Protein AF-0000000084877675 (afdb_homodimer)

pLDDT: mean 75.87, std 22.43, range [24.3, 98.5]

Solvent-accessible surface area (backbone atoms only — not comparable to full-atom values): 47763 Å² total; per-residue (Å²): 98,83,72,70,48,96,65,39,31,72,48,28,47,38,43,51,47,32,40,56,24,18,64,60,53,56,71,57,25,51,57,34,44,55,50,34,45,52,42,46,27,54,53,67,76,45,73,71,49,71,30,56,32,52,29,25,44,52,50,13,50,51,28,36,29,63,49,38,52,63,54,15,52,45,31,38,49,52,23,48,48,36,39,57,71,71,41,34,54,58,63,34,73,66,46,36,64,72,68,69,52,52,69,67,56,50,49,51,37,46,52,48,38,45,51,45,45,37,50,35,46,55,52,20,52,40,37,59,47,81,65,79,70,76,80,73,47,87,47,77,90,73,82,81,71,57,68,53,26,68,31,75,38,74,75,60,69,54,88,88,62,58,57,36,72,53,54,92,81,62,62,69,87,35,62,49,38,48,48,61,49,46,47,53,50,44,58,49,38,56,54,52,46,50,43,47,53,49,69,64,36,84,83,34,61,80,80,40,70,65,58,45,52,52,51,49,51,51,51,51,49,49,60,70,67,45,58,70,94,58,60,78,49,64,94,65,64,70,94,63,52,67,63,62,51,45,53,44,52,50,37,44,50,36,35,50,53,29,64,60,30,53,88,46,42,87,43,62,71,39,36,48,52,26,36,53,32,27,53,41,42,45,47,51,49,51,39,36,39,73,35,36,41,34,54,61,41,21,65,69,48,42,52,29,41,46,49,31,39,54,52,40,39,64,58,18,45,75,50,66,28,75,68,18,66,68,50,37,51,40,50,48,38,40,59,41,7,24,63,23,18,44,40,32,48,60,47,47,49,54,51,54,53,54,52,72,47,79,77,79,83,76,77,74,86,64,86,75,75,81,80,81,65,81,73,63,75,72,76,70,85,62,68,70,87,25,77,51,52,66,82,76,64,76,82,70,62,69,53,71,72,59,56,68,74,67,67,59,65,49,27,51,52,33,64,63,57,54,75,70,66,67,56,52,58,57,66,70,47,60,76,48,77,132,101,82,72,69,48,97,65,39,32,72,49,28,47,38,44,52,46,32,40,56,24,15,67,53,56,51,72,58,25,51,55,36,44,54,51,35,44,52,44,47,27,54,53,67,76,44,74,73,47,72,29,58,33,52,27,25,44,52,49,13,52,52,28,37,28,61,49,39,53,64,54,15,52,44,30,38,49,51,22,48,46,35,39,57,70,72,40,36,52,59,63,36,74,67,45,37,66,71,68,68,52,52,70,67,56,49,50,51,38,47,53,48,40,45,50,46,45,37,49,35,46,55,52,21,49,41,36,58,47,80,66,80,70,77,80,73,46,86,47,76,90,72,81,82,71,57,69,54,27,68,31,77,37,73,77,59,69,54,87,86,62,56,58,37,73,54,56,92,81,63,63,69,88,34,63,48,37,47,46,61,49,46,47,52,49,44,58,49,37,55,54,51,45,48,43,45,54,49,70,65,35,86,82,33,59,79,78,42,72,64,58,44,52,53,51,49,51,51,51,52,50,48,60,70,67,45,58,68,95,57,59,78,49,64,91,65,65,71,94,62,54,66,64,65,50,45,53,45,51,52,37,45,49,37,35,50,53,28,64,61,30,53,88,47,41,88,43,62,71,37,36,50,52,25,38,52,30,27,54,39,41,46,49,51,48,52,39,36,37,72,35,36,41,34,54,61,41,20,66,69,49,42,51,29,40,46,50,32,38,55,51,40,40,66,59,17,46,75,51,65,28,75,68,17,66,68,48,37,52,40,52,48,39,39,58,41,8,24,64,28,16,45,40,31,48,60,47,49,49,53,50,54,55,55,53,70,46,78,77,79,84,76,75,73,84,65,88,76,71,81,80,80,65,80,74,64,76,70,77,69,87,62,71,71,87,24,76,51,53,66,81,76,63,75,79,71,61,70,52,69,72,59,54,67,75,68,68,60,67,46,25,52,46,38,64,65,53,56,75,69,68,68,56,55,57,58,64,72,50,58,75,48,74,132

InterPro domains:
  IPR007219 Xylanolytic transcriptional activator, regulatory domain [PF04082] (6-223)
  IPR007219 Xylanolytic transcriptional activator, regulatory domain [SM00906] (72-150)
  IPR051615 Transcriptional Regulatory Elements [PTHR31313] (5-356)

Nearest PDB structures (foldseek):
  6x35-assembly1_B  TM=2.171E-01  e=5.496E+00  Sus scrofa
  6x35-assembly1_B  TM=2.172E-01  e=7.368E+00  Sus scrofa

Radius of gyration: 29.22 Å; Cα contacts (8 Å, |Δi|>4): 1181; chains: 2; bounding box: 69×84×70 Å

Organism: Fusarium pseudograminearum (strain CS3096) (NCBI:txid1028729)

Secondary structure (DSSP, 8-state):
--S--TT--HHHHHHHHHHHHTTS-HHHHHHHHHHHHHHHHHHTTSPP-HHHHHHHHHHHHHHHHTT-HHHHHHHHHHHHHHHHHHTTT--SHHHHHHHT--HHHHHHHHHHHHHHHHHHHHHHHHH-PPPS--PPPSS-S-----TTTS-EE-----TTS-S-SSPTTTS--EE--HHHHHHHHHHHHHHHHHHIIIII-TT-----HHHHHHHHHHHHHHHHHS-GGG---TTS--SS---HHHHHHHHHHHHHHHHHHGGGTTSHHHHHHHHHHHHHHHHHHHHHHHHT-STT--HHHHHHHHHHHHHHHHHHHHTTGGG-HHHHHHHHHHHHHTTT-TTHHHHHHHHHHHHHSPP----------------------PPPSSTTSS---TTT--HHHHHHH------TT--TTSGGGGS-HHHHHHTS--/--S--TT--HHHHHHHHHHHHTTS-HHHHHHHHHHHHHHHHHHTTSPP-HHHHHHHHHHHHHHHHTT-HHHHHHHHHHHHHHHHHHTTT--SHHHHHHHT--HHHHHHHHHHHHHHHHHHHHHHHHH-PPPS--PPPSS-S-----TTTS-EE-----TTS-S-SSPTTTSPPEE--HHHHHHHHHHHHHHHHHHIIIII-TT-----HHHHHHHHHHHHHHHHHS-GGG---TTS--SS---HHHHHHHHHHHHHHHHHHGGGTTSHHHHHHHHHHHHHHHHHHHHHHHHH-STT--HHHHHHHHHHHHHHHHHHHHTTGGG-HHHHHHHHHHHHHTTT-TTHHHHHHHHHHHHHSPP----------------------PPPSSTTSS---TTT--HHHHHHH------TT--TTSGGGGS-HHHHHHTS--

Sequence (868 aa):
MTTGGRYYSELLLLVLCAHASKYYDSSHAQLFFNRVRLLLGEEIQKPSSIPTIQALLQLSARELAQGAISQAWLYSGMAFRMSADLGLQHNGPDIADLKGLDPVDLEIRKRLFWSCYFWDKAISLYTGRLPAVTELPQSPIDFMDDSAESDTWSPYHEDTSPLTRLAPNQYPAMQSHAVSCFANSCRLSVIINDIIVQLYAKRSREMTETSLNDIKARLDSWRAESPSHLRYDPENLPTVCPPPHIISQNLLYFTTVILAHRPFWSAPAYYQVCISAALSMEKLLLLLESTFGFENITYLMGYCIYTGASAVLEDAKNNGGASHPTMQTFLRALNGGMARCPLLERSLHIIIKGLKRSPVYRAPAENCVSDNTTTTAAVNSYIPAFPYLEPVSPNDFDMDAYLHSMMNMDTMASLDCYPELQIDLDEMMRHAPPMTTGGRYYSELLLLVLCAHASKYYDSSHAQLFFNRVRLLLGEEIQKPSSIPTIQALLQLSARELAQGAISQAWLYSGMAFRMSADLGLQHNGPDIADLKGLDPVDLEIRKRLFWSCYFWDKAISLYTGRLPAVTELPQSPIDFMDDSAESDTWSPYHEDTSPLTRLAPNQYPAMQSHAVSCFANSCRLSVIINDIIVQLYAKRSREMTETSLNDIKARLDSWRAESPSHLRYDPENLPTVCPPPHIISQNLLYFTTVILAHRPFWSAPAYYQVCISAALSMEKLLLLLESTFGFENITYLMGYCIYTGASAVLEDAKNNGGASHPTMQTFLRALNGGMARCPLLERSLHIIIKGLKRSPVYRAPAENCVSDNTTTTAAVNSYIPAFPYLEPVSPNDFDMDAYLHSMMNMDTMASLDCYPELQIDLDEMMRHAPP

Structure (mmCIF, N/CA/C/O backbone):
data_AF-0000000084877675-model_v1
#
loop_
_entity.id
_entity.type
_entity.pdbx_description
1 polymer 'Transcription factor domain-containing protein'
#
loop_
_atom_site.group_PDB
_atom_site.id
_atom_site.type_symbol
_atom_site.label_atom_id
_atom_site.label_alt_id
_atom_site.label_comp_id
_atom_site.label_asym_id
_atom_site.label_entity_id
_atom_site.label_seq_id
_atom_site.pdbx_PDB_ins_code
_atom_site.Cartn_x
_atom_site.Cartn_y
_atom_site.Cartn_z
_atom_site.occupancy
_atom_site.B_iso_or_equiv
_atom_site.auth_seq_id
_atom_site.auth_comp_id
_atom_site.auth_asym_id
_atom_site.auth_atom_id
_atom_site.pdbx_PDB_model_num
ATOM 1 N N . MET A 1 1 ? 22.5 -18.875 8.359 1 32 1 MET A N 1
ATOM 2 C CA . MET A 1 1 ? 21.438 -18.281 9.148 1 32 1 MET A CA 1
ATOM 3 C C . MET A 1 1 ? 21.906 -18.016 10.578 1 32 1 MET A C 1
ATOM 5 O O . MET A 1 1 ? 21.328 -17.172 11.273 1 32 1 MET A O 1
ATOM 9 N N . THR A 1 2 ? 22.672 -18.969 10.938 1 34.47 2 THR A N 1
ATOM 10 C CA . THR A 1 2 ? 23.031 -18.891 12.352 1 34.47 2 THR A CA 1
ATOM 11 C C . THR A 1 2 ? 24.141 -17.859 12.578 1 34.47 2 THR A C 1
ATOM 13 O O . THR A 1 2 ? 24.562 -17.641 13.711 1 34.47 2 THR A O 1
ATOM 16 N N . THR A 1 3 ? 24.766 -17.625 11.43 1 34.69 3 THR A N 1
ATOM 17 C CA . THR A 1 3 ? 26.016 -17 11.844 1 34.69 3 THR A CA 1
ATOM 18 C C . THR A 1 3 ? 25.891 -15.477 11.859 1 34.69 3 THR A C 1
ATOM 20 O O . THR A 1 3 ? 26.891 -14.766 11.859 1 34.69 3 THR A O 1
ATOM 23 N N . GLY A 1 4 ? 24.969 -14.992 12.109 1 42 4 GLY A N 1
ATOM 24 C CA . GLY A 1 4 ? 24.938 -13.586 12.484 1 42 4 GLY A CA 1
ATOM 25 C C . GLY A 1 4 ? 25.25 -12.648 11.328 1 42 4 GLY A C 1
ATOM 26 O O . GLY A 1 4 ? 25.828 -11.578 11.531 1 42 4 GLY A O 1
ATOM 27 N N . GLY A 1 5 ? 25.234 -13.133 10.055 1 44.34 5 GLY A N 1
ATOM 28 C CA . GLY A 1 5 ? 25.562 -12.258 8.938 1 44.34 5 GLY A CA 1
ATOM 29 C C . GLY A 1 5 ? 24.578 -11.125 8.758 1 44.34 5 GLY A C 1
ATOM 30 O O . GLY A 1 5 ? 23.562 -11.055 9.461 1 44.34 5 GLY A O 1
ATOM 31 N N . ARG A 1 6 ? 24.984 -10.18 7.895 1 55.03 6 ARG A N 1
ATOM 32 C CA . ARG A 1 6 ? 24.281 -8.93 7.652 1 55.03 6 ARG A CA 1
ATOM 33 C C . ARG A 1 6 ? 22.828 -9.195 7.254 1 55.03 6 ARG A C 1
ATOM 35 O O . ARG A 1 6 ? 21.938 -8.391 7.555 1 55.03 6 ARG A O 1
ATOM 42 N N . TYR A 1 7 ? 22.641 -10.414 6.73 1 51.62 7 TYR A N 1
ATOM 43 C CA . TYR A 1 7 ? 21.297 -10.695 6.234 1 51.62 7 TYR A CA 1
ATOM 44 C C . TYR A 1 7 ? 20.656 -11.82 7.023 1 51.62 7 TYR A C 1
ATOM 46 O O . TYR A 1 7 ? 19.672 -12.414 6.57 1 51.62 7 TYR A O 1
ATOM 54 N N . TYR A 1 8 ? 21.297 -12.062 8.211 1 54.03 8 TYR A N 1
ATOM 55 C CA . TYR A 1 8 ? 20.734 -13.047 9.117 1 54.03 8 TYR A CA 1
ATOM 56 C C . TYR A 1 8 ? 19.688 -12.414 10.031 1 54.03 8 TYR A C 1
ATOM 58 O O . TYR A 1 8 ? 19.875 -11.289 10.5 1 54.03 8 TYR A O 1
ATOM 66 N N . SER A 1 9 ? 18.578 -13.062 10.062 1 67.75 9 SER A N 1
ATOM 67 C CA . SER A 1 9 ? 17.547 -12.703 11.023 1 67.75 9 SER A CA 1
ATOM 68 C C . SER A 1 9 ? 16.906 -13.945 11.641 1 67.75 9 SER A C 1
ATOM 70 O O . SER A 1 9 ? 16.578 -14.898 10.93 1 67.75 9 SER A O 1
ATOM 72 N N . GLU A 1 10 ? 17.016 -14.016 12.922 1 64.56 10 GLU A N 1
ATOM 73 C CA . GLU A 1 10 ? 16.344 -15.125 13.609 1 64.56 10 GLU A CA 1
ATOM 74 C C . GLU A 1 10 ? 14.922 -15.32 13.094 1 64.56 10 GLU A C 1
ATOM 76 O O . GLU A 1 10 ? 14.469 -16.453 12.938 1 64.56 10 GLU A O 1
ATOM 81 N N . LEU A 1 11 ? 14.352 -14.305 12.828 1 71 11 LEU A N 1
ATOM 82 C CA . LEU A 1 11 ? 13 -14.375 12.297 1 71 11 LEU A CA 1
ATOM 83 C C . LEU A 1 11 ? 12.977 -15.102 10.961 1 71 11 LEU A C 1
ATOM 85 O O . LEU A 1 11 ? 12.18 -16.016 10.758 1 71 11 LEU A O 1
ATOM 89 N N . LEU A 1 12 ? 13.859 -14.727 10.188 1 66.44 12 LEU A N 1
ATOM 90 C CA . LEU A 1 12 ? 13.898 -15.344 8.867 1 66.44 12 LEU A CA 1
ATOM 91 C C . LEU A 1 12 ? 14.18 -16.844 8.969 1 66.44 12 LEU A C 1
ATOM 93 O O . LEU A 1 12 ? 13.531 -17.641 8.305 1 66.44 12 LEU A O 1
ATOM 97 N N . LEU A 1 13 ? 15.094 -17.156 9.789 1 64.31 13 LEU A N 1
ATOM 98 C CA . LEU A 1 13 ? 15.43 -18.562 9.992 1 64.31 13 LEU A CA 1
ATOM 99 C C . LEU A 1 13 ? 14.219 -19.344 10.477 1 64.31 13 LEU A C 1
ATOM 101 O O . LEU A 1 13 ? 13.93 -20.422 9.961 1 64.31 13 LEU A O 1
ATOM 105 N N . LEU A 1 14 ? 13.555 -18.812 11.406 1 66.88 14 LEU A N 1
ATOM 106 C CA . LEU A 1 14 ? 12.406 -19.516 11.984 1 66.88 14 LEU A CA 1
ATOM 107 C C . LEU A 1 14 ? 11.273 -19.625 10.969 1 66.88 14 LEU A C 1
ATOM 109 O O . LEU A 1 14 ? 10.562 -20.641 10.945 1 66.88 14 LEU A O 1
ATOM 113 N N . VAL A 1 15 ? 11.172 -18.656 10.219 1 69.69 15 VAL A N 1
ATOM 114 C CA . VAL A 1 15 ? 10.141 -18.672 9.188 1 69.69 15 VAL A CA 1
ATOM 115 C C . VAL A 1 15 ? 10.469 -19.766 8.164 1 69.69 15 VAL A C 1
ATOM 117 O O . VAL A 1 15 ? 9.586 -20.516 7.754 1 69.69 15 VAL A O 1
ATOM 120 N N . LEU A 1 16 ? 11.703 -19.812 7.836 1 66.56 16 LEU A N 1
ATOM 121 C CA . LEU A 1 16 ? 12.125 -20.828 6.883 1 66.56 16 LEU A CA 1
ATOM 122 C C . LEU A 1 16 ? 11.938 -22.219 7.465 1 66.56 16 LEU A C 1
ATOM 124 O O . LEU A 1 16 ? 11.508 -23.141 6.766 1 66.56 16 LEU A O 1
ATOM 128 N N . CYS A 1 17 ? 12.297 -22.266 8.727 1 62.34 17 CYS A N 1
ATOM 129 C CA . CYS A 1 17 ? 12.117 -23.547 9.414 1 62.34 17 CYS A CA 1
ATOM 130 C C . CYS A 1 17 ? 10.633 -23.906 9.516 1 62.34 17 CYS A C 1
ATOM 132 O O . CYS A 1 17 ? 10.266 -25.062 9.352 1 62.34 17 CYS A O 1
ATOM 134 N N . ALA A 1 18 ? 9.844 -22.922 9.805 1 64.88 18 ALA A N 1
ATOM 135 C CA . ALA A 1 18 ? 8.406 -23.141 9.883 1 64.88 18 ALA A CA 1
ATOM 136 C C . ALA A 1 18 ? 7.836 -23.594 8.539 1 64.88 18 ALA A C 1
ATOM 138 O O . ALA A 1 18 ? 6.961 -24.453 8.492 1 64.88 18 ALA A O 1
ATOM 139 N N . HIS A 1 19 ? 8.406 -23.078 7.574 1 62.16 19 HIS A N 1
ATOM 140 C CA . HIS A 1 19 ? 7.996 -23.469 6.23 1 62.16 19 HIS A CA 1
ATOM 141 C C . HIS A 1 19 ? 8.398 -24.906 5.934 1 62.16 19 HIS A C 1
ATOM 143 O O . HIS A 1 19 ? 7.621 -25.656 5.344 1 62.16 19 HIS A O 1
ATOM 149 N N . ALA A 1 20 ? 9.625 -25.172 6.43 1 55.44 20 ALA A N 1
ATOM 150 C CA . ALA A 1 20 ? 10.164 -26.5 6.18 1 55.44 20 ALA A CA 1
ATOM 151 C C . ALA A 1 20 ? 9.445 -27.547 7.016 1 55.44 20 ALA A C 1
ATOM 153 O O . ALA A 1 20 ? 9.344 -28.719 6.617 1 55.44 20 ALA A O 1
ATOM 154 N N . SER A 1 21 ? 9 -27.094 8.25 1 53.56 21 SER A N 1
ATOM 155 C CA . SER A 1 21 ? 8.359 -28.031 9.18 1 53.56 21 SER A CA 1
ATOM 156 C C . SER A 1 21 ? 6.988 -28.453 8.672 1 53.56 21 SER A C 1
ATOM 158 O O . SER A 1 21 ? 6.438 -29.453 9.133 1 53.56 21 SER A O 1
ATOM 160 N N . LYS A 1 22 ? 6.441 -27.672 7.852 1 55.47 22 LYS A N 1
ATOM 161 C CA . LYS A 1 22 ? 5.156 -28.047 7.258 1 55.47 22 LYS A CA 1
ATOM 162 C C . LYS A 1 22 ? 5.215 -29.438 6.633 1 55.47 22 LYS A C 1
ATOM 164 O O . LYS A 1 22 ? 4.199 -30.125 6.562 1 55.47 22 LYS A O 1
ATOM 169 N N . TYR A 1 23 ? 6.477 -29.828 6.262 1 49.06 23 TYR A N 1
ATOM 170 C CA . TYR A 1 23 ? 6.684 -31.109 5.59 1 49.06 23 TYR A CA 1
ATOM 171 C C . TYR A 1 23 ? 6.938 -32.219 6.602 1 49.06 23 TYR A C 1
ATOM 173 O O . TYR A 1 23 ? 6.906 -33.406 6.254 1 49.06 23 TYR A O 1
ATOM 181 N N . TYR A 1 24 ? 7.129 -31.766 7.848 1 52.31 24 TYR A N 1
ATOM 182 C CA . TYR A 1 24 ? 7.43 -32.812 8.828 1 52.31 24 TYR A CA 1
ATOM 183 C C . TYR A 1 24 ? 6.277 -32.969 9.812 1 52.31 24 TYR A C 1
ATOM 185 O O . TYR A 1 24 ? 5.168 -33.344 9.414 1 52.31 24 TYR A O 1
ATOM 193 N N . ASP A 1 25 ? 6.512 -32.5 11.219 1 51.41 25 ASP A N 1
ATOM 194 C CA . ASP A 1 25 ? 5.574 -32.719 12.32 1 51.41 25 ASP A CA 1
ATOM 195 C C . ASP A 1 25 ? 4.863 -31.406 12.68 1 51.41 25 ASP A C 1
ATOM 197 O O . ASP A 1 25 ? 5.504 -30.375 12.867 1 51.41 25 ASP A O 1
ATOM 201 N N . SER A 1 26 ? 3.516 -31.438 12.492 1 56.84 26 SER A N 1
ATOM 202 C CA . SER A 1 26 ? 2.596 -30.328 12.75 1 56.84 26 SER A CA 1
ATOM 203 C C . SER A 1 26 ? 2.846 -29.719 14.117 1 56.84 26 SER A C 1
ATOM 205 O O . SER A 1 26 ? 2.707 -28.5 14.289 1 56.84 26 SER A O 1
ATOM 207 N N . SER A 1 27 ? 3.223 -30.531 15.031 1 57.62 27 SER A N 1
ATOM 208 C CA . SER A 1 27 ? 3.365 -30.031 16.391 1 57.62 27 SER A CA 1
ATOM 209 C C . SER A 1 27 ? 4.516 -29.031 16.484 1 57.62 27 SER A C 1
ATOM 211 O O . SER A 1 27 ? 4.395 -28 17.156 1 57.62 27 SER A O 1
ATOM 213 N N . HIS A 1 28 ? 5.562 -29.344 15.734 1 60.12 28 HIS A N 1
ATOM 214 C CA . HIS A 1 28 ? 6.715 -28.453 15.773 1 60.12 28 HIS A CA 1
ATOM 215 C C . HIS A 1 28 ? 6.457 -27.172 14.977 1 60.12 28 HIS A C 1
ATOM 217 O O . HIS A 1 28 ? 6.977 -26.109 15.32 1 60.12 28 HIS A O 1
ATOM 223 N N . ALA A 1 29 ? 5.543 -27.328 14.055 1 64.38 29 ALA A N 1
ATOM 224 C CA . ALA A 1 29 ? 5.242 -26.172 13.211 1 64.38 29 ALA A CA 1
ATOM 225 C C . ALA A 1 29 ? 4.547 -25.062 14.008 1 64.38 29 ALA A C 1
ATOM 227 O O . ALA A 1 29 ? 4.867 -23.891 13.859 1 64.38 29 ALA A O 1
ATOM 228 N N . GLN A 1 30 ? 3.76 -25.5 14.961 1 69.5 30 GLN A N 1
ATOM 229 C CA . GLN A 1 30 ? 3.012 -24.531 15.75 1 69.5 30 GLN A CA 1
ATOM 230 C C . GLN A 1 30 ? 3.926 -23.781 16.703 1 69.5 30 GLN A C 1
ATOM 232 O O . GLN A 1 30 ? 3.76 -22.578 16.922 1 69.5 30 GLN A O 1
ATOM 237 N N . LEU A 1 31 ? 4.844 -24.531 17.25 1 69.12 31 LEU A N 1
ATOM 238 C CA . LEU A 1 31 ? 5.785 -23.891 18.172 1 69.12 31 LEU A CA 1
ATOM 239 C C . LEU A 1 31 ? 6.645 -22.875 17.438 1 69.12 31 LEU A C 1
ATOM 241 O O . LEU A 1 31 ? 6.883 -21.781 17.953 1 69.12 31 LEU A O 1
ATOM 245 N N . PHE A 1 32 ? 7.02 -23.297 16.266 1 69.94 32 PHE A N 1
ATOM 246 C CA . PHE A 1 32 ? 7.836 -22.391 15.461 1 69.94 32 PHE A CA 1
ATOM 247 C C . PHE A 1 32 ? 7.043 -21.141 15.078 1 69.94 32 PHE A C 1
ATOM 249 O O . PHE A 1 32 ? 7.555 -20.031 15.164 1 69.94 32 PHE A O 1
ATOM 256 N N . PHE A 1 33 ? 5.805 -21.359 14.992 1 74.19 33 PHE A N 1
ATOM 257 C CA . PHE A 1 33 ? 5.008 -20.25 14.508 1 74.19 33 PHE A CA 1
ATOM 258 C C . PHE A 1 33 ? 4.715 -19.266 15.633 1 74.19 33 PHE A C 1
ATOM 260 O O . PHE A 1 33 ? 4.684 -18.047 15.406 1 74.19 33 PHE A O 1
ATOM 267 N N . ASN A 1 34 ? 4.582 -19.797 16.75 1 75.44 34 ASN A N 1
ATOM 268 C CA . ASN A 1 34 ? 4.398 -18.906 17.891 1 75.44 34 ASN A CA 1
ATOM 269 C C . ASN A 1 34 ? 5.633 -18.031 18.125 1 75.44 34 ASN A C 1
ATOM 271 O O . ASN A 1 34 ? 5.512 -16.844 18.422 1 75.44 34 ASN A O 1
ATOM 275 N N . ARG A 1 35 ? 6.68 -18.672 17.938 1 77.06 35 ARG A N 1
ATOM 276 C CA . ARG A 1 35 ? 7.918 -17.922 18.125 1 77.06 35 ARG A CA 1
ATOM 277 C C . ARG A 1 35 ? 8.102 -16.906 17 1 77.06 35 ARG A C 1
ATOM 279 O O . ARG A 1 35 ? 8.586 -15.789 17.234 1 77.06 35 ARG A O 1
ATOM 286 N N . VAL A 1 36 ? 7.746 -17.312 15.836 1 76.88 36 VAL A N 1
ATOM 287 C CA . VAL A 1 36 ? 7.836 -16.422 14.688 1 76.88 36 VAL A CA 1
ATOM 288 C C . VAL A 1 36 ? 6.969 -15.195 14.914 1 76.88 36 VAL A C 1
ATOM 290 O O . VAL A 1 36 ? 7.402 -14.062 14.664 1 76.88 36 VAL A O 1
ATOM 293 N N . ARG A 1 37 ? 5.855 -15.43 15.453 1 79.56 37 ARG A N 1
ATOM 294 C CA . ARG A 1 37 ? 4.93 -14.32 15.688 1 79.56 37 ARG A CA 1
ATOM 295 C C . ARG A 1 37 ? 5.492 -13.352 16.719 1 79.56 37 ARG A C 1
ATOM 297 O O . ARG A 1 37 ? 5.379 -12.133 16.562 1 79.56 37 ARG A O 1
ATOM 304 N N . LEU A 1 38 ? 6.078 -13.898 17.641 1 78.75 38 LEU A N 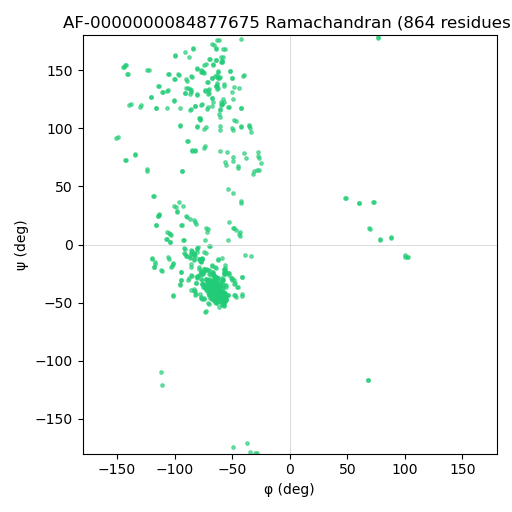1
ATOM 305 C CA . LEU A 1 38 ? 6.688 -13.062 18.672 1 78.75 38 LEU A CA 1
ATOM 306 C C . LEU A 1 38 ? 7.855 -12.266 18.109 1 78.75 38 LEU A C 1
ATOM 308 O O . LEU A 1 38 ? 7.949 -11.055 18.328 1 78.75 38 LEU A O 1
ATOM 312 N N . LEU A 1 39 ? 8.672 -12.93 17.375 1 79.81 39 LEU A N 1
ATOM 313 C CA . LEU A 1 39 ? 9.844 -12.266 16.812 1 79.81 39 LEU A CA 1
ATOM 314 C C . LEU A 1 39 ? 9.43 -11.203 15.805 1 79.81 39 LEU A C 1
ATOM 316 O O . LEU A 1 39 ? 10.07 -10.164 15.703 1 79.81 39 LEU A O 1
ATOM 320 N N . LEU A 1 40 ? 8.391 -11.508 15.125 1 83.62 40 LEU A N 1
ATOM 321 C CA . LEU A 1 40 ? 7.906 -10.523 14.164 1 83.62 40 LEU A CA 1
ATOM 322 C C . LEU A 1 40 ? 7.461 -9.25 14.875 1 83.62 40 LEU A C 1
ATOM 324 O O . LEU A 1 40 ? 7.73 -8.141 14.398 1 83.62 40 LEU A O 1
ATOM 328 N N . GLY A 1 41 ? 6.816 -9.398 15.992 1 84.06 41 GLY A N 1
ATOM 329 C CA . GLY A 1 41 ? 6.406 -8.25 16.781 1 84.06 41 GLY A CA 1
ATOM 330 C C . GLY A 1 41 ? 7.566 -7.355 17.188 1 84.06 41 GLY A C 1
ATOM 331 O O . GLY A 1 41 ? 7.426 -6.133 17.219 1 84.06 41 GLY A O 1
ATOM 332 N N . GLU A 1 42 ? 8.641 -7.973 17.328 1 81.88 42 GLU A N 1
ATOM 333 C CA . GLU A 1 42 ? 9.844 -7.219 17.703 1 81.88 42 GLU A CA 1
ATOM 334 C C . GLU A 1 42 ? 10.484 -6.578 16.469 1 81.88 42 GLU A C 1
ATOM 336 O O . GLU A 1 42 ? 10.914 -5.426 16.531 1 81.88 42 GLU A O 1
ATOM 341 N N . GLU A 1 43 ? 10.547 -7.328 15.43 1 82.81 43 GLU A N 1
ATOM 342 C CA . GLU A 1 43 ? 11.258 -6.891 14.227 1 82.81 43 GLU A CA 1
ATOM 343 C C . GLU A 1 43 ? 10.57 -5.684 13.594 1 82.81 43 GLU A C 1
ATOM 345 O O . GLU A 1 43 ? 11.234 -4.828 13 1 82.81 43 GLU A O 1
ATOM 350 N N . ILE A 1 44 ? 9.297 -5.582 13.75 1 85.38 44 ILE A N 1
ATOM 351 C CA . ILE A 1 44 ? 8.586 -4.504 13.07 1 85.38 44 ILE A CA 1
ATOM 352 C C . ILE A 1 44 ? 8.828 -3.186 13.805 1 85.38 44 ILE A C 1
ATOM 354 O O . ILE A 1 44 ? 8.5 -2.115 13.289 1 85.38 44 ILE A O 1
ATOM 358 N N . GLN A 1 45 ? 9.375 -3.309 15.008 1 84.25 45 GLN A N 1
ATOM 359 C CA . GLN A 1 45 ? 9.703 -2.113 15.766 1 84.25 45 GLN A CA 1
ATOM 360 C C . GLN A 1 45 ? 11.086 -1.584 15.391 1 84.25 45 GLN A C 1
ATOM 362 O O . GLN A 1 45 ? 11.492 -0.515 15.844 1 84.25 45 GLN A O 1
ATOM 367 N N . LYS A 1 46 ? 11.797 -2.34 14.594 1 82.56 46 LYS A N 1
ATOM 368 C CA . LYS A 1 46 ? 13.125 -1.957 14.133 1 82.56 46 LYS A CA 1
ATOM 369 C C . LYS A 1 46 ? 13.078 -1.369 12.727 1 82.56 46 LYS A C 1
ATOM 371 O O . LYS A 1 46 ? 12.062 -1.487 12.039 1 82.56 46 LYS A O 1
ATOM 376 N N . PRO A 1 47 ? 14.117 -0.706 12.383 1 82.88 47 PRO A N 1
ATOM 377 C CA . PRO A 1 47 ? 14.148 -0.185 11.016 1 82.88 47 PRO A CA 1
ATOM 378 C C . PRO A 1 47 ? 14.039 -1.286 9.961 1 82.88 47 PRO A C 1
ATOM 380 O O . PRO A 1 47 ? 14.367 -2.443 10.234 1 82.88 47 PRO A O 1
ATOM 383 N N . SER A 1 48 ? 13.625 -0.901 8.82 1 87.75 48 SER A N 1
ATOM 384 C CA . SER A 1 48 ? 13.461 -1.839 7.715 1 87.75 48 SER A CA 1
ATOM 385 C C . SER A 1 48 ? 14.773 -2.562 7.406 1 87.75 48 SER A C 1
ATOM 387 O O . SER A 1 48 ? 15.844 -1.96 7.457 1 87.75 48 SER A O 1
ATOM 389 N N . SER A 1 49 ? 14.68 -3.83 7.188 1 84.69 49 SER A N 1
ATOM 390 C CA . SER A 1 49 ? 15.859 -4.629 6.844 1 84.69 49 SER A CA 1
ATOM 391 C C . SER A 1 49 ? 15.523 -5.691 5.805 1 84.69 49 SER A C 1
ATOM 393 O O . SER A 1 49 ? 14.375 -6.137 5.715 1 84.69 49 SER A O 1
ATOM 395 N N . ILE A 1 50 ? 16.484 -6.086 5.078 1 83.38 50 ILE A N 1
ATOM 396 C CA . ILE A 1 50 ? 16.328 -7.035 3.984 1 83.38 50 ILE A CA 1
ATOM 397 C C . ILE A 1 50 ? 15.852 -8.383 4.535 1 83.38 50 ILE A C 1
ATOM 399 O O . ILE A 1 50 ? 14.875 -8.953 4.047 1 83.38 50 ILE A O 1
ATOM 403 N N . PRO A 1 51 ? 16.422 -8.914 5.641 1 81.12 51 PRO A N 1
ATOM 404 C CA . PRO A 1 51 ? 15.961 -10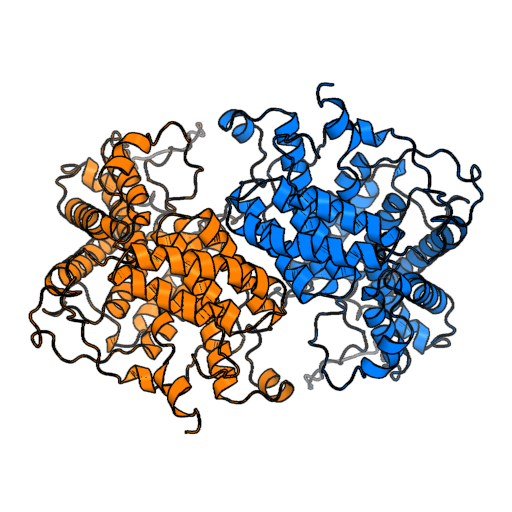.203 6.164 1 81.12 51 PRO A CA 1
ATOM 405 C C . PRO A 1 51 ? 14.516 -10.156 6.648 1 81.12 51 PRO A C 1
ATOM 407 O O . PRO A 1 51 ? 13.789 -11.148 6.512 1 81.12 51 PRO A O 1
ATOM 410 N N . THR A 1 52 ? 14.109 -9.023 7.191 1 86.44 52 THR A N 1
ATOM 411 C CA . THR A 1 52 ? 12.727 -8.914 7.652 1 86.44 52 THR A CA 1
ATOM 412 C C . THR A 1 52 ? 11.758 -8.938 6.473 1 86.44 52 THR A C 1
ATOM 414 O O . THR A 1 52 ? 10.703 -9.57 6.543 1 86.44 52 THR A O 1
ATOM 417 N N . ILE A 1 53 ? 12.125 -8.273 5.387 1 87.94 53 ILE A N 1
ATOM 418 C CA . ILE A 1 53 ? 11.297 -8.281 4.184 1 87.94 53 ILE A CA 1
ATOM 419 C C . ILE A 1 53 ? 11.156 -9.719 3.67 1 87.94 53 ILE A C 1
ATOM 421 O O . ILE A 1 53 ? 10.047 -10.164 3.355 1 87.94 53 ILE A O 1
ATOM 425 N N . GLN A 1 54 ? 12.25 -10.422 3.67 1 84 54 GLN A N 1
ATOM 426 C CA . GLN A 1 54 ? 12.234 -11.805 3.209 1 84 54 GLN A CA 1
ATOM 427 C C . GLN A 1 54 ? 11.352 -12.672 4.098 1 84 54 GLN A C 1
ATOM 429 O O . GLN A 1 54 ? 10.578 -13.492 3.6 1 84 54 GLN A O 1
ATOM 434 N N . ALA A 1 55 ? 11.516 -12.516 5.328 1 83.38 55 ALA A N 1
ATOM 435 C CA . ALA A 1 55 ? 10.703 -13.273 6.277 1 83.38 55 ALA A CA 1
ATOM 436 C C . ALA A 1 55 ? 9.219 -12.969 6.086 1 83.38 55 ALA A C 1
ATOM 438 O O . ALA A 1 55 ? 8.391 -13.883 6.09 1 83.38 55 ALA A O 1
ATOM 439 N N . LEU A 1 56 ? 8.906 -11.695 5.906 1 89.06 56 LEU A N 1
ATOM 440 C CA . LEU A 1 56 ? 7.52 -11.273 5.738 1 89.06 56 LEU A CA 1
ATOM 441 C C . LEU A 1 56 ? 6.926 -11.859 4.461 1 89.06 56 LEU A C 1
ATOM 443 O O . LEU A 1 56 ? 5.766 -12.281 4.453 1 89.06 56 LEU A O 1
ATOM 447 N N . LEU A 1 57 ? 7.672 -11.891 3.438 1 87.12 57 LEU A N 1
ATOM 448 C CA . LEU A 1 57 ? 7.199 -12.477 2.188 1 87.12 57 LEU A CA 1
ATOM 449 C C . LEU A 1 57 ? 6.895 -13.961 2.361 1 87.12 57 LEU A C 1
ATOM 451 O O . LEU A 1 57 ? 5.855 -14.445 1.904 1 87.12 57 LEU A O 1
ATOM 455 N N . GLN A 1 58 ? 7.793 -14.602 3.049 1 84.12 58 GLN A N 1
ATOM 456 C CA . GLN A 1 58 ? 7.59 -16.031 3.291 1 84.12 58 GLN A CA 1
ATOM 457 C C . GLN A 1 58 ? 6.375 -16.266 4.184 1 84.12 58 GLN A C 1
ATOM 459 O O . GLN A 1 58 ? 5.602 -17.188 3.951 1 84.12 58 GLN A O 1
ATOM 464 N N . LEU A 1 59 ? 6.23 -15.469 5.164 1 84.62 59 LEU A N 1
ATOM 465 C CA . LEU A 1 59 ? 5.082 -15.586 6.051 1 84.62 59 LEU A CA 1
ATOM 466 C C . LEU A 1 59 ? 3.783 -15.312 5.297 1 84.62 59 LEU A C 1
ATOM 468 O O . LEU A 1 59 ? 2.779 -15.992 5.516 1 84.62 59 LEU A O 1
ATOM 472 N N . SER A 1 60 ? 3.793 -14.312 4.461 1 89.75 60 SER A N 1
ATOM 473 C CA . SER A 1 60 ? 2.619 -13.992 3.654 1 89.75 60 SER A CA 1
ATOM 474 C C . SER A 1 60 ? 2.221 -15.172 2.768 1 89.75 60 SER A C 1
ATOM 476 O O . SER A 1 60 ? 1.042 -15.516 2.68 1 89.75 60 SER A O 1
ATOM 478 N N . ALA A 1 61 ? 3.189 -15.742 2.197 1 84.94 61 ALA A N 1
ATOM 479 C CA . ALA A 1 61 ? 2.932 -16.891 1.332 1 84.94 61 ALA A CA 1
ATOM 480 C C . ALA A 1 61 ? 2.332 -18.047 2.123 1 84.94 61 ALA A C 1
ATOM 482 O O . ALA A 1 61 ? 1.385 -18.703 1.669 1 84.94 61 ALA A O 1
ATOM 483 N N . ARG A 1 62 ? 2.898 -18.281 3.217 1 82 62 ARG A N 1
ATOM 484 C CA . ARG A 1 62 ? 2.398 -19.359 4.066 1 82 62 ARG A CA 1
ATOM 485 C C . ARG A 1 62 ? 0.952 -19.094 4.477 1 82 62 ARG A C 1
ATOM 487 O O . ARG A 1 62 ? 0.109 -20 4.387 1 82 62 ARG A O 1
ATOM 494 N N . GLU A 1 63 ? 0.696 -17.922 4.938 1 87.31 63 GLU A N 1
ATOM 495 C CA . GLU A 1 63 ? -0.657 -17.578 5.367 1 87.31 63 GLU A CA 1
ATOM 496 C C . GLU A 1 63 ? -1.643 -17.672 4.203 1 87.31 63 GLU A C 1
ATOM 498 O O . GLU A 1 63 ? -2.783 -18.094 4.383 1 87.31 63 GLU A O 1
ATOM 503 N N . LEU A 1 64 ? -1.21 -17.281 3.072 1 87.88 64 LEU A N 1
ATOM 504 C CA . LEU A 1 64 ? -2.07 -17.391 1.9 1 87.88 64 LEU A CA 1
ATOM 505 C C . LEU A 1 64 ? -2.426 -18.859 1.628 1 87.88 64 LEU A C 1
ATOM 507 O O . LEU A 1 64 ? -3.598 -19.188 1.427 1 87.88 64 LEU A O 1
ATOM 511 N N . ALA A 1 65 ? -1.407 -19.688 1.647 1 83.44 65 ALA A N 1
ATOM 512 C CA . ALA A 1 65 ? -1.62 -21.109 1.389 1 83.44 65 ALA A CA 1
ATOM 513 C C . ALA A 1 65 ? -2.598 -21.719 2.395 1 83.44 65 ALA A C 1
ATOM 515 O O . ALA A 1 65 ? -3.371 -22.609 2.057 1 83.44 65 ALA A O 1
ATOM 516 N N . GLN A 1 66 ? -2.561 -21.156 3.58 1 83.12 66 GLN A N 1
ATOM 517 C CA . GLN A 1 66 ? -3.402 -21.688 4.652 1 83.12 66 GLN A CA 1
ATOM 518 C C . GLN A 1 66 ? -4.805 -21.078 4.59 1 83.12 66 GLN A C 1
ATOM 520 O O . GLN A 1 66 ? -5.68 -21.469 5.367 1 83.12 66 GLN A O 1
ATOM 525 N N . GLY A 1 67 ? -4.988 -20.172 3.729 1 86.31 67 GLY A N 1
ATOM 526 C CA . GLY A 1 67 ? -6.297 -19.562 3.59 1 86.31 67 GLY A CA 1
ATOM 527 C C . GLY A 1 67 ? -6.5 -18.375 4.516 1 86.31 67 GLY A C 1
ATOM 528 O O . GLY A 1 67 ? -7.613 -17.859 4.645 1 86.31 67 GLY A O 1
ATOM 529 N N . ALA A 1 68 ? -5.461 -17.969 5.227 1 88.19 68 ALA A N 1
ATOM 530 C CA . ALA A 1 68 ? -5.52 -16.781 6.078 1 88.19 68 ALA A CA 1
ATOM 531 C C . ALA A 1 68 ? -5.238 -15.516 5.277 1 88.19 68 ALA A C 1
ATOM 533 O O . ALA A 1 68 ? -4.164 -14.922 5.395 1 88.19 68 ALA A O 1
ATOM 534 N N . ILE A 1 69 ? -6.219 -15.047 4.609 1 89.31 69 ILE A N 1
ATOM 535 C CA . ILE A 1 69 ? -6.066 -14.023 3.58 1 89.31 69 ILE A CA 1
ATOM 536 C C . ILE A 1 69 ? -5.711 -12.688 4.227 1 89.31 69 ILE A C 1
ATOM 538 O O . ILE A 1 69 ? -4.84 -11.969 3.738 1 89.31 69 ILE A O 1
ATOM 542 N N . SER A 1 70 ? -6.359 -12.352 5.344 1 89.75 70 SER A N 1
ATOM 543 C CA . SER A 1 70 ? -6.105 -11.07 6.004 1 89.75 70 SER A CA 1
ATOM 544 C C . SER A 1 70 ? -4.652 -10.961 6.453 1 89.75 70 SER A C 1
ATOM 546 O O . SER A 1 70 ? -4.012 -9.93 6.238 1 89.75 70 SER A O 1
ATOM 548 N N . GLN A 1 71 ? -4.203 -12.039 6.98 1 89.75 71 GLN A N 1
ATOM 549 C CA . GLN A 1 71 ? -2.82 -12.039 7.445 1 89.75 71 GLN A CA 1
ATOM 550 C C . GLN A 1 71 ? -1.843 -12 6.273 1 89.75 71 GLN A C 1
ATOM 552 O O . GLN A 1 71 ? -0.836 -11.289 6.32 1 89.75 71 GLN A O 1
ATOM 557 N N . ALA A 1 72 ? -2.162 -12.812 5.285 1 91.5 72 ALA A N 1
ATOM 558 C CA . ALA A 1 72 ? -1.323 -12.789 4.09 1 91.5 72 ALA A CA 1
ATOM 559 C C . ALA A 1 72 ? -1.252 -11.391 3.492 1 91.5 72 ALA A C 1
ATOM 561 O O . ALA A 1 72 ? -0.177 -10.93 3.107 1 91.5 72 ALA A O 1
ATOM 562 N N . TRP A 1 73 ? -2.375 -10.734 3.484 1 94.06 73 TRP A N 1
ATOM 563 C CA . TRP A 1 73 ? -2.502 -9.383 2.959 1 94.06 73 TRP A CA 1
ATOM 564 C C . TRP A 1 73 ? -1.667 -8.398 3.775 1 94.06 73 TRP A C 1
ATOM 566 O O . TRP A 1 73 ? -0.894 -7.617 3.217 1 94.06 73 TRP A O 1
ATOM 576 N N . LEU A 1 74 ? -1.767 -8.5 5.035 1 94.88 74 LEU A N 1
ATOM 577 C CA . LEU A 1 74 ? -1.069 -7.578 5.93 1 94.88 74 LEU A CA 1
ATOM 578 C C . LEU A 1 74 ? 0.44 -7.781 5.852 1 94.88 74 LEU A C 1
ATOM 580 O O . LEU A 1 74 ? 1.192 -6.816 5.684 1 94.88 74 LEU A O 1
ATOM 584 N N . TYR A 1 75 ? 0.895 -9.031 5.902 1 92.75 75 TYR A N 1
ATOM 585 C CA . TYR A 1 75 ? 2.322 -9.328 5.891 1 92.75 75 TYR A CA 1
ATOM 586 C C . TYR A 1 75 ? 2.959 -8.891 4.574 1 92.75 75 TYR A C 1
ATOM 588 O O . TYR A 1 75 ? 4.055 -8.328 4.566 1 92.75 75 TYR A O 1
ATOM 596 N N . SER A 1 76 ? 2.285 -9.172 3.527 1 95.62 76 SER A N 1
ATOM 597 C CA . SER A 1 76 ? 2.84 -8.742 2.246 1 95.62 76 SER A CA 1
ATOM 598 C C . SER A 1 76 ? 2.961 -7.219 2.18 1 95.62 76 SER A C 1
ATOM 600 O O . SER A 1 76 ? 3.98 -6.695 1.726 1 95.62 76 SER A O 1
ATOM 602 N N . GLY A 1 77 ? 1.945 -6.566 2.656 1 96 77 GLY A N 1
ATOM 603 C CA . GLY A 1 77 ? 1.989 -5.113 2.676 1 96 77 GLY A CA 1
ATOM 604 C C . GLY A 1 77 ? 3.158 -4.562 3.469 1 96 77 GLY A C 1
ATOM 605 O O . GLY A 1 77 ? 3.803 -3.598 3.047 1 96 77 GLY A O 1
ATOM 606 N N . MET A 1 78 ? 3.395 -5.125 4.625 1 95.19 78 MET A N 1
ATOM 607 C CA . MET A 1 78 ? 4.539 -4.715 5.434 1 95.19 78 MET A CA 1
ATOM 608 C C . MET A 1 78 ? 5.84 -4.879 4.656 1 95.19 78 MET A C 1
ATOM 610 O O . MET A 1 78 ? 6.699 -3.994 4.676 1 95.19 78 MET A O 1
ATOM 614 N N . ALA A 1 79 ? 5.926 -5.992 3.975 1 93.44 79 ALA A N 1
ATOM 615 C CA . ALA A 1 79 ? 7.121 -6.258 3.18 1 93.44 79 ALA A CA 1
ATOM 616 C C . ALA A 1 79 ? 7.305 -5.199 2.096 1 93.44 79 ALA A C 1
ATOM 618 O O . ALA A 1 79 ? 8.406 -4.672 1.915 1 93.44 79 ALA A O 1
ATOM 619 N N . PHE A 1 80 ? 6.254 -4.867 1.408 1 96.38 80 PHE A N 1
ATOM 620 C CA . PHE A 1 80 ? 6.316 -3.91 0.312 1 96.38 80 PHE A CA 1
ATOM 621 C C . PHE A 1 80 ? 6.707 -2.527 0.822 1 96.38 80 PHE A C 1
ATOM 623 O O . PHE A 1 80 ? 7.516 -1.837 0.199 1 96.38 80 PHE A O 1
ATOM 630 N N . ARG A 1 81 ? 6.148 -2.152 1.903 1 94.81 81 ARG A N 1
ATOM 631 C CA . ARG A 1 81 ? 6.422 -0.822 2.436 1 94.81 81 ARG A CA 1
ATOM 632 C C . ARG A 1 81 ? 7.84 -0.733 2.986 1 94.81 81 ARG A C 1
ATOM 634 O O . ARG A 1 81 ? 8.492 0.307 2.869 1 94.81 81 ARG A O 1
ATOM 641 N N . MET A 1 82 ? 8.305 -1.824 3.615 1 93.19 82 MET A N 1
ATOM 642 C CA . MET A 1 82 ? 9.695 -1.851 4.043 1 93.19 82 MET A CA 1
ATOM 643 C C . MET A 1 82 ? 10.633 -1.795 2.84 1 93.19 82 MET A C 1
ATOM 645 O O . MET A 1 82 ? 11.703 -1.178 2.906 1 93.19 82 MET A O 1
ATOM 649 N N . SER A 1 83 ? 10.219 -2.502 1.775 1 92.44 83 SER A N 1
ATOM 650 C CA . SER A 1 83 ? 10.992 -2.453 0.542 1 92.44 83 SER A CA 1
ATOM 651 C C . SER A 1 83 ? 11.102 -1.028 0.011 1 92.44 83 SER A C 1
ATOM 653 O O . SER A 1 83 ? 12.188 -0.585 -0.375 1 92.44 83 SER A O 1
ATOM 655 N N . ALA A 1 84 ? 10.016 -0.312 0.016 1 91.25 84 ALA A N 1
ATOM 656 C CA . ALA A 1 84 ? 10 1.082 -0.42 1 91.25 84 ALA A CA 1
ATOM 657 C C . ALA A 1 84 ? 10.852 1.953 0.497 1 91.25 84 ALA A C 1
ATOM 659 O O . ALA A 1 84 ? 11.562 2.848 0.031 1 91.25 84 ALA A O 1
ATOM 660 N N . ASP A 1 85 ? 10.758 1.678 1.732 1 89.56 85 ASP A N 1
ATOM 661 C CA . ASP A 1 85 ? 11.516 2.434 2.729 1 89.56 85 ASP A CA 1
ATOM 662 C C . ASP A 1 85 ? 13.016 2.289 2.504 1 89.56 85 ASP A C 1
ATOM 664 O O . ASP A 1 85 ? 13.773 3.252 2.668 1 89.56 85 ASP A O 1
ATOM 668 N N . LEU A 1 86 ? 13.422 1.099 2.068 1 86.44 86 LEU A N 1
ATOM 669 C CA . LEU A 1 86 ? 14.836 0.835 1.817 1 86.44 86 LEU A CA 1
ATOM 670 C C . LEU A 1 86 ? 15.242 1.344 0.44 1 86.44 86 LEU A C 1
ATOM 672 O O . LEU A 1 86 ? 16.438 1.361 0.11 1 86.44 86 LEU A O 1
ATOM 676 N N . GLY A 1 87 ? 14.242 1.731 -0.33 1 86.5 87 GLY A N 1
ATOM 677 C CA . GLY A 1 87 ? 14.531 2.25 -1.657 1 86.5 87 GLY A CA 1
ATOM 678 C C . GLY A 1 87 ? 14.969 1.175 -2.637 1 86.5 87 GLY A C 1
ATOM 679 O O . GLY A 1 87 ? 15.844 1.402 -3.469 1 86.5 87 GLY A O 1
ATOM 680 N N . LEU A 1 88 ? 14.375 -0.016 -2.518 1 87.06 88 LEU A N 1
ATOM 681 C CA . LEU A 1 88 ? 14.773 -1.118 -3.387 1 87.06 88 LEU A CA 1
ATOM 682 C C . LEU A 1 88 ? 14.375 -0.841 -4.832 1 87.06 88 LEU A C 1
ATOM 684 O O . LEU A 1 88 ? 14.93 -1.444 -5.758 1 87.06 88 LEU A O 1
ATOM 688 N N . GLN A 1 89 ? 13.492 0.051 -5.07 1 84.31 89 GLN A N 1
ATOM 689 C CA . GLN A 1 89 ? 13.039 0.386 -6.418 1 84.31 89 GLN A CA 1
ATOM 690 C C . GLN A 1 89 ? 14.094 1.204 -7.16 1 84.31 89 GLN A C 1
ATOM 692 O O . GLN A 1 89 ? 14.039 1.327 -8.383 1 84.31 89 GLN A O 1
ATOM 697 N N . HIS A 1 90 ? 14.969 1.824 -6.418 1 75.12 90 HIS A N 1
ATOM 698 C CA . HIS A 1 90 ? 16.016 2.635 -7.027 1 75.12 90 HIS A CA 1
ATOM 699 C C . HIS A 1 90 ? 17.297 1.825 -7.227 1 75.12 90 HIS A C 1
ATOM 701 O O . HIS A 1 90 ? 18.203 1.888 -6.402 1 75.12 90 HIS A O 1
ATOM 707 N N . ASN A 1 91 ? 17.344 0.867 -7.957 1 62.03 91 ASN A N 1
ATOM 708 C CA . ASN A 1 91 ? 18.516 0.007 -8.109 1 62.03 91 ASN A CA 1
ATOM 709 C C . ASN A 1 91 ? 19.328 0.38 -9.344 1 62.03 91 ASN A C 1
ATOM 711 O O . ASN A 1 91 ? 20.031 -0.459 -9.898 1 62.03 91 ASN A O 1
ATOM 715 N N . GLY A 1 92 ? 19.203 1.668 -9.648 1 59.69 92 GLY A N 1
ATOM 716 C CA . GLY A 1 92 ? 20.016 2.057 -10.781 1 59.69 92 GLY A CA 1
ATOM 717 C C . GLY A 1 92 ? 21.484 2.207 -10.438 1 59.69 92 GLY A C 1
ATOM 718 O O . GLY A 1 92 ? 21.859 2.213 -9.258 1 59.69 92 GLY A O 1
ATOM 719 N N . PRO A 1 93 ? 22.297 1.954 -11.32 1 58.09 93 PRO A N 1
ATOM 720 C CA . PRO A 1 93 ? 23.734 2.049 -11.109 1 58.09 93 PRO A CA 1
ATOM 721 C C . PRO A 1 93 ? 24.141 3.281 -10.305 1 58.09 93 PRO A C 1
ATOM 723 O O . PRO A 1 93 ? 25.109 3.236 -9.547 1 58.09 93 PRO A O 1
ATOM 726 N N . ASP A 1 94 ? 23.375 4.207 -10.43 1 57.41 94 ASP A N 1
ATOM 727 C CA . ASP A 1 94 ? 23.75 5.461 -9.773 1 57.41 94 ASP A CA 1
ATOM 728 C C . ASP A 1 94 ? 23.609 5.352 -8.258 1 57.41 94 ASP A C 1
ATOM 730 O O . ASP A 1 94 ? 24.453 5.871 -7.516 1 57.41 94 ASP A O 1
ATOM 734 N N . ILE A 1 95 ? 22.703 4.684 -7.863 1 55.91 95 ILE A N 1
ATOM 735 C CA . ILE A 1 95 ? 22.469 4.625 -6.426 1 55.91 95 ILE A CA 1
ATOM 736 C C . ILE A 1 95 ? 23.5 3.707 -5.77 1 55.91 95 ILE A C 1
ATOM 738 O O . ILE A 1 95 ? 23.906 3.934 -4.625 1 55.91 95 ILE A O 1
ATOM 742 N N . ALA A 1 96 ? 23.938 2.699 -6.551 1 56.09 96 ALA A N 1
ATOM 743 C CA . ALA A 1 96 ? 24.969 1.789 -6.051 1 56.09 96 ALA A CA 1
ATOM 744 C C . ALA A 1 96 ? 26.219 2.555 -5.629 1 56.09 96 ALA A C 1
ATOM 746 O O . ALA A 1 96 ? 26.812 2.254 -4.594 1 56.09 96 ALA A O 1
ATOM 747 N N . ASP A 1 97 ? 26.5 3.354 -6.426 1 55.47 97 ASP A N 1
ATOM 748 C CA . ASP A 1 97 ? 27.688 4.145 -6.148 1 55.47 97 ASP A CA 1
ATOM 749 C C . ASP A 1 97 ? 27.484 5.055 -4.941 1 55.47 97 ASP A C 1
ATOM 751 O O . ASP A 1 97 ? 28.391 5.242 -4.129 1 55.47 97 ASP A O 1
ATOM 755 N N . LEU A 1 98 ? 26.344 5.492 -4.898 1 52.84 98 LEU A N 1
ATOM 756 C CA . LEU A 1 98 ? 26.062 6.496 -3.879 1 52.84 98 LEU A CA 1
ATOM 757 C C . LEU A 1 98 ? 26.016 5.867 -2.49 1 52.84 98 LEU A C 1
ATOM 759 O O . LEU A 1 98 ? 26.5 6.465 -1.522 1 52.84 98 LEU A O 1
ATOM 763 N N . LYS A 1 99 ? 25.609 4.582 -2.506 1 60.56 99 LYS A N 1
ATOM 764 C CA . LYS A 1 99 ? 25.406 3.994 -1.184 1 60.56 99 LYS A CA 1
ATOM 765 C C . LYS A 1 99 ? 26.531 3.016 -0.845 1 60.56 99 LYS A C 1
ATOM 767 O O . LYS A 1 99 ? 26.531 2.406 0.227 1 60.56 99 LYS A O 1
ATOM 772 N N . GLY A 1 100 ? 27.547 2.961 -1.768 1 68 100 GLY A N 1
ATOM 773 C CA . GLY A 1 100 ? 28.641 2.049 -1.522 1 68 100 GLY A CA 1
ATOM 774 C C . GLY A 1 100 ? 28.219 0.598 -1.42 1 68 100 GLY A C 1
ATOM 775 O O . GLY A 1 100 ? 28.734 -0.156 -0.599 1 68 100 GLY A O 1
ATOM 776 N N . LEU A 1 101 ? 27.281 0.276 -2.186 1 72.19 101 LEU A N 1
ATOM 777 C CA . LEU A 1 101 ? 26.781 -1.09 -2.096 1 72.19 101 LEU A CA 1
ATOM 778 C C . LEU A 1 101 ? 27.594 -2.033 -2.965 1 72.19 101 LEU A C 1
ATOM 780 O O . LEU A 1 101 ? 28 -1.671 -4.074 1 72.19 101 LEU A O 1
ATOM 784 N N . ASP A 1 102 ? 27.984 -3.209 -2.365 1 74.44 102 ASP A N 1
ATOM 785 C CA . ASP A 1 102 ? 28.672 -4.242 -3.123 1 74.44 102 ASP A CA 1
ATOM 786 C C . ASP A 1 102 ? 27.75 -4.898 -4.145 1 74.44 102 ASP A C 1
ATOM 788 O O . ASP A 1 102 ? 26.531 -4.789 -4.039 1 74.44 102 ASP A O 1
ATOM 792 N N . PRO A 1 103 ? 28.297 -5.48 -5.078 1 74.38 103 PRO A N 1
ATOM 793 C CA . PRO A 1 103 ? 27.5 -6.09 -6.148 1 74.38 103 PRO A CA 1
ATOM 794 C C . PRO A 1 103 ? 26.531 -7.145 -5.629 1 74.38 103 PRO A C 1
ATOM 796 O O . PRO A 1 103 ? 25.422 -7.285 -6.164 1 74.38 103 PRO A O 1
ATOM 799 N N . VAL A 1 104 ? 26.969 -7.867 -4.691 1 75.56 104 VAL A N 1
ATOM 800 C CA . VAL A 1 104 ? 26.094 -8.891 -4.121 1 75.56 104 VAL A CA 1
ATOM 801 C C . VAL A 1 104 ? 24.891 -8.242 -3.455 1 75.56 104 VAL A C 1
ATOM 803 O O . VAL A 1 104 ? 23.766 -8.711 -3.607 1 75.56 104 VAL A O 1
ATOM 806 N N . ASP A 1 105 ? 25.156 -7.129 -2.801 1 75.75 105 ASP A N 1
ATOM 807 C CA . ASP A 1 105 ? 24.078 -6.395 -2.152 1 75.75 105 ASP A CA 1
ATOM 808 C C . ASP A 1 105 ? 23.094 -5.844 -3.182 1 75.75 105 ASP A C 1
ATOM 810 O O . ASP A 1 105 ? 21.891 -5.895 -2.973 1 75.75 105 ASP A O 1
ATOM 814 N N . LEU A 1 106 ? 23.641 -5.449 -4.184 1 78.56 106 LEU A N 1
ATOM 815 C CA . LEU A 1 106 ? 22.797 -4.891 -5.238 1 78.56 106 LEU A CA 1
ATOM 816 C C . LEU A 1 106 ? 21.938 -5.973 -5.871 1 78.56 106 LEU A C 1
ATOM 818 O O . LEU A 1 106 ? 20.75 -5.742 -6.168 1 78.56 106 LEU A O 1
ATOM 822 N N . GLU A 1 107 ? 22.516 -7.098 -6.004 1 81.44 107 GLU A N 1
ATOM 823 C CA . GLU A 1 107 ? 21.781 -8.219 -6.578 1 81.44 107 GLU A CA 1
ATOM 824 C C . GLU A 1 107 ? 20.641 -8.656 -5.664 1 81.44 107 GLU A C 1
ATOM 826 O O . GLU A 1 107 ? 19.516 -8.906 -6.129 1 81.44 107 GLU A O 1
ATOM 831 N N . ILE A 1 108 ? 20.906 -8.727 -4.438 1 80.62 108 ILE A N 1
ATOM 832 C CA . ILE A 1 108 ? 19.906 -9.117 -3.455 1 80.62 108 ILE A CA 1
ATOM 833 C C . ILE A 1 108 ? 18.75 -8.109 -3.455 1 80.62 108 ILE A C 1
ATOM 835 O O . ILE A 1 108 ? 17.578 -8.492 -3.428 1 80.62 108 ILE A O 1
ATOM 839 N N . ARG A 1 109 ? 19.141 -6.844 -3.508 1 84.69 109 ARG A N 1
ATOM 840 C CA . ARG A 1 109 ? 18.141 -5.781 -3.494 1 84.69 109 ARG A CA 1
ATOM 841 C C . ARG A 1 109 ? 17.25 -5.844 -4.738 1 84.69 109 ARG A C 1
ATOM 843 O O . ARG A 1 109 ? 16.031 -5.703 -4.645 1 84.69 109 ARG A O 1
ATOM 850 N N . LYS A 1 110 ? 17.891 -6.09 -5.801 1 85.94 110 LYS A N 1
ATOM 851 C CA . LYS A 1 110 ? 17.156 -6.184 -7.059 1 85.94 110 LYS A CA 1
ATOM 852 C C . LYS A 1 110 ? 16.203 -7.371 -7.055 1 85.94 110 LYS A C 1
ATOM 854 O O . LYS A 1 110 ? 15.023 -7.227 -7.387 1 85.94 110 LYS A O 1
ATOM 859 N N . ARG A 1 111 ? 16.672 -8.492 -6.672 1 86.06 111 ARG A N 1
ATOM 860 C CA . ARG A 1 111 ? 15.852 -9.703 -6.629 1 86.06 111 ARG A CA 1
ATOM 861 C C . ARG A 1 111 ? 14.711 -9.555 -5.629 1 86.06 111 ARG A C 1
ATOM 863 O O . ARG A 1 111 ? 13.594 -10.008 -5.887 1 86.06 111 ARG A O 1
ATOM 870 N N . LEU A 1 112 ? 15.078 -8.93 -4.59 1 87 112 LEU A N 1
ATOM 871 C CA . LEU A 1 112 ? 14.07 -8.766 -3.545 1 87 112 LEU A CA 1
ATOM 872 C C . LEU A 1 112 ? 12.961 -7.816 -4 1 87 112 LEU A C 1
ATOM 874 O O . LEU A 1 112 ? 11.789 -8.055 -3.721 1 87 112 LEU A O 1
ATOM 878 N N . PHE A 1 113 ? 13.328 -6.77 -4.68 1 92.25 113 PHE A N 1
ATOM 879 C CA . PHE A 1 113 ? 12.305 -5.883 -5.211 1 92.25 113 PHE A CA 1
ATOM 880 C C . PHE A 1 113 ? 11.352 -6.641 -6.129 1 92.25 113 PHE A C 1
ATOM 882 O O . PHE A 1 113 ? 10.133 -6.551 -5.98 1 92.25 113 PHE A O 1
ATOM 889 N N . TRP A 1 114 ? 11.898 -7.355 -6.969 1 90.94 114 TRP A N 1
ATOM 890 C CA . TRP A 1 114 ? 11.086 -8.047 -7.961 1 90.94 114 TRP A CA 1
ATOM 891 C C . TRP A 1 114 ? 10.266 -9.164 -7.312 1 90.94 114 TRP A C 1
ATOM 893 O O . TRP A 1 114 ? 9.164 -9.477 -7.766 1 90.94 114 TRP A O 1
ATOM 903 N N . SER A 1 115 ? 10.844 -9.773 -6.262 1 91.38 115 SER A N 1
ATOM 904 C CA . SER A 1 115 ? 10.055 -10.734 -5.496 1 91.38 115 SER A CA 1
ATOM 905 C C . SER A 1 115 ? 8.82 -10.07 -4.887 1 91.38 115 SER A C 1
ATOM 907 O O . SER A 1 115 ? 7.723 -10.633 -4.922 1 91.38 115 SER A O 1
ATOM 909 N N . CYS A 1 116 ? 9.023 -8.867 -4.406 1 93.12 116 CYS A N 1
ATOM 910 C CA . CYS A 1 116 ? 7.906 -8.094 -3.877 1 93.12 116 CYS A CA 1
ATOM 911 C C . CYS A 1 116 ? 6.91 -7.754 -4.98 1 93.12 116 CYS A C 1
ATOM 913 O O . CYS A 1 116 ? 5.703 -7.902 -4.801 1 93.12 116 CYS A O 1
ATOM 915 N N . TYR A 1 117 ? 7.445 -7.312 -6.09 1 94.69 117 TYR A N 1
ATOM 916 C CA . TYR A 1 117 ? 6.605 -6.918 -7.215 1 94.69 117 TYR A CA 1
ATOM 917 C C . TYR A 1 117 ? 5.75 -8.086 -7.695 1 94.69 117 TYR A C 1
ATOM 919 O O . TYR A 1 117 ? 4.539 -7.941 -7.883 1 94.69 117 TYR A O 1
ATOM 927 N N . PHE A 1 118 ? 6.344 -9.211 -7.793 1 94.56 118 PHE A N 1
ATOM 928 C CA . PHE A 1 118 ? 5.637 -10.391 -8.266 1 94.56 118 PHE A CA 1
ATOM 929 C C . PHE A 1 118 ? 4.598 -10.844 -7.25 1 94.56 118 PHE A C 1
ATOM 931 O O . PHE A 1 118 ? 3.449 -11.125 -7.605 1 94.56 118 PHE A O 1
ATOM 938 N N . TRP A 1 119 ? 5 -10.891 -6.008 1 94.75 119 TRP A N 1
ATOM 939 C CA . TRP A 1 119 ? 4.094 -11.367 -4.965 1 94.75 119 TRP A CA 1
ATOM 940 C C . TRP A 1 119 ? 2.889 -10.445 -4.828 1 94.75 119 TRP A C 1
ATOM 942 O O . TRP A 1 119 ? 1.779 -10.906 -4.543 1 94.75 119 TRP A O 1
ATOM 952 N N . ASP A 1 120 ? 3.146 -9.234 -4.996 1 96.31 120 ASP A N 1
ATOM 953 C CA . ASP A 1 120 ? 2.066 -8.258 -4.969 1 96.31 120 ASP A CA 1
ATOM 954 C C . ASP A 1 120 ? 0.993 -8.594 -6 1 96.31 120 ASP A C 1
ATOM 956 O O . ASP A 1 120 ? -0.202 -8.547 -5.699 1 96.31 120 ASP A O 1
ATOM 960 N N . LYS A 1 121 ? 1.373 -8.984 -7.137 1 95.44 121 LYS A N 1
ATOM 961 C CA . LYS A 1 121 ? 0.419 -9.344 -8.18 1 95.44 121 LYS A CA 1
ATOM 962 C C . LYS A 1 121 ? -0.286 -10.656 -7.859 1 95.44 121 LYS A C 1
ATOM 964 O O . LYS A 1 121 ? -1.495 -10.781 -8.062 1 95.44 121 LYS A O 1
ATOM 969 N N . ALA A 1 122 ? 0.502 -11.562 -7.32 1 93.62 122 ALA A N 1
ATOM 970 C CA . ALA A 1 122 ? -0.071 -12.859 -6.98 1 93.62 122 ALA A CA 1
ATOM 971 C C . ALA A 1 122 ? -1.185 -12.719 -5.945 1 93.62 122 ALA A C 1
ATOM 973 O O . ALA A 1 122 ? -2.26 -13.297 -6.098 1 93.62 122 ALA A O 1
ATOM 974 N N . ILE A 1 123 ? -0.946 -11.914 -4.961 1 93.69 123 ILE A N 1
ATOM 975 C CA . ILE A 1 123 ? -1.956 -11.75 -3.922 1 93.69 123 ILE A CA 1
ATOM 976 C C . ILE A 1 123 ? -3.15 -10.977 -4.48 1 93.69 123 ILE A C 1
ATOM 978 O O . ILE A 1 123 ? -4.297 -11.258 -4.121 1 93.69 123 ILE A O 1
ATOM 982 N N . SER A 1 124 ? -2.883 -10.031 -5.328 1 92.81 124 SER A N 1
ATOM 983 C CA . SER A 1 124 ? -3.961 -9.281 -5.965 1 92.81 124 SER A CA 1
ATOM 984 C C . SER A 1 124 ? -4.848 -10.188 -6.809 1 92.81 124 SER A C 1
ATOM 986 O O . SER A 1 124 ? -6.062 -9.992 -6.871 1 92.81 124 SER A O 1
ATOM 988 N N . LEU A 1 125 ? -4.277 -11.172 -7.398 1 93.19 125 LEU A N 1
ATOM 989 C CA . LEU A 1 125 ? -5.031 -12.109 -8.219 1 93.19 125 LEU A CA 1
ATOM 990 C C . LEU A 1 125 ? -6.031 -12.891 -7.371 1 93.19 125 LEU A C 1
ATOM 992 O O . LEU A 1 125 ? -7.129 -13.211 -7.832 1 93.19 125 LEU A O 1
ATOM 996 N N . TYR A 1 126 ? -5.699 -13.172 -6.133 1 92.31 126 TYR A N 1
ATOM 997 C CA . TYR A 1 126 ? -6.609 -13.898 -5.262 1 92.31 126 TYR A CA 1
ATOM 998 C C . TYR A 1 126 ? -7.645 -12.961 -4.645 1 92.31 126 TYR A C 1
ATOM 1000 O O . TYR A 1 126 ? -8.82 -13.32 -4.523 1 92.31 126 TYR A O 1
ATOM 1008 N N . THR A 1 127 ? -7.207 -11.805 -4.281 1 89.25 127 THR A N 1
ATOM 1009 C CA . THR A 1 127 ? -8.039 -10.961 -3.434 1 89.25 127 THR A CA 1
ATOM 1010 C C . THR A 1 127 ? -8.852 -9.984 -4.277 1 89.25 127 THR A C 1
ATOM 1012 O O . THR A 1 127 ? -9.859 -9.445 -3.812 1 89.25 127 THR A O 1
ATOM 1015 N N . GLY A 1 128 ? -8.367 -9.68 -5.504 1 87.38 128 GLY A N 1
ATOM 1016 C CA . GLY A 1 128 ? -9.023 -8.672 -6.332 1 87.38 128 GLY A CA 1
ATOM 1017 C C . GLY A 1 128 ? -8.688 -7.254 -5.918 1 87.38 128 GLY A C 1
ATOM 1018 O O . GLY A 1 128 ? -9.219 -6.297 -6.484 1 87.38 128 GLY A O 1
ATOM 1019 N N . ARG A 1 129 ? -7.812 -7.129 -4.945 1 86.38 129 ARG A N 1
ATOM 1020 C CA . ARG A 1 129 ? -7.367 -5.805 -4.523 1 86.38 129 ARG A CA 1
ATOM 1021 C C . ARG A 1 129 ? -6.293 -5.262 -5.457 1 86.38 129 ARG A C 1
ATOM 1023 O O . ARG A 1 129 ? -5.547 -6.031 -6.066 1 86.38 129 ARG A O 1
ATOM 1030 N N . LEU A 1 130 ? -6.242 -3.965 -5.547 1 87.56 130 LEU A N 1
ATOM 1031 C CA . LEU A 1 130 ? -5.266 -3.355 -6.441 1 87.56 130 LEU A CA 1
ATOM 1032 C C . LEU A 1 130 ? -3.848 -3.588 -5.938 1 87.56 130 LEU A C 1
ATOM 1034 O O . LEU A 1 130 ? -3.6 -3.553 -4.73 1 87.56 130 LEU A O 1
ATOM 1038 N N . PRO A 1 131 ? -2.961 -3.787 -6.891 1 92.25 131 PRO A N 1
ATOM 1039 C CA . PRO A 1 131 ? -1.561 -3.947 -6.488 1 92.25 131 PRO A CA 1
ATOM 1040 C C . PRO A 1 131 ? -0.997 -2.705 -5.805 1 92.25 131 PRO A C 1
ATOM 1042 O O . PRO A 1 131 ? -1.406 -1.585 -6.113 1 92.25 131 PRO A O 1
ATOM 1045 N N . ALA A 1 132 ? -0.088 -2.951 -4.914 1 92.12 132 ALA A N 1
ATOM 1046 C CA . ALA A 1 132 ? 0.5 -1.875 -4.117 1 92.12 132 ALA A CA 1
ATOM 1047 C C . ALA A 1 132 ? 1.811 -1.392 -4.734 1 92.12 132 ALA A C 1
ATOM 1049 O O . ALA A 1 132 ? 2.174 -0.222 -4.594 1 92.12 132 ALA A O 1
ATOM 1050 N N . VAL A 1 133 ? 2.588 -2.25 -5.336 1 92.25 133 VAL A N 1
ATOM 1051 C CA . VAL A 1 133 ? 3.887 -1.913 -5.91 1 92.25 133 VAL A CA 1
ATOM 1052 C C . VAL A 1 133 ? 3.732 -1.619 -7.402 1 92.25 133 VAL A C 1
ATOM 1054 O O . VAL A 1 133 ? 3.635 -2.541 -8.211 1 92.25 133 VAL A O 1
ATOM 1057 N N . THR A 1 134 ? 3.738 -0.373 -7.773 1 83.5 134 THR A N 1
ATOM 1058 C CA . THR A 1 134 ? 3.43 -0.025 -9.156 1 83.5 134 THR A CA 1
ATOM 1059 C C . THR A 1 134 ? 4.621 0.658 -9.82 1 83.5 134 THR A C 1
ATOM 1061 O O . THR A 1 134 ? 4.711 0.704 -11.047 1 83.5 134 THR A O 1
ATOM 1064 N N . GLU A 1 135 ? 5.508 1.155 -9.023 1 79.25 135 GLU A N 1
ATOM 1065 C CA . GLU A 1 135 ? 6.684 1.814 -9.586 1 79.25 135 GLU A CA 1
ATOM 1066 C C . GLU A 1 135 ? 7.734 0.796 -10.016 1 79.25 135 GLU A C 1
ATOM 1068 O O . GLU A 1 135 ? 8.07 -0.117 -9.258 1 79.25 135 GLU A O 1
ATOM 1073 N N . LEU A 1 136 ? 8.172 0.957 -11.273 1 83.75 136 LEU A N 1
ATOM 1074 C CA . LEU A 1 136 ? 9.188 0.05 -11.797 1 83.75 136 LEU A CA 1
ATOM 1075 C C . LEU A 1 136 ? 10.57 0.693 -11.734 1 83.75 136 LEU A C 1
ATOM 1077 O O . LEU A 1 136 ? 10.703 1.905 -11.922 1 83.75 136 LEU A O 1
ATOM 1081 N N . PRO A 1 137 ? 11.477 -0.201 -11.414 1 78.38 137 PRO A N 1
ATOM 1082 C CA . PRO A 1 137 ? 12.844 0.325 -11.477 1 78.38 137 PRO A CA 1
ATOM 1083 C C . PRO A 1 137 ? 13.273 0.676 -12.898 1 78.38 137 PRO A C 1
ATOM 1085 O O . PRO A 1 137 ? 12.727 0.144 -13.867 1 78.38 137 PRO A O 1
ATOM 1088 N N . GLN A 1 138 ? 14.211 1.587 -12.969 1 72.12 138 GLN A N 1
ATOM 1089 C CA . GLN A 1 138 ? 14.75 1.987 -14.258 1 72.12 138 GLN A CA 1
ATOM 1090 C C . GLN A 1 138 ? 15.727 0.947 -14.797 1 72.12 138 GLN A C 1
ATOM 1092 O O . GLN A 1 138 ? 15.977 0.879 -16 1 72.12 138 GLN A O 1
ATOM 1097 N N . SER A 1 139 ? 16.125 0.084 -13.961 1 72.5 139 SER A N 1
ATOM 1098 C CA . SER A 1 139 ? 17.125 -0.906 -14.367 1 72.5 139 SER A CA 1
ATOM 1099 C C . SER A 1 139 ? 16.469 -2.111 -15.031 1 72.5 139 SER A C 1
ATOM 1101 O O . SER A 1 139 ? 15.344 -2.488 -14.68 1 72.5 139 SER A O 1
ATOM 1103 N N . PRO A 1 140 ? 17.172 -2.631 -16 1 74.75 140 PRO A N 1
ATOM 1104 C CA . PRO A 1 140 ? 16.641 -3.838 -16.641 1 74.75 140 PRO A CA 1
ATOM 1105 C C . PRO A 1 140 ? 16.562 -5.027 -15.695 1 74.75 140 PRO A C 1
ATOM 1107 O O . PRO A 1 140 ? 17.234 -5.039 -14.656 1 74.75 140 PRO A O 1
ATOM 1110 N N . ILE A 1 141 ? 15.727 -5.918 -16.094 1 82.06 141 ILE A N 1
ATOM 1111 C CA . ILE A 1 141 ? 15.617 -7.156 -15.328 1 82.06 141 ILE A CA 1
ATOM 1112 C C . ILE A 1 141 ? 16.719 -8.125 -15.734 1 82.06 141 ILE A C 1
ATOM 1114 O O . ILE A 1 141 ? 16.516 -8.984 -16.594 1 82.06 141 ILE A O 1
ATOM 1118 N N . ASP A 1 142 ? 17.891 -7.895 -15.188 1 79.31 142 ASP A N 1
ATOM 1119 C CA . ASP A 1 142 ? 19.047 -8.742 -15.438 1 79.31 142 ASP A CA 1
ATOM 1120 C C . ASP A 1 142 ? 19.703 -9.172 -14.125 1 79.31 142 ASP A C 1
ATOM 1122 O O . ASP A 1 142 ? 20.125 -8.328 -13.336 1 79.31 142 ASP A O 1
ATOM 1126 N N . PHE A 1 143 ? 19.734 -10.508 -13.938 1 76.88 143 PHE A N 1
ATOM 1127 C CA . PHE A 1 143 ? 20.328 -11.023 -12.711 1 76.88 143 PHE A CA 1
ATOM 1128 C C . PHE A 1 143 ? 21.688 -11.656 -12.984 1 76.88 143 PHE A C 1
ATOM 1130 O O . PHE A 1 143 ? 21.875 -12.305 -14.023 1 76.88 143 PHE A O 1
ATOM 1137 N N . MET A 1 144 ? 22.656 -11.328 -12.211 1 68.38 144 MET A N 1
ATOM 1138 C CA . MET A 1 144 ? 24.031 -11.734 -12.453 1 68.38 144 MET A CA 1
ATOM 1139 C C . MET A 1 144 ? 24.297 -13.125 -11.891 1 68.38 144 MET A C 1
ATOM 1141 O O . MET A 1 144 ? 25.266 -13.789 -12.297 1 68.38 144 MET A O 1
ATOM 1145 N N . ASP A 1 145 ? 23.594 -13.539 -10.898 1 62.47 145 ASP A N 1
ATOM 1146 C CA . ASP A 1 145 ? 23.969 -14.805 -10.266 1 62.47 145 ASP A CA 1
ATOM 1147 C C . ASP A 1 145 ? 23.438 -15.992 -11.07 1 62.47 145 ASP A C 1
ATOM 1149 O O . ASP A 1 145 ? 22.234 -16.219 -11.125 1 62.47 145 ASP A O 1
ATOM 1153 N N . ASP A 1 146 ? 24.328 -16.594 -11.828 1 64.88 146 ASP A N 1
ATOM 1154 C CA . ASP A 1 146 ? 23.953 -17.688 -12.719 1 64.88 146 ASP A CA 1
ATOM 1155 C C . ASP A 1 146 ? 24.125 -19.047 -12.031 1 64.88 146 ASP A C 1
ATOM 1157 O O . ASP A 1 146 ? 24.016 -20.094 -12.664 1 64.88 146 ASP A O 1
ATOM 1161 N N . SER A 1 147 ? 24.5 -19.062 -10.719 1 62.19 147 SER A N 1
ATOM 1162 C CA . SER A 1 147 ? 24.766 -20.375 -10.125 1 62.19 147 SER A CA 1
ATOM 1163 C C . SER A 1 147 ? 23.516 -21.219 -10.07 1 62.19 147 SER A C 1
ATOM 1165 O O . SER A 1 147 ? 23.547 -22.406 -10.406 1 62.19 147 SER A O 1
ATOM 1167 N N . ALA A 1 148 ? 22.484 -20.625 -9.812 1 71.5 148 ALA A N 1
ATOM 1168 C CA . ALA A 1 148 ? 21.234 -21.375 -9.68 1 71.5 148 ALA A CA 1
ATOM 1169 C C . ALA A 1 148 ? 20.656 -21.734 -11.047 1 71.5 148 ALA A C 1
ATOM 1171 O O . ALA A 1 148 ? 19.844 -22.641 -11.172 1 71.5 148 ALA A O 1
ATOM 1172 N N . GLU A 1 149 ? 21.172 -21.141 -12.023 1 79 149 GLU A N 1
ATOM 1173 C CA . GLU A 1 149 ? 20.656 -21.359 -13.375 1 79 149 GLU A CA 1
ATOM 1174 C C . GLU A 1 149 ? 21.047 -22.75 -13.883 1 79 149 GLU A C 1
ATOM 1176 O O . GLU A 1 149 ? 20.203 -23.469 -14.43 1 79 149 GLU A O 1
ATOM 1181 N N . SER A 1 150 ? 22.188 -23.109 -13.539 1 81.12 150 SER A N 1
ATOM 1182 C CA . SER A 1 150 ? 22.703 -24.359 -14.109 1 81.12 150 SER A CA 1
ATOM 1183 C C . SER A 1 150 ? 22.672 -25.484 -13.094 1 81.12 150 SER A C 1
ATOM 1185 O O . SER A 1 150 ? 23.078 -26.609 -13.398 1 81.12 150 SER A O 1
ATOM 1187 N N . ASP A 1 151 ? 22.031 -25.266 -11.977 1 78.69 151 ASP A N 1
ATOM 1188 C CA . ASP A 1 151 ? 21.938 -26.312 -10.969 1 78.69 151 ASP A CA 1
ATOM 1189 C C . ASP A 1 151 ? 21 -27.438 -11.43 1 78.69 151 ASP A C 1
ATOM 1191 O O . ASP A 1 151 ? 19.984 -27.172 -12.07 1 78.69 151 ASP A O 1
ATOM 1195 N N . THR A 1 152 ? 21.484 -28.578 -11.102 1 82.44 152 THR A N 1
ATOM 1196 C CA . THR A 1 152 ? 20.609 -29.719 -11.367 1 82.44 152 THR A CA 1
ATOM 1197 C C . THR A 1 152 ? 19.422 -29.734 -10.414 1 82.44 152 THR A C 1
ATOM 1199 O O . THR A 1 152 ? 19.578 -29.484 -9.219 1 82.44 152 THR A O 1
ATOM 1202 N N . TRP A 1 153 ? 18.312 -29.938 -11.008 1 83.88 153 TRP A N 1
ATOM 1203 C CA . TRP A 1 153 ? 17.094 -30.016 -10.219 1 83.88 153 TRP A CA 1
ATOM 1204 C C . TRP A 1 153 ? 16.531 -31.438 -10.195 1 83.88 153 TRP A C 1
ATOM 1206 O O . TRP A 1 153 ? 16.516 -32.125 -11.219 1 83.88 153 TRP A O 1
ATOM 1216 N N . SER A 1 154 ? 16.219 -31.891 -8.977 1 78.81 154 SER A N 1
ATOM 1217 C CA . SER A 1 154 ? 15.523 -33.156 -8.781 1 78.81 154 SER A CA 1
ATOM 1218 C C . SER A 1 154 ? 14.492 -33.062 -7.66 1 78.81 154 SER A C 1
ATOM 1220 O O . SER A 1 154 ? 14.648 -32.25 -6.734 1 78.81 154 SER A O 1
ATOM 1222 N N . PRO A 1 155 ? 13.414 -33.812 -7.863 1 76.12 155 PRO A N 1
ATOM 1223 C CA . PRO A 1 155 ? 12.43 -33.812 -6.781 1 76.12 155 PRO A CA 1
ATOM 1224 C C . PRO A 1 155 ? 12.977 -34.344 -5.469 1 76.12 155 PRO A C 1
ATOM 1226 O O . PRO A 1 155 ? 13.859 -35.219 -5.48 1 76.12 155 PRO A O 1
ATOM 1229 N N . TYR A 1 156 ? 12.539 -33.75 -4.438 1 66.94 156 TYR A N 1
ATOM 1230 C CA . TYR A 1 156 ? 12.93 -34.25 -3.125 1 66.94 156 TYR A CA 1
ATOM 1231 C C . TYR A 1 156 ? 12.242 -35.562 -2.822 1 66.94 156 TYR A C 1
ATOM 1233 O O . TYR A 1 156 ? 11.023 -35.688 -3.004 1 66.94 156 TYR A O 1
ATOM 1241 N N . HIS A 1 157 ? 12.938 -36.656 -2.658 1 60.16 157 HIS A N 1
ATOM 1242 C CA . HIS A 1 157 ? 12.391 -38 -2.455 1 60.16 157 HIS A CA 1
ATOM 1243 C C . HIS A 1 157 ? 12.383 -38.375 -0.976 1 60.16 157 HIS A C 1
ATOM 1245 O O . HIS A 1 157 ? 11.891 -39.438 -0.604 1 60.16 157 HIS A O 1
ATOM 1251 N N . GLU A 1 158 ? 12.219 -37.469 -0.136 1 55.34 158 GLU A N 1
ATOM 1252 C CA . GLU A 1 158 ? 12.289 -38 1.227 1 55.34 158 GLU A CA 1
ATOM 1253 C C . GLU A 1 158 ? 11.039 -38.812 1.576 1 55.34 158 GLU A C 1
ATOM 1255 O O . GLU A 1 158 ? 10.008 -38.688 0.905 1 55.34 158 GLU A O 1
ATOM 1260 N N . ASP A 1 159 ? 11.164 -39.719 2.506 1 48.53 159 ASP A N 1
ATOM 1261 C CA . ASP A 1 159 ? 10.367 -40.844 2.924 1 48.53 159 ASP A CA 1
ATOM 1262 C C . ASP A 1 159 ? 8.891 -40.469 3.049 1 48.53 159 ASP A C 1
ATOM 1264 O O . ASP A 1 159 ? 8.008 -41.281 2.762 1 48.53 159 ASP A O 1
ATOM 1268 N N . THR A 1 160 ? 8.555 -39.438 3.604 1 49.38 160 THR A N 1
ATOM 1269 C CA . THR A 1 160 ? 7.188 -39.406 4.102 1 49.38 160 THR A CA 1
ATOM 1270 C C . THR A 1 160 ? 6.234 -38.906 3.027 1 49.38 160 THR A C 1
ATOM 1272 O O . THR A 1 160 ? 5.051 -39.25 3.023 1 49.38 160 THR A O 1
ATOM 1275 N N . SER A 1 161 ? 6.664 -38.062 2.145 1 53.56 161 SER A N 1
ATOM 1276 C CA . SER A 1 161 ? 5.695 -37.625 1.146 1 53.56 161 SER A CA 1
ATOM 1277 C C . SER A 1 161 ? 6.379 -37.312 -0.182 1 53.56 161 SER A C 1
ATOM 1279 O O . SER A 1 161 ? 7.07 -36.281 -0.309 1 53.56 161 SER A O 1
ATOM 1281 N N . PRO A 1 162 ? 6.387 -38.406 -1.028 1 56.22 162 PRO A N 1
ATOM 1282 C CA . PRO A 1 162 ? 7.113 -38.188 -2.283 1 56.22 162 PRO A CA 1
ATOM 1283 C C . PRO A 1 162 ? 6.543 -37.031 -3.104 1 56.22 162 PRO A C 1
ATOM 1285 O O . PRO A 1 162 ? 5.324 -36.906 -3.236 1 56.22 162 PRO A O 1
ATOM 1288 N N . LEU A 1 163 ? 7.352 -36 -3.4 1 63.97 163 LEU A N 1
ATOM 1289 C CA . LEU A 1 163 ? 7 -34.875 -4.238 1 63.97 163 LEU A CA 1
ATOM 1290 C C . LEU A 1 163 ? 6.848 -35.312 -5.695 1 63.97 163 LEU A C 1
ATOM 1292 O O . LEU A 1 163 ? 6.488 -34.5 -6.551 1 63.97 163 LEU A O 1
ATOM 1296 N N . THR A 1 164 ? 7.113 -36.719 -5.902 1 70.88 164 THR A N 1
ATOM 1297 C CA . THR A 1 164 ? 6.957 -37.188 -7.266 1 70.88 164 THR A CA 1
ATOM 1298 C C . THR A 1 164 ? 6.391 -38.625 -7.27 1 70.88 164 THR A C 1
ATOM 1300 O O . THR A 1 164 ? 6.523 -39.344 -6.285 1 70.88 164 THR A O 1
ATOM 1303 N N . ARG A 1 165 ? 5.727 -38.938 -8.289 1 71.94 165 ARG A N 1
ATOM 1304 C CA . ARG A 1 165 ? 5.191 -40.25 -8.5 1 71.94 165 ARG A CA 1
ATOM 1305 C C . ARG A 1 165 ? 6.25 -41.188 -9.086 1 71.94 165 ARG A C 1
ATOM 1307 O O . ARG A 1 165 ? 6.055 -42.406 -9.148 1 71.94 165 ARG A O 1
ATOM 1314 N N . LEU A 1 166 ? 7.34 -40.531 -9.391 1 73.38 166 LEU A N 1
ATOM 1315 C CA . LEU A 1 166 ? 8.414 -41.312 -10 1 73.38 166 LEU A CA 1
ATOM 1316 C C . LEU A 1 166 ? 9.352 -41.875 -8.938 1 73.38 166 LEU A C 1
ATOM 1318 O O . LEU A 1 166 ? 9.555 -41.25 -7.887 1 73.38 166 LEU A O 1
ATOM 1322 N N . ALA A 1 167 ? 9.75 -43.031 -9.211 1 72.88 167 ALA A N 1
ATOM 1323 C CA . ALA A 1 167 ? 10.75 -43.625 -8.328 1 72.88 167 ALA A CA 1
ATOM 1324 C C . ALA A 1 167 ? 12.016 -42.781 -8.281 1 72.88 167 ALA A C 1
ATOM 1326 O O . ALA A 1 167 ? 12.25 -41.969 -9.18 1 72.88 167 ALA A O 1
ATOM 1327 N N . PRO A 1 168 ? 12.688 -43.125 -7.195 1 68.62 168 PRO A N 1
ATOM 1328 C CA . PRO A 1 168 ? 13.953 -42.406 -7.105 1 68.62 168 PRO A CA 1
ATOM 1329 C C . PRO A 1 168 ? 14.852 -42.656 -8.312 1 68.62 168 PRO A C 1
ATOM 1331 O O . PRO A 1 168 ? 14.906 -43.75 -8.844 1 68.62 168 PRO A O 1
ATOM 1334 N N . ASN A 1 169 ? 15.305 -41.719 -9.117 1 72.19 169 ASN A N 1
ATOM 1335 C CA . ASN A 1 169 ? 16.25 -41.781 -10.219 1 72.19 169 ASN A CA 1
ATOM 1336 C C . ASN A 1 169 ? 15.547 -41.812 -11.57 1 72.19 169 ASN A C 1
ATOM 1338 O O . ASN A 1 169 ? 16.188 -41.938 -12.617 1 72.19 169 ASN A O 1
ATOM 1342 N N . GLN A 1 170 ? 14.266 -41.969 -11.398 1 81.5 170 GLN A N 1
ATOM 1343 C CA . GLN A 1 170 ? 13.523 -42 -12.656 1 81.5 170 GLN A CA 1
ATOM 1344 C C . GLN A 1 170 ? 13.344 -40.594 -13.242 1 81.5 170 GLN A C 1
ATOM 1346 O O . GLN A 1 170 ? 13.156 -40.469 -14.453 1 81.5 170 GLN A O 1
ATOM 1351 N N . TYR A 1 171 ? 13.406 -39.688 -12.406 1 86.44 171 TYR A N 1
ATOM 1352 C CA . TYR A 1 171 ? 13.305 -38.344 -12.922 1 86.44 171 TYR A CA 1
ATOM 1353 C C . TYR A 1 171 ? 14.609 -37.906 -13.586 1 86.44 171 TYR A C 1
ATOM 1355 O O . TYR A 1 171 ? 15.68 -37.969 -12.977 1 86.44 171 TYR A O 1
ATOM 1363 N N . PRO A 1 172 ? 14.539 -37.562 -14.836 1 86.81 172 PRO A N 1
ATOM 1364 C CA . PRO A 1 172 ? 15.766 -37.156 -15.539 1 86.81 172 PRO A CA 1
ATOM 1365 C C . PRO A 1 172 ? 16.406 -35.906 -14.938 1 86.81 172 PRO A C 1
ATOM 1367 O O . PRO A 1 172 ? 15.703 -35.062 -14.398 1 86.81 172 PRO A O 1
ATOM 1370 N N . ALA A 1 173 ? 17.734 -35.938 -14.961 1 84.44 173 ALA A N 1
ATOM 1371 C CA . ALA A 1 173 ? 18.453 -34.75 -14.5 1 84.44 173 ALA A CA 1
ATOM 1372 C C . ALA A 1 173 ? 18.109 -33.531 -15.344 1 84.44 173 ALA A C 1
ATOM 1374 O O . ALA A 1 173 ? 18.25 -33.531 -16.562 1 84.44 173 ALA A O 1
ATOM 1375 N N . MET A 1 174 ? 17.516 -32.594 -14.766 1 87.69 174 MET A N 1
ATOM 1376 C CA . MET A 1 174 ? 17.156 -31.344 -15.453 1 87.69 174 MET A CA 1
ATOM 1377 C C . MET A 1 174 ? 17.781 -30.141 -14.75 1 87.69 174 MET A C 1
ATOM 1379 O O . MET A 1 174 ? 18.047 -30.172 -13.547 1 87.69 174 MET A O 1
ATOM 1383 N N . GLN A 1 175 ? 18.031 -29.172 -15.555 1 88.69 175 GLN A N 1
ATOM 1384 C CA . GLN A 1 175 ? 18.531 -27.922 -14.969 1 88.69 175 GLN A CA 1
ATOM 1385 C C . GLN A 1 175 ? 17.406 -27.141 -14.328 1 88.69 175 GLN A C 1
ATOM 1387 O O . GLN A 1 175 ? 16.281 -27.125 -14.828 1 88.69 175 GLN A O 1
ATOM 1392 N N . SER A 1 176 ? 17.656 -26.438 -13.328 1 85.81 176 SER A N 1
ATOM 1393 C CA . SER A 1 176 ? 16.641 -25.688 -12.586 1 85.81 176 SER A CA 1
ATOM 1394 C C . SER A 1 176 ? 16.188 -24.453 -13.352 1 85.81 176 SER A C 1
ATOM 1396 O O . SER A 1 176 ? 15.008 -24.094 -13.305 1 85.81 176 SER A O 1
ATOM 1398 N N . HIS A 1 177 ? 17.094 -23.797 -14.062 1 89.88 177 HIS A N 1
ATOM 1399 C CA . HIS A 1 177 ? 16.812 -22.547 -14.773 1 89.88 177 HIS A CA 1
ATOM 1400 C C . HIS A 1 177 ? 16.094 -21.547 -13.875 1 89.88 177 HIS A C 1
ATOM 1402 O O . HIS A 1 177 ? 15.141 -20.891 -14.305 1 89.88 177 HIS A O 1
ATOM 1408 N N . ALA A 1 178 ? 16.531 -21.516 -12.633 1 84.94 178 ALA A N 1
ATOM 1409 C CA . ALA A 1 178 ? 15.812 -20.75 -11.617 1 84.94 178 ALA A CA 1
ATOM 1410 C C . ALA A 1 178 ? 15.914 -19.25 -11.906 1 84.94 178 ALA A C 1
ATOM 1412 O O . ALA A 1 178 ? 14.922 -18.531 -11.781 1 84.94 178 ALA A O 1
ATOM 1413 N N . VAL A 1 179 ? 17.031 -18.766 -12.344 1 84.56 179 VAL A N 1
ATOM 1414 C CA . VAL A 1 179 ? 17.266 -17.344 -12.516 1 84.56 179 VAL A CA 1
ATOM 1415 C C . VAL A 1 179 ? 16.516 -16.844 -13.758 1 84.56 179 VAL A C 1
ATOM 1417 O O . VAL A 1 179 ? 15.812 -15.836 -13.695 1 84.56 179 VAL A O 1
ATOM 1420 N N . SER A 1 180 ? 16.656 -17.578 -14.828 1 89.81 180 SER A N 1
ATOM 1421 C CA . SER A 1 180 ? 15.969 -17.172 -16.047 1 89.81 180 SER A CA 1
ATOM 1422 C C . SER A 1 180 ? 14.453 -17.266 -15.883 1 89.81 180 SER A C 1
ATOM 1424 O O . SER A 1 180 ? 13.719 -16.406 -16.375 1 89.81 180 SER A O 1
ATOM 1426 N N . CYS A 1 181 ? 14.023 -18.266 -15.156 1 91.38 181 CYS A N 1
ATOM 1427 C CA . CYS A 1 181 ? 12.602 -18.422 -14.906 1 91.38 181 CYS A CA 1
ATOM 1428 C C . CYS A 1 181 ? 12.07 -17.266 -14.062 1 91.38 181 CYS A C 1
ATOM 1430 O O . CYS A 1 181 ? 10.992 -16.734 -14.344 1 91.38 181 CYS A O 1
ATOM 1432 N N . PHE A 1 182 ? 12.859 -16.891 -13.094 1 89.88 182 PHE A N 1
ATOM 1433 C CA . PHE A 1 182 ? 12.461 -15.781 -12.234 1 89.88 182 PHE A CA 1
ATOM 1434 C C . PHE A 1 182 ? 12.406 -14.477 -13.016 1 89.88 182 PHE A C 1
ATOM 1436 O O . PHE A 1 182 ? 11.422 -13.734 -12.93 1 89.88 182 PHE A O 1
ATOM 1443 N N . ALA A 1 183 ? 13.398 -14.242 -13.766 1 90.25 183 ALA A N 1
ATOM 1444 C CA . ALA A 1 183 ? 13.438 -13.023 -14.578 1 90.25 183 ALA A CA 1
ATOM 1445 C C . ALA A 1 183 ? 12.25 -12.969 -15.539 1 90.25 183 ALA A C 1
ATOM 1447 O O . ALA A 1 183 ? 11.617 -11.922 -15.688 1 90.25 183 ALA A O 1
ATOM 1448 N N . ASN A 1 184 ? 12 -14.094 -16.125 1 94.38 184 ASN A N 1
ATOM 1449 C CA . ASN A 1 184 ? 10.898 -14.172 -17.078 1 94.38 184 ASN A CA 1
ATOM 1450 C C . ASN A 1 184 ? 9.555 -13.977 -16.391 1 94.38 184 ASN A C 1
ATOM 1452 O O . ASN A 1 184 ? 8.648 -13.352 -16.953 1 94.38 184 ASN A O 1
ATOM 1456 N N . SER A 1 185 ? 9.422 -14.484 -15.188 1 94.69 185 SER A N 1
ATOM 1457 C CA . SER A 1 185 ? 8.211 -14.289 -14.398 1 94.69 185 SER A CA 1
ATOM 1458 C C . SER A 1 185 ? 8.031 -12.828 -14 1 94.69 185 SER A C 1
ATOM 1460 O O . SER A 1 185 ? 6.906 -12.328 -13.945 1 94.69 185 SER A O 1
ATOM 1462 N N . CYS A 1 186 ? 9.125 -12.195 -13.719 1 93 186 CYS A N 1
ATOM 1463 C CA . CYS A 1 186 ? 9.062 -10.781 -13.375 1 93 186 CYS A CA 1
ATOM 1464 C C . CYS A 1 186 ? 8.531 -9.961 -14.547 1 93 186 CYS A C 1
ATOM 1466 O O . CYS A 1 186 ? 7.668 -9.094 -14.359 1 93 186 CYS A O 1
ATOM 1468 N N . ARG A 1 187 ? 8.984 -10.266 -15.695 1 95.81 187 ARG A N 1
ATOM 1469 C CA . ARG A 1 187 ? 8.508 -9.562 -16.875 1 95.81 187 ARG A CA 1
ATOM 1470 C C . ARG A 1 187 ? 7.02 -9.805 -17.094 1 95.81 187 ARG A C 1
ATOM 1472 O O . ARG A 1 187 ? 6.285 -8.891 -17.484 1 95.81 187 ARG A O 1
ATOM 1479 N N . LEU A 1 188 ? 6.613 -11 -16.844 1 97.38 188 LEU A N 1
ATOM 1480 C CA . LEU A 1 188 ? 5.199 -11.328 -16.984 1 97.38 188 LEU A CA 1
ATOM 1481 C C . LEU A 1 188 ? 4.363 -10.578 -15.961 1 97.38 188 LEU A C 1
ATOM 1483 O O . LEU A 1 188 ? 3.238 -10.164 -16.25 1 97.38 188 LEU A O 1
ATOM 1487 N N . SER A 1 189 ? 4.957 -10.414 -14.781 1 96.5 189 SER A N 1
ATOM 1488 C CA . SER A 1 189 ? 4.227 -9.75 -13.703 1 96.5 189 SER A CA 1
ATOM 1489 C C . SER A 1 189 ? 3.92 -8.305 -14.055 1 96.5 189 SER A C 1
ATOM 1491 O O . SER A 1 189 ? 2.922 -7.746 -13.594 1 96.5 189 SER A O 1
ATOM 1493 N N . VAL A 1 190 ? 4.723 -7.676 -14.859 1 96.12 190 VAL A N 1
ATOM 1494 C CA . VAL A 1 190 ? 4.465 -6.316 -15.32 1 96.12 190 VAL A CA 1
ATOM 1495 C C . VAL A 1 190 ? 3.199 -6.293 -16.172 1 96.12 190 VAL A C 1
ATOM 1497 O O . VAL A 1 190 ? 2.359 -5.402 -16.031 1 96.12 190 VAL A O 1
ATOM 1500 N N . ILE A 1 191 ? 3.051 -7.258 -17 1 97.12 191 ILE A N 1
ATOM 1501 C CA . ILE A 1 191 ? 1.871 -7.363 -17.844 1 97.12 191 ILE A CA 1
ATOM 1502 C C . ILE A 1 191 ? 0.641 -7.66 -17 1 97.12 191 ILE A C 1
ATOM 1504 O O . ILE A 1 191 ? -0.42 -7.062 -17.188 1 97.12 191 ILE A O 1
ATOM 1508 N N . ILE A 1 192 ? 0.818 -8.555 -16.062 1 96.88 192 ILE A N 1
ATOM 1509 C CA . ILE A 1 192 ? -0.278 -8.906 -15.164 1 96.88 192 ILE A CA 1
ATOM 1510 C C . ILE A 1 192 ? -0.73 -7.668 -14.391 1 96.88 192 ILE A C 1
ATOM 1512 O O . ILE A 1 192 ? -1.93 -7.441 -14.211 1 96.88 192 ILE A O 1
ATOM 1516 N N . ASN A 1 193 ? 0.232 -6.91 -13.969 1 94.94 193 ASN A N 1
ATOM 1517 C CA . ASN A 1 193 ? -0.093 -5.66 -13.297 1 94.94 193 ASN A CA 1
ATOM 1518 C C . ASN A 1 193 ? -1 -4.781 -14.156 1 94.94 193 ASN A C 1
ATOM 1520 O O . ASN A 1 193 ? -2.012 -4.27 -13.672 1 94.94 193 ASN A O 1
ATOM 1524 N N . ASP A 1 194 ? -0.686 -4.629 -15.352 1 92.75 194 ASP A N 1
ATOM 1525 C CA . ASP A 1 194 ? -1.443 -3.754 -16.234 1 92.75 194 ASP A CA 1
ATOM 1526 C C . ASP A 1 194 ? -2.832 -4.324 -16.516 1 92.75 194 ASP A C 1
ATOM 1528 O O . ASP A 1 194 ? -3.797 -3.574 -16.672 1 92.75 194 ASP A O 1
ATOM 1532 N N . ILE A 1 195 ? -2.93 -5.586 -16.578 1 93.88 195 ILE A N 1
ATOM 1533 C CA . ILE A 1 195 ? -4.23 -6.223 -16.75 1 93.88 195 ILE A CA 1
ATOM 1534 C C . ILE A 1 195 ? -5.125 -5.891 -15.562 1 93.88 195 ILE A C 1
ATOM 1536 O O . ILE A 1 195 ? -6.277 -5.484 -15.742 1 93.88 195 ILE A O 1
ATOM 1540 N N . ILE A 1 196 ? -4.594 -6.055 -14.359 1 91.56 196 ILE A N 1
ATOM 1541 C CA . ILE A 1 196 ? -5.371 -5.805 -13.148 1 91.56 196 ILE A CA 1
ATOM 1542 C C . ILE A 1 196 ? -5.801 -4.34 -13.102 1 91.56 196 ILE A C 1
ATOM 1544 O O . ILE A 1 196 ? -6.98 -4.039 -12.898 1 91.56 196 ILE A O 1
ATOM 1548 N N . VAL A 1 197 ? -4.875 -3.445 -13.398 1 86.88 197 VAL A N 1
ATOM 1549 C CA . VAL A 1 197 ? -5.109 -2.016 -13.219 1 86.88 197 VAL A CA 1
ATOM 1550 C C . VAL A 1 197 ? -5.996 -1.494 -14.344 1 86.88 197 VAL A C 1
ATOM 1552 O O . VAL A 1 197 ? -6.883 -0.669 -14.117 1 86.88 197 VAL A O 1
ATOM 1555 N N . GLN A 1 198 ? -5.891 -2.014 -15.531 1 86.5 198 GLN A N 1
ATOM 1556 C CA . GLN A 1 198 ? -6.586 -1.45 -16.688 1 86.5 198 GLN A CA 1
ATOM 1557 C C . GLN A 1 198 ? -7.922 -2.146 -16.922 1 86.5 198 GLN A C 1
ATOM 1559 O O . GLN A 1 198 ? -8.875 -1.528 -17.406 1 86.5 198 GLN A O 1
ATOM 1564 N N . LEU A 1 199 ? -8.016 -3.422 -16.578 1 88.12 199 LEU A N 1
ATOM 1565 C CA . LEU A 1 199 ? -9.195 -4.172 -17 1 88.12 199 LEU A CA 1
ATOM 1566 C C . LEU A 1 199 ? -10.078 -4.527 -15.812 1 88.12 199 LEU A C 1
ATOM 1568 O O . LEU A 1 199 ? -11.273 -4.773 -15.977 1 88.12 199 LEU A O 1
ATOM 1572 N N . TYR A 1 200 ? -9.5 -4.551 -14.648 1 85.81 200 TYR A N 1
ATOM 1573 C CA . TYR A 1 200 ? -10.289 -5.07 -13.539 1 85.81 200 TYR A CA 1
ATOM 1574 C C . TYR A 1 200 ? -10.469 -4.012 -12.461 1 85.81 200 TYR A C 1
ATOM 1576 O O . TYR A 1 200 ? -11.305 -4.168 -11.562 1 85.81 200 TYR A O 1
ATOM 1584 N N . ALA A 1 201 ? -9.727 -2.922 -12.547 1 76.62 201 ALA A N 1
ATOM 1585 C CA . ALA A 1 201 ? -9.891 -1.851 -11.57 1 76.62 201 ALA A CA 1
ATOM 1586 C C . ALA A 1 201 ? -11.18 -1.075 -11.82 1 76.62 201 ALA A C 1
ATOM 1588 O O . ALA A 1 201 ? -11.547 -0.828 -12.969 1 76.62 201 ALA A O 1
ATOM 1589 N N . LYS A 1 202 ? -12.008 -0.812 -10.852 1 64.75 202 LYS A N 1
ATOM 1590 C CA . LYS A 1 202 ? -13.297 -0.135 -10.938 1 64.75 202 LYS A CA 1
ATOM 1591 C C . LYS A 1 202 ? -13.164 1.216 -11.633 1 64.75 202 LYS A C 1
ATOM 1593 O O . LYS A 1 202 ? -14.039 1.61 -12.406 1 64.75 202 LYS A O 1
ATOM 1598 N N . ARG A 1 203 ? -12.109 1.991 -11.289 1 57.28 203 ARG A N 1
ATOM 1599 C CA . ARG A 1 203 ? -11.984 3.332 -11.844 1 57.28 203 ARG A CA 1
ATOM 1600 C C . ARG A 1 203 ? -11.414 3.279 -13.266 1 57.28 203 ARG A C 1
ATOM 1602 O O . ARG A 1 203 ? -11.219 4.32 -13.898 1 57.28 203 ARG A O 1
ATOM 1609 N N . SER A 1 204 ? -11.133 1.991 -13.617 1 54.5 204 SER A N 1
ATOM 1610 C CA . SER A 1 204 ? -10.508 1.93 -14.93 1 54.5 204 SER A CA 1
ATOM 1611 C C . SER A 1 204 ? -11.43 2.492 -16.016 1 54.5 204 SER A C 1
ATOM 1613 O O . SER A 1 204 ? -12.648 2.316 -15.945 1 54.5 204 SER A O 1
ATOM 1615 N N . ARG A 1 205 ? -11 3.576 -16.516 1 56.84 205 ARG A N 1
ATOM 1616 C CA . ARG A 1 205 ? -11.664 4.137 -17.688 1 56.84 205 ARG A CA 1
ATOM 1617 C C . ARG A 1 205 ? -12.266 3.039 -18.547 1 56.84 205 ARG A C 1
ATOM 1619 O O . ARG A 1 205 ? -12.008 1.854 -18.328 1 56.84 205 ARG A O 1
ATOM 1626 N N . GLU A 1 206 ? -12.852 3.398 -19.594 1 60.28 206 GLU A N 1
ATOM 1627 C CA . GLU A 1 206 ? -13.516 2.613 -20.625 1 60.28 206 GLU A CA 1
ATOM 1628 C C . GLU A 1 206 ? -12.617 1.475 -21.109 1 60.28 206 GLU A C 1
ATOM 1630 O O . GLU A 1 206 ? -11.477 1.705 -21.516 1 60.28 206 GLU A O 1
ATOM 1635 N N . MET A 1 207 ? -12.945 0.265 -20.531 1 67 207 MET A N 1
ATOM 1636 C CA . MET A 1 207 ? -12.344 -0.906 -21.156 1 67 207 MET A CA 1
ATOM 1637 C C . MET A 1 207 ? -12.406 -0.796 -22.688 1 67 207 MET A C 1
ATOM 1639 O O . MET A 1 207 ? -13.492 -0.791 -23.266 1 67 207 MET A O 1
ATOM 1643 N N . THR A 1 208 ? -11.234 -0.429 -23.188 1 78 208 THR A N 1
ATOM 1644 C CA . THR A 1 208 ? -11.234 -0.265 -24.641 1 78 208 THR A CA 1
ATOM 1645 C C . THR A 1 208 ? -10.508 -1.427 -25.312 1 78 208 THR A C 1
ATOM 1647 O O . THR A 1 208 ? -9.664 -2.076 -24.703 1 78 208 THR A O 1
ATOM 1650 N N . GLU A 1 209 ? -10.977 -1.715 -26.406 1 82.56 209 GLU A N 1
ATOM 1651 C CA . GLU A 1 209 ? -10.305 -2.721 -27.219 1 82.56 209 GLU A CA 1
ATOM 1652 C C . GLU A 1 209 ? -8.852 -2.338 -27.484 1 82.56 209 GLU A C 1
ATOM 1654 O O . GLU A 1 209 ? -7.996 -3.209 -27.672 1 82.56 209 GLU A O 1
ATOM 1659 N N . THR A 1 210 ? -8.609 -1.125 -27.359 1 86 210 THR A N 1
ATOM 1660 C CA . THR A 1 210 ? -7.238 -0.661 -27.531 1 86 210 THR A CA 1
ATOM 1661 C C . THR A 1 210 ? -6.344 -1.174 -26.406 1 86 210 THR A C 1
ATOM 1663 O O . THR A 1 210 ? -5.219 -1.613 -26.656 1 86 210 THR A O 1
ATOM 1666 N N . SER A 1 211 ? -6.871 -1.202 -25.234 1 87.69 211 SER A N 1
ATOM 1667 C CA . SER A 1 211 ? -6.113 -1.716 -24.094 1 87.69 211 SER A CA 1
ATOM 1668 C C . SER A 1 211 ? -5.852 -3.211 -24.234 1 87.69 211 SER A C 1
ATOM 1670 O O . SER A 1 211 ? -4.754 -3.686 -23.938 1 87.69 211 SER A O 1
ATOM 1672 N N . LEU A 1 212 ? -6.855 -3.904 -24.719 1 91.44 212 LEU A N 1
ATOM 1673 C CA . LEU A 1 212 ? -6.699 -5.34 -24.938 1 91.44 212 LEU A CA 1
ATOM 1674 C C . LEU A 1 212 ? -5.629 -5.617 -25.984 1 91.44 212 LEU A C 1
ATOM 1676 O O . LEU A 1 212 ? -4.785 -6.492 -25.797 1 91.44 212 LEU A O 1
ATOM 1680 N N . ASN A 1 213 ? -5.688 -4.84 -27.047 1 93.25 213 ASN A N 1
ATOM 1681 C CA . ASN A 1 213 ? -4.734 -5.055 -28.125 1 93.25 213 ASN A CA 1
ATOM 1682 C C . ASN A 1 213 ? -3.299 -4.809 -27.656 1 93.25 213 ASN A C 1
ATOM 1684 O O . ASN A 1 213 ? -2.387 -5.543 -28.047 1 93.25 213 ASN A O 1
ATOM 1688 N N . ASP A 1 214 ? -3.135 -3.838 -26.922 1 94.81 214 ASP A N 1
ATOM 1689 C CA . ASP A 1 214 ? -1.81 -3.555 -26.375 1 94.81 214 ASP A CA 1
ATOM 1690 C C . ASP A 1 214 ? -1.328 -4.695 -25.484 1 94.81 214 ASP A C 1
ATOM 1692 O O . ASP A 1 214 ? -0.19 -5.152 -25.609 1 94.81 214 ASP A O 1
ATOM 1696 N N . ILE A 1 215 ? -2.154 -5.184 -24.609 1 95.56 215 ILE A N 1
ATOM 1697 C CA . ILE A 1 215 ? -1.824 -6.266 -23.688 1 95.56 215 ILE A CA 1
ATOM 1698 C C . ILE A 1 215 ? -1.518 -7.539 -24.469 1 95.56 215 ILE A C 1
ATOM 1700 O O . ILE A 1 215 ? -0.547 -8.242 -24.172 1 95.56 215 ILE A O 1
ATOM 1704 N N . LYS A 1 216 ? -2.326 -7.75 -25.469 1 96.06 216 LYS A N 1
ATOM 1705 C CA . LYS A 1 216 ? -2.131 -8.922 -26.312 1 96.06 216 LYS A CA 1
ATOM 1706 C C . LYS A 1 216 ? -0.773 -8.883 -27 1 96.06 216 LYS A C 1
ATOM 1708 O O . LYS A 1 216 ? -0.057 -9.891 -27.047 1 96.06 216 LYS A O 1
ATOM 1713 N N . ALA A 1 217 ? -0.477 -7.742 -27.516 1 97.38 217 ALA A N 1
ATOM 1714 C CA . ALA A 1 217 ? 0.799 -7.59 -28.219 1 97.38 217 ALA A CA 1
ATOM 1715 C C . ALA A 1 217 ? 1.971 -7.836 -27.266 1 97.38 217 ALA A C 1
ATOM 1717 O O . ALA A 1 217 ? 2.938 -8.508 -27.625 1 97.38 217 ALA A O 1
ATOM 1718 N N . ARG A 1 218 ? 1.904 -7.344 -26.109 1 97.75 218 ARG A N 1
ATOM 1719 C CA . ARG A 1 218 ? 2.963 -7.508 -25.125 1 97.75 218 ARG A CA 1
ATOM 1720 C C . ARG A 1 218 ? 3.066 -8.961 -24.672 1 97.75 218 ARG A C 1
ATOM 1722 O O . ARG A 1 218 ? 4.168 -9.469 -24.453 1 97.75 218 ARG A O 1
ATOM 1729 N N . LEU A 1 219 ? 1.946 -9.617 -24.5 1 97.69 219 LEU A N 1
ATOM 1730 C CA . LEU A 1 219 ? 1.931 -11.023 -24.109 1 97.69 219 LEU A CA 1
ATOM 1731 C C . LEU A 1 219 ? 2.547 -11.898 -25.188 1 97.69 219 LEU A C 1
ATOM 1733 O O . LEU A 1 219 ? 3.332 -12.805 -24.891 1 97.69 219 LEU A O 1
ATOM 1737 N N . ASP A 1 220 ? 2.162 -11.555 -26.406 1 97.25 220 ASP A N 1
ATOM 1738 C CA . ASP A 1 220 ? 2.732 -12.289 -27.531 1 97.25 220 ASP A CA 1
ATOM 1739 C C . ASP A 1 220 ? 4.246 -12.094 -27.609 1 97.25 220 ASP A C 1
ATOM 1741 O O . ASP A 1 220 ? 4.992 -13.047 -27.828 1 97.25 220 ASP A O 1
ATOM 1745 N N . SER A 1 221 ? 4.633 -10.867 -27.422 1 97.69 221 SER A N 1
ATOM 1746 C CA . SER A 1 221 ? 6.062 -10.57 -27.422 1 97.69 221 SER A CA 1
ATOM 1747 C C . SER A 1 221 ? 6.773 -11.281 -26.281 1 97.69 221 SER A C 1
ATOM 1749 O O . SER A 1 221 ? 7.859 -11.836 -26.469 1 97.69 221 SER A O 1
ATOM 1751 N N . TRP A 1 222 ? 6.211 -11.234 -25.141 1 97.94 222 TRP A N 1
ATOM 1752 C CA . TRP A 1 222 ? 6.785 -11.914 -23.969 1 97.94 222 TRP A CA 1
ATOM 1753 C C . TRP A 1 222 ? 6.957 -13.398 -24.25 1 97.94 222 TRP A C 1
ATOM 1755 O O . TRP A 1 222 ? 8.008 -13.977 -23.953 1 97.94 222 TRP A O 1
ATOM 1765 N N . ARG A 1 223 ? 5.941 -14.055 -24.797 1 98 223 ARG A N 1
ATOM 1766 C CA . ARG A 1 223 ? 5.996 -15.477 -25.094 1 98 223 ARG A CA 1
ATOM 1767 C C . ARG A 1 223 ? 7.07 -15.789 -26.125 1 98 223 ARG A C 1
ATOM 1769 O O . ARG A 1 223 ? 7.84 -16.734 -25.969 1 98 223 ARG A O 1
ATOM 1776 N N . ALA A 1 224 ? 7.117 -14.922 -27.109 1 97.31 224 ALA A N 1
ATOM 1777 C CA . ALA A 1 224 ? 8.086 -15.117 -28.188 1 97.31 224 ALA A CA 1
ATOM 1778 C C . ALA A 1 224 ? 9.516 -14.922 -27.688 1 97.31 224 ALA A C 1
ATOM 1780 O O . ALA A 1 224 ? 10.43 -15.609 -28.141 1 97.31 224 ALA A O 1
ATOM 1781 N N . GLU A 1 225 ? 9.68 -14.039 -26.719 1 96.62 225 GLU A N 1
ATOM 1782 C CA . GLU A 1 225 ? 11.008 -13.688 -26.234 1 96.62 225 GLU A CA 1
ATOM 1783 C C . GLU A 1 225 ? 11.422 -14.578 -25.062 1 96.62 225 GLU A C 1
ATOM 1785 O O . GLU A 1 225 ? 12.57 -14.539 -24.625 1 96.62 225 GLU A O 1
ATOM 1790 N N . SER A 1 226 ? 10.461 -15.383 -24.578 1 97.25 226 SER A N 1
ATOM 1791 C CA . SER A 1 226 ? 10.797 -16.281 -23.484 1 97.25 226 SER A CA 1
ATOM 1792 C C . SER A 1 226 ? 11.844 -17.312 -23.922 1 97.25 226 SER A C 1
ATOM 1794 O O . SER A 1 226 ? 11.781 -17.844 -25.031 1 97.25 226 SER A O 1
ATOM 1796 N N . PRO A 1 227 ? 12.867 -17.547 -23.047 1 95.44 227 PRO A N 1
ATOM 1797 C CA . PRO A 1 227 ? 13.852 -18.562 -23.391 1 95.44 227 PRO A CA 1
ATOM 1798 C C . PRO A 1 227 ? 13.211 -19.906 -23.766 1 95.44 227 PRO A C 1
ATOM 1800 O O . PRO A 1 227 ? 12.211 -20.297 -23.156 1 95.44 227 PRO A O 1
ATOM 1803 N N . SER A 1 228 ? 13.844 -20.625 -24.625 1 95.75 228 SER A N 1
ATOM 1804 C CA . SER A 1 228 ? 13.273 -21.859 -25.188 1 95.75 228 SER A CA 1
ATOM 1805 C C . SER A 1 228 ? 13.109 -22.922 -24.125 1 95.75 228 SER A C 1
ATOM 1807 O O . SER A 1 228 ? 12.148 -23.688 -24.141 1 95.75 228 SER A O 1
ATOM 1809 N N . HIS A 1 229 ? 14.055 -22.938 -23.188 1 94.31 229 HIS A N 1
ATOM 1810 C CA . HIS A 1 229 ? 14.016 -23.984 -22.156 1 94.31 229 HIS A CA 1
ATOM 1811 C C . HIS A 1 229 ? 12.891 -23.734 -21.156 1 94.31 229 HIS A C 1
ATOM 1813 O O . HIS A 1 229 ? 12.57 -24.609 -20.359 1 94.31 229 HIS A O 1
ATOM 1819 N N . LEU A 1 230 ? 12.234 -22.562 -21.266 1 96.25 230 LEU A N 1
ATOM 1820 C CA . LEU A 1 230 ? 11.141 -22.234 -20.359 1 96.25 230 LEU A CA 1
ATOM 1821 C C . LEU A 1 230 ? 9.789 -22.359 -21.062 1 96.25 230 LEU A C 1
ATOM 1823 O O . LEU A 1 230 ? 8.742 -22.344 -20.422 1 96.25 230 LEU A O 1
ATOM 1827 N N . ARG A 1 231 ? 9.836 -22.5 -22.344 1 97.19 231 ARG A N 1
ATOM 1828 C CA . ARG A 1 231 ? 8.609 -22.5 -23.141 1 97.19 231 ARG A CA 1
ATOM 1829 C C . ARG A 1 231 ? 8.188 -23.922 -23.5 1 97.19 231 ARG A C 1
ATOM 1831 O O . ARG A 1 231 ? 8.945 -24.656 -24.141 1 97.19 231 ARG A O 1
ATOM 1838 N N . TYR A 1 232 ? 6.965 -24.281 -23.125 1 96.94 232 TYR A N 1
ATOM 1839 C CA . TYR A 1 232 ? 6.434 -25.594 -23.453 1 96.94 232 TYR A CA 1
ATOM 1840 C C . TYR A 1 232 ? 5.168 -25.484 -24.297 1 96.94 232 TYR A C 1
ATOM 1842 O O . TYR A 1 232 ? 4.219 -24.797 -23.906 1 96.94 232 TYR A O 1
ATOM 1850 N N . ASP A 1 233 ? 5.176 -26.156 -25.391 1 96.44 233 ASP A N 1
ATOM 1851 C CA . ASP A 1 233 ? 4.039 -26.203 -26.312 1 96.44 233 ASP A CA 1
ATOM 1852 C C . ASP A 1 233 ? 3.047 -27.281 -25.906 1 96.44 233 ASP A C 1
ATOM 1854 O O . ASP A 1 233 ? 3.369 -28.469 -25.953 1 96.44 233 ASP A O 1
ATOM 1858 N N . PRO A 1 234 ? 1.858 -26.922 -25.562 1 97.25 234 PRO A N 1
ATOM 1859 C CA . PRO A 1 234 ? 0.868 -27.906 -25.125 1 97.25 234 PRO A CA 1
ATOM 1860 C C . PRO A 1 234 ? 0.604 -28.984 -26.156 1 97.25 234 PRO A C 1
ATOM 1862 O O . PRO A 1 234 ? 0.157 -30.078 -25.812 1 97.25 234 PRO A O 1
ATOM 1865 N N . GLU A 1 235 ? 0.823 -28.703 -27.391 1 96.62 235 GLU A N 1
ATOM 1866 C CA . GLU A 1 235 ? 0.576 -29.688 -28.453 1 96.62 235 GLU A CA 1
ATOM 1867 C C . GLU A 1 235 ? 1.758 -30.641 -28.609 1 96.62 235 GLU A C 1
ATOM 1869 O O . GLU A 1 235 ? 1.649 -31.656 -29.297 1 96.62 235 GLU A O 1
ATOM 1874 N N . ASN A 1 236 ? 2.82 -30.312 -28.031 1 96.69 236 ASN A N 1
ATOM 1875 C CA . ASN A 1 236 ? 4.031 -31.125 -28.109 1 96.69 236 ASN A CA 1
ATOM 1876 C C . ASN A 1 236 ? 4.785 -31.141 -26.781 1 96.69 236 ASN A C 1
ATOM 1878 O O . ASN A 1 236 ? 5.906 -30.656 -26.688 1 96.69 236 ASN A O 1
ATOM 1882 N N . LEU A 1 237 ? 4.254 -31.844 -25.797 1 97.44 237 LEU A N 1
ATOM 1883 C CA . LEU A 1 237 ? 4.816 -31.875 -24.453 1 97.44 237 LEU A CA 1
ATOM 1884 C C . LEU A 1 237 ? 5.711 -33.094 -24.266 1 97.44 237 LEU A C 1
ATOM 1886 O O . LEU A 1 237 ? 5.48 -34.156 -24.891 1 97.44 237 LEU A O 1
ATOM 1890 N N . PRO A 1 238 ? 6.758 -32.969 -23.5 1 95.12 238 PRO A N 1
ATOM 1891 C CA . PRO A 1 238 ? 7.574 -34.125 -23.156 1 95.12 238 PRO A CA 1
ATOM 1892 C C . PRO A 1 238 ? 6.828 -35.156 -22.297 1 95.12 238 PRO A C 1
ATOM 1894 O O . PRO A 1 238 ? 5.727 -34.875 -21.828 1 95.12 238 PRO A O 1
ATOM 1897 N N . THR A 1 239 ? 7.445 -36.281 -22.109 1 92.56 239 THR A N 1
ATOM 1898 C CA . THR A 1 239 ? 6.824 -37.344 -21.328 1 92.56 239 THR A CA 1
ATOM 1899 C C . THR A 1 239 ? 6.957 -37.094 -19.828 1 92.56 239 THR A C 1
ATOM 1901 O O . THR A 1 239 ? 6.133 -37.531 -19.031 1 92.56 239 THR A O 1
ATOM 1904 N N . VAL A 1 240 ? 8.062 -36.344 -19.5 1 93.75 240 VAL A N 1
ATOM 1905 C CA . VAL A 1 240 ? 8.305 -36.031 -18.094 1 93.75 240 VAL A CA 1
ATOM 1906 C C . VAL A 1 240 ? 8.18 -34.531 -17.875 1 93.75 240 VAL A C 1
ATOM 1908 O O . VAL A 1 240 ? 8.68 -33.719 -18.672 1 93.75 240 VAL A O 1
ATOM 1911 N N . CYS A 1 241 ? 7.52 -34.188 -16.812 1 94.06 241 CYS A N 1
ATOM 1912 C CA . CYS A 1 241 ? 7.293 -32.781 -16.484 1 94.06 241 CYS A CA 1
ATOM 1913 C C . CYS A 1 241 ? 8.586 -32.094 -16.047 1 94.06 241 CYS A C 1
ATOM 1915 O O . CYS A 1 241 ? 9.336 -32.656 -15.25 1 94.06 241 CYS A O 1
ATOM 1917 N N . PRO A 1 242 ? 8.898 -30.953 -16.609 1 93.69 242 PRO A N 1
ATOM 1918 C CA . PRO A 1 242 ? 10.031 -30.203 -16.094 1 93.69 242 PRO A CA 1
ATOM 1919 C C . PRO A 1 242 ? 9.828 -29.75 -14.648 1 93.69 242 PRO A C 1
ATOM 1921 O O . PRO A 1 242 ? 8.766 -30 -14.062 1 93.69 242 PRO A O 1
ATOM 1924 N N . PRO A 1 243 ? 10.898 -29.125 -14.094 1 87.62 243 PRO A N 1
ATOM 1925 C CA . PRO A 1 243 ? 10.719 -28.641 -12.719 1 87.62 243 PRO A CA 1
ATOM 1926 C C . PRO A 1 243 ? 9.453 -27.812 -12.547 1 87.62 243 PRO A C 1
ATOM 1928 O O . PRO A 1 243 ? 9.086 -27.031 -13.438 1 87.62 243 PRO A O 1
ATOM 1931 N N . PRO A 1 244 ? 8.758 -27.891 -11.438 1 88.12 244 PRO A N 1
ATOM 1932 C CA . PRO A 1 244 ? 7.426 -27.312 -11.234 1 88.12 244 PRO A CA 1
ATOM 1933 C C . PRO A 1 244 ? 7.391 -25.797 -11.469 1 88.12 244 PRO A C 1
ATOM 1935 O O . PRO A 1 244 ? 6.391 -25.281 -11.961 1 88.12 244 PRO A O 1
ATOM 1938 N N . HIS A 1 245 ? 8.461 -25.094 -11.125 1 89.56 245 HIS A N 1
ATOM 1939 C CA . HIS A 1 245 ? 8.438 -23.641 -11.297 1 89.56 245 HIS A CA 1
ATOM 1940 C C . HIS A 1 245 ? 8.383 -23.266 -12.773 1 89.56 245 HIS A C 1
ATOM 1942 O O . HIS A 1 245 ? 7.848 -22.219 -13.133 1 89.56 245 HIS A O 1
ATOM 1948 N N . ILE A 1 246 ? 8.844 -24.109 -13.609 1 94 246 ILE A N 1
ATOM 1949 C CA . ILE A 1 246 ? 8.82 -23.859 -15.047 1 94 246 ILE A CA 1
ATOM 1950 C C . ILE A 1 246 ? 7.406 -24.078 -15.586 1 94 246 ILE A C 1
ATOM 1952 O O . ILE A 1 246 ? 6.879 -23.25 -16.328 1 94 246 ILE A O 1
ATOM 1956 N N . ILE A 1 247 ? 6.809 -25.203 -15.18 1 94.81 247 ILE A N 1
ATOM 1957 C CA . ILE A 1 247 ? 5.457 -25.5 -15.648 1 94.81 247 ILE A CA 1
ATOM 1958 C C . ILE A 1 247 ? 4.477 -24.484 -15.086 1 94.81 247 ILE A C 1
ATOM 1960 O O . ILE A 1 247 ? 3.523 -24.094 -15.758 1 94.81 247 ILE A O 1
ATOM 1964 N N . SER A 1 248 ? 4.711 -24.016 -13.883 1 95.25 248 SER A N 1
ATOM 1965 C CA . SER A 1 248 ? 3.871 -23 -13.266 1 95.25 248 SER A CA 1
ATOM 1966 C C . SER A 1 248 ? 3.873 -21.703 -14.078 1 95.25 248 SER A C 1
ATOM 1968 O O . SER A 1 248 ? 2.838 -21.047 -14.219 1 95.25 248 SER A O 1
ATOM 1970 N N . GLN A 1 249 ? 5.012 -21.328 -14.562 1 96.62 249 GLN A N 1
ATOM 1971 C CA . GLN A 1 249 ? 5.102 -20.125 -15.383 1 96.62 249 GLN A CA 1
ATOM 1972 C C . GLN A 1 249 ? 4.293 -20.266 -16.672 1 96.62 249 GLN A C 1
ATOM 1974 O O . GLN A 1 249 ? 3.672 -19.312 -17.125 1 96.62 249 GLN A O 1
ATOM 1979 N N . ASN A 1 250 ? 4.297 -21.484 -17.266 1 98.19 250 ASN A N 1
ATOM 1980 C CA . ASN A 1 250 ? 3.496 -21.734 -18.469 1 98.19 250 ASN A CA 1
ATOM 1981 C C . ASN A 1 250 ? 2.002 -21.672 -18.156 1 98.19 250 ASN A C 1
ATOM 1983 O O . ASN A 1 250 ? 1.226 -21.125 -18.938 1 98.19 250 ASN A O 1
ATOM 1987 N N . LEU A 1 251 ? 1.677 -22.25 -17 1 98.12 251 LEU A N 1
ATOM 1988 C CA . LEU A 1 251 ? 0.29 -22.141 -16.562 1 98.12 251 LEU A CA 1
ATOM 1989 C C . LEU A 1 251 ? -0.106 -20.672 -16.391 1 98.12 251 LEU A C 1
ATOM 1991 O O . LEU A 1 251 ? -1.193 -20.266 -16.797 1 98.12 251 LEU A O 1
ATOM 1995 N N . LEU A 1 252 ? 0.803 -19.922 -15.82 1 98.12 252 LEU A N 1
ATOM 1996 C CA . LEU A 1 252 ? 0.539 -18.516 -15.555 1 98.12 252 LEU A CA 1
ATOM 1997 C C . LEU A 1 252 ? 0.37 -17.734 -16.859 1 98.12 252 LEU A C 1
ATOM 1999 O O . LEU A 1 252 ? -0.433 -16.797 -16.922 1 98.12 252 LEU A O 1
ATOM 2003 N N . TYR A 1 253 ? 1.107 -18.109 -17.844 1 98.38 253 TYR A N 1
ATOM 2004 C CA . TYR A 1 253 ? 0.962 -17.484 -19.141 1 98.38 253 TYR A CA 1
ATOM 2005 C C . TYR A 1 253 ? -0.461 -17.641 -19.672 1 98.38 253 TYR 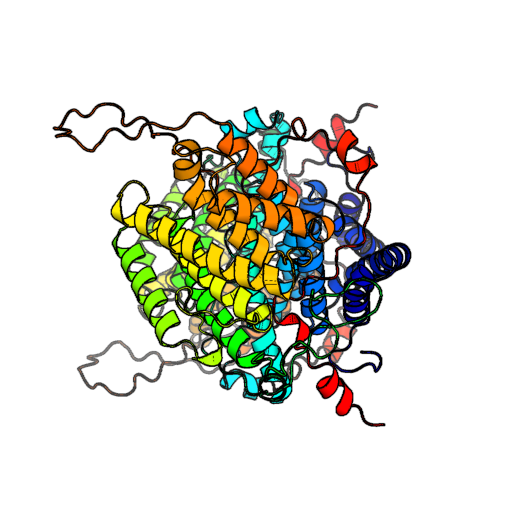A C 1
ATOM 2007 O O . TYR A 1 253 ? -1.104 -16.656 -20.031 1 98.38 253 TYR A O 1
ATOM 2015 N N . PHE A 1 254 ? -0.977 -18.812 -19.688 1 98.5 254 PHE A N 1
ATOM 2016 C CA . PHE A 1 254 ? -2.314 -19.047 -20.219 1 98.5 254 PHE A CA 1
ATOM 2017 C C . PHE A 1 254 ? -3.371 -18.406 -19.328 1 98.5 254 PHE A C 1
ATOM 2019 O O . PHE A 1 254 ? -4.406 -17.953 -19.812 1 98.5 254 PHE A O 1
ATOM 2026 N N . THR A 1 255 ? -3.066 -18.391 -18.047 1 98.25 255 THR A N 1
ATOM 2027 C CA . THR A 1 255 ? -3.939 -17.672 -17.125 1 98.25 255 THR A CA 1
ATOM 2028 C C . THR A 1 255 ? -4.016 -16.188 -17.484 1 98.25 255 THR A C 1
ATOM 2030 O O . THR A 1 255 ? -5.098 -15.602 -17.484 1 98.25 255 THR A O 1
ATOM 2033 N N . THR A 1 256 ? -2.871 -15.633 -17.812 1 98.19 256 THR A N 1
ATOM 2034 C CA . THR A 1 256 ? -2.803 -14.227 -18.188 1 98.19 256 THR A CA 1
ATOM 2035 C C . THR A 1 256 ? -3.576 -13.969 -19.469 1 98.19 256 THR A C 1
ATOM 2037 O O . THR A 1 256 ? -4.25 -12.945 -19.594 1 98.19 256 THR A O 1
ATOM 2040 N N . VAL A 1 257 ? -3.543 -14.898 -20.375 1 97.94 257 VAL A N 1
ATOM 2041 C CA . VAL A 1 257 ? -4.309 -14.812 -21.609 1 97.94 257 VAL A CA 1
ATOM 2042 C C . VAL A 1 257 ? -5.805 -14.766 -21.297 1 97.94 257 VAL A C 1
ATOM 2044 O O . VAL A 1 257 ? -6.535 -13.938 -21.844 1 97.94 257 VAL A O 1
ATOM 2047 N N . ILE A 1 258 ? -6.223 -15.578 -20.406 1 97.25 258 ILE A N 1
ATOM 2048 C CA . ILE A 1 258 ? -7.633 -15.641 -20.031 1 97.25 258 ILE A CA 1
ATOM 2049 C C . ILE A 1 258 ? -8.039 -14.336 -19.359 1 97.25 258 ILE A C 1
ATOM 2051 O O . ILE A 1 258 ? -9.07 -13.75 -19.703 1 97.25 258 ILE A O 1
ATOM 2055 N N . LEU A 1 259 ? -7.23 -13.883 -18.453 1 96 259 LEU A N 1
ATOM 2056 C CA . LEU A 1 259 ? -7.539 -12.664 -17.719 1 96 259 LEU A CA 1
ATOM 2057 C C . LEU A 1 259 ? -7.633 -11.469 -18.656 1 96 259 LEU A C 1
ATOM 2059 O O . LEU A 1 259 ? -8.453 -10.57 -18.438 1 96 259 LEU A O 1
ATOM 2063 N N . ALA A 1 260 ? -6.824 -11.438 -19.672 1 95.31 260 ALA A N 1
ATOM 2064 C CA . ALA A 1 260 ? -6.816 -10.328 -20.625 1 95.31 260 ALA A CA 1
ATOM 2065 C C . ALA A 1 260 ? -8.094 -10.32 -21.469 1 95.31 260 ALA A C 1
ATOM 2067 O O . ALA A 1 260 ? -8.609 -9.258 -21.812 1 95.31 260 ALA A O 1
ATOM 2068 N N . HIS A 1 261 ? -8.68 -11.453 -21.734 1 94.06 261 HIS A N 1
ATOM 2069 C CA . HIS A 1 261 ? -9.773 -11.555 -22.688 1 94.06 261 HIS A CA 1
ATOM 2070 C C . HIS A 1 261 ? -11.117 -11.672 -21.984 1 94.06 261 HIS A C 1
ATOM 2072 O O . HIS A 1 261 ? -12.164 -11.391 -22.578 1 94.06 261 HIS A O 1
ATOM 2078 N N . ARG A 1 262 ? -11.094 -12.039 -20.766 1 92 262 ARG A N 1
ATOM 2079 C CA . ARG A 1 262 ? -12.297 -12.367 -20.016 1 92 262 ARG A CA 1
ATOM 2080 C C . ARG A 1 262 ? -13.273 -11.188 -20 1 92 262 ARG A C 1
ATOM 2082 O O . ARG A 1 262 ? -14.477 -11.375 -20.203 1 92 262 ARG A O 1
ATOM 2089 N N . PRO A 1 263 ? -12.797 -9.984 -19.797 1 87.69 263 PRO A N 1
ATOM 2090 C CA . PRO A 1 263 ? -13.734 -8.867 -19.781 1 87.69 263 PRO A CA 1
ATOM 2091 C C . PRO A 1 263 ? -14.445 -8.688 -21.125 1 87.69 263 PRO A C 1
ATOM 2093 O O . PRO A 1 263 ? -15.469 -8 -21.203 1 87.69 263 PRO A O 1
ATOM 2096 N N . PHE A 1 264 ? -14.016 -9.312 -22.203 1 86.94 264 PHE A N 1
ATOM 2097 C CA . PHE A 1 264 ? -14.555 -9.125 -23.531 1 86.94 264 PHE A CA 1
ATOM 2098 C C . PHE A 1 264 ? -15.25 -10.391 -24.016 1 86.94 264 PHE A C 1
ATOM 2100 O O . PHE A 1 264 ? -15.406 -10.602 -25.234 1 86.94 264 PHE A O 1
ATOM 2107 N N . TRP A 1 265 ? -15.727 -11.211 -23.094 1 84.56 265 TRP A N 1
ATOM 2108 C CA . TRP A 1 265 ? -16.297 -12.531 -23.359 1 84.56 265 TRP A CA 1
ATOM 2109 C C . TRP A 1 265 ? -17.562 -12.422 -24.188 1 84.56 265 TRP A C 1
ATOM 2111 O O . TRP A 1 265 ? -18.031 -13.406 -24.766 1 84.56 265 TRP A O 1
ATOM 2121 N N . SER A 1 266 ? -18.156 -11.305 -24.188 1 82 266 SER A N 1
ATOM 2122 C CA . SER A 1 266 ? -19.375 -11.141 -24.953 1 82 266 SER A CA 1
ATOM 2123 C C . SER A 1 266 ? -19.125 -11.359 -26.453 1 82 266 SER A C 1
ATOM 2125 O O . SER A 1 266 ? -20.047 -11.75 -27.188 1 82 266 SER A O 1
ATOM 2127 N N . ALA A 1 267 ? -17.938 -11.07 -26.875 1 85.69 267 ALA A N 1
ATOM 2128 C CA . ALA A 1 267 ? -17.531 -11.414 -28.234 1 85.69 267 ALA A CA 1
ATOM 2129 C C . ALA A 1 267 ? -17.078 -12.875 -28.328 1 85.69 267 ALA A C 1
ATOM 2131 O O . ALA A 1 267 ? -16.109 -13.266 -27.656 1 85.69 267 ALA A O 1
ATOM 2132 N N . PRO A 1 268 ? -17.703 -13.688 -29.094 1 88.75 268 PRO A N 1
ATOM 2133 C CA . PRO A 1 268 ? -17.406 -15.117 -29.156 1 88.75 268 PRO A CA 1
ATOM 2134 C C . PRO A 1 268 ? -15.938 -15.398 -29.469 1 88.75 268 PRO A C 1
ATOM 2136 O O . PRO A 1 268 ? -15.375 -16.375 -28.984 1 88.75 268 PRO A O 1
ATOM 2139 N N . ALA A 1 269 ? -15.359 -14.578 -30.297 1 92.25 269 ALA A N 1
ATOM 2140 C CA . ALA A 1 269 ? -13.961 -14.781 -30.656 1 92.25 269 ALA A CA 1
ATOM 2141 C C . ALA A 1 269 ? -13.055 -14.734 -29.438 1 92.25 269 ALA A C 1
ATOM 2143 O O . ALA A 1 269 ? -12.125 -15.531 -29.297 1 92.25 269 ALA A O 1
ATOM 2144 N N . TYR A 1 270 ? -13.32 -13.859 -28.578 1 91.56 270 TYR A N 1
ATOM 2145 C CA . TYR A 1 270 ? -12.5 -13.719 -27.375 1 91.56 270 TYR A CA 1
ATOM 2146 C C . TYR A 1 270 ? -12.797 -14.836 -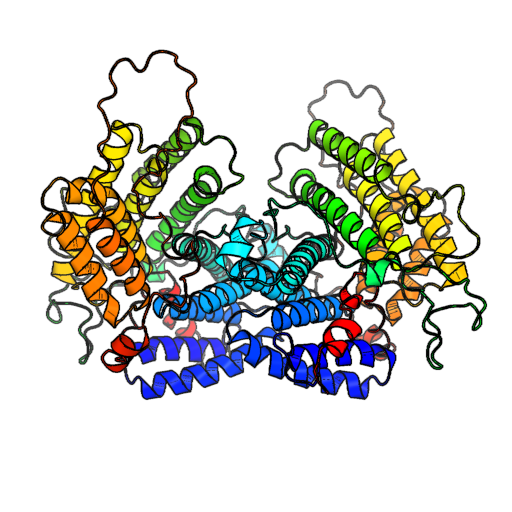26.391 1 91.56 270 TYR A C 1
ATOM 2148 O O . TYR A 1 270 ? -11.898 -15.297 -25.672 1 91.56 270 TYR A O 1
ATOM 2156 N N . TYR A 1 271 ? -14.031 -15.25 -26.359 1 92.06 271 TYR A N 1
ATOM 2157 C CA . TYR A 1 271 ? -14.375 -16.375 -25.5 1 92.06 271 TYR A CA 1
ATOM 2158 C C . TYR A 1 271 ? -13.648 -17.641 -25.953 1 92.06 271 TYR A C 1
ATOM 2160 O O . TYR A 1 271 ? -13.141 -18.406 -25.125 1 92.06 271 TYR A O 1
ATOM 2168 N N . GLN A 1 272 ? -13.578 -17.797 -27.219 1 94.75 272 GLN A N 1
ATOM 2169 C CA . GLN A 1 272 ? -12.906 -18.984 -27.75 1 94.75 272 GLN A CA 1
ATOM 2170 C C . GLN A 1 272 ? -11.422 -18.969 -27.391 1 94.75 272 GLN A C 1
ATOM 2172 O O . GLN A 1 272 ? -10.828 -20.031 -27.172 1 94.75 272 GLN A O 1
ATOM 2177 N N . VAL A 1 273 ? -10.828 -17.797 -27.375 1 96.31 273 VAL A N 1
ATOM 2178 C CA . VAL A 1 273 ? -9.43 -17.688 -26.969 1 96.31 273 VAL A CA 1
ATOM 2179 C C . VAL A 1 273 ? -9.273 -18.172 -25.531 1 96.31 273 VAL A C 1
ATOM 2181 O O . VAL A 1 273 ? -8.312 -18.875 -25.203 1 96.31 273 VAL A O 1
ATOM 2184 N N . CYS A 1 274 ? -10.203 -17.844 -24.672 1 95.94 274 CYS A N 1
ATOM 2185 C CA . CYS A 1 274 ? -10.164 -18.266 -23.281 1 95.94 274 CYS A CA 1
ATOM 2186 C C . CYS A 1 274 ? -10.328 -19.766 -23.156 1 95.94 274 CYS A C 1
ATOM 2188 O O . CYS A 1 274 ? -9.617 -20.422 -22.375 1 95.94 274 CYS A O 1
ATOM 2190 N N . ILE A 1 275 ? -11.211 -20.328 -23.938 1 95.38 275 ILE A N 1
ATOM 2191 C CA . ILE A 1 275 ? -11.422 -21.781 -23.922 1 95.38 275 ILE A CA 1
ATOM 2192 C C . ILE A 1 275 ? -10.156 -22.484 -24.375 1 95.38 275 ILE A C 1
ATOM 2194 O O . ILE A 1 275 ? -9.711 -23.453 -23.75 1 95.38 275 ILE A O 1
ATOM 2198 N N . SER A 1 276 ? -9.602 -22 -25.453 1 97.38 276 SER A N 1
ATOM 2199 C CA . SER A 1 276 ? -8.383 -22.609 -25.969 1 97.38 276 SER A CA 1
ATOM 2200 C C . SER A 1 276 ? -7.254 -22.547 -24.953 1 97.38 276 SER A C 1
ATOM 2202 O O . SER A 1 276 ? -6.508 -23.516 -24.797 1 97.38 276 SER A O 1
ATOM 2204 N N . ALA A 1 277 ? -7.137 -21.422 -24.266 1 98.06 277 ALA A N 1
ATOM 2205 C CA . ALA A 1 277 ? -6.129 -21.281 -23.219 1 98.06 277 ALA A CA 1
ATOM 2206 C C . ALA A 1 277 ? -6.363 -22.281 -22.078 1 98.06 277 ALA A C 1
ATOM 2208 O O . ALA A 1 277 ? -5.422 -22.891 -21.578 1 98.06 277 ALA A O 1
ATOM 2209 N N . ALA A 1 278 ? -7.586 -22.453 -21.703 1 97.62 278 ALA A N 1
ATOM 2210 C CA . ALA A 1 278 ? -7.934 -23.406 -20.641 1 97.62 278 ALA A CA 1
ATOM 2211 C C . ALA A 1 278 ? -7.586 -24.828 -21.047 1 97.62 278 ALA A C 1
ATOM 2213 O O . ALA A 1 278 ? -7.098 -25.609 -20.234 1 97.62 278 ALA A O 1
ATOM 2214 N N . LEU A 1 279 ? -7.852 -25.141 -22.281 1 97.81 279 LEU A N 1
ATOM 2215 C CA . LEU A 1 279 ? -7.523 -26.469 -22.781 1 97.81 279 LEU A CA 1
ATOM 2216 C C . LEU A 1 279 ? -6.012 -26.688 -22.766 1 97.81 279 LEU A C 1
ATOM 2218 O O . LEU A 1 279 ? -5.543 -27.781 -22.453 1 97.81 279 LEU A O 1
ATOM 2222 N N . SER A 1 280 ? -5.301 -25.672 -23.156 1 98.38 280 SER A N 1
ATOM 2223 C CA . SER A 1 280 ? -3.846 -25.75 -23.094 1 98.38 280 SER A CA 1
ATOM 2224 C C . SER A 1 280 ? -3.363 -25.969 -21.672 1 98.38 280 SER A C 1
ATOM 2226 O O . SER A 1 280 ? -2.447 -26.75 -21.422 1 98.38 280 SER A O 1
ATOM 2228 N N . MET A 1 281 ? -3.959 -25.297 -20.703 1 98.38 281 MET A N 1
ATOM 2229 C CA . MET A 1 281 ? -3.635 -25.469 -19.297 1 98.38 281 MET A CA 1
ATOM 2230 C C . MET A 1 281 ? -3.893 -26.891 -18.844 1 98.38 281 MET A C 1
ATOM 2232 O O . MET A 1 281 ? -3.109 -27.453 -18.078 1 98.38 281 MET A O 1
ATOM 2236 N N . GLU A 1 282 ? -4.984 -27.453 -19.312 1 98.19 282 GLU A N 1
ATOM 2237 C CA . GLU A 1 282 ? -5.312 -28.828 -18.938 1 98.19 282 GLU A CA 1
ATOM 2238 C C . GLU A 1 282 ? -4.199 -29.781 -19.359 1 98.19 282 GLU A C 1
ATOM 2240 O O . GLU A 1 282 ? -3.816 -30.656 -18.578 1 98.19 282 GLU A O 1
ATOM 2245 N N . LYS A 1 283 ? -3.727 -29.625 -20.562 1 98.44 283 LYS A N 1
ATOM 2246 C CA . LYS A 1 283 ? -2.654 -30.484 -21.047 1 98.44 283 LYS A CA 1
ATOM 2247 C C . LYS A 1 283 ? -1.421 -30.375 -20.156 1 98.44 283 LYS A C 1
ATOM 2249 O O . LYS A 1 283 ? -0.78 -31.391 -19.859 1 98.44 283 LYS A O 1
ATOM 2254 N N . LEU A 1 284 ? -1.089 -29.172 -19.75 1 98.25 284 LEU A N 1
ATOM 2255 C CA . LEU A 1 284 ? 0.042 -28.953 -18.859 1 98.25 284 LEU A CA 1
ATOM 2256 C C . LEU A 1 284 ? -0.206 -29.609 -17.5 1 98.25 284 LEU A C 1
ATOM 2258 O O . LEU A 1 284 ? 0.707 -30.188 -16.906 1 98.25 284 LEU A O 1
ATOM 2262 N N . LEU A 1 285 ? -1.393 -29.516 -17.016 1 97.81 285 LEU A N 1
ATOM 2263 C CA . LEU A 1 285 ? -1.748 -30.094 -15.727 1 97.81 285 LEU A CA 1
ATOM 2264 C C . LEU A 1 285 ? -1.683 -31.625 -15.781 1 97.81 285 LEU A C 1
ATOM 2266 O O . LEU A 1 285 ? -1.266 -32.25 -14.812 1 97.81 285 LEU A O 1
ATOM 2270 N N . LEU A 1 286 ? -2.143 -32.156 -16.891 1 97.44 286 LEU A N 1
ATOM 2271 C CA . LEU A 1 286 ? -2.055 -33.594 -17.047 1 97.44 286 LEU A CA 1
ATOM 2272 C C . LEU A 1 286 ? -0.601 -34.062 -17.031 1 97.44 286 LEU A C 1
ATOM 2274 O O . LEU A 1 286 ? -0.279 -35.094 -16.453 1 97.44 286 LEU A O 1
ATOM 2278 N N . LEU A 1 287 ? 0.261 -33.281 -17.703 1 97 287 LEU A N 1
ATOM 2279 C CA . LEU A 1 287 ? 1.69 -33.562 -17.625 1 97 287 LEU A CA 1
ATOM 2280 C C . LEU A 1 287 ? 2.189 -33.5 -16.188 1 97 287 LEU A C 1
ATOM 2282 O O . LEU A 1 287 ? 2.924 -34.375 -15.734 1 97 287 LEU A O 1
ATOM 2286 N N . LEU A 1 288 ? 1.801 -32.5 -15.453 1 95.44 288 LEU A N 1
ATOM 2287 C CA . LEU A 1 288 ? 2.172 -32.344 -14.055 1 95.44 288 LEU A CA 1
ATOM 2288 C C . LEU A 1 288 ? 1.692 -33.531 -13.227 1 95.44 288 LEU A C 1
ATOM 2290 O O . LEU A 1 288 ? 2.449 -34.094 -12.414 1 95.44 288 LEU A O 1
ATOM 2294 N N . GLU A 1 289 ? 0.478 -33.938 -13.43 1 94.44 289 GLU A N 1
ATOM 2295 C CA . GLU A 1 289 ? -0.125 -35.031 -12.688 1 94.44 289 GLU A CA 1
ATOM 2296 C C . GLU A 1 289 ? 0.629 -36.344 -12.93 1 94.44 289 GLU A C 1
ATOM 2298 O O . GLU A 1 289 ? 0.866 -37.094 -11.992 1 94.44 289 GLU A O 1
ATOM 2303 N N . SER A 1 290 ? 0.963 -36.562 -14.141 1 93.38 290 SER A N 1
ATOM 2304 C CA . SER A 1 290 ? 1.621 -37.812 -14.516 1 93.38 290 SER A CA 1
ATOM 2305 C C . SER A 1 290 ? 2.984 -37.938 -13.844 1 93.38 290 SER A C 1
ATOM 2307 O O . SER A 1 290 ? 3.439 -39.031 -13.555 1 93.38 290 SER A O 1
ATOM 2309 N N . THR A 1 291 ? 3.607 -36.781 -13.594 1 91.75 291 THR A N 1
ATOM 2310 C CA . THR A 1 291 ? 4.969 -36.812 -13.07 1 91.75 291 THR A CA 1
ATOM 2311 C C . THR A 1 291 ? 4.977 -36.562 -11.57 1 91.75 291 THR A C 1
ATOM 2313 O O . THR A 1 291 ? 5.664 -37.25 -10.812 1 91.75 291 THR A O 1
ATOM 2316 N N . PHE A 1 292 ? 4.223 -35.594 -11.109 1 88.56 292 PHE A N 1
ATOM 2317 C CA . PHE A 1 292 ? 4.344 -35.125 -9.727 1 88.56 292 PHE A CA 1
ATOM 2318 C C . PHE A 1 292 ? 3.047 -35.375 -8.961 1 88.56 292 PHE A C 1
ATOM 2320 O O . PHE A 1 292 ? 3.029 -35.344 -7.73 1 88.56 292 PHE A O 1
ATOM 2327 N N . GLY A 1 293 ? 1.984 -35.625 -9.633 1 90.06 293 GLY A N 1
ATOM 2328 C CA . GLY A 1 293 ? 0.688 -35.688 -8.977 1 90.06 293 GLY A CA 1
ATOM 2329 C C . GLY A 1 293 ? 0.133 -34.312 -8.641 1 90.06 293 GLY A C 1
ATOM 2330 O O . GLY A 1 293 ? 0.754 -33.281 -8.945 1 90.06 293 GLY A O 1
ATOM 2331 N N . PHE A 1 294 ? -1.058 -34.25 -8.086 1 91.75 294 PHE A N 1
ATOM 2332 C CA . PHE A 1 294 ? -1.722 -33 -7.773 1 91.75 294 PHE A CA 1
ATOM 2333 C C . PHE A 1 294 ? -1.638 -32.688 -6.281 1 91.75 294 PHE A C 1
ATOM 2335 O O . PHE A 1 294 ? -2.201 -31.703 -5.809 1 91.75 294 PHE A O 1
ATOM 2342 N N . GLU A 1 295 ? -0.887 -33.438 -5.57 1 83.94 295 GLU A N 1
ATOM 2343 C CA . GLU A 1 295 ? -0.834 -33.281 -4.117 1 83.94 295 GLU A CA 1
ATOM 2344 C C . GLU A 1 295 ? -0.078 -32.031 -3.713 1 83.94 295 GLU A C 1
ATOM 2346 O O . GLU A 1 295 ? -0.292 -31.484 -2.625 1 83.94 295 GLU A O 1
ATOM 2351 N N . ASN A 1 296 ? 0.757 -31.562 -4.676 1 81 296 ASN A N 1
ATOM 2352 C CA . ASN A 1 296 ? 1.603 -30.422 -4.32 1 81 296 ASN A CA 1
ATOM 2353 C C . ASN A 1 296 ? 1.308 -29.203 -5.199 1 81 296 ASN A C 1
ATOM 2355 O O . ASN A 1 296 ? 2.227 -28.5 -5.609 1 81 296 ASN A O 1
ATOM 2359 N N . ILE A 1 297 ? 0.054 -29.016 -5.414 1 87.81 297 ILE A N 1
ATOM 2360 C CA . ILE A 1 297 ? -0.366 -27.812 -6.129 1 87.81 297 ILE A CA 1
ATOM 2361 C C . ILE A 1 297 ? -0.092 -26.578 -5.273 1 87.81 297 ILE A C 1
ATOM 2363 O O . ILE A 1 297 ? -0.446 -26.547 -4.094 1 87.81 297 ILE A O 1
ATOM 2367 N N . THR A 1 298 ? 0.6 -25.672 -5.84 1 86.75 298 THR A N 1
ATOM 2368 C CA . THR A 1 298 ? 0.935 -24.438 -5.133 1 86.75 298 THR A CA 1
ATOM 2369 C C . THR A 1 298 ? -0.203 -23.438 -5.238 1 86.75 298 THR A C 1
ATOM 2371 O O . THR A 1 298 ? -1.156 -23.641 -5.992 1 86.75 298 THR A O 1
ATOM 2374 N N . TYR A 1 299 ? -0.128 -22.391 -4.473 1 89.25 299 TYR A N 1
ATOM 2375 C CA . TYR A 1 299 ? -1.146 -21.344 -4.5 1 89.25 299 TYR A CA 1
ATOM 2376 C C . TYR A 1 299 ? -1.212 -20.672 -5.871 1 89.25 299 TYR A C 1
ATOM 2378 O O . TYR A 1 299 ? -2.295 -20.328 -6.344 1 89.25 299 TYR A O 1
ATOM 2386 N N . LEU A 1 300 ? -0.066 -20.5 -6.473 1 91.81 300 LEU A N 1
ATOM 2387 C CA . LEU A 1 300 ? -0.072 -19.875 -7.793 1 91.81 300 LEU A CA 1
ATOM 2388 C C . LEU A 1 300 ? -0.753 -20.781 -8.812 1 91.81 300 LEU A C 1
ATOM 2390 O O . LEU A 1 300 ? -1.601 -20.328 -9.586 1 91.81 300 LEU A O 1
ATOM 2394 N N . MET A 1 301 ? -0.381 -22.078 -8.758 1 94.69 301 MET A N 1
ATOM 2395 C CA . MET A 1 301 ? -1.041 -23.031 -9.633 1 94.69 301 MET A CA 1
ATOM 2396 C C . MET A 1 301 ? -2.541 -23.078 -9.367 1 94.69 301 MET A C 1
ATOM 2398 O O . MET A 1 301 ? -3.342 -23.172 -10.297 1 94.69 301 MET A O 1
ATOM 2402 N N . GLY A 1 302 ? -2.791 -23.031 -8.062 1 94.94 302 GLY A N 1
ATOM 2403 C CA . GLY A 1 302 ? -4.195 -23.047 -7.68 1 94.94 302 GLY A CA 1
ATOM 2404 C C . GLY A 1 302 ? -4.996 -21.938 -8.336 1 94.94 302 GLY A C 1
ATOM 2405 O O . GLY A 1 302 ? -6.102 -22.172 -8.836 1 94.94 302 GLY A O 1
ATOM 2406 N N . TYR A 1 303 ? -4.477 -20.766 -8.367 1 95.69 303 TYR A N 1
ATOM 2407 C CA . TYR A 1 303 ? -5.176 -19.656 -9.016 1 95.69 303 TYR A CA 1
ATOM 2408 C C . TYR A 1 303 ? -5.312 -19.906 -10.516 1 95.69 303 TYR A C 1
ATOM 2410 O O . TYR A 1 303 ? -6.352 -19.594 -11.109 1 95.69 303 TYR A O 1
ATOM 2418 N N . CYS A 1 304 ? -4.254 -20.375 -11.094 1 97 304 CYS A N 1
ATOM 2419 C CA . CYS A 1 304 ? -4.305 -20.672 -12.523 1 97 304 CYS A CA 1
ATOM 2420 C C . CYS A 1 304 ? -5.406 -21.688 -12.828 1 97 304 CYS A C 1
ATOM 2422 O O . CYS A 1 304 ? -6.176 -21.5 -13.773 1 97 304 CYS A O 1
ATOM 2424 N N . ILE A 1 305 ? -5.473 -22.688 -12.023 1 97.44 305 ILE A N 1
ATOM 2425 C CA . ILE A 1 305 ? -6.461 -23.75 -12.211 1 97.44 305 ILE A CA 1
ATOM 2426 C C . ILE A 1 305 ? -7.867 -23.172 -12.039 1 97.44 305 ILE A C 1
ATOM 2428 O O . ILE A 1 305 ? -8.766 -23.469 -12.836 1 97.44 305 ILE A O 1
ATOM 2432 N N . TYR A 1 306 ? -8.07 -22.359 -11.062 1 96.19 306 TYR A N 1
ATOM 2433 C CA . TYR A 1 306 ? -9.344 -21.688 -10.852 1 96.19 306 TYR A CA 1
ATOM 2434 C C . TYR A 1 306 ? -9.75 -20.891 -12.086 1 96.19 306 TYR A C 1
ATOM 2436 O O . TYR A 1 306 ? -10.906 -20.953 -12.523 1 96.19 306 TYR A O 1
ATOM 2444 N N . THR A 1 307 ? -8.836 -20.125 -12.586 1 96.56 307 THR A N 1
ATOM 2445 C CA . THR A 1 307 ? -9.094 -19.297 -13.75 1 96.56 307 THR A CA 1
ATOM 2446 C C . THR A 1 307 ? -9.422 -20.141 -14.969 1 96.56 307 THR A C 1
ATOM 2448 O O . THR A 1 307 ? -10.344 -19.828 -15.727 1 96.56 307 THR A O 1
ATOM 2451 N N . GLY A 1 308 ? -8.688 -21.234 -15.18 1 97.19 308 GLY A N 1
ATOM 2452 C CA . GLY A 1 308 ? -9.008 -22.141 -16.266 1 97.19 308 GLY A CA 1
ATOM 2453 C C . GLY A 1 308 ? -10.391 -22.75 -16.141 1 97.19 308 GLY A C 1
ATOM 2454 O O . GLY A 1 308 ? -11.133 -22.812 -17.125 1 97.19 308 GLY A O 1
ATOM 2455 N N . ALA A 1 309 ? -10.672 -23.156 -14.961 1 95.5 309 ALA A N 1
ATOM 2456 C CA . ALA A 1 309 ? -11.992 -23.734 -14.703 1 95.5 309 ALA A CA 1
ATOM 2457 C C . ALA A 1 309 ? -13.094 -22.719 -14.977 1 95.5 309 ALA A C 1
ATOM 2459 O O . ALA A 1 309 ? -14.148 -23.062 -15.523 1 95.5 309 ALA A O 1
ATOM 2460 N N . SER A 1 310 ? -12.852 -21.516 -14.562 1 92.5 310 SER A N 1
ATOM 2461 C CA . SER A 1 310 ? -13.828 -20.453 -14.789 1 92.5 310 SER A CA 1
ATOM 2462 C C . SER A 1 310 ? -14.086 -20.25 -16.281 1 92.5 310 SER A C 1
ATOM 2464 O O . SER A 1 310 ? -15.211 -19.922 -16.672 1 92.5 310 SER A O 1
ATOM 2466 N N . ALA A 1 311 ? -13.117 -20.406 -17.094 1 93.75 311 ALA A N 1
ATOM 2467 C CA . ALA A 1 311 ? -13.227 -20.188 -18.531 1 93.75 311 ALA A CA 1
ATOM 2468 C C . ALA A 1 311 ? -14.07 -21.266 -19.203 1 93.75 311 ALA A C 1
ATOM 2470 O O . ALA A 1 311 ? -14.781 -21 -20.172 1 93.75 311 ALA A O 1
ATOM 2471 N N . VAL A 1 312 ? -14.094 -22.484 -18.688 1 93.81 312 VAL A N 1
ATOM 2472 C CA . VAL A 1 312 ? -14.781 -23.594 -19.359 1 93.81 312 VAL A CA 1
ATOM 2473 C C . VAL A 1 312 ? -16.109 -23.891 -18.641 1 93.81 312 VAL A C 1
ATOM 2475 O O . VAL A 1 312 ? -16.812 -24.828 -19.016 1 93.81 312 VAL A O 1
ATOM 2478 N N . LEU A 1 313 ? -16.406 -23.109 -17.625 1 91.5 313 LEU A N 1
ATOM 2479 C CA . LEU A 1 313 ? -17.547 -23.391 -16.766 1 91.5 313 LEU A CA 1
ATOM 2480 C C . LEU A 1 313 ? -18.844 -23.422 -17.578 1 91.5 313 LEU A C 1
ATOM 2482 O O . LEU A 1 313 ? -19.625 -24.375 -17.453 1 91.5 313 LEU A O 1
ATOM 2486 N N . GLU A 1 314 ? -19.062 -22.438 -18.391 1 87.12 314 GLU A N 1
ATOM 2487 C CA . GLU A 1 314 ? -20.297 -22.375 -19.172 1 87.12 314 GLU A CA 1
ATOM 2488 C C . GLU A 1 314 ? -20.375 -23.5 -20.172 1 87.12 314 GLU A C 1
ATOM 2490 O O . GLU A 1 314 ? -21.453 -24.078 -20.391 1 87.12 314 GLU A O 1
ATOM 2495 N N . ASP A 1 315 ? -19.281 -23.703 -20.781 1 87.44 315 ASP A N 1
ATOM 2496 C CA . ASP A 1 315 ? -19.219 -24.828 -21.703 1 87.44 315 ASP A CA 1
ATOM 2497 C C . ASP A 1 315 ? -19.516 -26.156 -21 1 87.44 315 ASP A C 1
ATOM 2499 O O . ASP A 1 315 ? -20.219 -27.016 -21.531 1 87.44 315 ASP A O 1
ATOM 2503 N N . ALA A 1 316 ? -19 -26.312 -19.828 1 90.19 316 ALA A N 1
ATOM 2504 C CA . ALA A 1 316 ? -19.203 -27.516 -19.031 1 90.19 316 ALA A CA 1
ATOM 2505 C C . ALA A 1 316 ? -20.672 -27.641 -18.609 1 90.19 316 ALA A C 1
ATOM 2507 O O . ALA A 1 316 ? -21.219 -28.75 -18.609 1 90.19 316 ALA A O 1
ATOM 2508 N N . LYS A 1 317 ? -21.25 -26.594 -18.297 1 86.94 317 LYS A N 1
ATOM 2509 C CA . LYS A 1 317 ? -22.656 -26.625 -17.906 1 86.94 317 LYS A CA 1
ATOM 2510 C C . LYS A 1 317 ? -23.531 -27.125 -19.047 1 86.94 317 LYS A C 1
ATOM 2512 O O . LYS A 1 317 ? -24.5 -27.859 -18.828 1 86.94 317 LYS A O 1
ATOM 2517 N N . ASN A 1 318 ? -23.219 -26.641 -20.203 1 85 318 ASN A N 1
ATOM 2518 C CA . ASN A 1 318 ? -24 -26.969 -21.391 1 85 318 ASN A CA 1
ATOM 2519 C C . ASN A 1 318 ? -23.672 -28.375 -21.906 1 85 318 ASN A C 1
ATOM 2521 O O . ASN A 1 318 ? -24.469 -28.969 -22.641 1 85 318 ASN A O 1
ATOM 2525 N N . ASN A 1 319 ? -22.5 -28.812 -21.609 1 83.19 319 ASN A N 1
ATOM 2526 C CA . ASN A 1 319 ? -22.031 -30.062 -22.188 1 83.19 319 ASN A CA 1
ATOM 2527 C C . ASN A 1 319 ? -21.609 -31.062 -21.109 1 83.19 319 ASN A C 1
ATOM 2529 O O . ASN A 1 319 ? -20.438 -31.438 -21.016 1 83.19 319 ASN A O 1
ATOM 2533 N N . GLY A 1 320 ? -22.531 -31.578 -20.219 1 75.75 320 GLY A N 1
ATOM 2534 C CA . GLY A 1 320 ? -22.203 -32.656 -19.312 1 75.75 320 GLY A CA 1
ATOM 2535 C C . GLY A 1 320 ? -21.891 -32.188 -17.906 1 75.75 320 GLY A C 1
ATOM 2536 O O . GLY A 1 320 ? -21.75 -33.031 -17 1 75.75 320 GLY A O 1
ATOM 2537 N N . GLY A 1 321 ? -21.734 -30.859 -17.688 1 71.94 321 GLY A N 1
ATOM 2538 C CA . GLY A 1 321 ? -21.547 -30.328 -16.344 1 71.94 321 GLY A CA 1
ATOM 2539 C C . GLY A 1 321 ? -20.219 -30.719 -15.734 1 71.94 321 GLY A C 1
ATOM 2540 O O . GLY A 1 321 ? -19.172 -30.5 -16.344 1 71.94 321 GLY A O 1
ATOM 2541 N N . ALA A 1 322 ? -20.297 -31.469 -14.672 1 74 322 ALA A N 1
ATOM 2542 C CA . ALA A 1 322 ? -19.109 -31.906 -13.945 1 74 322 ALA A CA 1
ATOM 2543 C C . ALA A 1 322 ? -18.391 -33.031 -14.672 1 74 322 ALA A C 1
ATOM 2545 O O . ALA A 1 322 ? -17.234 -33.344 -14.391 1 74 322 ALA A O 1
ATOM 2546 N N . SER A 1 323 ? -19 -33.594 -15.648 1 78.56 323 SER A N 1
ATOM 2547 C CA . SER A 1 323 ? -18.406 -34.719 -16.391 1 78.56 323 SER A CA 1
ATOM 2548 C C . SER A 1 323 ? -17.625 -34.219 -17.594 1 78.56 323 SER A C 1
ATOM 2550 O O . SER A 1 323 ? -16.953 -35 -18.266 1 78.56 323 SER A O 1
ATOM 2552 N N . HIS A 1 324 ? -17.719 -32.906 -17.719 1 88.25 324 HIS A N 1
ATOM 2553 C CA . HIS A 1 324 ? -16.859 -32.312 -18.734 1 88.25 324 HIS A CA 1
ATOM 2554 C C . HIS A 1 324 ? -15.398 -32.656 -18.484 1 88.25 324 HIS A C 1
ATOM 2556 O O . HIS A 1 324 ? -14.883 -32.406 -17.391 1 88.25 324 HIS A O 1
ATOM 2562 N N . PRO A 1 325 ? -14.703 -33.281 -19.438 1 91 325 PRO A N 1
ATOM 2563 C CA . PRO A 1 325 ? -13.367 -33.812 -19.172 1 91 325 PRO A CA 1
ATOM 2564 C C . PRO A 1 325 ? -12.406 -32.75 -18.641 1 91 325 PRO A C 1
ATOM 2566 O O . PRO A 1 325 ? -11.695 -32.969 -17.656 1 91 325 PRO A O 1
ATOM 2569 N N . THR A 1 326 ? -12.375 -31.625 -19.281 1 94.69 326 THR A N 1
ATOM 2570 C CA . THR A 1 326 ? -11.484 -30.547 -18.859 1 94.69 326 THR A CA 1
ATOM 2571 C C . THR A 1 326 ? -11.836 -30.062 -17.453 1 94.69 326 THR A C 1
ATOM 2573 O O . THR A 1 326 ? -10.945 -29.875 -16.625 1 94.69 326 THR A O 1
ATOM 2576 N N . MET A 1 327 ? -13.109 -29.891 -17.172 1 94.31 327 MET A N 1
ATOM 2577 C CA . MET A 1 327 ? -13.57 -29.484 -15.859 1 94.31 327 MET A CA 1
ATOM 2578 C C . MET A 1 327 ? -13.203 -30.516 -14.797 1 94.31 327 MET A C 1
ATOM 2580 O O . MET A 1 327 ? -12.781 -30.156 -13.695 1 94.31 327 MET A O 1
ATOM 2584 N N . GLN A 1 328 ? -13.25 -31.75 -15.164 1 94.31 328 GLN A N 1
ATOM 2585 C CA . GLN A 1 328 ? -12.898 -32.812 -14.242 1 94.31 328 GLN A CA 1
ATOM 2586 C C . GLN A 1 328 ? -11.43 -32.75 -13.844 1 94.31 328 GLN A C 1
ATOM 2588 O O . GLN A 1 328 ? -11.078 -32.938 -12.68 1 94.31 328 GLN A O 1
ATOM 2593 N N . THR A 1 329 ? -10.641 -32.5 -14.836 1 96.75 329 THR A N 1
ATOM 2594 C CA . THR A 1 329 ? -9.211 -32.344 -14.555 1 96.75 329 THR A CA 1
ATOM 2595 C C . THR A 1 329 ? -8.961 -31.203 -13.578 1 96.75 329 THR A C 1
ATOM 2597 O O . THR A 1 329 ? -8.211 -31.359 -12.617 1 96.75 329 THR A O 1
ATOM 2600 N N . PHE A 1 330 ? -9.586 -30.047 -13.836 1 96.94 330 PHE A N 1
ATOM 2601 C CA . PHE A 1 330 ? -9.406 -28.891 -12.977 1 96.94 330 PHE A CA 1
ATOM 2602 C C . PHE A 1 330 ? -9.906 -29.172 -11.57 1 96.94 330 PHE A C 1
ATOM 2604 O O . PHE A 1 330 ? -9.242 -28.844 -10.586 1 96.94 330 PHE A O 1
ATOM 2611 N N . LEU A 1 331 ? -11.047 -29.844 -11.43 1 94.94 331 LEU A N 1
ATOM 2612 C CA . LEU A 1 331 ? -11.609 -30.156 -10.125 1 94.94 331 LEU A CA 1
ATOM 2613 C C . LEU A 1 331 ? -10.719 -31.156 -9.383 1 94.94 331 LEU A C 1
ATOM 2615 O O . LEU A 1 331 ? -10.492 -31 -8.18 1 94.94 331 LEU A O 1
ATOM 2619 N N . ARG A 1 332 ? -10.188 -32.125 -10.078 1 95.31 332 ARG A N 1
ATOM 2620 C CA . ARG A 1 332 ? -9.281 -33.094 -9.477 1 95.31 332 ARG A CA 1
ATOM 2621 C C . ARG A 1 332 ? -8.008 -32.406 -8.977 1 95.31 332 ARG A C 1
ATOM 2623 O O . ARG A 1 332 ? -7.508 -32.75 -7.898 1 95.31 332 ARG A O 1
ATOM 2630 N N . ALA A 1 333 ? -7.531 -31.516 -9.758 1 96 333 ALA A N 1
ATOM 2631 C CA . ALA A 1 333 ? -6.312 -30.812 -9.391 1 96 333 ALA A CA 1
ATOM 2632 C C . ALA A 1 333 ? -6.52 -29.984 -8.125 1 96 333 ALA A C 1
ATOM 2634 O O . ALA A 1 333 ? -5.707 -30.047 -7.199 1 96 333 ALA A O 1
ATOM 2635 N N . LEU A 1 334 ? -7.621 -29.172 -8.062 1 94.62 334 LEU A N 1
ATOM 2636 C CA . LEU A 1 334 ? -7.91 -28.359 -6.887 1 94.62 334 LEU A CA 1
ATOM 2637 C C . LEU A 1 334 ? -8.156 -29.25 -5.664 1 94.62 334 LEU A C 1
ATOM 2639 O O . LEU A 1 334 ? -7.656 -28.953 -4.574 1 94.62 334 LEU A O 1
ATOM 2643 N N . ASN A 1 335 ? -8.852 -30.297 -5.91 1 92.62 335 ASN A N 1
ATOM 2644 C CA . ASN A 1 335 ? -9.141 -31.219 -4.82 1 92.62 335 ASN A CA 1
ATOM 2645 C C . ASN A 1 335 ? -7.883 -31.922 -4.312 1 92.62 335 ASN A C 1
ATOM 2647 O O . ASN A 1 335 ? -7.715 -32.094 -3.107 1 92.62 335 ASN A O 1
ATOM 2651 N N . GLY A 1 336 ? -7.074 -32.312 -5.227 1 90.56 336 GLY A N 1
ATOM 2652 C CA . GLY A 1 336 ? -5.836 -33 -4.863 1 90.56 336 GLY A CA 1
ATOM 2653 C C . GLY A 1 336 ? -4.895 -32.125 -4.062 1 90.56 336 GLY A C 1
ATOM 2654 O O . GLY A 1 336 ? -4.168 -32.594 -3.195 1 90.56 336 GLY A O 1
ATOM 2655 N N . GLY A 1 337 ? -4.871 -30.828 -4.348 1 89.38 337 GLY A N 1
ATOM 2656 C CA . GLY A 1 337 ? -3.953 -29.906 -3.701 1 89.38 337 GLY A CA 1
ATOM 2657 C C . GLY A 1 337 ? -4.488 -29.344 -2.398 1 89.38 337 GLY A C 1
ATOM 2658 O O . GLY A 1 337 ? -3.746 -28.75 -1.623 1 89.38 337 GLY A O 1
ATOM 2659 N N . MET A 1 338 ? -5.707 -29.516 -2.066 1 88.25 338 MET A N 1
ATOM 2660 C CA . MET A 1 338 ? -6.398 -28.859 -0.965 1 88.25 338 MET A CA 1
ATOM 2661 C C . MET A 1 338 ? -5.824 -29.281 0.379 1 88.25 338 MET A C 1
ATOM 2663 O O . MET A 1 338 ? -5.82 -28.516 1.336 1 88.25 338 MET A O 1
ATOM 2667 N N . ALA A 1 339 ? -5.336 -30.453 0.447 1 78.94 339 ALA A N 1
ATOM 2668 C CA . ALA A 1 339 ? -4.809 -30.953 1.714 1 78.94 339 ALA A CA 1
ATOM 2669 C C . ALA A 1 339 ? -3.6 -30.141 2.168 1 78.94 339 ALA A C 1
ATOM 2671 O O . ALA A 1 339 ? -3.463 -29.828 3.354 1 78.94 339 ALA A O 1
ATOM 2672 N N . ARG A 1 340 ? -2.814 -29.75 1.246 1 77.69 340 ARG A N 1
ATOM 2673 C CA . ARG A 1 340 ? -1.595 -29.016 1.572 1 77.69 340 ARG A CA 1
ATOM 2674 C C . ARG A 1 340 ? -1.771 -27.516 1.332 1 77.69 340 ARG A C 1
ATOM 2676 O O . ARG A 1 340 ? -0.998 -26.703 1.844 1 77.69 340 ARG A O 1
ATOM 2683 N N . CYS A 1 341 ? -2.719 -27.156 0.639 1 86.25 341 CYS A N 1
ATOM 2684 C CA . CYS A 1 341 ? -3.018 -25.766 0.333 1 86.25 341 CYS A CA 1
ATOM 2685 C C . CYS A 1 341 ? -4.5 -25.469 0.511 1 86.25 341 CYS A C 1
ATOM 2687 O O . CYS A 1 341 ? -5.234 -25.328 -0.47 1 86.25 341 CYS A O 1
ATOM 2689 N N . PRO A 1 342 ? -4.945 -25.297 1.746 1 87.5 342 PRO A N 1
ATOM 2690 C CA . PRO A 1 342 ? -6.359 -25.078 2.061 1 87.5 342 PRO A CA 1
ATOM 2691 C C . PRO A 1 342 ? -6.961 -23.891 1.329 1 87.5 342 PRO A C 1
ATOM 2693 O O . PRO A 1 342 ? -8.18 -23.812 1.166 1 87.5 342 PRO A O 1
ATOM 2696 N N . LEU A 1 343 ? -6.141 -23.031 0.915 1 89.44 343 LEU A N 1
ATOM 2697 C CA . LEU A 1 343 ? -6.566 -21.891 0.116 1 89.44 343 LEU A CA 1
ATOM 2698 C C . LEU A 1 343 ? -7.434 -22.328 -1.056 1 89.44 343 LEU A C 1
ATOM 2700 O O . LEU A 1 343 ? -8.352 -21.625 -1.462 1 89.44 343 LEU A O 1
ATOM 2704 N N . LEU A 1 344 ? -7.25 -23.531 -1.576 1 92.12 344 LEU A N 1
ATOM 2705 C CA . LEU A 1 344 ? -7.875 -24.031 -2.801 1 92.12 344 LEU A CA 1
ATOM 2706 C C . LEU A 1 344 ? -9.328 -24.422 -2.549 1 92.12 344 LEU A C 1
ATOM 2708 O O . LEU A 1 344 ? -10.102 -24.578 -3.494 1 92.12 344 LEU A O 1
ATOM 2712 N N . GLU A 1 345 ? -9.656 -24.547 -1.35 1 90.56 345 GLU A N 1
ATOM 2713 C CA . GLU A 1 345 ? -11.008 -24.984 -0.998 1 90.56 345 GLU A CA 1
ATOM 2714 C C . GLU A 1 345 ? -12.047 -23.969 -1.478 1 90.56 345 GLU A C 1
ATOM 2716 O O . GLU A 1 345 ? -13.078 -24.359 -2.041 1 90.56 345 GLU A O 1
ATOM 2721 N N . ARG A 1 346 ? -11.789 -22.766 -1.25 1 90.25 346 ARG A N 1
ATOM 2722 C CA . ARG A 1 346 ? -12.734 -21.734 -1.672 1 90.25 346 ARG A CA 1
ATOM 2723 C C . ARG A 1 346 ? -12.906 -21.734 -3.188 1 90.25 346 ARG A C 1
ATOM 2725 O O . ARG A 1 346 ? -14.023 -21.609 -3.691 1 90.25 346 ARG A O 1
ATOM 2732 N N . SER A 1 347 ? -11.844 -21.859 -3.861 1 91.19 347 SER A N 1
ATOM 2733 C CA . SER A 1 347 ? -11.898 -21.922 -5.32 1 91.19 347 SER A CA 1
ATOM 2734 C C . SER A 1 347 ? -12.758 -23.094 -5.789 1 91.19 347 SER A C 1
ATOM 2736 O O . SER A 1 347 ? -13.594 -22.922 -6.68 1 91.19 347 SER A O 1
ATOM 2738 N N . LEU A 1 348 ? -12.5 -24.188 -5.121 1 91.19 348 LEU A N 1
ATOM 2739 C CA . LEU A 1 348 ? -13.258 -25.391 -5.457 1 91.19 348 LEU A CA 1
ATOM 2740 C C . LEU A 1 348 ? -14.75 -25.172 -5.211 1 91.19 348 LEU A C 1
ATOM 2742 O O . LEU A 1 348 ? -15.578 -25.5 -6.059 1 91.19 348 LEU A O 1
ATOM 2746 N N . HIS A 1 349 ? -15.086 -24.547 -4.176 1 89.19 349 HIS A N 1
ATOM 2747 C CA . HIS A 1 349 ? -16.469 -24.281 -3.811 1 89.19 349 HIS A CA 1
ATOM 2748 C C . HIS A 1 349 ? -17.141 -23.359 -4.816 1 89.19 349 HIS A C 1
ATOM 2750 O O . HIS A 1 349 ? -18.297 -23.594 -5.215 1 89.19 349 HIS A O 1
ATOM 2756 N N . ILE A 1 350 ? -16.484 -22.359 -5.184 1 89.94 350 ILE A N 1
ATOM 2757 C CA . ILE A 1 350 ? -17.031 -21.375 -6.125 1 89.94 350 ILE A CA 1
ATOM 2758 C C . ILE A 1 350 ? -17.328 -22.062 -7.457 1 89.94 350 ILE A C 1
ATOM 2760 O O . ILE A 1 350 ? -18.391 -21.859 -8.039 1 89.94 350 ILE A O 1
ATOM 2764 N N . ILE A 1 351 ? -16.438 -22.906 -7.902 1 90.06 351 ILE A N 1
ATOM 2765 C CA . ILE A 1 351 ? -16.609 -23.578 -9.188 1 90.06 351 ILE A CA 1
ATOM 2766 C C . ILE A 1 351 ? -17.781 -24.562 -9.109 1 90.06 351 ILE A C 1
ATOM 2768 O O . ILE A 1 351 ? -18.609 -24.594 -10.016 1 90.06 351 ILE A O 1
ATOM 2772 N N . ILE A 1 352 ? -17.828 -25.281 -8.023 1 88.81 352 ILE A N 1
ATOM 2773 C CA . ILE A 1 352 ? -18.891 -26.281 -7.863 1 88.81 352 ILE A CA 1
ATOM 2774 C C . ILE A 1 352 ? -20.25 -25.578 -7.793 1 88.81 352 ILE A C 1
ATOM 2776 O O . ILE A 1 352 ? -21.219 -26.031 -8.414 1 88.81 352 ILE A O 1
ATOM 2780 N N . LYS A 1 353 ? -20.297 -24.484 -7.07 1 86.06 353 LYS A N 1
ATOM 2781 C CA . LYS A 1 353 ? -21.531 -23.703 -7.016 1 86.06 353 LYS A CA 1
ATOM 2782 C C . LYS A 1 353 ? -21.891 -23.156 -8.391 1 86.06 353 LYS A C 1
ATOM 2784 O O . LYS A 1 353 ? -23.078 -23.125 -8.758 1 86.06 353 LYS A O 1
ATOM 2789 N N . GLY A 1 354 ? -20.922 -22.75 -9.117 1 84.56 354 GLY A N 1
ATOM 2790 C CA . GLY A 1 354 ? -21.156 -22.266 -10.469 1 84.56 354 GLY A CA 1
ATOM 2791 C C . GLY A 1 354 ? -21.688 -23.344 -11.398 1 84.56 354 GLY A C 1
ATOM 2792 O O . GLY A 1 354 ? -22.531 -23.062 -12.258 1 84.56 354 GLY A O 1
ATOM 2793 N N . LEU A 1 355 ? -21.266 -24.547 -11.25 1 86.88 355 LEU A N 1
ATOM 2794 C CA . LEU A 1 355 ? -21.688 -25.656 -12.078 1 86.88 355 LEU A CA 1
ATOM 2795 C C . LEU A 1 355 ? -23.156 -26.016 -11.805 1 86.88 355 LEU A C 1
ATOM 2797 O O . LEU A 1 355 ? -23.859 -26.5 -12.695 1 86.88 355 LEU A O 1
ATOM 2801 N N . LYS A 1 356 ? -23.562 -25.672 -10.625 1 82.88 356 LYS A N 1
ATOM 2802 C CA . LYS A 1 356 ? -24.938 -26.031 -10.219 1 82.88 356 LYS A CA 1
ATOM 2803 C C . LYS A 1 356 ? -25.922 -24.969 -10.68 1 82.88 356 LYS A C 1
ATOM 2805 O O . LYS A 1 356 ? -27.125 -25.219 -10.742 1 82.88 356 LYS A O 1
ATOM 2810 N N . ARG A 1 357 ? -25.469 -23.828 -10.977 1 79.88 357 ARG A N 1
ATOM 2811 C CA . ARG A 1 357 ? -26.344 -22.766 -11.453 1 79.88 357 ARG A CA 1
ATOM 2812 C C . ARG A 1 357 ? -26.781 -23 -12.891 1 79.88 357 ARG A C 1
ATOM 2814 O O . ARG A 1 357 ? -26.047 -23.609 -13.672 1 79.88 357 ARG A O 1
ATOM 2821 N N . SER A 1 358 ? -28.078 -22.531 -13.242 1 71.81 358 SER A N 1
ATOM 2822 C CA . SER A 1 358 ? -28.625 -22.719 -14.578 1 71.81 358 SER A CA 1
ATOM 2823 C C . SER A 1 358 ? -27.797 -21.984 -15.625 1 71.81 358 SER A C 1
ATOM 2825 O O . SER A 1 358 ? -27.297 -20.875 -15.375 1 71.81 358 SER A O 1
ATOM 2827 N N . PRO A 1 359 ? -27.641 -22.734 -16.672 1 67.19 359 PRO A N 1
ATOM 2828 C CA . PRO A 1 359 ? -26.859 -22.094 -17.734 1 67.19 359 PRO A CA 1
ATOM 2829 C C . PRO A 1 359 ? -27.531 -20.828 -18.281 1 67.19 359 PRO A C 1
ATOM 2831 O O . PRO A 1 359 ? -28.75 -20.719 -18.266 1 67.19 359 PRO A O 1
ATOM 2834 N N . VAL A 1 360 ? -26.797 -19.719 -18.469 1 57.44 360 VAL A N 1
ATOM 2835 C CA . VAL A 1 360 ? -27.312 -18.5 -19.078 1 57.44 360 VAL A CA 1
ATOM 2836 C C . VAL A 1 360 ? -27.359 -18.672 -20.594 1 57.44 360 VAL A C 1
ATOM 2838 O O . VAL A 1 360 ? -26.391 -19.156 -21.203 1 57.44 360 VAL A O 1
ATOM 2841 N N . TYR A 1 361 ? -28.562 -18.797 -21.297 1 48.31 361 TYR A N 1
ATOM 2842 C CA . TYR A 1 361 ? -28.734 -18.828 -22.734 1 48.31 361 TYR A CA 1
ATOM 2843 C C . TYR A 1 361 ? -28.234 -17.547 -23.391 1 48.31 361 TYR A C 1
ATOM 2845 O O . TYR A 1 361 ? -28.672 -16.453 -23.031 1 48.31 361 TYR A O 1
ATOM 2853 N N . ARG A 1 362 ? -27.094 -17.516 -23.906 1 49.81 362 ARG A N 1
ATOM 2854 C CA . ARG A 1 362 ? -26.703 -16.391 -24.75 1 49.81 362 ARG A CA 1
ATOM 2855 C C . ARG A 1 362 ? -27.391 -16.438 -26.094 1 49.81 362 ARG A C 1
ATOM 2857 O O . ARG A 1 362 ? -27.234 -17.391 -26.859 1 49.81 362 ARG A O 1
ATOM 2864 N N . ALA A 1 363 ? -28.578 -15.617 -26.469 1 44.25 363 ALA A N 1
ATOM 2865 C CA . ALA A 1 363 ? -29.203 -15.523 -27.797 1 44.25 363 ALA A CA 1
ATOM 2866 C C . ALA A 1 363 ? -28.156 -15.242 -28.875 1 44.25 363 ALA A C 1
ATOM 2868 O O . ALA A 1 363 ? -27.203 -14.5 -28.641 1 44.25 363 ALA A O 1
ATOM 2869 N N . PRO A 1 364 ? -28.141 -15.977 -29.984 1 44.69 364 PRO A N 1
ATOM 2870 C CA . PRO A 1 364 ? -27.312 -15.609 -31.125 1 44.69 364 PRO A CA 1
ATOM 2871 C C . PRO A 1 364 ? -27.453 -14.133 -31.516 1 44.69 364 PRO A C 1
ATOM 2873 O O . PRO A 1 364 ? -28.484 -13.516 -31.234 1 44.69 364 PRO A O 1
ATOM 2876 N N . ALA A 1 365 ? -26.344 -13.5 -31.766 1 40.16 365 ALA A N 1
ATOM 2877 C CA . ALA A 1 365 ? -26.344 -12.125 -32.25 1 40.16 365 ALA A CA 1
ATOM 2878 C C . ALA A 1 365 ? -27.422 -11.914 -33.312 1 40.16 365 ALA A C 1
ATOM 2880 O O . ALA A 1 365 ? -27.188 -12.141 -34.5 1 40.16 365 ALA A O 1
ATOM 2881 N N . GLU A 1 366 ? -28.609 -12.391 -33.469 1 36 366 GLU A N 1
ATOM 2882 C CA . GLU A 1 366 ? -29.391 -11.734 -34.531 1 36 366 GLU A CA 1
ATOM 2883 C C . GLU A 1 366 ? -29.344 -10.219 -34.375 1 36 366 GLU A C 1
ATOM 2885 O O . GLU A 1 366 ? -28.938 -9.703 -33.344 1 36 366 GLU A O 1
ATOM 2890 N N . ASN A 1 367 ? -30.297 -9.422 -35.406 1 32.81 367 ASN A N 1
ATOM 2891 C CA . ASN A 1 367 ? -30.453 -8 -35.719 1 32.81 367 ASN A CA 1
ATOM 2892 C C . ASN A 1 367 ? -30.719 -7.191 -34.438 1 32.81 367 ASN A C 1
ATOM 2894 O O . ASN A 1 367 ? -31.859 -7.016 -34.031 1 32.81 367 ASN A O 1
ATOM 2898 N N . CYS A 1 368 ? -30.078 -7.297 -33.438 1 32.38 368 CYS A N 1
ATOM 2899 C CA . CYS A 1 368 ? -30.391 -6.305 -32.406 1 32.38 368 CYS A CA 1
ATOM 2900 C C . CYS A 1 368 ? -30.391 -4.898 -33 1 32.38 368 CYS A C 1
ATOM 2902 O O . CYS A 1 368 ? -29.344 -4.352 -33.312 1 32.38 368 CYS A O 1
ATOM 2904 N N . VAL A 1 369 ? -31.469 -4.492 -33.875 1 31.59 369 VAL A N 1
ATOM 2905 C CA . VAL A 1 369 ? -31.844 -3.088 -34 1 31.59 369 VAL A CA 1
ATOM 2906 C C . VAL A 1 369 ? -31.719 -2.385 -32.656 1 31.59 369 VAL A C 1
ATOM 2908 O O . VAL A 1 369 ? -31.703 -3.037 -31.609 1 31.59 369 VAL A O 1
ATOM 2911 N N . SER A 1 370 ? -32.312 -0.897 -32.562 1 30.7 370 SER A N 1
ATOM 2912 C CA . SER A 1 370 ? -32.281 0.411 -31.922 1 30.7 370 SER A CA 1
ATOM 2913 C C . SER A 1 370 ? -32.844 0.335 -30.5 1 30.7 370 SER A C 1
ATOM 2915 O O . SER A 1 370 ? -32.906 1.346 -29.797 1 30.7 370 SER A O 1
ATOM 2917 N N . ASP A 1 371 ? -33.875 -0.567 -30.172 1 31.08 371 ASP A N 1
ATOM 2918 C CA . ASP A 1 371 ? -34.656 0.025 -29.094 1 31.08 371 ASP A CA 1
ATOM 2919 C C . ASP A 1 371 ? -33.812 0.101 -27.797 1 31.08 371 ASP A C 1
ATOM 2921 O O . ASP A 1 371 ? -33.031 -0.807 -27.5 1 31.08 371 ASP A O 1
ATOM 2925 N N . ASN A 1 372 ? -33.531 1.367 -27.188 1 32.44 372 ASN A N 1
ATOM 2926 C CA . ASN A 1 372 ? -32.969 2.031 -26.016 1 32.44 372 ASN A CA 1
ATOM 2927 C C . ASN A 1 372 ? -33.219 1.226 -24.75 1 32.44 372 ASN A C 1
ATOM 2929 O O . ASN A 1 372 ? -33.188 1.774 -23.641 1 32.44 372 ASN A O 1
ATOM 2933 N N . THR A 1 373 ? -34.094 0.169 -24.891 1 30.61 373 THR A N 1
ATOM 2934 C CA . THR A 1 373 ? -34.531 -0.286 -23.578 1 30.61 373 THR A CA 1
ATOM 2935 C C . THR A 1 373 ? -33.312 -0.667 -22.703 1 30.61 373 THR A C 1
ATOM 2937 O O . THR A 1 373 ? -32.25 -0.985 -23.219 1 30.61 373 THR A O 1
ATOM 2940 N N . THR A 1 374 ? -33.656 -0.86 -21.344 1 32.72 374 THR A N 1
ATOM 2941 C CA . THR A 1 374 ? -32.938 -1.031 -20.094 1 32.72 374 THR A CA 1
ATOM 2942 C C . THR A 1 374 ? -31.953 -2.207 -20.188 1 32.72 374 THR A C 1
ATOM 2944 O O . THR A 1 374 ? -32.375 -3.354 -20.344 1 32.72 374 THR A O 1
ATOM 2947 N N . THR A 1 375 ? -30.953 -2.057 -20.969 1 32.62 375 THR A N 1
ATOM 2948 C CA . THR A 1 375 ? -29.844 -3.006 -20.953 1 32.62 375 THR A CA 1
ATOM 2949 C C . THR A 1 375 ? -29.656 -3.584 -19.562 1 32.62 375 THR A C 1
ATOM 2951 O O . THR A 1 375 ? -29.234 -2.877 -18.641 1 32.62 375 THR A O 1
ATOM 2954 N N . THR A 1 376 ? -30.688 -4.297 -19.109 1 32.97 376 THR A N 1
ATOM 2955 C CA . THR A 1 376 ? -30.406 -5.094 -17.922 1 32.97 376 THR A CA 1
ATOM 2956 C C . THR A 1 376 ? -28.969 -5.605 -17.938 1 32.97 376 THR A C 1
ATOM 2958 O O . THR A 1 376 ? -28.531 -6.191 -18.922 1 32.97 376 THR A O 1
ATOM 2961 N N . ALA A 1 377 ? -28.062 -5.027 -17.344 1 34.81 377 ALA A N 1
ATOM 2962 C CA . ALA A 1 377 ? -26.75 -5.629 -17.094 1 34.81 377 ALA A CA 1
ATOM 2963 C C . ALA A 1 377 ? -26.844 -7.152 -17.047 1 34.81 377 ALA A C 1
ATOM 2965 O O . ALA A 1 377 ? -27.484 -7.719 -16.156 1 34.81 377 ALA A O 1
ATOM 2966 N N . ALA A 1 378 ? -26.984 -7.754 -18.078 1 33.5 378 ALA A N 1
ATOM 2967 C CA . ALA A 1 378 ? -26.812 -9.203 -18.141 1 33.5 378 ALA A CA 1
ATOM 2968 C C . ALA A 1 378 ? -25.844 -9.688 -17.062 1 33.5 378 ALA A C 1
ATOM 2970 O O . ALA A 1 378 ? -24.688 -9.297 -17.047 1 33.5 378 ALA A O 1
ATOM 2971 N N . VAL A 1 379 ? -26.172 -9.867 -15.805 1 39.91 379 VAL A N 1
ATOM 2972 C CA . VAL A 1 379 ? -25.469 -10.531 -14.719 1 39.91 379 VAL A CA 1
ATOM 2973 C C . VAL A 1 379 ? -24.562 -11.633 -15.281 1 39.91 379 VAL A C 1
ATOM 2975 O O . VAL A 1 379 ? -25.062 -12.641 -15.789 1 39.91 379 VAL A O 1
ATOM 2978 N N . ASN A 1 380 ? -23.578 -11.391 -16.047 1 45.28 380 ASN A N 1
ATOM 2979 C CA . ASN A 1 380 ? -22.656 -12.375 -16.594 1 45.28 380 ASN A CA 1
ATOM 2980 C C . ASN A 1 380 ? -22.391 -13.508 -15.602 1 45.28 380 ASN A C 1
ATOM 2982 O O . ASN A 1 380 ? -22.141 -13.258 -14.422 1 45.28 380 ASN A O 1
ATOM 2986 N N . SER A 1 381 ? -23 -14.719 -15.734 1 54.22 381 SER A N 1
ATOM 2987 C CA . SER A 1 381 ? -22.984 -16.016 -15.078 1 54.22 381 SER A CA 1
ATOM 2988 C C . SER A 1 381 ? -21.562 -16.453 -14.742 1 54.22 381 SER A C 1
ATOM 2990 O O . SER A 1 381 ? -21.344 -17.547 -14.195 1 54.22 381 SER A O 1
ATOM 2992 N N . TYR A 1 382 ? -20.641 -15.539 -14.961 1 64.19 382 TYR A N 1
ATOM 2993 C CA . TYR A 1 382 ? -19.281 -16.016 -14.75 1 64.19 382 TYR A CA 1
ATOM 2994 C C . TYR A 1 382 ? -18.859 -15.828 -13.305 1 64.19 382 TYR A C 1
ATOM 2996 O O . TYR A 1 382 ? -19.281 -14.875 -12.641 1 64.19 382 TYR A O 1
ATOM 3004 N N . ILE A 1 383 ? -18.281 -16.906 -12.891 1 73 383 ILE A N 1
ATOM 3005 C CA . ILE A 1 383 ? -17.734 -16.797 -11.547 1 73 383 ILE A CA 1
ATOM 3006 C C . ILE A 1 383 ? -16.688 -15.68 -11.492 1 73 383 ILE A C 1
ATOM 3008 O O . ILE A 1 383 ? -16.141 -15.281 -12.523 1 73 383 ILE A O 1
ATOM 3012 N N . PRO A 1 384 ? -16.453 -15.156 -10.336 1 78.25 384 PRO A N 1
ATOM 3013 C CA . PRO A 1 384 ? -15.516 -14.031 -10.219 1 78.25 384 PRO A CA 1
ATOM 3014 C C . PRO A 1 384 ? -14.094 -14.398 -10.633 1 78.25 384 PRO A C 1
ATOM 3016 O O . PRO A 1 384 ? -13.664 -15.539 -10.445 1 78.25 384 PRO A O 1
ATOM 3019 N N . ALA A 1 385 ? -13.406 -13.477 -11.195 1 80.56 385 ALA A N 1
ATOM 3020 C CA . ALA A 1 385 ? -12 -13.672 -11.539 1 80.56 385 ALA A CA 1
ATOM 3021 C C . ALA A 1 385 ? -11.148 -13.836 -10.281 1 80.56 385 ALA A C 1
ATOM 3023 O O . ALA A 1 385 ? -10.086 -14.461 -10.32 1 80.56 385 ALA A O 1
ATOM 3024 N N . PHE A 1 386 ? -11.695 -13.211 -9.195 1 82 386 PHE A N 1
ATOM 3025 C CA . PHE A 1 386 ? -10.945 -13.211 -7.945 1 82 386 PHE A CA 1
ATOM 3026 C C . PHE A 1 386 ? -11.703 -13.977 -6.863 1 82 386 PHE A C 1
ATOM 3028 O O . PHE A 1 386 ? -12.734 -13.508 -6.379 1 82 386 PHE A O 1
ATOM 3035 N N . PRO A 1 387 ? -11.125 -15.016 -6.398 1 79.56 387 PRO A N 1
ATOM 3036 C CA . PRO A 1 387 ? -11.867 -15.883 -5.477 1 79.56 387 PRO A CA 1
ATOM 3037 C C . PRO A 1 387 ? -12.203 -15.18 -4.16 1 79.56 387 PRO A C 1
ATOM 3039 O O . PRO A 1 387 ? -13.195 -15.516 -3.518 1 79.56 387 PRO A O 1
ATOM 3042 N N . TYR A 1 388 ? -11.406 -14.242 -3.736 1 76.94 388 TYR A N 1
ATOM 3043 C CA . TYR A 1 388 ? -11.602 -13.641 -2.42 1 76.94 388 TYR A CA 1
ATOM 3044 C C . TYR A 1 388 ? -11.992 -12.172 -2.539 1 76.94 388 TYR A C 1
ATOM 3046 O O . TYR A 1 388 ? -11.703 -11.375 -1.646 1 76.94 388 TYR A O 1
ATOM 3054 N N . LEU A 1 389 ? -12.578 -11.789 -3.689 1 66.31 389 LEU A N 1
ATOM 3055 C CA . LEU A 1 389 ? -13.031 -10.422 -3.895 1 66.31 389 LEU A CA 1
ATOM 3056 C C . LEU A 1 389 ? -14.156 -10.07 -2.926 1 66.31 389 LEU A C 1
ATOM 3058 O O . LEU A 1 389 ? -14.18 -8.977 -2.361 1 66.31 389 LEU A O 1
ATOM 3062 N N . GLU A 1 390 ? -15.359 -11 -2.773 1 56.12 390 GLU A N 1
ATOM 3063 C CA . GLU A 1 390 ? -16.516 -10.719 -1.917 1 56.12 390 GLU A CA 1
ATOM 3064 C C . GLU A 1 390 ? -16.312 -11.297 -0.518 1 56.12 390 GLU A C 1
ATOM 3066 O O . GLU A 1 390 ? -15.688 -12.352 -0.358 1 56.12 390 GLU A O 1
ATOM 3071 N N . PRO A 1 391 ? -16.562 -10.414 0.588 1 48.47 391 PRO A N 1
ATOM 3072 C CA . PRO A 1 391 ? -16.469 -10.977 1.938 1 48.47 391 PRO A CA 1
ATOM 3073 C C . PRO A 1 391 ? -17.328 -12.227 2.119 1 48.47 391 PRO A C 1
ATOM 3075 O O . PRO A 1 391 ? -18.406 -12.328 1.533 1 48.47 391 PRO A O 1
ATOM 3078 N N . VAL A 1 392 ? -16.797 -13.312 2.395 1 43.12 392 VAL A N 1
ATOM 3079 C CA . VAL A 1 392 ? -17.547 -14.531 2.695 1 43.12 392 VAL A CA 1
ATOM 3080 C C . VAL A 1 392 ? -18.641 -14.234 3.713 1 43.12 392 VAL A C 1
ATOM 3082 O O . VAL A 1 392 ? -18.391 -13.578 4.73 1 43.12 392 VAL A O 1
ATOM 3085 N N . SER A 1 393 ? -19.938 -14.18 3.447 1 36.81 393 SER A N 1
ATOM 3086 C CA . SER A 1 393 ? -20.953 -14.258 4.488 1 36.81 393 SER A CA 1
ATOM 3087 C C . SER A 1 393 ? -20.609 -15.328 5.52 1 36.81 393 SER A C 1
ATOM 3089 O O . SER A 1 393 ? -20.266 -16.453 5.16 1 36.81 393 SER A O 1
ATOM 3091 N N . PRO A 1 394 ? -20.391 -14.977 6.805 1 33.38 394 PRO A N 1
ATOM 3092 C CA . PRO A 1 394 ? -20.188 -15.984 7.848 1 33.38 394 PRO A CA 1
ATOM 3093 C C . PRO A 1 394 ? -21.141 -17.172 7.715 1 33.38 394 PRO A C 1
ATOM 3095 O O . PRO A 1 394 ? -20.875 -18.25 8.25 1 33.38 394 PRO A O 1
ATOM 3098 N N . ASN A 1 395 ? -22.422 -16.953 7.426 1 33.12 395 ASN A N 1
ATOM 3099 C CA . ASN A 1 395 ? -23.438 -17.984 7.52 1 33.12 395 ASN A CA 1
ATOM 3100 C C . ASN A 1 395 ? -23.172 -19.109 6.523 1 33.12 395 ASN A C 1
ATOM 3102 O O . ASN A 1 395 ? -23.875 -20.141 6.535 1 33.12 395 ASN A O 1
ATOM 3106 N N . ASP A 1 396 ? -22.625 -18.828 5.535 1 33.41 396 ASP A N 1
ATOM 3107 C CA . ASP A 1 396 ? -22.719 -19.969 4.613 1 33.41 396 ASP A CA 1
ATOM 3108 C C . ASP A 1 396 ? -21.719 -21.062 4.98 1 33.41 396 ASP A C 1
ATOM 3110 O O . ASP A 1 396 ? -21.75 -22.141 4.402 1 33.41 396 ASP A O 1
ATOM 3114 N N . PHE A 1 397 ? -20.422 -20.734 5.34 1 30.5 397 PHE A N 1
ATOM 3115 C CA . PHE A 1 397 ? -19.594 -21.922 5.504 1 30.5 397 PHE A CA 1
ATOM 3116 C C . PHE A 1 397 ? -19.656 -22.438 6.941 1 30.5 397 PHE A C 1
ATOM 3118 O O . PHE A 1 397 ? -19.281 -21.719 7.875 1 30.5 397 PHE A O 1
ATOM 3125 N N . ASP A 1 398 ? -20.562 -23.25 7.184 1 27.31 398 ASP A N 1
ATOM 3126 C CA . ASP A 1 398 ? -20.453 -24.141 8.336 1 27.31 398 ASP A CA 1
ATOM 3127 C C . ASP A 1 398 ? -19.047 -24.75 8.43 1 27.31 398 ASP A C 1
ATOM 3129 O O . ASP A 1 398 ? -18.781 -25.797 7.832 1 27.31 398 ASP A O 1
ATOM 3133 N N . MET A 1 399 ? -18.125 -24.016 8.656 1 28.12 399 MET A N 1
ATOM 3134 C CA . MET A 1 399 ? -16.75 -24.5 8.867 1 28.12 399 MET A CA 1
ATOM 3135 C C . MET A 1 399 ? -16.703 -25.5 10.016 1 28.12 399 MET A C 1
ATOM 3137 O O . MET A 1 399 ? -15.648 -26.078 10.281 1 28.12 399 MET A O 1
ATOM 3141 N N . ASP A 1 400 ? -17.594 -25.516 10.984 1 28.66 400 ASP A N 1
ATOM 3142 C CA . ASP A 1 400 ? -17.438 -26.422 12.117 1 28.66 400 ASP A CA 1
ATOM 3143 C C . ASP A 1 400 ? -17.359 -27.875 11.641 1 28.66 400 ASP A C 1
ATOM 3145 O O . ASP A 1 400 ? -16.594 -28.672 12.195 1 28.66 400 ASP A O 1
ATOM 3149 N N . ALA A 1 401 ? -18.297 -28.312 10.805 1 28.5 401 ALA A N 1
ATOM 3150 C CA . ALA A 1 401 ? -18.297 -29.75 10.508 1 28.5 401 ALA A CA 1
ATOM 3151 C C . ALA A 1 401 ? -17.031 -30.156 9.75 1 28.5 401 ALA A C 1
ATOM 3153 O O . ALA A 1 401 ? -16.516 -31.25 9.953 1 28.5 401 ALA A O 1
ATOM 3154 N N . TYR A 1 402 ? -16.656 -29.297 8.758 1 24.95 402 TYR A N 1
ATOM 3155 C CA . TYR A 1 402 ? -15.57 -29.812 7.93 1 24.95 402 TYR A CA 1
ATOM 3156 C C . TYR A 1 402 ? -14.219 -29.609 8.602 1 24.95 402 TYR A C 1
ATOM 3158 O O . TYR A 1 402 ? -13.266 -30.328 8.336 1 24.95 402 TYR A O 1
ATOM 3166 N N . LEU A 1 403 ? -14.031 -28.641 9.453 1 28.72 403 LEU A N 1
ATOM 3167 C CA . LEU A 1 403 ? -12.758 -28.469 10.133 1 28.72 403 LEU A CA 1
ATOM 3168 C C . LEU A 1 403 ? -12.469 -29.656 11.055 1 28.72 403 LEU A C 1
ATOM 3170 O O . LEU A 1 403 ? -11.367 -29.781 11.602 1 28.72 403 LEU A O 1
ATOM 3174 N N . HIS A 1 404 ? -13.43 -30.359 11.641 1 27.33 404 HIS A N 1
ATOM 3175 C CA . HIS A 1 404 ? -13.117 -31.453 12.555 1 27.33 404 HIS A CA 1
ATOM 3176 C C . HIS A 1 404 ? -12.258 -32.5 11.875 1 27.33 404 HIS A C 1
ATOM 3178 O O . HIS A 1 404 ? -11.453 -33.188 12.531 1 27.33 404 HIS A O 1
ATOM 3184 N N . SER A 1 405 ? -12.703 -33.031 10.648 1 25.12 405 SER A N 1
ATOM 3185 C CA . SER A 1 405 ? -11.93 -34.188 10.219 1 25.12 405 SER A CA 1
ATOM 3186 C C . SER A 1 405 ? -10.539 -33.781 9.734 1 25.12 405 SER A C 1
ATOM 3188 O O . SER A 1 405 ? -9.562 -34.5 9.953 1 25.12 405 SER A O 1
ATOM 3190 N N . MET A 1 406 ? -10.414 -32.875 8.703 1 25.25 406 MET A N 1
ATOM 3191 C CA . MET A 1 406 ? -9.234 -32.812 7.848 1 25.25 406 MET A CA 1
ATOM 3192 C C . MET A 1 406 ? -8.18 -31.875 8.422 1 25.25 406 MET A C 1
ATOM 3194 O O . MET A 1 406 ? -7.316 -31.375 7.695 1 25.25 406 MET A O 1
ATOM 3198 N N . MET A 1 407 ? -8.047 -31.531 9.672 1 26.94 407 MET A N 1
ATOM 3199 C CA . MET A 1 407 ? -7.008 -30.797 10.391 1 26.94 407 MET A CA 1
ATOM 3200 C C . MET A 1 407 ? -5.625 -31.344 10.047 1 26.94 407 MET A C 1
ATOM 3202 O O . MET A 1 407 ? -4.688 -31.203 10.836 1 26.94 407 MET A O 1
ATOM 3206 N N . ASN A 1 408 ? -5.586 -32.156 8.969 1 24.67 408 ASN A N 1
ATOM 3207 C CA . ASN A 1 408 ? -4.199 -32.594 8.82 1 24.67 408 ASN A CA 1
ATOM 3208 C C . ASN A 1 408 ? -3.318 -31.453 8.273 1 24.67 408 ASN A C 1
ATOM 3210 O O . ASN A 1 408 ? -3.516 -31 7.148 1 24.67 408 ASN A O 1
ATOM 3214 N N . MET A 1 409 ? -2.803 -30.562 9.07 1 25.11 409 MET A N 1
ATOM 3215 C CA . MET A 1 409 ? -1.918 -29.406 8.977 1 25.11 409 MET A CA 1
ATOM 3216 C C . MET A 1 409 ? -0.685 -29.719 8.141 1 25.11 409 MET A C 1
ATOM 3218 O O . MET A 1 409 ? 0.264 -28.938 8.102 1 25.11 409 MET A O 1
ATOM 3222 N N . ASP A 1 410 ? -0.592 -30.859 7.371 1 25.11 410 ASP A N 1
ATOM 3223 C CA . ASP A 1 410 ? 0.639 -31.375 6.785 1 25.11 410 ASP A CA 1
ATOM 3224 C C . ASP A 1 410 ? 1.062 -30.547 5.57 1 25.11 410 ASP A C 1
ATOM 3226 O O . ASP A 1 410 ? 2.166 -30.734 5.047 1 25.11 410 ASP A O 1
ATOM 3230 N N . THR A 1 411 ? 0.276 -29.828 4.789 1 25.25 411 THR A N 1
ATOM 3231 C CA . THR A 1 411 ? 0.46 -29.578 3.361 1 25.25 411 THR A CA 1
ATOM 3232 C C . THR A 1 411 ? 1.21 -28.266 3.129 1 25.25 411 THR A C 1
ATOM 3234 O O . THR A 1 411 ? 1.254 -27.766 2.004 1 25.25 411 THR A O 1
ATOM 3237 N N . MET A 1 412 ? 1.907 -27.609 3.994 1 26.45 412 MET A N 1
ATOM 3238 C CA . MET A 1 412 ? 2.402 -26.266 3.715 1 26.45 412 MET A CA 1
ATOM 3239 C C . MET A 1 412 ? 3.672 -26.312 2.869 1 26.45 412 MET A C 1
ATOM 3241 O O . MET A 1 412 ? 4.266 -25.281 2.568 1 26.45 412 MET A O 1
ATOM 3245 N N . ALA A 1 413 ? 4.363 -27.438 2.512 1 26.89 413 ALA A N 1
ATOM 3246 C CA . ALA A 1 413 ? 5.652 -27.5 1.83 1 26.89 413 ALA A CA 1
ATOM 3247 C C . ALA A 1 413 ? 5.586 -26.828 0.462 1 26.89 413 ALA A C 1
ATOM 3249 O O . ALA A 1 413 ? 6.621 -26.531 -0.144 1 26.89 413 ALA A O 1
ATOM 3250 N N . SER A 1 414 ? 4.539 -26.859 -0.179 1 27.19 414 SER A N 1
ATOM 3251 C CA . SER A 1 414 ? 4.535 -26.688 -1.628 1 27.19 414 SER A CA 1
ATOM 3252 C C . SER A 1 414 ? 4.555 -25.203 -2.002 1 27.19 414 SER A C 1
ATOM 3254 O O . SER A 1 414 ? 3.777 -24.766 -2.848 1 27.19 414 SER A O 1
ATOM 3256 N N . LEU A 1 415 ? 5.012 -24.422 -1.044 1 30.05 415 LEU A N 1
ATOM 3257 C CA . LEU A 1 415 ? 5.055 -23.047 -1.523 1 30.05 415 LEU A CA 1
ATOM 3258 C C . LEU A 1 415 ? 6.16 -22.875 -2.559 1 30.05 415 LEU A C 1
ATOM 3260 O O . LEU A 1 415 ? 6.641 -21.75 -2.775 1 30.05 415 LEU A O 1
ATOM 3264 N N . ASP A 1 416 ? 6.746 -23.938 -3.111 1 32.28 416 ASP A N 1
ATOM 3265 C CA . ASP A 1 416 ? 7.887 -23.906 -4.023 1 32.28 416 ASP A CA 1
ATOM 3266 C C . ASP A 1 416 ? 7.594 -23.031 -5.242 1 32.28 416 ASP A C 1
ATOM 3268 O O . ASP A 1 416 ? 8.391 -22.984 -6.184 1 32.28 416 ASP A O 1
ATOM 3272 N N . CYS A 1 417 ? 6.535 -22.812 -5.414 1 30.94 417 CYS A N 1
ATOM 3273 C CA . CYS A 1 417 ? 6.43 -22.281 -6.77 1 30.94 417 CYS A CA 1
ATOM 3274 C C . CYS A 1 417 ? 7.18 -20.969 -6.898 1 30.94 417 CYS A C 1
ATOM 3276 O O . CYS A 1 417 ? 7.375 -20.469 -8.008 1 30.94 417 CYS A O 1
ATOM 3278 N N . TYR A 1 418 ? 7.145 -20.031 -6.043 1 32.16 418 TYR A N 1
ATOM 3279 C CA . TYR A 1 418 ? 7.754 -18.734 -6.34 1 32.16 418 TYR A CA 1
ATOM 3280 C C . TYR A 1 418 ? 9.203 -18.703 -5.879 1 32.16 418 TYR A C 1
ATOM 3282 O O . TYR A 1 418 ? 9.609 -19.469 -5.008 1 32.16 418 TYR A O 1
ATOM 3290 N N . PRO A 1 419 ? 10.078 -17.656 -6.352 1 31.31 419 PRO A N 1
ATOM 3291 C CA . PRO A 1 419 ? 11.516 -17.422 -6.188 1 31.31 419 PRO A CA 1
ATOM 3292 C C . PRO A 1 419 ? 11.945 -17.438 -4.723 1 31.31 419 PRO A C 1
ATOM 3294 O O . PRO A 1 419 ? 13.086 -17.062 -4.41 1 31.31 419 PRO A O 1
ATOM 3297 N N . GLU A 1 420 ? 11.18 -17.688 -3.869 1 32.62 420 GLU A N 1
ATOM 3298 C CA . GLU A 1 420 ? 11.789 -17.75 -2.545 1 32.62 420 GLU A CA 1
ATOM 3299 C C . GLU A 1 420 ? 12.891 -18.812 -2.5 1 32.62 420 GLU A C 1
ATOM 3301 O O . GLU A 1 420 ? 13.719 -18.812 -1.585 1 32.62 420 GLU A O 1
ATOM 3306 N N . LEU A 1 421 ? 12.703 -19.797 -3.318 1 32.78 421 LEU A N 1
ATOM 3307 C CA . LEU A 1 421 ? 13.719 -20.828 -3.117 1 32.78 421 LEU A CA 1
ATOM 3308 C C . LEU A 1 421 ? 15.102 -20.312 -3.51 1 32.78 421 LEU A C 1
ATOM 3310 O O . LEU A 1 421 ? 16.109 -21 -3.324 1 32.78 421 LEU A O 1
ATOM 3314 N N . GLN A 1 422 ? 15.078 -19.406 -4.375 1 30.33 422 GLN A N 1
ATOM 3315 C CA . GLN A 1 422 ? 16.453 -19.172 -4.816 1 30.33 422 GLN A CA 1
ATOM 3316 C C . GLN A 1 422 ? 17.25 -18.438 -3.746 1 30.33 422 GLN A C 1
ATOM 3318 O O . GLN A 1 422 ? 18.156 -17.672 -4.066 1 30.33 422 GLN A O 1
ATOM 3323 N N . ILE A 1 423 ? 16.688 -18.219 -2.68 1 32.16 423 ILE A N 1
ATOM 3324 C CA . ILE A 1 423 ? 17.734 -17.844 -1.735 1 32.16 423 ILE A CA 1
ATOM 3325 C C . ILE A 1 423 ? 18.734 -19 -1.596 1 32.16 423 ILE A C 1
ATOM 3327 O O . ILE A 1 423 ? 18.375 -20.094 -1.166 1 32.16 423 ILE A O 1
ATOM 3331 N N . ASP A 1 424 ? 19.562 -19.031 -2.531 1 29.56 424 ASP A N 1
ATOM 3332 C CA . ASP A 1 424 ? 20.672 -19.953 -2.344 1 29.56 424 ASP A CA 1
ATOM 3333 C C . ASP A 1 424 ? 21.172 -19.938 -0.897 1 29.56 424 ASP A C 1
ATOM 3335 O O . ASP A 1 424 ? 21.938 -19.047 -0.509 1 29.56 424 ASP A O 1
ATOM 3339 N N . LEU A 1 425 ? 20.484 -20.562 -0.204 1 31.58 425 LEU A N 1
ATOM 3340 C CA . LEU A 1 425 ? 20.891 -20.781 1.18 1 31.58 425 LEU A CA 1
ATOM 3341 C C . LEU A 1 425 ? 22.328 -21.281 1.248 1 31.58 425 LEU A C 1
ATOM 3343 O O . LEU A 1 425 ? 23.047 -20.969 2.199 1 31.58 425 LEU A O 1
ATOM 3347 N N . ASP A 1 426 ? 22.719 -22 0.232 1 30.69 426 ASP A N 1
ATOM 3348 C CA . ASP A 1 426 ? 24.062 -22.562 0.268 1 30.69 426 ASP A CA 1
ATOM 3349 C C . ASP A 1 426 ? 25.109 -21.469 0.108 1 30.69 426 ASP A C 1
ATOM 3351 O O . ASP A 1 426 ? 26.141 -21.484 0.776 1 30.69 426 ASP A O 1
ATOM 3355 N N . GLU A 1 427 ? 24.922 -20.703 -0.874 1 32.03 427 GLU A N 1
ATOM 3356 C CA . GLU A 1 427 ? 25.953 -19.688 -1.083 1 32.03 427 GLU A CA 1
ATOM 3357 C C . GLU A 1 427 ? 25.953 -18.672 0.056 1 32.03 427 GLU A C 1
ATOM 3359 O O . GLU A 1 427 ? 27.016 -18.188 0.455 1 32.03 427 GLU A O 1
ATOM 3364 N N . MET A 1 428 ? 24.859 -18.375 0.578 1 30.77 428 MET A N 1
ATOM 3365 C CA . MET A 1 428 ? 24.844 -17.547 1.782 1 30.77 428 MET A CA 1
ATOM 3366 C C . MET A 1 428 ? 25.453 -18.297 2.961 1 30.77 428 MET A C 1
ATOM 3368 O O . MET A 1 428 ? 26.047 -17.688 3.857 1 30.77 428 MET A O 1
ATOM 3372 N N . MET A 1 429 ? 25.422 -19.641 2.863 1 28.69 429 MET A N 1
ATOM 3373 C CA . MET A 1 429 ? 26 -20.5 3.889 1 28.69 429 MET A CA 1
ATOM 3374 C C . MET A 1 429 ? 27.484 -20.703 3.645 1 28.69 429 MET A C 1
ATOM 3376 O O . MET A 1 429 ? 28.203 -21.141 4.543 1 28.69 429 MET A O 1
ATOM 3380 N N . ARG A 1 430 ? 27.969 -20.859 2.465 1 32.44 430 ARG A N 1
ATOM 3381 C CA . ARG A 1 430 ? 29.375 -21.188 2.24 1 32.44 430 ARG A CA 1
ATOM 3382 C C . ARG A 1 430 ? 30.281 -20.047 2.719 1 32.44 430 ARG A C 1
ATOM 3384 O O . ARG A 1 430 ? 31.469 -20.266 2.979 1 32.44 430 ARG A O 1
ATOM 3391 N N . HIS A 1 431 ? 30.047 -18.906 2.465 1 29.23 431 HIS A N 1
ATOM 3392 C CA . HIS A 1 431 ? 31.062 -17.906 2.777 1 29.23 431 HIS A CA 1
ATOM 3393 C C . HIS A 1 431 ? 31.016 -17.516 4.246 1 29.23 431 HIS A C 1
ATOM 3395 O O . HIS A 1 431 ? 31.547 -16.469 4.629 1 29.23 431 HIS A O 1
ATOM 3401 N N . ALA A 1 432 ? 30.359 -18.406 4.961 1 27.5 432 ALA A N 1
ATOM 3402 C CA . ALA A 1 432 ? 30.578 -18.234 6.395 1 27.5 432 ALA A CA 1
ATOM 3403 C C . ALA A 1 432 ? 31.922 -18.797 6.816 1 27.5 432 ALA A C 1
ATOM 3405 O O . ALA A 1 432 ? 32.312 -19.891 6.379 1 27.5 432 ALA A O 1
ATOM 3406 N N . PRO A 1 433 ? 32.875 -17.938 7.145 1 25.84 433 PRO A N 1
ATOM 3407 C CA . PRO A 1 433 ? 34.094 -18.578 7.629 1 25.84 433 PRO A CA 1
ATOM 3408 C C . PRO A 1 433 ? 33.812 -19.781 8.539 1 25.84 433 PRO A C 1
ATOM 3410 O O . PRO A 1 433 ? 32.75 -19.859 9.156 1 25.84 433 PRO A O 1
ATOM 3413 N N . PRO A 1 434 ? 34.688 -20.875 8.492 1 24.56 434 PRO A N 1
ATOM 3414 C CA . PRO A 1 434 ? 34.688 -21.953 9.477 1 24.56 434 PRO A CA 1
ATOM 3415 C C . PRO A 1 434 ? 34.562 -21.453 10.914 1 24.56 434 PRO A C 1
ATOM 3417 O O . PRO A 1 434 ? 35 -20.344 11.219 1 24.56 434 PRO A O 1
ATOM 3420 N N . MET B 1 1 ? -13.047 2.957 26.844 1 33.19 1 MET B N 1
ATOM 3421 C CA . MET B 1 1 ? -11.844 2.209 26.5 1 33.19 1 MET B CA 1
ATOM 3422 C C . MET B 1 1 ? -11.688 0.977 27.375 1 33.19 1 MET B C 1
ATOM 3424 O O . MET B 1 1 ? -10.984 0.031 27.016 1 33.19 1 MET B O 1
ATOM 3428 N N . THR B 1 2 ? -12.094 1.264 28.562 1 34.44 2 THR B N 1
ATOM 3429 C CA . THR B 1 2 ? -11.836 0.191 29.516 1 34.44 2 THR B CA 1
ATOM 3430 C C . THR B 1 2 ? -12.875 -0.916 29.391 1 34.44 2 THR B C 1
ATOM 3432 O O . THR B 1 2 ? -12.797 -1.934 30.094 1 34.44 2 THR B O 1
ATOM 3435 N N . THR B 1 3 ? -13.977 -0.476 28.812 1 34.31 3 THR B N 1
ATOM 3436 C CA . THR B 1 3 ? -15.008 -1.446 29.156 1 34.31 3 THR B CA 1
ATOM 3437 C C . THR B 1 3 ? -15.172 -2.471 28.031 1 34.31 3 THR B C 1
ATOM 3439 O O . THR B 1 3 ? -16.203 -3.137 27.938 1 34.31 3 THR B O 1
ATOM 3442 N N . GLY B 1 4 ? -14.32 -2.832 27.453 1 41.66 4 GLY B N 1
ATOM 3443 C CA . GLY B 1 4 ? -14.391 -4.062 26.688 1 41.66 4 GLY B CA 1
ATOM 3444 C C . GLY B 1 4 ? -15.305 -3.959 25.469 1 41.66 4 GLY B C 1
ATOM 3445 O O . GLY B 1 4 ? -15.922 -4.945 25.078 1 41.66 4 GLY B O 1
ATOM 3446 N N . GLY B 1 5 ? -15.727 -2.73 25.062 1 44.03 5 GLY B N 1
ATOM 3447 C CA . GLY B 1 5 ? -16.625 -2.611 23.922 1 44.03 5 GLY B CA 1
ATOM 3448 C C . GLY B 1 5 ? -16.016 -3.084 22.625 1 44.03 5 GLY B C 1
ATOM 3449 O O . GLY B 1 5 ? -14.844 -3.447 22.578 1 44.03 5 GLY B O 1
ATOM 3450 N N . ARG B 1 6 ? -16.922 -3.215 21.594 1 54.84 6 ARG B N 1
ATOM 3451 C CA . ARG B 1 6 ? -16.594 -3.771 20.281 1 54.84 6 ARG B CA 1
ATOM 3452 C C . ARG B 1 6 ? -15.398 -3.053 19.672 1 54.84 6 ARG B C 1
ATOM 3454 O O . ARG B 1 6 ? -14.625 -3.658 18.922 1 54.84 6 ARG B O 1
ATOM 3461 N N . TYR B 1 7 ? -15.234 -1.805 20.156 1 51.75 7 TYR B N 1
ATOM 3462 C CA . TYR B 1 7 ? -14.172 -1.032 19.516 1 51.75 7 TYR B CA 1
ATOM 3463 C C . TYR B 1 7 ? -13.07 -0.704 20.516 1 51.75 7 TYR B C 1
ATOM 3465 O O . TYR B 1 7 ? -12.258 0.199 20.281 1 51.75 7 TYR B O 1
ATOM 3473 N N . TYR B 1 8 ? -13.141 -1.49 21.641 1 53.94 8 TYR B N 1
ATOM 3474 C CA . TYR B 1 8 ? -12.086 -1.357 22.641 1 53.94 8 TYR B CA 1
ATOM 3475 C C . TYR B 1 8 ? -10.898 -2.25 22.297 1 53.94 8 TYR B C 1
ATOM 3477 O O . TYR B 1 8 ? -11.07 -3.383 21.844 1 53.94 8 TYR B O 1
ATOM 3485 N N . SER B 1 9 ? -9.773 -1.638 22.359 1 67.56 9 SER B N 1
ATOM 3486 C CA . SER B 1 9 ? -8.523 -2.377 22.234 1 67.56 9 SER B CA 1
ATOM 3487 C C . SER B 1 9 ? -7.48 -1.858 23.219 1 67.56 9 SER B C 1
ATOM 3489 O O . SER B 1 9 ? -7.297 -0.647 23.359 1 67.56 9 SER B O 1
ATOM 3491 N N . GLU B 1 10 ? -7.051 -2.729 24.062 1 64.81 10 GLU B N 1
ATOM 3492 C CA . GLU B 1 10 ? -5.988 -2.342 24.984 1 64.81 10 GLU B CA 1
ATOM 3493 C C . GLU B 1 10 ? -4.875 -1.59 24.266 1 64.81 10 GLU B C 1
ATOM 3495 O O . GLU B 1 10 ? -4.328 -0.62 24.797 1 64.81 10 GLU B O 1
ATOM 3500 N N . LEU B 1 11 ? -4.645 -2.004 23.141 1 70.62 11 LEU B N 1
ATOM 3501 C CA . LEU B 1 11 ? -3.623 -1.331 22.344 1 70.62 11 LEU B CA 1
ATOM 3502 C C . LEU B 1 11 ? -4.012 0.118 22.078 1 70.62 11 LEU B C 1
ATOM 3504 O O . LEU B 1 11 ? -3.211 1.031 22.297 1 70.62 11 LEU B O 1
ATOM 3508 N N . LEU B 1 12 ? -5.195 0.251 21.719 1 66.31 12 LEU B N 1
ATOM 3509 C CA . LEU B 1 12 ? -5.648 1.603 21.406 1 66.31 12 LEU B CA 1
ATOM 3510 C C . LEU B 1 12 ? -5.586 2.496 22.641 1 66.31 12 LEU B C 1
ATOM 3512 O O . LEU B 1 12 ? -5.121 3.635 22.562 1 66.31 12 LEU B O 1
ATOM 3516 N N . LEU B 1 13 ? -6.031 1.972 23.703 1 64.25 13 LEU B N 1
ATOM 3517 C CA . LEU B 1 13 ? -6 2.723 24.953 1 64.25 13 LEU B CA 1
ATOM 3518 C C . LEU B 1 13 ? -4.578 3.131 25.312 1 64.25 13 LEU B C 1
ATOM 3520 O O . LEU B 1 13 ? -4.328 4.289 25.656 1 64.25 13 LEU B O 1
ATOM 3524 N N . LEU B 1 14 ? -3.705 2.225 25.203 1 66.81 14 LEU B N 1
ATOM 3525 C CA . LEU B 1 14 ? -2.322 2.494 25.578 1 66.81 14 LEU B CA 1
ATOM 3526 C C . LEU B 1 14 ? -1.683 3.494 24.625 1 66.81 14 LEU B C 1
ATOM 3528 O O . LEU B 1 14 ? -0.876 4.328 25.047 1 66.81 14 LEU B O 1
ATOM 3532 N N . VAL B 1 15 ? -2.059 3.371 23.438 1 69.75 15 VAL B N 1
ATOM 3533 C CA . VAL B 1 15 ? -1.537 4.305 22.438 1 69.75 15 VAL B CA 1
ATOM 3534 C C . VAL B 1 15 ? -2.041 5.715 22.734 1 69.75 15 VAL B C 1
ATOM 3536 O O . VAL B 1 15 ? -1.273 6.68 22.688 1 69.75 15 VAL B O 1
ATOM 3539 N N . LEU B 1 16 ? -3.275 5.762 23.078 1 66.38 16 LEU B N 1
ATOM 3540 C CA . LEU B 1 16 ? -3.852 7.055 23.422 1 66.38 16 LEU B CA 1
ATOM 3541 C C . LEU B 1 16 ? -3.201 7.629 24.672 1 66.38 16 LEU B C 1
ATOM 3543 O O . LEU B 1 16 ? -2.924 8.828 24.734 1 66.38 16 LEU B O 1
ATOM 3547 N N . CYS B 1 17 ? -3.014 6.711 25.578 1 62.97 17 CYS B N 1
ATOM 3548 C CA . CYS B 1 17 ? -2.352 7.129 26.812 1 62.97 17 CYS B CA 1
ATOM 3549 C C . CYS B 1 17 ? -0.917 7.562 26.547 1 62.97 17 CYS B C 1
ATOM 3551 O O . CYS B 1 17 ? -0.436 8.531 27.125 1 62.97 17 CYS B O 1
ATOM 3553 N N . ALA B 1 18 ? -0.272 6.824 25.688 1 64.75 18 ALA B N 1
ATOM 3554 C CA . ALA B 1 18 ? 1.098 7.168 25.312 1 64.75 18 ALA B CA 1
ATOM 3555 C C . ALA B 1 18 ? 1.155 8.531 24.625 1 64.75 18 ALA B C 1
ATOM 3557 O O . ALA B 1 18 ? 2.078 9.312 24.859 1 64.75 18 ALA B O 1
ATOM 3558 N N . HIS B 1 19 ? 0.175 8.766 23.922 1 62.22 19 HIS B N 1
ATOM 3559 C CA . HIS B 1 19 ? 0.079 10.055 23.25 1 62.22 19 HIS B CA 1
ATOM 3560 C C . HIS B 1 19 ? -0.146 11.18 24.25 1 62.22 19 HIS B C 1
ATOM 3562 O O . HIS B 1 19 ? 0.453 12.25 24.141 1 62.22 19 HIS B O 1
ATOM 3568 N N . ALA B 1 20 ? -1.012 10.797 25.203 1 55.38 20 ALA B N 1
ATOM 3569 C CA . ALA B 1 20 ? -1.362 11.797 26.219 1 55.38 20 ALA B CA 1
ATOM 3570 C C . ALA B 1 20 ? -0.196 12.047 27.172 1 55.38 20 ALA B C 1
ATOM 3572 O O . ALA B 1 20 ? -0.061 13.141 27.719 1 55.38 20 ALA B O 1
ATOM 3573 N N . SER B 1 21 ? 0.623 10.938 27.375 1 53.66 21 SER B N 1
ATOM 3574 C CA . SER B 1 21 ? 1.731 11.031 28.328 1 53.66 21 SER B CA 1
ATOM 3575 C C . SER B 1 21 ? 2.844 11.93 27.781 1 53.66 21 SER B C 1
ATOM 3577 O O . SER B 1 21 ? 3.709 12.375 28.547 1 53.66 21 SER B O 1
ATOM 3579 N N . LYS B 1 22 ? 2.865 12.086 26.531 1 55.47 22 LYS B N 1
ATOM 3580 C CA . LYS B 1 22 ? 3.848 12.984 25.938 1 55.47 22 LYS B CA 1
ATOM 3581 C C . LYS B 1 22 ? 3.807 14.359 26.594 1 55.47 22 LYS B C 1
ATOM 3583 O O . LYS B 1 22 ? 4.816 15.062 26.641 1 55.47 22 LYS B O 1
ATOM 3588 N N . TYR B 1 23 ? 2.604 14.672 27.141 1 49.06 23 TYR B N 1
ATOM 3589 C CA . TYR B 1 23 ? 2.389 15.977 27.75 1 49.06 23 TYR B CA 1
ATOM 3590 C C . TYR B 1 23 ? 2.77 15.961 29.234 1 49.06 23 TYR B C 1
ATOM 3592 O O . TYR B 1 23 ? 2.863 17.016 29.875 1 49.06 23 TYR B O 1
ATOM 3600 N N . TYR B 1 24 ? 3.006 14.688 29.672 1 52.38 24 TYR B N 1
ATOM 3601 C CA . TYR B 1 24 ? 3.342 14.617 31.094 1 52.38 24 TYR B CA 1
ATOM 3602 C C . TYR B 1 24 ? 4.801 14.219 31.281 1 52.38 24 TYR B C 1
ATOM 3604 O O . TYR B 1 24 ? 5.68 14.68 30.547 1 52.38 24 TYR B O 1
ATOM 3612 N N . ASP B 1 25 ? 5.039 12.984 32.062 1 51.44 25 ASP B N 1
ATOM 3613 C CA . ASP B 1 25 ? 6.355 12.508 32.469 1 51.44 25 ASP B CA 1
ATOM 3614 C C . ASP B 1 25 ? 6.895 11.484 31.484 1 51.44 25 ASP B C 1
ATOM 3616 O O . ASP B 1 25 ? 6.199 10.531 31.125 1 51.44 25 ASP B O 1
ATOM 3620 N N . SER B 1 26 ? 8.039 11.852 30.844 1 56.78 26 SER B N 1
ATOM 3621 C CA . SER B 1 26 ? 8.766 11.078 29.844 1 56.78 26 SER B CA 1
ATOM 3622 C C . SER B 1 26 ? 8.969 9.633 30.281 1 56.78 26 SER B C 1
ATOM 3624 O O . SER B 1 26 ? 8.93 8.719 29.469 1 56.78 26 SER B O 1
ATOM 3626 N N . SER B 1 27 ? 9.125 9.461 31.547 1 57.5 27 SER B N 1
ATOM 3627 C CA . SER B 1 27 ? 9.445 8.117 32.031 1 57.5 27 SER B CA 1
ATOM 3628 C C . SER B 1 27 ? 8.273 7.16 31.812 1 57.5 27 SER B C 1
ATOM 3630 O O . SER B 1 27 ? 8.469 6.016 31.406 1 57.5 27 SER B O 1
ATOM 3632 N N . HIS B 1 28 ? 7.078 7.73 32.031 1 60.22 28 HIS B N 1
ATOM 3633 C CA . HIS B 1 28 ? 5.898 6.883 31.859 1 60.22 28 HIS B CA 1
ATOM 3634 C C . HIS B 1 28 ? 5.59 6.629 30.391 1 60.22 28 HIS B C 1
ATOM 3636 O O . HIS B 1 28 ? 5.07 5.57 30.031 1 60.22 28 HIS B O 1
ATOM 3642 N N . ALA B 1 29 ? 6.074 7.551 29.609 1 64.81 29 ALA B N 1
ATOM 3643 C CA . ALA B 1 29 ? 5.801 7.426 28.172 1 64.81 29 ALA B CA 1
ATOM 3644 C C . ALA B 1 29 ? 6.551 6.238 27.578 1 64.81 29 ALA B C 1
ATOM 3646 O O . ALA B 1 29 ? 5.996 5.484 26.781 1 64.81 29 ALA B O 1
ATOM 3647 N N . GLN B 1 30 ? 7.715 5.988 28.125 1 69.69 30 GLN B N 1
ATOM 3648 C CA . GLN B 1 30 ? 8.523 4.902 27.578 1 69.69 30 GLN B CA 1
ATOM 3649 C C . GLN B 1 30 ? 7.957 3.541 27.969 1 69.69 30 GLN B C 1
ATOM 3651 O O . GLN B 1 30 ? 7.98 2.604 27.172 1 69.69 30 GLN B O 1
ATOM 3656 N N . LEU B 1 31 ? 7.48 3.518 29.188 1 69.38 31 LEU B N 1
ATOM 3657 C CA . LEU B 1 31 ? 6.895 2.262 29.641 1 69.38 31 LEU B CA 1
ATOM 3658 C C . LEU B 1 31 ? 5.645 1.924 28.828 1 69.38 31 LEU B C 1
ATOM 3660 O O . LEU B 1 31 ? 5.445 0.771 28.438 1 69.38 31 LEU B O 1
ATOM 3664 N N . PHE B 1 32 ? 4.91 2.986 28.609 1 70 32 PHE B N 1
ATOM 3665 C CA . PHE B 1 32 ? 3.693 2.781 27.828 1 70 32 PHE B CA 1
ATOM 3666 C C . PHE B 1 32 ? 4.027 2.352 26.406 1 70 32 PHE B C 1
ATOM 3668 O O . PHE B 1 32 ? 3.398 1.442 25.859 1 70 32 PHE B O 1
ATOM 3675 N N . PHE B 1 33 ? 5.148 2.791 26.016 1 74.5 33 PHE B N 1
ATOM 3676 C CA . PHE B 1 33 ? 5.473 2.521 24.625 1 74.5 33 PHE B CA 1
ATOM 3677 C C . PHE B 1 33 ? 6.008 1.104 24.453 1 74.5 33 PHE B C 1
ATOM 3679 O O . PHE B 1 33 ? 5.73 0.445 23.453 1 74.5 33 PHE B O 1
ATOM 3686 N N . ASN B 1 34 ? 6.668 0.691 25.422 1 75.56 34 ASN B N 1
ATOM 3687 C CA . ASN B 1 34 ? 7.133 -0.691 25.375 1 75.56 34 ASN B CA 1
ATOM 3688 C C . ASN B 1 34 ? 5.969 -1.676 25.391 1 75.56 34 ASN B C 1
ATOM 3690 O O . ASN B 1 34 ? 5.984 -2.674 24.672 1 75.56 34 ASN B O 1
ATOM 3694 N N . ARG B 1 35 ? 5.074 -1.308 26.156 1 77.19 35 ARG B N 1
ATOM 3695 C CA . ARG B 1 35 ? 3.895 -2.166 26.219 1 77.19 35 ARG B CA 1
ATOM 3696 C C . ARG B 1 35 ? 3.1 -2.096 24.922 1 77.19 35 ARG B C 1
ATOM 3698 O O . ARG B 1 35 ? 2.566 -3.107 24.453 1 77.19 35 ARG B O 1
ATOM 3705 N N . VAL B 1 36 ? 3.025 -0.93 24.406 1 77.06 36 VAL B N 1
ATOM 3706 C CA . VAL B 1 36 ? 2.326 -0.733 23.141 1 77.06 36 VAL B CA 1
ATOM 3707 C C . VAL B 1 36 ? 2.979 -1.582 22.047 1 77.06 36 VAL B C 1
ATOM 3709 O O . VAL B 1 36 ? 2.287 -2.246 21.281 1 77.06 36 VAL B O 1
ATOM 3712 N N . ARG B 1 37 ? 4.242 -1.595 22.078 1 79.69 37 ARG B N 1
ATOM 3713 C CA . ARG B 1 37 ? 4.969 -2.348 21.062 1 79.69 37 ARG B CA 1
ATOM 3714 C C . ARG B 1 37 ? 4.703 -3.844 21.203 1 79.69 37 ARG B C 1
ATOM 3716 O O . ARG B 1 37 ? 4.527 -4.535 20.203 1 79.69 37 ARG B O 1
ATOM 3723 N N . LEU B 1 38 ? 4.645 -4.23 22.359 1 78.75 38 LEU B N 1
ATOM 3724 C CA . LEU B 1 38 ? 4.359 -5.637 22.609 1 78.75 38 LEU B CA 1
ATOM 3725 C C . LEU B 1 38 ? 2.939 -5.992 22.172 1 78.75 38 LEU B C 1
ATOM 3727 O O . LEU B 1 38 ? 2.729 -6.988 21.469 1 78.75 38 LEU B O 1
ATOM 3731 N N . LEU B 1 39 ? 2.037 -5.168 22.547 1 79.88 39 LEU B N 1
ATOM 3732 C CA . LEU B 1 39 ? 0.641 -5.43 22.219 1 79.88 39 LEU B CA 1
ATOM 3733 C C . LEU B 1 39 ? 0.417 -5.355 20.719 1 79.88 39 LEU B C 1
ATOM 3735 O O . LEU B 1 39 ? -0.392 -6.109 20.172 1 79.88 39 LEU B O 1
ATOM 3739 N N . LEU B 1 40 ? 1.131 -4.488 20.125 1 83.62 40 LEU B N 1
ATOM 3740 C CA . LEU B 1 40 ? 1.009 -4.387 18.672 1 83.62 40 LEU B CA 1
ATOM 3741 C C . LEU B 1 40 ? 1.463 -5.676 18 1 83.62 40 LEU B C 1
ATOM 3743 O O . LEU B 1 40 ? 0.834 -6.133 17.031 1 83.62 40 LEU B O 1
ATOM 3747 N N . GLY B 1 41 ? 2.51 -6.254 18.5 1 84.12 41 GLY B N 1
ATOM 3748 C CA . GLY B 1 41 ? 2.986 -7.523 17.969 1 84.12 41 GLY B CA 1
ATOM 3749 C C . GLY B 1 41 ? 1.94 -8.617 18.031 1 84.12 41 GLY B C 1
ATOM 3750 O O . GLY B 1 41 ? 1.867 -9.461 17.125 1 84.12 41 GLY B O 1
ATOM 3751 N N . GLU B 1 42 ? 1.141 -8.508 18.984 1 81.81 42 GLU B N 1
ATOM 3752 C CA . GLU B 1 42 ? 0.072 -9.492 19.125 1 81.81 42 GLU B CA 1
ATOM 3753 C C . GLU B 1 42 ? -1.105 -9.164 18.219 1 81.81 42 GLU B C 1
ATOM 3755 O O . GLU B 1 42 ? -1.684 -10.062 17.594 1 81.81 42 GLU B O 1
ATOM 3760 N N . GLU B 1 43 ? -1.448 -7.926 18.172 1 83 43 GLU B N 1
ATOM 3761 C CA . GLU B 1 43 ? -2.639 -7.492 17.438 1 83 43 GLU B CA 1
ATOM 3762 C C . GLU B 1 43 ? -2.49 -7.734 15.945 1 83 43 GLU B C 1
ATOM 3764 O O . GLU B 1 43 ? -3.473 -8.016 15.258 1 83 43 GLU B O 1
ATOM 3769 N N . ILE B 1 44 ? -1.299 -7.703 15.453 1 85.44 44 ILE B N 1
ATOM 3770 C CA . ILE B 1 44 ? -1.116 -7.824 14.016 1 85.44 44 ILE B CA 1
ATOM 3771 C C . ILE B 1 44 ? -1.276 -9.289 13.594 1 85.44 44 ILE B C 1
ATOM 3773 O O . ILE B 1 44 ? -1.373 -9.594 12.406 1 85.44 44 ILE B O 1
ATOM 3777 N N . GLN B 1 45 ? -1.271 -10.148 14.602 1 84.25 45 GLN B N 1
ATOM 3778 C CA . GLN B 1 45 ? -1.483 -11.562 14.328 1 84.25 45 GLN B CA 1
ATOM 3779 C C . GLN B 1 45 ? -2.973 -11.898 14.281 1 84.25 45 GLN B C 1
ATOM 3781 O O . GLN B 1 45 ? -3.35 -13.023 13.953 1 84.25 45 GLN B O 1
ATOM 3786 N N . LYS B 1 46 ? -3.791 -10.945 14.641 1 82.38 46 LYS B N 1
ATOM 3787 C CA . LYS B 1 46 ? -5.242 -11.117 14.633 1 82.38 46 LYS B CA 1
ATOM 3788 C C . LYS B 1 46 ? -5.859 -10.508 13.383 1 82.38 46 LYS B C 1
ATOM 3790 O O . LYS B 1 46 ? -5.199 -9.75 12.664 1 82.38 46 LYS B O 1
ATOM 3795 N N . PRO B 1 47 ? -7.051 -10.906 13.117 1 82.75 47 PRO B N 1
ATOM 3796 C CA . PRO B 1 47 ? -7.715 -10.281 11.969 1 82.75 47 PRO B CA 1
ATOM 3797 C C . PRO B 1 47 ? -7.836 -8.766 12.102 1 82.75 47 PRO B C 1
ATOM 3799 O O . PRO B 1 47 ? -7.816 -8.242 13.219 1 82.75 47 PRO B O 1
ATOM 3802 N N . SER B 1 48 ? -7.984 -8.141 11 1 87.94 48 SER B N 1
ATOM 3803 C CA . SER B 1 48 ? -8.109 -6.684 10.969 1 87.94 48 SER B CA 1
ATOM 3804 C C . SER B 1 48 ? -9.281 -6.211 11.828 1 87.94 48 SER B C 1
ATOM 3806 O O . SER B 1 48 ? -10.336 -6.852 11.859 1 87.94 48 SER B O 1
ATOM 3808 N N . SER B 1 49 ? -9.078 -5.176 12.555 1 84.94 49 SER B N 1
ATOM 3809 C CA . SER B 1 49 ? -10.125 -4.602 13.398 1 84.94 49 SER B CA 1
ATOM 3810 C C . SER B 1 49 ? -10.047 -3.08 13.414 1 84.94 49 SER B C 1
ATOM 3812 O O . SER B 1 49 ? -8.977 -2.504 13.219 1 84.94 49 SER B O 1
ATOM 3814 N N . ILE B 1 50 ? -11.133 -2.469 13.664 1 83.62 50 ILE B N 1
ATOM 3815 C CA . ILE B 1 50 ? -11.25 -1.016 13.648 1 83.62 50 ILE B CA 1
ATOM 3816 C C . ILE B 1 50 ? -10.367 -0.41 14.734 1 83.62 50 ILE B C 1
ATOM 3818 O O . ILE B 1 50 ? -9.578 0.501 14.469 1 83.62 50 ILE B O 1
ATOM 3822 N N . PRO B 1 51 ? -10.344 -0.938 15.977 1 81.38 51 PRO B N 1
ATOM 3823 C CA . PRO B 1 51 ? -9.5 -0.353 17.016 1 81.38 51 PRO B CA 1
ATOM 3824 C C . PRO B 1 51 ? -8.008 -0.466 16.688 1 81.38 51 PRO B C 1
ATOM 3826 O O . PRO B 1 51 ? -7.23 0.431 17.031 1 81.38 51 PRO B O 1
ATOM 3829 N N . THR B 1 52 ? -7.621 -1.544 16.031 1 86.75 52 THR B N 1
ATOM 3830 C CA . THR B 1 52 ? -6.215 -1.7 15.672 1 86.75 52 THR B CA 1
ATOM 3831 C C . THR B 1 52 ? -5.809 -0.666 14.633 1 86.75 52 THR B C 1
ATOM 3833 O O . THR B 1 52 ? -4.711 -0.103 14.695 1 86.75 52 THR B O 1
ATOM 3836 N N . ILE B 1 53 ? -6.688 -0.412 13.664 1 88.19 53 ILE B N 1
ATOM 3837 C CA . ILE B 1 53 ? -6.422 0.602 12.648 1 88.19 53 ILE B CA 1
ATOM 3838 C C . ILE B 1 53 ? -6.242 1.964 13.312 1 88.19 53 ILE B C 1
ATOM 3840 O O . ILE B 1 53 ? -5.293 2.689 13.008 1 88.19 53 ILE B O 1
ATOM 3844 N N . GLN B 1 54 ? -7.102 2.242 14.25 1 84.19 54 GLN B N 1
ATOM 3845 C CA . GLN B 1 54 ? -7.027 3.512 14.961 1 84.19 54 GLN B CA 1
ATOM 3846 C C . GLN B 1 54 ? -5.723 3.627 15.742 1 84.19 54 GLN B C 1
ATOM 3848 O O . GLN B 1 54 ? -5.074 4.676 15.727 1 84.19 54 GLN B O 1
ATOM 3853 N N . ALA B 1 55 ? -5.402 2.613 16.406 1 83.94 55 ALA B N 1
ATOM 3854 C CA . ALA B 1 55 ? -4.156 2.6 17.172 1 83.94 55 ALA B CA 1
ATOM 3855 C C . ALA B 1 55 ? -2.949 2.799 16.25 1 83.94 55 ALA B C 1
ATOM 3857 O O . ALA B 1 55 ? -2.039 3.566 16.578 1 83.94 55 ALA B O 1
ATOM 3858 N N . LEU B 1 56 ? -2.973 2.113 15.117 1 89.44 56 LEU B N 1
ATOM 3859 C CA . LEU B 1 56 ? -1.868 2.195 14.164 1 89.44 56 LEU B CA 1
ATOM 3860 C C . LEU B 1 56 ? -1.734 3.609 13.609 1 89.44 56 LEU B C 1
ATOM 3862 O O . LEU B 1 56 ? -0.621 4.113 13.445 1 89.44 56 LEU B O 1
ATOM 3866 N N . LEU B 1 57 ? -2.809 4.227 13.336 1 87.31 57 LEU B N 1
ATOM 3867 C CA . LEU B 1 57 ? -2.775 5.598 12.844 1 87.31 57 LEU B CA 1
ATOM 3868 C C . LEU B 1 57 ? -2.164 6.535 13.875 1 87.31 57 LEU B C 1
ATOM 3870 O O . LEU B 1 57 ? -1.323 7.371 13.547 1 87.31 57 LEU B O 1
ATOM 3874 N N . GLN B 1 58 ? -2.588 6.316 15.094 1 84.19 58 GLN B N 1
ATOM 3875 C CA . GLN B 1 58 ? -2.055 7.148 16.172 1 84.19 58 GLN B CA 1
ATOM 3876 C C . GLN B 1 58 ? -0.564 6.895 16.375 1 84.19 58 GLN B C 1
ATOM 3878 O O . GLN B 1 58 ? 0.205 7.828 16.594 1 84.19 58 GLN B O 1
ATOM 3883 N N . LEU B 1 59 ? -0.188 5.688 16.312 1 84.88 59 LEU B N 1
ATOM 3884 C CA . LEU B 1 59 ? 1.223 5.34 16.453 1 84.88 59 LEU B CA 1
ATOM 3885 C C . LEU B 1 59 ? 2.041 5.926 15.305 1 84.88 59 LEU B C 1
ATOM 3887 O O . LEU B 1 59 ? 3.152 6.418 15.523 1 84.88 59 LEU B O 1
ATOM 3891 N N . SER B 1 60 ? 1.519 5.844 14.109 1 90 60 SER B N 1
ATOM 3892 C CA . SER B 1 60 ? 2.197 6.414 12.953 1 90 60 SER B CA 1
ATOM 3893 C C . SER B 1 60 ? 2.412 7.914 13.125 1 90 60 SER B C 1
ATOM 3895 O O . SER B 1 60 ? 3.5 8.43 12.852 1 90 60 SER B O 1
ATOM 3897 N N . ALA B 1 61 ? 1.417 8.539 13.594 1 85.06 61 ALA B N 1
ATOM 3898 C CA . ALA B 1 61 ? 1.508 9.977 13.805 1 85.06 61 ALA B CA 1
ATOM 3899 C C . ALA B 1 61 ? 2.568 10.312 14.852 1 85.06 61 ALA B C 1
ATOM 3901 O O . ALA B 1 61 ? 3.355 11.242 14.672 1 85.06 61 ALA B O 1
ATOM 3902 N N . ARG B 1 62 ? 2.539 9.578 15.867 1 82.44 62 ARG B N 1
ATOM 3903 C CA . ARG B 1 62 ? 3.52 9.797 16.922 1 82.44 62 ARG B CA 1
ATOM 3904 C C . ARG B 1 62 ? 4.938 9.586 16.406 1 82.44 62 ARG B C 1
ATOM 3906 O O . ARG B 1 62 ? 5.82 10.414 16.656 1 82.44 62 ARG B O 1
ATOM 3913 N N . GLU B 1 63 ? 5.145 8.5 15.727 1 87.62 63 GLU B N 1
ATOM 3914 C CA . GLU B 1 63 ? 6.469 8.211 15.188 1 87.62 63 GLU B CA 1
ATOM 3915 C C . GLU B 1 63 ? 6.91 9.273 14.188 1 87.62 63 GLU B C 1
ATOM 3917 O O . GLU B 1 63 ? 8.086 9.648 14.148 1 87.62 63 GLU B O 1
ATOM 3922 N N . LEU B 1 64 ? 6.004 9.742 13.43 1 88.19 64 LEU B N 1
ATOM 3923 C CA . LEU B 1 64 ? 6.332 10.812 12.492 1 88.19 64 LEU B CA 1
ATOM 3924 C C . LEU B 1 64 ? 6.805 12.062 13.234 1 88.19 64 LEU B C 1
ATOM 3926 O O . LEU B 1 64 ? 7.836 12.641 12.883 1 88.19 64 LEU B O 1
ATOM 3930 N N . ALA B 1 65 ? 6.047 12.43 14.242 1 83.69 65 ALA B N 1
ATOM 3931 C CA . ALA B 1 65 ? 6.391 13.617 15.023 1 83.69 65 ALA B CA 1
ATOM 3932 C C . ALA B 1 65 ? 7.777 13.484 15.641 1 83.69 65 ALA B C 1
ATOM 3934 O O . ALA B 1 65 ? 8.5 14.477 15.781 1 83.69 65 ALA B O 1
ATOM 3935 N N . GLN B 1 66 ? 8.109 12.258 15.945 1 83.44 66 GLN B N 1
ATOM 3936 C CA . GLN B 1 66 ? 9.391 12 16.609 1 83.44 66 GLN B CA 1
ATOM 3937 C C . GLN B 1 66 ? 10.516 11.891 15.578 1 83.44 66 GLN B C 1
ATOM 3939 O O . GLN B 1 66 ? 11.688 11.758 15.953 1 83.44 66 GLN B O 1
ATOM 3944 N N . GLY B 1 67 ? 10.18 11.922 14.367 1 86.69 67 GLY B N 1
ATOM 3945 C CA . GLY B 1 67 ? 11.195 11.836 13.32 1 86.69 67 GLY B CA 1
ATOM 3946 C C . GLY B 1 67 ? 11.531 10.414 12.93 1 86.69 67 GLY B C 1
ATOM 3947 O O . GLY B 1 67 ? 12.5 10.172 12.203 1 86.69 67 GLY B O 1
ATOM 3948 N N . ALA B 1 68 ? 10.805 9.453 13.469 1 88.62 68 ALA B N 1
ATOM 3949 C CA . ALA B 1 68 ? 10.984 8.047 13.094 1 88.62 68 ALA B CA 1
ATOM 3950 C C . ALA B 1 68 ? 10.188 7.707 11.844 1 88.62 68 ALA B C 1
ATOM 3952 O O . ALA B 1 68 ? 9.164 7.023 11.914 1 88.62 68 ALA B O 1
ATOM 3953 N N . ILE B 1 69 ? 10.719 8.031 10.734 1 89.81 69 ILE B N 1
ATOM 3954 C CA . ILE B 1 69 ? 9.984 8.047 9.469 1 89.81 69 ILE B CA 1
ATOM 3955 C C . ILE B 1 69 ? 9.688 6.609 9.039 1 89.81 69 ILE B C 1
ATOM 3957 O O . ILE B 1 69 ? 8.578 6.312 8.586 1 89.81 69 ILE B O 1
ATOM 3961 N N . SER B 1 70 ? 10.656 5.707 9.188 1 90.06 70 SER B N 1
ATOM 3962 C CA . SER B 1 70 ? 10.461 4.324 8.758 1 90.06 70 SER B CA 1
ATOM 3963 C C . SER B 1 70 ? 9.312 3.668 9.516 1 90.06 70 SER B C 1
ATOM 3965 O O . SER B 1 70 ? 8.461 3.006 8.914 1 90.06 70 SER B O 1
ATOM 3967 N N . GLN B 1 71 ? 9.312 3.938 10.773 1 90.06 71 GLN B N 1
ATOM 3968 C CA . GLN B 1 71 ? 8.258 3.357 11.594 1 90.06 71 GLN B CA 1
ATOM 3969 C C . GLN B 1 71 ? 6.902 3.988 11.281 1 90.06 71 GLN B C 1
ATOM 3971 O O . GLN B 1 71 ? 5.891 3.291 11.203 1 90.06 71 GLN B O 1
ATOM 3976 N N . ALA B 1 72 ? 6.945 5.301 11.156 1 91.75 72 ALA B N 1
ATOM 3977 C CA . ALA B 1 72 ? 5.711 5.988 10.781 1 91.75 72 ALA B CA 1
ATOM 3978 C C . ALA B 1 72 ? 5.156 5.449 9.469 1 91.75 72 ALA B C 1
ATOM 3980 O O . ALA B 1 72 ? 3.951 5.215 9.344 1 91.75 72 ALA B O 1
ATOM 3981 N N . TRP B 1 73 ? 6.035 5.223 8.547 1 94.19 73 TRP B N 1
ATOM 3982 C CA . TRP B 1 73 ? 5.691 4.699 7.23 1 94.19 73 TRP B CA 1
ATOM 3983 C C . TRP B 1 73 ? 5.09 3.303 7.336 1 94.19 73 TRP B C 1
ATOM 3985 O O . TRP B 1 73 ? 4.031 3.031 6.77 1 94.19 73 TRP B O 1
ATOM 3995 N N . LEU B 1 74 ? 5.707 2.488 8.094 1 94.88 74 LEU B N 1
ATOM 3996 C CA . LEU B 1 74 ? 5.273 1.104 8.242 1 94.88 74 LEU B CA 1
ATOM 3997 C C . LEU B 1 74 ? 3.922 1.026 8.938 1 94.88 74 LEU B C 1
ATOM 3999 O O . LEU B 1 74 ? 3.01 0.345 8.469 1 94.88 74 LEU B O 1
ATOM 4003 N N . TYR B 1 75 ? 3.758 1.753 10.047 1 92.94 75 TYR B N 1
ATOM 4004 C CA . TYR B 1 75 ? 2.523 1.708 10.82 1 92.94 75 TYR B CA 1
ATOM 4005 C C . TYR B 1 75 ? 1.348 2.229 10 1 92.94 75 TYR B C 1
ATOM 4007 O O . TYR B 1 75 ? 0.258 1.65 10.031 1 92.94 75 TYR B O 1
ATOM 4015 N N . SER B 1 76 ? 1.585 3.279 9.312 1 95.75 76 SER B N 1
ATOM 4016 C CA . SER B 1 76 ? 0.499 3.797 8.492 1 95.75 76 SER B CA 1
ATOM 4017 C C . SER B 1 76 ? 0.092 2.791 7.418 1 95.75 76 SER B C 1
ATOM 4019 O O . SER B 1 76 ? -1.099 2.572 7.184 1 95.75 76 SER B O 1
ATOM 4021 N N . GLY B 1 77 ? 1.077 2.195 6.824 1 96.12 77 GLY B N 1
ATOM 4022 C CA . GLY B 1 77 ? 0.786 1.186 5.82 1 96.12 77 GLY B CA 1
ATOM 4023 C C . GLY B 1 77 ? -0.051 0.037 6.352 1 96.12 77 GLY B C 1
ATOM 4024 O O . GLY B 1 77 ? -0.974 -0.428 5.68 1 96.12 77 GLY B O 1
ATOM 4025 N N . MET B 1 78 ? 0.302 -0.449 7.516 1 95.25 78 MET B N 1
ATOM 4026 C CA . MET B 1 78 ? -0.484 -1.509 8.141 1 95.25 78 MET B CA 1
ATOM 4027 C C . MET B 1 78 ? -1.934 -1.074 8.328 1 95.25 78 MET B C 1
ATOM 4029 O O . MET B 1 78 ? -2.855 -1.843 8.047 1 95.25 78 MET B O 1
ATOM 4033 N N . ALA B 1 79 ? -2.08 0.15 8.766 1 93.62 79 ALA B N 1
ATOM 4034 C CA . ALA B 1 79 ? -3.426 0.679 8.969 1 93.62 79 ALA B CA 1
ATOM 4035 C C . ALA B 1 79 ? -4.215 0.702 7.664 1 93.62 79 ALA B C 1
ATOM 4037 O O . ALA B 1 79 ? -5.371 0.273 7.621 1 93.62 79 ALA B O 1
ATOM 4038 N N . PHE B 1 80 ? -3.604 1.16 6.609 1 96.44 80 PHE B N 1
ATOM 4039 C CA . PHE B 1 80 ? -4.27 1.279 5.316 1 96.44 80 PHE B CA 1
ATOM 4040 C C . PHE B 1 80 ? -4.664 -0.092 4.781 1 96.44 80 PHE B C 1
ATOM 4042 O O . PHE B 1 80 ? -5.766 -0.265 4.25 1 96.44 80 PHE B O 1
ATOM 4049 N N . ARG B 1 81 ? -3.793 -1.015 4.926 1 94.75 81 ARG B N 1
ATOM 4050 C CA . ARG B 1 81 ? -4.066 -2.346 4.395 1 94.75 81 ARG B CA 1
ATOM 4051 C C . ARG B 1 81 ? -5.141 -3.053 5.211 1 94.75 81 ARG B C 1
ATOM 4053 O O . ARG B 1 81 ? -5.965 -3.789 4.664 1 94.75 81 ARG B O 1
ATOM 4060 N N . MET B 1 82 ? -5.109 -2.848 6.535 1 93.31 82 MET B N 1
ATOM 4061 C CA . MET B 1 82 ? -6.191 -3.385 7.355 1 93.31 82 MET B CA 1
ATOM 4062 C C . MET B 1 82 ? -7.523 -2.736 6.996 1 93.31 82 MET B C 1
ATOM 4064 O O . MET B 1 82 ? -8.562 -3.393 7.016 1 93.31 82 MET B O 1
ATOM 4068 N N . SER B 1 83 ? -7.441 -1.422 6.711 1 92.5 83 SER B N 1
ATOM 4069 C CA . SER B 1 83 ? -8.641 -0.718 6.273 1 92.5 83 SER B CA 1
ATOM 4070 C C . SER B 1 83 ? -9.211 -1.328 4.996 1 92.5 83 SER B C 1
ATOM 4072 O O . SER B 1 83 ? -10.414 -1.55 4.887 1 92.5 83 SER B O 1
ATOM 4074 N N . ALA B 1 84 ? -8.367 -1.617 4.055 1 91.25 84 ALA B N 1
ATOM 4075 C CA . ALA B 1 84 ? -8.773 -2.25 2.805 1 91.25 84 ALA B CA 1
ATOM 4076 C C . ALA B 1 84 ? -9.336 -3.648 3.057 1 91.25 84 ALA B C 1
ATOM 4078 O O . ALA B 1 84 ? -10.32 -4.051 2.432 1 91.25 84 ALA B O 1
ATOM 4079 N N . ASP B 1 85 ? -8.695 -4.328 3.934 1 89.5 85 ASP B N 1
ATOM 4080 C CA . ASP B 1 85 ? -9.117 -5.688 4.273 1 89.5 85 ASP B CA 1
ATOM 4081 C C . ASP B 1 85 ? -10.531 -5.699 4.844 1 89.5 85 ASP B C 1
ATOM 4083 O O . ASP B 1 85 ? -11.312 -6.605 4.555 1 89.5 85 ASP B O 1
ATOM 4087 N N . LEU B 1 86 ? -10.852 -4.648 5.602 1 86.5 86 LEU B N 1
ATOM 4088 C CA . LEU B 1 86 ? -12.172 -4.547 6.203 1 86.5 86 LEU B CA 1
ATOM 4089 C C . LEU B 1 86 ? -13.18 -3.98 5.207 1 86.5 86 LEU B C 1
ATOM 4091 O O . LEU B 1 86 ? -14.383 -3.967 5.477 1 86.5 86 LEU B O 1
ATOM 4095 N N . GLY B 1 87 ? -12.672 -3.52 4.09 1 86.31 87 GLY B N 1
ATOM 4096 C CA . GLY B 1 87 ? -13.555 -2.979 3.066 1 86.31 87 GLY B CA 1
ATOM 4097 C C . GLY B 1 87 ? -14.133 -1.628 3.436 1 86.31 87 GLY B C 1
ATOM 4098 O O . GLY B 1 87 ? -15.305 -1.35 3.143 1 86.31 87 GLY B O 1
ATOM 4099 N N . LEU B 1 88 ? -13.336 -0.791 4.113 1 87.19 88 LEU B N 1
ATOM 4100 C CA . LEU B 1 88 ? -13.844 0.504 4.555 1 87.19 88 LEU B CA 1
ATOM 4101 C C . LEU B 1 88 ? -14.117 1.416 3.361 1 87.19 88 LEU B C 1
ATOM 4103 O O . LEU B 1 88 ? -14.875 2.383 3.475 1 87.19 88 LEU B O 1
ATOM 4107 N N . GLN B 1 89 ? -13.57 1.132 2.234 1 84.25 89 GLN B N 1
ATOM 4108 C CA . GLN B 1 89 ? -13.766 1.942 1.038 1 84.25 89 GLN B CA 1
ATOM 4109 C C . GLN B 1 89 ? -15.156 1.72 0.442 1 84.25 89 GLN B C 1
ATOM 4111 O O . GLN B 1 89 ? -15.617 2.514 -0.38 1 84.25 89 GLN B O 1
ATOM 4116 N N . HIS B 1 90 ? -15.758 0.616 0.783 1 75.12 90 HIS B N 1
ATOM 4117 C CA . HIS B 1 90 ? -17.094 0.305 0.267 1 75.12 90 HIS B CA 1
ATOM 4118 C C . HIS B 1 90 ? -18.172 0.774 1.229 1 75.12 90 HIS B C 1
ATOM 4120 O O . HIS B 1 90 ? -18.672 -0.01 2.039 1 75.12 90 HIS B O 1
ATOM 4126 N N . ASN B 1 91 ? -18.344 1.934 1.508 1 61.84 91 ASN B N 1
ATOM 4127 C CA . ASN B 1 91 ? -19.312 2.422 2.486 1 61.84 91 ASN B CA 1
ATOM 4128 C C . ASN B 1 91 ? -20.594 2.896 1.816 1 61.84 91 ASN B C 1
ATOM 4130 O O . ASN B 1 91 ? -21.312 3.73 2.367 1 61.84 91 ASN B O 1
ATOM 4134 N N . GLY B 1 92 ? -20.812 2.264 0.675 1 59.34 92 GLY B N 1
ATOM 4135 C CA . GLY B 1 92 ? -22.078 2.658 0.062 1 59.34 92 GLY B CA 1
ATOM 4136 C C . GLY B 1 92 ? -23.297 2.043 0.738 1 59.34 92 GLY B C 1
ATOM 4137 O O . GLY B 1 92 ? -23.156 1.129 1.555 1 59.34 92 GLY B O 1
ATOM 4138 N N . PRO B 1 93 ? -24.312 2.707 0.724 1 57.72 93 PRO B N 1
ATOM 4139 C CA . PRO B 1 93 ? -25.547 2.232 1.354 1 57.72 93 PRO B CA 1
ATOM 4140 C C . PRO B 1 93 ? -25.812 0.748 1.104 1 57.72 93 PRO B C 1
ATOM 4142 O O . PRO B 1 93 ? -26.375 0.062 1.962 1 57.72 93 PRO B O 1
ATOM 4145 N N . ASP B 1 94 ? -25.344 0.339 0.065 1 56.88 94 ASP B N 1
ATOM 4146 C CA . ASP B 1 94 ? -25.641 -1.042 -0.297 1 56.88 94 ASP B CA 1
ATOM 4147 C C . ASP B 1 94 ? -24.891 -2.023 0.602 1 56.88 94 ASP B C 1
ATOM 4149 O O . ASP B 1 94 ? -25.438 -3.066 0.978 1 56.88 94 ASP B O 1
ATOM 4153 N N . ILE B 1 95 ? -23.812 -1.683 0.963 1 55.34 95 ILE B N 1
ATOM 4154 C CA . ILE B 1 95 ? -23.016 -2.627 1.74 1 55.34 95 ILE B CA 1
ATOM 4155 C C . ILE B 1 95 ? -23.516 -2.668 3.18 1 55.34 95 ILE B C 1
ATOM 4157 O O . ILE B 1 95 ? -23.469 -3.713 3.834 1 55.34 95 ILE B O 1
ATOM 4161 N N . ALA B 1 96 ? -24.062 -1.506 3.635 1 55.97 96 ALA B N 1
ATOM 4162 C CA . ALA B 1 96 ? -24.625 -1.447 4.98 1 55.97 96 ALA B CA 1
ATOM 4163 C C . ALA B 1 96 ? -25.703 -2.51 5.164 1 55.97 96 ALA B C 1
ATOM 4165 O O . ALA B 1 96 ? -25.781 -3.16 6.211 1 55.97 96 ALA B O 1
ATOM 4166 N N . ASP B 1 97 ? -26.422 -2.539 4.25 1 54.97 97 ASP B N 1
ATOM 4167 C CA . ASP B 1 97 ? -27.516 -3.506 4.312 1 54.97 97 ASP B CA 1
ATOM 4168 C C . ASP B 1 97 ? -26.984 -4.938 4.27 1 54.97 97 ASP B C 1
ATOM 4170 O O . ASP B 1 97 ? -27.5 -5.816 4.957 1 54.97 97 ASP B O 1
ATOM 4174 N N . LEU B 1 98 ? -26.016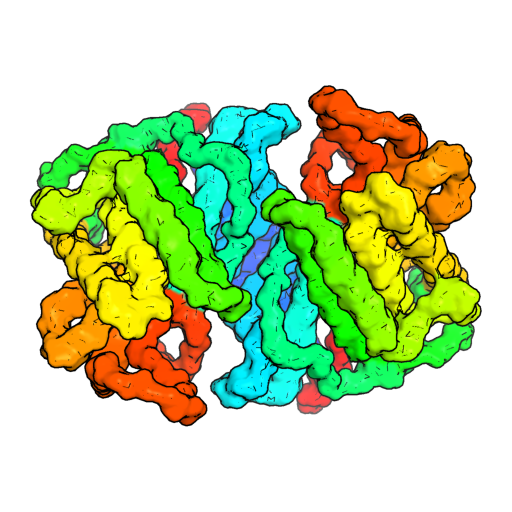 -5.043 3.537 1 52.62 98 LEU B N 1
ATOM 4175 C CA . LEU B 1 98 ? -25.516 -6.395 3.295 1 52.62 98 LEU B CA 1
ATOM 4176 C C . LEU B 1 98 ? -24.812 -6.945 4.535 1 52.62 98 LEU B C 1
ATOM 4178 O O . LEU B 1 98 ? -24.953 -8.133 4.852 1 52.62 98 LEU B O 1
ATOM 4182 N N . LYS B 1 99 ? -24.234 -5.98 5.305 1 60.28 99 LYS B N 1
ATOM 4183 C CA . LYS B 1 99 ? -23.422 -6.488 6.41 1 60.28 99 LYS B CA 1
ATOM 4184 C C . LYS B 1 99 ? -24.125 -6.27 7.75 1 60.28 99 LYS B C 1
ATOM 4186 O O . LYS B 1 99 ? -23.594 -6.617 8.805 1 60.28 99 LYS B O 1
ATOM 4191 N N . GLY B 1 100 ? -25.406 -5.75 7.66 1 67.81 100 GLY B N 1
ATOM 4192 C CA . GLY B 1 100 ? -26.125 -5.508 8.891 1 67.81 100 GLY B CA 1
ATOM 4193 C C . GLY B 1 100 ? -25.438 -4.516 9.812 1 67.81 100 GLY B C 1
ATOM 4194 O O . GLY B 1 100 ? -25.453 -4.684 11.031 1 67.81 100 GLY B O 1
ATOM 4195 N N . LEU B 1 101 ? -24.859 -3.584 9.211 1 72.19 101 LEU B N 1
ATOM 4196 C CA . LEU B 1 101 ? -24.141 -2.627 10.039 1 72.19 101 LEU B CA 1
ATOM 4197 C C . LEU B 1 101 ? -25.062 -1.518 10.531 1 72.19 101 LEU B C 1
ATOM 4199 O O . LEU B 1 101 ? -25.922 -1.05 9.789 1 72.19 101 LEU B O 1
ATOM 4203 N N . ASP B 1 102 ? -24.953 -1.212 11.875 1 74.56 102 ASP B N 1
ATOM 4204 C CA . ASP B 1 102 ? -25.703 -0.097 12.445 1 74.56 102 ASP B CA 1
ATOM 4205 C C . ASP B 1 102 ? -25.156 1.241 11.953 1 74.56 102 ASP B C 1
ATOM 4207 O O . ASP B 1 102 ? -24.031 1.312 11.453 1 74.56 102 ASP B O 1
ATOM 4211 N N . PRO B 1 103 ? -25.906 2.209 12.031 1 74.62 103 PRO B N 1
ATOM 4212 C CA . PRO B 1 103 ? -25.5 3.527 11.539 1 74.62 103 PRO B CA 1
ATOM 4213 C C . PRO B 1 103 ? -24.234 4.051 12.203 1 74.62 103 PRO B C 1
ATOM 4215 O O . PRO B 1 103 ? -23.438 4.73 11.562 1 74.62 103 PRO B O 1
ATOM 4218 N N . VAL B 1 104 ? -24.125 3.789 13.438 1 75.69 104 VAL B N 1
ATOM 4219 C CA . VAL B 1 104 ? -22.938 4.234 14.156 1 75.69 104 VAL B CA 1
ATOM 4220 C C . VAL B 1 104 ? -21.703 3.537 13.602 1 75.69 104 VAL B C 1
ATOM 4222 O O . VAL B 1 104 ? -20.672 4.172 13.398 1 75.69 104 VAL B O 1
ATOM 4225 N N . ASP B 1 105 ? -21.891 2.27 13.297 1 76.06 105 ASP B N 1
ATOM 4226 C CA . ASP B 1 105 ? -20.781 1.506 12.719 1 76.06 105 ASP B CA 1
ATOM 4227 C C . ASP B 1 105 ? -20.406 2.043 11.344 1 76.06 105 ASP B C 1
ATOM 4229 O O . ASP B 1 105 ? -19.219 2.15 11.016 1 76.06 105 ASP B O 1
ATOM 4233 N N . LEU B 1 106 ? -21.359 2.391 10.688 1 78.88 106 LEU B N 1
ATOM 4234 C CA . LEU B 1 106 ? -21.125 2.918 9.352 1 78.88 106 LEU B CA 1
ATOM 4235 C C . LEU B 1 106 ? -20.406 4.262 9.406 1 78.88 106 LEU B C 1
ATOM 4237 O O . LEU B 1 106 ? -19.5 4.523 8.609 1 78.88 106 LEU B O 1
ATOM 4241 N N . GLU B 1 107 ? -20.781 5.016 10.367 1 81.81 107 GLU B N 1
ATOM 4242 C CA . GLU B 1 107 ? -20.141 6.316 10.539 1 81.81 107 GLU B CA 1
ATOM 4243 C C . GLU B 1 107 ? -18.672 6.164 10.93 1 81.81 107 GLU B C 1
ATOM 4245 O O . GLU B 1 107 ? -17.812 6.867 10.398 1 81.81 107 GLU B O 1
ATOM 4250 N N . ILE B 1 108 ? -18.422 5.281 11.789 1 80.88 108 ILE B N 1
ATOM 4251 C CA . ILE B 1 108 ? -17.047 5.035 12.242 1 80.88 108 ILE B CA 1
ATOM 4252 C C . ILE B 1 108 ? -16.203 4.555 11.07 1 80.88 108 ILE B C 1
ATOM 4254 O O . ILE B 1 108 ? -15.062 5.004 10.891 1 80.88 108 ILE B O 1
ATOM 4258 N N . ARG B 1 109 ? -16.797 3.67 10.297 1 84.94 109 ARG B N 1
ATOM 4259 C CA . ARG B 1 109 ? -16.078 3.121 9.148 1 84.94 109 ARG B CA 1
ATOM 4260 C C . ARG B 1 109 ? -15.773 4.207 8.125 1 84.94 109 ARG B C 1
ATOM 4262 O O . ARG B 1 109 ? -14.664 4.27 7.59 1 84.94 109 ARG B O 1
ATOM 4269 N N . LYS B 1 110 ? -16.719 5.023 7.926 1 86.25 110 LYS B N 1
ATOM 4270 C CA . LYS B 1 110 ? -16.547 6.117 6.973 1 86.25 110 LYS B CA 1
ATOM 4271 C C . LYS B 1 110 ? -15.469 7.09 7.445 1 86.25 110 LYS B C 1
ATOM 4273 O O . LYS B 1 110 ? -14.57 7.441 6.684 1 86.25 110 LYS B O 1
ATOM 4278 N N . ARG B 1 111 ? -15.539 7.488 8.656 1 86.06 111 ARG B N 1
ATOM 4279 C CA . ARG B 1 111 ? -14.57 8.422 9.219 1 86.06 111 ARG B CA 1
ATOM 4280 C C . ARG B 1 111 ? -13.172 7.824 9.242 1 86.06 111 ARG B C 1
ATOM 4282 O O . ARG B 1 111 ? -12.188 8.516 8.977 1 86.06 111 ARG B O 1
ATOM 4289 N N . LEU B 1 112 ? -13.195 6.586 9.547 1 87.19 112 LEU B N 1
ATOM 4290 C CA . LEU B 1 112 ? -11.906 5.914 9.633 1 87.19 112 LEU B CA 1
ATOM 4291 C C . LEU B 1 112 ? -11.258 5.797 8.25 1 87.19 112 LEU B C 1
ATOM 4293 O O . LEU B 1 112 ? -10.047 5.969 8.117 1 87.19 112 LEU B O 1
ATOM 4297 N N . PHE B 1 113 ? -12.039 5.508 7.254 1 92.31 113 PHE B N 1
ATOM 4298 C CA . PHE B 1 113 ? -11.492 5.473 5.906 1 92.31 113 PHE B CA 1
ATOM 4299 C C . PHE B 1 113 ? -10.867 6.812 5.543 1 92.31 113 PHE B C 1
ATOM 4301 O O . PHE B 1 113 ? -9.727 6.867 5.078 1 92.31 113 PHE B O 1
ATOM 4308 N N . TRP B 1 114 ? -11.57 7.801 5.781 1 91 114 TRP B N 1
ATOM 4309 C CA . TRP B 1 114 ? -11.109 9.125 5.379 1 91 114 TRP B CA 1
ATOM 4310 C C . TRP B 1 114 ? -9.922 9.57 6.223 1 91 114 TRP B C 1
ATOM 4312 O O . TRP B 1 114 ? -9.055 10.305 5.746 1 91 114 TRP B O 1
ATOM 4322 N N . SER B 1 115 ? -9.906 9.125 7.5 1 91.44 115 SER B N 1
ATOM 4323 C CA . SER B 1 115 ? -8.719 9.375 8.312 1 91.44 115 SER B CA 1
ATOM 4324 C C . SER B 1 115 ? -7.488 8.711 7.699 1 91.44 115 SER B C 1
ATOM 4326 O O . SER B 1 115 ? -6.414 9.32 7.645 1 91.44 115 SER B O 1
ATOM 4328 N N . CYS B 1 116 ? -7.691 7.516 7.203 1 93.25 116 CYS B N 1
ATOM 4329 C CA . CYS B 1 116 ? -6.613 6.82 6.516 1 93.25 116 CYS B CA 1
ATOM 4330 C C . CYS B 1 116 ? -6.219 7.551 5.238 1 93.25 116 CYS B C 1
ATOM 4332 O O . CYS B 1 116 ? -5.031 7.746 4.965 1 93.25 116 CYS B O 1
ATOM 4334 N N . TYR B 1 117 ? -7.23 7.945 4.488 1 94.69 117 TYR B N 1
ATOM 4335 C CA . TYR B 1 117 ? -6.996 8.633 3.221 1 94.69 117 TYR B CA 1
ATOM 4336 C C . TYR B 1 117 ? -6.207 9.922 3.434 1 94.69 117 TYR B C 1
ATOM 4338 O O . TYR B 1 117 ? -5.223 10.172 2.74 1 94.69 117 TYR B O 1
ATOM 4346 N N . PHE B 1 118 ? -6.57 10.641 4.414 1 94.75 118 PHE B N 1
ATOM 4347 C CA . PHE B 1 118 ? -5.914 11.906 4.703 1 94.75 118 PHE B CA 1
ATOM 4348 C C . PHE B 1 118 ? -4.492 11.68 5.203 1 94.75 118 PHE B C 1
ATOM 4350 O O . PHE B 1 118 ? -3.553 12.328 4.734 1 94.75 118 PHE B O 1
ATOM 4357 N N . TRP B 1 119 ? -4.355 10.758 6.113 1 94.81 119 TRP B N 1
ATOM 4358 C CA . TRP B 1 119 ? -3.045 10.5 6.695 1 94.81 119 TRP B CA 1
ATOM 4359 C C . TRP B 1 119 ? -2.066 9.992 5.641 1 94.81 119 TRP B C 1
ATOM 4361 O O . TRP B 1 119 ? -0.874 10.305 5.691 1 94.81 119 TRP B O 1
ATOM 4371 N N . ASP B 1 120 ? -2.572 9.25 4.789 1 96.38 120 ASP B N 1
ATOM 4372 C CA . ASP B 1 120 ? -1.764 8.758 3.678 1 96.38 120 ASP B CA 1
ATOM 4373 C C . ASP B 1 120 ? -1.149 9.914 2.891 1 96.38 120 ASP B C 1
ATOM 4375 O O . ASP B 1 120 ? 0.037 9.883 2.559 1 96.38 120 ASP B O 1
ATOM 4379 N N . LYS B 1 121 ? -1.878 10.922 2.666 1 95.5 121 LYS B N 1
ATOM 4380 C CA . LYS B 1 121 ? -1.373 12.078 1.936 1 95.5 121 LYS B CA 1
ATOM 4381 C C . LYS B 1 121 ? -0.377 12.875 2.779 1 95.5 121 LYS B C 1
ATOM 4383 O O . LYS B 1 121 ? 0.651 13.328 2.273 1 95.5 121 LYS B O 1
ATOM 4388 N N . ALA B 1 122 ? -0.708 12.961 4.043 1 93.75 122 ALA B N 1
ATOM 4389 C CA . ALA B 1 122 ? 0.174 13.703 4.941 1 93.75 122 ALA B CA 1
ATOM 4390 C C . ALA B 1 122 ? 1.562 13.07 4.992 1 93.75 122 ALA B C 1
ATOM 4392 O O . ALA B 1 122 ? 2.574 13.766 4.895 1 93.75 122 ALA B O 1
ATOM 4393 N N . ILE B 1 123 ? 1.59 11.781 5.086 1 93.69 123 ILE B N 1
ATOM 4394 C CA . ILE B 1 123 ? 2.883 11.109 5.164 1 93.69 123 ILE B CA 1
ATOM 4395 C C . ILE B 1 123 ? 3.6 11.203 3.82 1 93.69 123 ILE B C 1
ATOM 4397 O O . ILE B 1 123 ? 4.824 11.336 3.77 1 93.69 123 ILE B O 1
ATOM 4401 N N . SER B 1 124 ? 2.859 11.117 2.764 1 92.94 124 SER B N 1
ATOM 4402 C CA . SER B 1 124 ? 3.439 11.258 1.433 1 92.94 124 SER B CA 1
ATOM 4403 C C . SER B 1 124 ? 4.062 12.641 1.245 1 92.94 124 SER B C 1
ATOM 4405 O O . SER B 1 124 ? 5.094 12.773 0.585 1 92.94 124 SER B O 1
ATOM 4407 N N . LEU B 1 125 ? 3.49 13.625 1.829 1 93.19 125 LEU B N 1
ATOM 4408 C CA . LEU B 1 125 ? 4.008 14.984 1.729 1 93.19 125 LEU B CA 1
ATOM 4409 C C . LEU B 1 125 ? 5.387 15.094 2.375 1 93.19 125 LEU B C 1
ATOM 4411 O O . LEU B 1 125 ? 6.242 15.836 1.9 1 93.19 125 LEU B O 1
ATOM 4415 N N . TYR B 1 126 ? 5.629 14.328 3.416 1 92.31 126 TYR B N 1
ATOM 4416 C CA . TYR B 1 126 ? 6.926 14.367 4.078 1 92.31 126 TYR B CA 1
ATOM 4417 C C . TYR B 1 126 ? 7.934 13.484 3.355 1 92.31 126 TYR B C 1
ATOM 4419 O O . TYR B 1 126 ? 9.102 13.852 3.211 1 92.31 126 TYR B O 1
ATOM 4427 N N . THR B 1 127 ? 7.48 12.352 2.912 1 89.38 127 THR B N 1
ATOM 4428 C CA . THR B 1 127 ? 8.422 11.328 2.469 1 89.38 127 THR B CA 1
ATOM 4429 C C . THR B 1 127 ? 8.641 11.414 0.961 1 89.38 127 THR B C 1
ATOM 4431 O O . THR B 1 127 ? 9.633 10.898 0.444 1 89.38 127 THR B O 1
ATOM 4434 N N . GLY B 1 128 ? 7.66 11.992 0.228 1 87.75 128 GLY B N 1
ATOM 4435 C CA . GLY B 1 128 ? 7.734 12.016 -1.224 1 87.75 128 GLY B CA 1
ATOM 4436 C C . GLY B 1 128 ? 7.348 10.695 -1.865 1 87.75 128 GLY B C 1
ATOM 4437 O O . GLY B 1 128 ? 7.426 10.547 -3.086 1 87.75 128 GLY B O 1
ATOM 4438 N N . ARG B 1 129 ? 6.922 9.766 -1.041 1 86.69 129 ARG B N 1
ATOM 4439 C CA . ARG B 1 129 ? 6.453 8.484 -1.562 1 86.69 129 ARG B CA 1
ATOM 4440 C C . ARG B 1 129 ? 5.016 8.586 -2.062 1 86.69 129 ARG B C 1
ATOM 4442 O O . ARG B 1 129 ? 4.242 9.406 -1.573 1 86.69 129 ARG B O 1
ATOM 4449 N N . LEU B 1 130 ? 4.699 7.766 -3.025 1 87.69 130 LEU B N 1
ATOM 4450 C CA . LEU B 1 130 ? 3.355 7.809 -3.59 1 87.69 130 LEU B CA 1
ATOM 4451 C C . LEU B 1 130 ? 2.322 7.348 -2.568 1 87.69 130 LEU B C 1
ATOM 4453 O O . LEU B 1 130 ? 2.574 6.414 -1.802 1 87.69 130 LEU B O 1
ATOM 4457 N N . PRO B 1 131 ? 1.184 8 -2.625 1 92.31 131 PRO B N 1
ATOM 4458 C CA . PRO B 1 131 ? 0.112 7.574 -1.724 1 92.31 131 PRO B CA 1
ATOM 4459 C C . PRO B 1 131 ? -0.34 6.137 -1.986 1 92.31 131 PRO B C 1
ATOM 4461 O O . PRO B 1 131 ? -0.301 5.676 -3.129 1 92.31 131 PRO B O 1
ATOM 4464 N N . ALA B 1 132 ? -0.754 5.504 -0.935 1 92.12 132 ALA B N 1
ATOM 4465 C CA . ALA B 1 132 ? -1.152 4.102 -1.007 1 92.12 132 ALA B CA 1
ATOM 4466 C C . ALA B 1 132 ? -2.662 3.969 -1.182 1 92.12 132 ALA B C 1
ATOM 4468 O O . ALA B 1 132 ? -3.143 3.004 -1.782 1 92.12 132 ALA B O 1
ATOM 4469 N N . VAL B 1 133 ? -3.455 4.844 -0.607 1 92.25 133 VAL B N 1
ATOM 4470 C CA . VAL B 1 133 ? -4.91 4.785 -0.661 1 92.25 133 VAL B CA 1
ATOM 4471 C C . VAL B 1 133 ? -5.426 5.668 -1.794 1 92.25 133 VAL B C 1
ATOM 4473 O O . VAL B 1 133 ? -5.504 6.891 -1.648 1 92.25 133 VAL B O 1
ATOM 4476 N N . THR B 1 134 ? -5.801 5.09 -2.891 1 83.5 134 THR B N 1
ATOM 4477 C CA . THR B 1 134 ? -6.141 5.891 -4.062 1 83.5 134 THR B CA 1
ATOM 4478 C C . THR B 1 134 ? -7.598 5.676 -4.457 1 83.5 134 THR B C 1
ATOM 4480 O O . THR B 1 134 ? -8.18 6.5 -5.172 1 83.5 134 THR B O 1
ATOM 4483 N N . GLU B 1 135 ? -8.156 4.617 -3.998 1 79.25 135 GLU B N 1
ATOM 4484 C CA . GLU B 1 135 ? -9.555 4.355 -4.32 1 79.25 135 GLU B CA 1
ATOM 4485 C C . GLU B 1 135 ? -10.492 5.164 -3.426 1 79.25 135 GLU B C 1
ATOM 4487 O O . GLU B 1 135 ? -10.312 5.203 -2.205 1 79.25 135 GLU B O 1
ATOM 4492 N N . LEU B 1 136 ? -11.43 5.855 -4.102 1 84.12 136 LEU B N 1
ATOM 4493 C CA . LEU B 1 136 ? -12.391 6.656 -3.354 1 84.12 136 LEU B CA 1
ATOM 4494 C C . LEU B 1 136 ? -13.727 5.93 -3.227 1 84.12 136 LEU B C 1
ATOM 4496 O O . LEU B 1 136 ? -14.133 5.215 -4.141 1 84.12 136 LEU B O 1
ATOM 4500 N N . PRO B 1 137 ? -14.258 6.145 -2.047 1 78.5 137 PRO B N 1
ATOM 4501 C CA . PRO B 1 137 ? -15.609 5.586 -1.916 1 78.5 137 PRO B CA 1
ATOM 4502 C C . PRO B 1 137 ? -16.625 6.285 -2.814 1 78.5 137 PRO B C 1
ATOM 4504 O O . PRO B 1 137 ? -16.422 7.434 -3.213 1 78.5 137 PRO B O 1
ATOM 4507 N N . GLN B 1 138 ? -17.656 5.559 -3.131 1 72.31 138 GLN B N 1
ATOM 4508 C CA . GLN B 1 138 ? -18.719 6.117 -3.949 1 72.31 138 GLN B CA 1
ATOM 4509 C C . GLN B 1 138 ? -19.625 7.031 -3.127 1 72.31 138 GLN B C 1
ATOM 4511 O O . GLN B 1 138 ? -20.312 7.898 -3.678 1 72.31 138 GLN B O 1
ATOM 4516 N N . SER B 1 139 ? -19.5 6.934 -1.882 1 72.69 139 SER B N 1
ATOM 4517 C CA . SER B 1 139 ? -20.375 7.711 -1.011 1 72.69 139 SER B CA 1
ATOM 4518 C C . SER B 1 139 ? -19.844 9.117 -0.797 1 72.69 139 SER B C 1
ATOM 4520 O O . SER B 1 139 ? -18.625 9.32 -0.765 1 72.69 139 SER B O 1
ATOM 4522 N N . PRO B 1 140 ? -20.766 10.039 -0.719 1 75.12 140 PRO B N 1
ATOM 4523 C CA . PRO B 1 140 ? -20.328 11.406 -0.442 1 75.12 140 PRO B CA 1
ATOM 4524 C C . PRO B 1 140 ? -19.672 11.555 0.929 1 75.12 140 PRO B C 1
ATOM 4526 O O . PRO B 1 140 ? -19.859 10.703 1.803 1 75.12 140 PRO B O 1
ATOM 4529 N N . ILE B 1 141 ? -18.922 12.594 1.001 1 82.25 141 ILE B N 1
ATOM 4530 C CA . ILE B 1 141 ? -18.297 12.914 2.279 1 82.25 141 ILE B CA 1
ATOM 4531 C C . ILE B 1 141 ? -19.281 13.664 3.166 1 82.25 141 ILE B C 1
ATOM 4533 O O . ILE B 1 141 ? -19.297 14.898 3.189 1 82.25 141 ILE B O 1
ATOM 4537 N N . ASP B 1 142 ? -20.141 12.906 3.799 1 79.31 142 ASP B N 1
ATOM 4538 C CA . ASP B 1 142 ? -21.141 13.445 4.711 1 79.31 142 ASP B CA 1
ATOM 4539 C C . ASP B 1 142 ? -21.141 12.695 6.039 1 79.31 142 ASP B C 1
ATOM 4541 O O . ASP B 1 142 ? -21.391 11.484 6.07 1 79.31 142 ASP B O 1
ATOM 4545 N N . PHE B 1 143 ? -20.844 13.461 7.105 1 77.19 143 PHE B N 1
ATOM 4546 C CA . PHE B 1 143 ? -20.781 12.836 8.422 1 77.19 143 PHE B CA 1
ATOM 4547 C C . PHE B 1 143 ? -22.016 13.211 9.25 1 77.19 143 PHE B C 1
ATOM 4549 O O . PHE B 1 143 ? -22.484 14.352 9.188 1 77.19 143 PHE B O 1
ATOM 4556 N N . MET B 1 144 ? -22.625 12.266 9.852 1 68.56 144 MET B N 1
ATOM 4557 C CA . MET B 1 144 ? -23.906 12.461 10.547 1 68.56 144 MET B CA 1
ATOM 4558 C C . MET B 1 144 ? -23.672 12.953 11.969 1 68.56 144 MET B C 1
ATOM 4560 O O . MET B 1 144 ? -24.562 13.523 12.586 1 68.56 144 MET B O 1
ATOM 4564 N N . ASP B 1 145 ? -22.562 12.672 12.555 1 62.47 145 ASP B N 1
ATOM 4565 C CA . ASP B 1 145 ? -22.406 13.016 13.961 1 62.47 145 ASP B CA 1
ATOM 4566 C C . ASP B 1 145 ? -22.047 14.492 14.133 1 62.47 145 ASP B C 1
ATOM 4568 O O . ASP B 1 145 ? -20.953 14.906 13.773 1 62.47 145 ASP B O 1
ATOM 4572 N N . ASP B 1 146 ? -23.047 15.266 14.484 1 64.88 146 ASP B N 1
ATOM 4573 C CA . ASP B 1 146 ? -22.875 16.719 14.602 1 64.88 146 ASP B CA 1
ATOM 4574 C C . ASP B 1 146 ? -22.5 17.109 16.031 1 64.88 146 ASP B C 1
ATOM 4576 O O . ASP B 1 146 ? -22.453 18.297 16.359 1 64.88 146 ASP B O 1
ATOM 4580 N N . SER B 1 147 ? -22.297 16.125 16.938 1 62.16 147 SER B N 1
ATOM 4581 C CA . SER B 1 147 ? -22.078 16.531 18.328 1 62.16 147 SER B CA 1
ATOM 4582 C C . SER B 1 147 ? -20.781 17.312 18.469 1 62.16 147 SER B C 1
ATOM 4584 O O . SER B 1 147 ? -20.734 18.344 19.125 1 62.16 147 SER B O 1
ATOM 4586 N N . ALA B 1 148 ? -19.859 16.906 17.781 1 71.5 148 ALA B N 1
ATOM 4587 C CA . ALA B 1 148 ? -18.547 17.562 17.906 1 71.5 148 ALA B CA 1
ATOM 4588 C C . ALA B 1 148 ? -18.516 18.875 17.141 1 71.5 148 ALA B C 1
ATOM 4590 O O . ALA B 1 148 ? -17.656 19.719 17.391 1 71.5 148 ALA B O 1
ATOM 4591 N N . GLU B 1 149 ? -19.484 19.078 16.344 1 79.12 149 GLU B N 1
ATOM 4592 C CA . GLU B 1 149 ? -19.516 20.281 15.523 1 79.12 149 GLU B CA 1
ATOM 4593 C C . GLU B 1 149 ? -19.812 21.516 16.359 1 79.12 149 GLU B C 1
ATOM 4595 O O . GLU B 1 149 ? -19.141 22.547 16.219 1 79.12 149 GLU B O 1
ATOM 4600 N N . SER B 1 150 ? -20.641 21.297 17.297 1 80.81 150 SER B N 1
ATOM 4601 C CA . SER B 1 150 ? -21.109 22.453 18.047 1 80.81 150 SER B CA 1
ATOM 4602 C C . SER B 1 150 ? -20.484 22.5 19.438 1 80.81 150 SER B C 1
ATOM 4604 O O . SER B 1 150 ? -20.766 23.406 20.219 1 80.81 150 SER B O 1
ATOM 4606 N N . ASP B 1 151 ? -19.5 21.688 19.672 1 78.19 151 ASP B N 1
ATOM 4607 C CA . ASP B 1 151 ? -18.828 21.688 20.969 1 78.19 151 ASP B CA 1
ATOM 4608 C C . ASP B 1 151 ? -17.969 22.953 21.125 1 78.19 151 ASP B C 1
ATOM 4610 O O . ASP B 1 151 ? -17.359 23.422 20.156 1 78.19 151 ASP B O 1
ATOM 4614 N N . THR B 1 152 ? -18.062 23.406 22.312 1 82.25 152 THR B N 1
ATOM 4615 C CA . THR B 1 152 ? -17.172 24.516 22.625 1 82.25 152 THR B CA 1
ATOM 4616 C C . THR B 1 152 ? -15.727 24.062 22.703 1 82.25 152 THR B C 1
ATOM 4618 O O . THR B 1 152 ? -15.438 23.016 23.281 1 82.25 152 THR B O 1
ATOM 4621 N N . TRP B 1 153 ? -14.93 24.828 22.078 1 83.75 153 TRP B N 1
ATOM 4622 C CA . TRP B 1 153 ? -13.5 24.531 22.094 1 83.75 153 TRP B CA 1
ATOM 4623 C C . TRP B 1 153 ? -12.742 25.578 22.906 1 83.75 153 TRP B C 1
ATOM 4625 O O . TRP B 1 153 ? -13.008 26.766 22.781 1 83.75 153 TRP B O 1
ATOM 4635 N N . SER B 1 154 ? -11.883 25.062 23.812 1 79 154 SER B N 1
ATOM 4636 C CA . SER B 1 154 ? -10.953 25.906 24.547 1 79 154 SER B CA 1
ATOM 4637 C C . SER B 1 154 ? -9.602 25.234 24.719 1 79 154 SER B C 1
ATOM 4639 O O . SER B 1 154 ? -9.516 24 24.734 1 79 154 SER B O 1
ATOM 4641 N N . PRO B 1 155 ? -8.578 26.078 24.719 1 76.19 155 PRO B N 1
ATOM 4642 C CA . PRO B 1 155 ? -7.262 25.469 24.938 1 76.19 155 PRO B CA 1
ATOM 4643 C C . PRO B 1 155 ? -7.133 24.812 26.312 1 76.19 155 PRO B C 1
ATOM 4645 O O . PRO B 1 155 ? -7.785 25.25 27.266 1 76.19 155 PRO B O 1
ATOM 4648 N N . TYR B 1 156 ? -6.441 23.75 26.297 1 67.19 156 TYR B N 1
ATOM 4649 C CA . TYR B 1 156 ? -6.18 23.094 27.562 1 67.19 156 TYR B CA 1
ATOM 4650 C C . TYR B 1 156 ? -5.199 23.906 28.406 1 67.19 156 TYR B C 1
ATOM 4652 O O . TYR B 1 156 ? -4.16 24.344 27.922 1 67.19 156 TYR B O 1
ATOM 4660 N N . HIS B 1 157 ? -5.559 24.375 29.562 1 60.53 157 HIS B N 1
ATOM 4661 C CA . HIS B 1 157 ? -4.758 25.25 30.406 1 60.53 157 HIS B CA 1
ATOM 4662 C C . HIS B 1 157 ? -4.082 24.453 31.531 1 60.53 157 HIS B C 1
ATOM 4664 O O . HIS B 1 157 ? -3.303 25 32.312 1 60.53 157 HIS B O 1
ATOM 4670 N N . GLU B 1 158 ? -3.744 23.281 31.281 1 55.44 158 GLU B N 1
ATOM 4671 C CA . GLU B 1 158 ? -3.164 22.641 32.469 1 55.44 158 GLU B CA 1
ATOM 4672 C C . GLU B 1 158 ? -1.755 23.156 32.75 1 55.44 158 GLU B C 1
ATOM 4674 O O . GLU B 1 158 ? -1.125 23.75 31.859 1 55.44 158 GLU B O 1
ATOM 4679 N N . ASP B 1 159 ? -1.339 23.094 33.969 1 48.56 159 ASP B N 1
ATOM 4680 C CA . ASP B 1 159 ? -0.233 23.719 34.688 1 48.56 159 ASP B CA 1
ATOM 4681 C C . ASP B 1 159 ? 1.071 23.594 33.906 1 48.56 159 ASP B C 1
ATOM 4683 O O . ASP B 1 159 ? 1.913 24.5 33.969 1 48.56 159 ASP B O 1
ATOM 4687 N N . THR B 1 160 ? 1.361 22.547 33.375 1 49.25 160 THR B N 1
ATOM 4688 C CA . THR B 1 160 ? 2.779 22.391 33.062 1 49.25 160 THR B CA 1
ATOM 4689 C C . THR B 1 160 ? 3.115 22.969 31.688 1 49.25 160 THR B C 1
ATOM 4691 O O . THR B 1 160 ? 4.242 23.406 31.453 1 49.25 160 THR B O 1
ATOM 4694 N N . SER B 1 161 ? 2.23 22.984 30.781 1 53.19 161 SER B N 1
ATOM 4695 C CA . SER B 1 161 ? 2.613 23.562 29.5 1 53.19 161 SER B CA 1
ATOM 4696 C C . SER B 1 161 ? 1.408 24.172 28.781 1 53.19 161 SER B C 1
ATOM 4698 O O . SER B 1 161 ? 0.581 23.438 28.234 1 53.19 161 SER B O 1
ATOM 4700 N N . PRO B 1 162 ? 1.264 25.5 29.094 1 56.16 162 PRO B N 1
ATOM 4701 C CA . PRO B 1 162 ? 0.072 26.109 28.5 1 56.16 162 PRO B CA 1
ATOM 4702 C C . PRO B 1 162 ? 0.06 26.031 26.969 1 56.16 162 PRO B C 1
ATOM 4704 O O . PRO B 1 162 ? 1.088 26.266 26.328 1 56.16 162 PRO B O 1
ATOM 4707 N N . LEU B 1 163 ? -0.967 25.438 26.406 1 63.81 163 LEU B N 1
ATOM 4708 C CA . LEU B 1 163 ? -1.18 25.344 24.969 1 63.81 163 LEU B CA 1
ATOM 4709 C C . LEU B 1 163 ? -1.534 26.703 24.375 1 63.81 163 LEU B C 1
ATOM 4711 O O . LEU B 1 163 ? -1.699 26.844 23.156 1 63.81 163 LEU B O 1
ATOM 4715 N N . THR B 1 164 ? -1.608 27.75 25.375 1 71.19 164 THR B N 1
ATOM 4716 C CA . THR B 1 164 ? -1.918 29.078 24.891 1 71.19 164 THR B CA 1
ATOM 4717 C C . THR B 1 164 ? -1.16 30.141 25.688 1 71.19 164 THR B C 1
ATOM 4719 O O . THR B 1 164 ? -0.764 29.906 26.828 1 71.19 164 THR B O 1
ATOM 4722 N N . ARG B 1 165 ? -0.916 31.219 25.062 1 72.06 165 ARG B N 1
ATOM 4723 C CA . ARG B 1 165 ? -0.283 32.375 25.688 1 72.06 165 ARG B CA 1
ATOM 4724 C C . ARG B 1 165 ? -1.308 33.219 26.438 1 72.06 165 ARG B C 1
ATOM 4726 O O . ARG B 1 165 ? -0.941 34.094 27.219 1 72.06 165 ARG B O 1
ATOM 4733 N N . LEU B 1 166 ? -2.525 32.812 26.203 1 73.56 166 LEU B N 1
ATOM 4734 C CA . LEU B 1 166 ? -3.6 33.562 26.844 1 73.56 166 LEU B CA 1
ATOM 4735 C C . LEU B 1 166 ? -3.926 33 28.219 1 73.56 166 LEU B C 1
ATOM 4737 O O . LEU B 1 166 ? -3.803 31.797 28.453 1 73.56 166 LEU B O 1
ATOM 4741 N N . ALA B 1 167 ? -4.176 33.938 29.062 1 73.06 167 ALA B N 1
ATOM 4742 C CA . ALA B 1 167 ? -4.621 33.531 30.391 1 73.06 167 ALA B CA 1
ATOM 4743 C C . ALA B 1 167 ? -5.895 32.688 30.312 1 73.06 167 ALA B C 1
ATOM 4745 O O . ALA B 1 167 ? -6.609 32.719 29.312 1 73.06 167 ALA B O 1
ATOM 4746 N N . PRO B 1 168 ? -6.004 32.031 31.469 1 69.06 168 PRO B N 1
ATOM 4747 C CA . PRO B 1 168 ? -7.242 31.25 31.5 1 69.06 168 PRO B CA 1
ATOM 4748 C C . PRO B 1 168 ? -8.492 32.125 31.344 1 69.06 168 PRO B C 1
ATOM 4750 O O . PRO B 1 168 ? -8.547 33.219 31.844 1 69.06 168 PRO B O 1
ATOM 4753 N N . ASN B 1 169 ? -9.352 31.984 30.375 1 72.19 169 ASN B N 1
ATOM 4754 C CA . ASN B 1 169 ? -10.633 32.656 30.172 1 72.19 169 ASN B CA 1
ATOM 4755 C C . ASN B 1 169 ? -10.523 33.75 29.125 1 72.19 169 ASN B C 1
ATOM 4757 O O . ASN B 1 169 ? -11.5 34.469 28.859 1 72.19 169 ASN B O 1
ATOM 4761 N N . GLN B 1 170 ? -9.297 33.969 28.828 1 81.44 170 GLN B N 1
ATOM 4762 C CA . GLN B 1 170 ? -9.117 35.031 27.844 1 81.44 170 GLN B CA 1
ATOM 4763 C C . GLN B 1 170 ? -9.438 34.531 26.438 1 81.44 170 GLN B C 1
ATOM 4765 O O . GLN B 1 170 ? -9.773 35.344 25.562 1 81.44 170 GLN B O 1
ATOM 4770 N N . TYR B 1 171 ? -9.336 33.312 26.281 1 86.31 171 TYR B N 1
ATOM 4771 C CA . TYR B 1 171 ? -9.688 32.781 24.969 1 86.31 171 TYR B CA 1
ATOM 4772 C C . TYR B 1 171 ? -11.203 32.719 24.797 1 86.31 171 TYR B C 1
ATOM 4774 O O . TYR B 1 171 ? -11.906 32.156 25.625 1 86.31 171 TYR B O 1
ATOM 4782 N N . PRO B 1 172 ? -11.695 33.406 23.812 1 86.56 172 PRO B N 1
ATOM 4783 C CA . PRO B 1 172 ? -13.141 33.406 23.594 1 86.56 172 PRO B CA 1
ATOM 4784 C C . PRO B 1 172 ? -13.711 32.031 23.312 1 86.56 172 PRO B C 1
ATOM 4786 O O . PRO B 1 172 ? -13.016 31.172 22.734 1 86.56 172 PRO B O 1
ATOM 4789 N N . ALA B 1 173 ? -14.914 31.828 23.828 1 84.19 173 ALA B N 1
ATOM 4790 C CA . ALA B 1 173 ? -15.594 30.562 23.531 1 84.19 173 ALA B CA 1
ATOM 4791 C C . ALA B 1 173 ? -15.82 30.406 22.031 1 84.19 173 ALA B C 1
ATOM 4793 O O . ALA B 1 173 ? -16.438 31.25 21.391 1 84.19 173 ALA B O 1
ATOM 4794 N N . MET B 1 174 ? -15.234 29.438 21.469 1 87.56 174 MET B N 1
ATOM 4795 C CA . MET B 1 174 ? -15.398 29.156 20.062 1 87.56 174 MET B CA 1
ATOM 4796 C C . MET B 1 174 ? -15.898 27.719 19.844 1 87.56 174 MET B C 1
ATOM 4798 O O . MET B 1 174 ? -15.656 26.844 20.688 1 87.56 174 MET B O 1
ATOM 4802 N N . GLN B 1 175 ? -16.609 27.594 18.797 1 88.56 175 GLN B N 1
ATOM 4803 C CA . GLN B 1 175 ? -17.047 26.25 18.453 1 88.56 175 GLN B CA 1
ATOM 4804 C C . GLN B 1 175 ? -15.906 25.453 17.812 1 88.56 175 GLN B C 1
ATOM 4806 O O . GLN B 1 175 ? -15.094 26 17.062 1 88.56 175 GLN B O 1
ATOM 4811 N N . SER B 1 176 ? -15.883 24.219 17.969 1 85.69 176 SER B N 1
ATOM 4812 C CA . SER B 1 176 ? -14.805 23.359 17.469 1 85.69 176 SER B CA 1
ATOM 4813 C C . SER B 1 176 ? -14.922 23.156 15.969 1 85.69 176 SER B C 1
ATOM 4815 O O . SER B 1 176 ? -13.906 23.094 15.266 1 85.69 176 SER B O 1
ATOM 4817 N N . HIS B 1 177 ? -16.141 23.047 15.445 1 89.88 177 HIS B N 1
ATOM 4818 C CA . HIS B 1 177 ? -16.391 22.75 14.039 1 89.88 177 HIS B CA 1
ATOM 4819 C C . HIS B 1 177 ? -15.555 21.562 13.562 1 89.88 177 HIS B C 1
ATOM 4821 O O . HIS B 1 177 ? -14.977 21.609 12.469 1 89.88 177 HIS B O 1
ATOM 4827 N N . ALA B 1 178 ? -15.461 20.578 14.43 1 84.88 178 ALA B N 1
ATOM 4828 C CA . ALA B 1 178 ? -14.555 19.469 14.172 1 84.88 178 ALA B CA 1
ATOM 4829 C C . ALA B 1 178 ? -15.023 18.641 12.977 1 84.88 178 ALA B C 1
ATOM 4831 O O . ALA B 1 178 ? -14.219 18.234 12.141 1 84.88 178 ALA B O 1
ATOM 4832 N N . VAL B 1 179 ? -16.297 18.438 12.844 1 84.69 179 VAL B N 1
ATOM 4833 C CA . VAL B 1 179 ? -16.828 17.547 11.812 1 84.69 179 VAL B CA 1
ATOM 4834 C C . VAL B 1 179 ? -16.75 18.219 10.445 1 84.69 179 VAL B C 1
ATOM 4836 O O . VAL B 1 179 ? -16.266 17.625 9.484 1 84.69 179 VAL B O 1
ATOM 4839 N N . SER B 1 180 ? -17.156 19.453 10.406 1 89.88 180 SER B N 1
ATOM 4840 C CA . SER B 1 180 ? -17.094 20.188 9.141 1 89.88 180 SER B CA 1
ATOM 4841 C C . SER B 1 180 ? -15.648 20.391 8.703 1 89.88 180 SER B C 1
ATOM 4843 O O . SER B 1 180 ? -15.344 20.297 7.512 1 89.88 180 SER B O 1
ATOM 4845 N N . CYS B 1 181 ? -14.789 20.641 9.664 1 91.31 181 CYS B N 1
ATOM 4846 C CA . CYS B 1 181 ? -13.375 20.812 9.352 1 91.31 181 CYS B CA 1
ATOM 4847 C C . CYS B 1 181 ? -12.773 19.531 8.797 1 91.31 181 CYS B C 1
ATOM 4849 O O . CYS B 1 181 ? -12.016 19.562 7.828 1 91.31 181 CYS B O 1
ATOM 4851 N N . PHE B 1 182 ? -13.172 18.438 9.406 1 90.12 182 PHE B N 1
ATOM 4852 C CA . PHE B 1 182 ? -12.672 17.141 8.961 1 90.12 182 PHE B CA 1
ATOM 4853 C C . PHE B 1 182 ? -13.164 16.828 7.551 1 90.12 182 PHE B C 1
ATOM 4855 O O . PHE B 1 182 ? -12.383 16.438 6.684 1 90.12 182 PHE B O 1
ATOM 48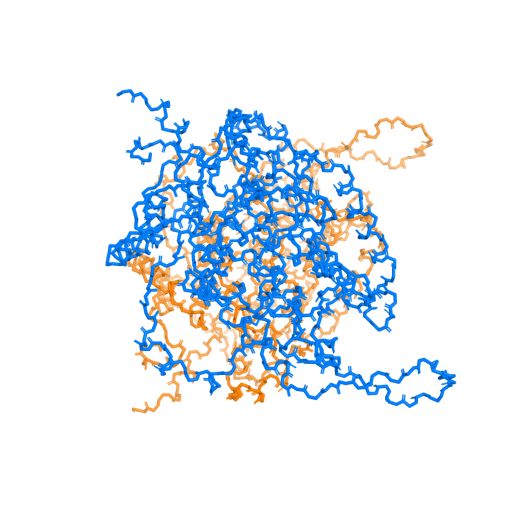62 N N . ALA B 1 183 ? -14.406 17.031 7.336 1 90.31 183 ALA B N 1
ATOM 4863 C CA . ALA B 1 183 ? -14.984 16.781 6.02 1 90.31 183 ALA B CA 1
ATOM 4864 C C . ALA B 1 183 ? -14.312 17.641 4.953 1 90.31 183 ALA B C 1
ATOM 4866 O O . ALA B 1 183 ? -13.984 17.141 3.867 1 90.31 183 ALA B O 1
ATOM 4867 N N . ASN B 1 184 ? -14.117 18.859 5.316 1 94.5 184 ASN B N 1
ATOM 4868 C CA . ASN B 1 184 ? -13.492 19.797 4.387 1 94.5 184 ASN B CA 1
ATOM 4869 C C . ASN B 1 184 ? -12.047 19.406 4.105 1 94.5 184 ASN B C 1
ATOM 4871 O O . ASN B 1 184 ? -11.57 19.547 2.973 1 94.5 184 ASN B O 1
ATOM 4875 N N . SER B 1 185 ? -11.359 18.922 5.109 1 94.62 185 SER B N 1
ATOM 4876 C CA . SER B 1 185 ? -9.984 18.453 4.945 1 94.62 185 SER B CA 1
ATOM 4877 C C . SER B 1 185 ? -9.93 17.203 4.066 1 94.62 185 SER B C 1
ATOM 4879 O O . SER B 1 185 ? -8.984 17.031 3.291 1 94.62 185 SER B O 1
ATOM 4881 N N . CYS B 1 186 ? -10.906 16.375 4.215 1 92.94 186 CYS B N 1
ATOM 4882 C CA . CYS B 1 186 ? -10.969 15.18 3.379 1 92.94 186 CYS B CA 1
ATOM 4883 C C . CYS B 1 186 ? -11.109 15.547 1.907 1 92.94 186 CYS B C 1
ATOM 4885 O O . CYS B 1 186 ? -10.414 14.984 1.056 1 92.94 186 CYS B O 1
ATOM 4887 N N . ARG B 1 187 ? -11.914 16.5 1.646 1 95.88 187 ARG B N 1
ATOM 4888 C CA . ARG B 1 187 ? -12.086 16.953 0.268 1 95.88 187 ARG B CA 1
ATOM 4889 C C . ARG B 1 187 ? -10.789 17.531 -0.279 1 95.88 187 ARG B C 1
ATOM 4891 O O . ARG B 1 187 ? -10.445 17.312 -1.441 1 95.88 187 ARG B O 1
ATOM 4898 N N . LEU B 1 188 ? -10.109 18.25 0.553 1 97.38 188 LEU B N 1
ATOM 4899 C CA . LEU B 1 188 ? -8.836 18.828 0.144 1 97.38 188 LEU B CA 1
ATOM 4900 C C . LEU B 1 188 ? -7.809 17.734 -0.126 1 97.38 188 LEU B C 1
ATOM 4902 O O . LEU B 1 188 ? -6.988 17.859 -1.038 1 97.38 188 LEU B O 1
ATOM 4906 N N . SER B 1 189 ? -7.906 16.672 0.675 1 96.56 189 SER B N 1
ATOM 4907 C CA . SER B 1 189 ? -6.938 15.586 0.538 1 96.56 189 SER B CA 1
ATOM 4908 C C . SER B 1 189 ? -7.059 14.914 -0.823 1 96.56 189 SER B C 1
ATOM 4910 O O . SER B 1 189 ? -6.07 14.391 -1.35 1 96.56 189 SER B O 1
ATOM 4912 N N . VAL B 1 190 ? -8.211 14.922 -1.415 1 96.19 190 VAL B N 1
ATOM 4913 C CA . VAL B 1 190 ? -8.406 14.375 -2.754 1 96.19 190 VAL B CA 1
ATOM 4914 C C . VAL B 1 190 ? -7.613 15.203 -3.768 1 96.19 190 VAL B C 1
ATOM 4916 O O . VAL B 1 190 ? -6.957 14.641 -4.652 1 96.19 190 VAL B O 1
ATOM 4919 N N . ILE B 1 191 ? -7.629 16.469 -3.607 1 97.19 191 ILE B N 1
ATOM 4920 C CA . ILE B 1 191 ? -6.891 17.359 -4.492 1 97.19 191 ILE B CA 1
ATOM 4921 C C . ILE B 1 191 ? -5.391 17.172 -4.277 1 97.19 191 ILE B C 1
ATOM 4923 O O . ILE B 1 191 ? -4.625 17.094 -5.242 1 97.19 191 ILE B O 1
ATOM 4927 N N . ILE B 1 192 ? -5.012 17.078 -3.027 1 96.94 192 ILE B N 1
ATOM 4928 C CA . ILE B 1 192 ? -3.605 16.875 -2.695 1 96.94 192 ILE B CA 1
ATOM 4929 C C . ILE B 1 192 ? -3.111 15.562 -3.314 1 96.94 192 ILE B C 1
ATOM 4931 O O . ILE B 1 192 ? -2 15.508 -3.846 1 96.94 192 ILE B O 1
ATOM 4935 N N . ASN B 1 193 ? -3.949 14.578 -3.225 1 95.06 193 ASN B N 1
ATOM 4936 C CA . ASN B 1 193 ? -3.607 13.305 -3.855 1 95.06 193 ASN B CA 1
ATOM 4937 C C . ASN B 1 193 ? -3.289 13.484 -5.34 1 95.06 193 ASN B C 1
ATOM 4939 O O . ASN B 1 193 ? -2.275 12.977 -5.824 1 95.06 193 ASN B O 1
ATOM 4943 N N . ASP B 1 194 ? -4.078 14.172 -6.008 1 92.81 194 ASP B N 1
ATOM 4944 C CA . ASP B 1 194 ? -3.906 14.352 -7.449 1 92.81 194 ASP B CA 1
ATOM 4945 C C . ASP B 1 194 ? -2.67 15.195 -7.754 1 92.81 194 ASP B C 1
ATOM 4947 O O . ASP B 1 194 ? -1.993 14.969 -8.758 1 92.81 194 ASP B O 1
ATOM 4951 N N . ILE B 1 195 ? -2.381 16.109 -6.93 1 93.94 195 ILE B N 1
ATOM 4952 C CA . ILE B 1 195 ? -1.165 16.906 -7.094 1 93.94 195 ILE B CA 1
ATOM 4953 C C . ILE B 1 195 ? 0.059 15.992 -6.996 1 93.94 195 ILE B C 1
ATOM 4955 O O . ILE B 1 195 ? 0.951 16.047 -7.844 1 93.94 195 ILE B O 1
ATOM 4959 N N . ILE B 1 196 ? 0.088 15.148 -5.973 1 91.56 196 ILE B N 1
ATOM 4960 C CA . ILE B 1 196 ? 1.227 14.266 -5.758 1 91.56 196 ILE B CA 1
ATOM 4961 C C . ILE B 1 196 ? 1.373 13.312 -6.945 1 91.56 196 ILE B C 1
ATOM 4963 O O . ILE B 1 196 ? 2.463 13.18 -7.508 1 91.56 196 ILE B O 1
ATOM 4967 N N . VAL B 1 197 ? 0.265 12.742 -7.391 1 87 197 VAL B N 1
ATOM 4968 C CA . VAL B 1 197 ? 0.292 11.688 -8.398 1 87 197 VAL B CA 1
ATOM 4969 C C . VAL B 1 197 ? 0.551 12.297 -9.773 1 87 197 VAL B C 1
ATOM 4971 O O . VAL B 1 197 ? 1.295 11.734 -10.586 1 87 197 VAL B O 1
ATOM 4974 N N . GLN B 1 198 ? 0.071 13.477 -10.055 1 86.44 198 GLN B N 1
ATOM 4975 C CA . GLN B 1 198 ? 0.133 14.039 -11.398 1 86.44 198 GLN B CA 1
ATOM 4976 C C . GLN B 1 198 ? 1.365 14.93 -11.562 1 86.44 198 GLN B C 1
ATOM 4978 O O . GLN B 1 198 ? 1.921 15.023 -12.664 1 86.44 198 GLN B O 1
ATOM 4983 N N . LEU B 1 199 ? 1.822 15.57 -10.492 1 88.25 199 LEU B N 1
ATOM 4984 C CA . LEU B 1 199 ? 2.842 16.594 -10.672 1 88.25 199 LEU B CA 1
ATOM 4985 C C . LEU B 1 199 ? 4.176 16.156 -10.078 1 88.25 199 LEU B C 1
ATOM 4987 O O . LEU B 1 199 ? 5.23 16.656 -10.477 1 88.25 199 LEU B O 1
ATOM 4991 N N . TYR B 1 200 ? 4.129 15.234 -9.164 1 86 200 TYR B N 1
ATOM 4992 C CA . TYR B 1 200 ? 5.375 14.938 -8.469 1 86 200 TYR B CA 1
ATOM 4993 C C . TYR B 1 200 ? 5.781 13.484 -8.672 1 86 200 TYR B C 1
ATOM 4995 O O . TYR B 1 200 ? 6.918 13.102 -8.383 1 86 200 TYR B O 1
ATOM 5003 N N . ALA B 1 201 ? 4.883 12.672 -9.188 1 76.88 201 ALA B N 1
ATOM 5004 C CA . ALA B 1 201 ? 5.234 11.273 -9.453 1 76.88 201 ALA B CA 1
ATOM 5005 C C . ALA B 1 201 ? 6.156 11.164 -10.664 1 76.88 201 ALA B C 1
ATOM 5007 O O . ALA B 1 201 ? 5.992 11.891 -11.648 1 76.88 201 ALA B O 1
ATOM 5008 N N . LYS B 1 202 ? 7.227 10.43 -10.625 1 64.75 202 LYS B N 1
ATOM 5009 C CA . LYS B 1 202 ? 8.234 10.266 -11.672 1 64.75 202 LYS B CA 1
ATOM 5010 C C . LYS B 1 202 ? 7.594 9.844 -12.992 1 64.75 202 LYS B C 1
ATOM 5012 O O . LYS B 1 202 ? 8.008 10.289 -14.062 1 64.75 202 LYS B O 1
ATOM 5017 N N . ARG B 1 203 ? 6.641 8.891 -12.93 1 57.59 203 ARG B N 1
ATOM 5018 C CA . ARG B 1 203 ? 6.062 8.367 -14.156 1 57.59 203 ARG B CA 1
ATOM 5019 C C . ARG B 1 203 ? 4.996 9.305 -14.711 1 57.59 203 ARG B C 1
ATOM 5021 O O . ARG B 1 203 ? 4.363 9.008 -15.727 1 57.59 203 ARG B O 1
ATOM 5028 N N . SER B 1 204 ? 4.824 10.359 -13.875 1 54.22 204 SER B N 1
ATOM 5029 C CA . SER B 1 204 ? 3.746 11.227 -14.344 1 54.22 204 SER B CA 1
ATOM 5030 C C . SER B 1 204 ? 4.055 11.789 -15.727 1 54.22 204 SER B C 1
ATOM 5032 O O . SER B 1 204 ? 5.211 12.094 -16.031 1 54.22 204 SER B O 1
ATOM 5034 N N . ARG B 1 205 ? 3.326 11.328 -16.672 1 56.59 205 ARG B N 1
ATOM 5035 C CA . ARG B 1 205 ? 3.361 11.906 -18 1 56.59 205 ARG B CA 1
ATOM 5036 C C . ARG B 1 205 ? 3.74 13.383 -17.953 1 56.59 205 ARG B C 1
ATOM 5038 O O . ARG B 1 205 ? 3.797 13.977 -16.875 1 56.59 205 ARG B O 1
ATOM 5045 N N . GLU B 1 206 ? 3.787 13.984 -19.031 1 60.16 206 GLU B N 1
ATOM 5046 C CA . GLU B 1 206 ? 4.094 15.375 -19.328 1 60.16 206 GLU B CA 1
ATOM 5047 C C . GLU B 1 206 ? 3.287 16.312 -18.438 1 60.16 206 GLU B C 1
ATOM 5049 O O . GLU B 1 206 ? 2.057 16.234 -18.391 1 60.16 206 GLU B O 1
ATOM 5054 N N . MET B 1 207 ? 4.02 16.766 -17.359 1 67.19 207 MET B N 1
ATOM 5055 C CA . MET B 1 207 ? 3.428 17.891 -16.641 1 67.19 207 MET B CA 1
ATOM 5056 C C . MET B 1 207 ? 2.863 18.922 -17.625 1 67.19 207 MET B C 1
ATOM 5058 O O . MET B 1 207 ? 3.609 19.531 -18.391 1 67.19 207 MET B O 1
ATOM 5062 N N . THR B 1 208 ? 1.529 18.812 -17.734 1 78 208 THR B N 1
ATOM 5063 C CA . THR B 1 208 ? 0.921 19.734 -18.688 1 78 208 THR B CA 1
ATOM 5064 C C . THR B 1 208 ? 0.205 20.875 -17.969 1 78 208 THR B C 1
ATOM 5066 O O . THR B 1 208 ? -0.193 20.719 -16.812 1 78 208 THR B O 1
ATOM 5069 N N . GLU B 1 209 ? 0.242 21.922 -18.578 1 82.62 209 GLU B N 1
ATOM 5070 C CA . GLU B 1 209 ? -0.512 23.062 -18.062 1 82.62 209 GLU B CA 1
ATOM 5071 C C . GLU B 1 209 ? -1.991 22.719 -17.906 1 82.62 209 GLU B C 1
ATOM 5073 O O . GLU B 1 209 ? -2.678 23.281 -17.062 1 82.62 209 GLU B O 1
ATOM 5078 N N . THR B 1 210 ? -2.369 21.75 -18.594 1 86 210 THR B N 1
ATOM 5079 C CA . THR B 1 210 ? -3.756 21.312 -18.469 1 86 210 THR B CA 1
ATOM 5080 C C . THR B 1 210 ? -4.016 20.703 -17.109 1 86 210 THR B C 1
ATOM 5082 O O . THR B 1 210 ? -5.047 20.969 -16.484 1 86 210 THR B O 1
ATOM 5085 N N . SER B 1 211 ? -3.064 19.984 -16.625 1 87.81 211 SER B N 1
ATOM 5086 C CA . SER B 1 211 ? -3.197 19.391 -15.297 1 87.81 211 SER B CA 1
ATOM 5087 C C . SER B 1 211 ? -3.223 20.453 -14.211 1 87.81 211 SER B C 1
ATOM 5089 O O . SER B 1 211 ? -4.004 20.359 -13.266 1 87.81 211 SER B O 1
ATOM 5091 N N . LEU B 1 212 ? -2.396 21.469 -14.398 1 91.56 212 LEU B N 1
ATOM 5092 C CA . LEU B 1 212 ? -2.367 22.562 -13.445 1 91.56 212 LEU B CA 1
ATOM 5093 C C . LEU B 1 212 ? -3.699 23.312 -13.43 1 91.56 212 LEU B C 1
ATOM 5095 O O . LEU B 1 212 ? -4.23 23.625 -12.359 1 91.56 212 LEU B O 1
ATOM 5099 N N . ASN B 1 213 ? -4.211 23.531 -14.609 1 93.38 213 ASN B N 1
ATOM 5100 C CA . ASN B 1 213 ? -5.465 24.266 -14.711 1 93.38 213 ASN B CA 1
ATOM 5101 C C . ASN B 1 213 ? -6.613 23.516 -14.047 1 93.38 213 ASN B C 1
ATOM 5103 O O . ASN B 1 213 ? -7.457 24.125 -13.383 1 93.38 213 ASN B O 1
ATOM 5107 N N . ASP B 1 214 ? -6.633 22.297 -14.242 1 94.81 214 ASP B N 1
ATOM 5108 C CA . ASP B 1 214 ? -7.66 21.484 -13.602 1 94.81 214 ASP B CA 1
ATOM 5109 C C . ASP B 1 214 ? -7.531 21.531 -12.078 1 94.81 214 ASP B C 1
ATOM 5111 O O . ASP B 1 214 ? -8.523 21.719 -11.375 1 94.81 214 ASP B O 1
ATOM 5115 N N . ILE B 1 215 ? -6.355 21.391 -11.555 1 95.62 215 ILE B N 1
ATOM 5116 C CA . ILE B 1 215 ? -6.09 21.406 -10.125 1 95.62 215 ILE B CA 1
ATOM 5117 C C . ILE B 1 215 ? -6.453 22.781 -9.547 1 95.62 215 ILE B C 1
ATOM 5119 O O . ILE B 1 215 ? -7.082 22.859 -8.492 1 95.62 215 ILE B O 1
ATOM 5123 N N . LYS B 1 216 ? -6.082 23.781 -10.305 1 96.12 216 LYS B N 1
ATOM 5124 C CA . LYS B 1 216 ? -6.383 25.141 -9.875 1 96.12 216 LYS B CA 1
ATOM 5125 C C . LYS B 1 216 ? -7.891 25.359 -9.766 1 96.12 216 LYS B C 1
ATOM 5127 O O . LYS B 1 216 ? -8.367 25.938 -8.789 1 96.12 216 LYS B O 1
ATOM 5132 N N . ALA B 1 217 ? -8.562 24.891 -10.75 1 97.38 217 ALA B N 1
ATOM 5133 C CA . ALA B 1 217 ? -10.016 25.062 -10.758 1 97.38 217 ALA B CA 1
ATOM 5134 C C . ALA B 1 217 ? -10.648 24.344 -9.57 1 97.38 217 ALA B C 1
ATOM 5136 O O . ALA B 1 217 ? -11.547 24.875 -8.914 1 97.38 217 ALA B O 1
ATOM 5137 N N . ARG B 1 218 ? -10.211 23.188 -9.273 1 97.75 218 ARG B N 1
ATOM 5138 C CA . ARG B 1 218 ? -10.742 22.406 -8.164 1 97.75 218 ARG B CA 1
ATOM 5139 C C . ARG B 1 218 ? -10.398 23.047 -6.824 1 97.75 218 ARG B C 1
ATOM 5141 O O . ARG B 1 218 ? -11.211 23.047 -5.902 1 97.75 218 ARG B O 1
ATOM 5148 N N . LEU B 1 219 ? -9.203 23.578 -6.707 1 97.75 219 LEU B N 1
ATOM 5149 C CA . LEU B 1 219 ? -8.781 24.25 -5.484 1 97.75 219 LEU B CA 1
ATOM 5150 C C . LEU B 1 219 ? -9.609 25.516 -5.242 1 97.75 219 LEU B C 1
ATOM 5152 O O . LEU B 1 219 ? -10.031 25.766 -4.113 1 97.75 219 LEU B O 1
ATOM 5156 N N . ASP B 1 220 ? -9.812 26.219 -6.352 1 97.25 220 ASP B N 1
ATOM 5157 C CA . ASP B 1 220 ? -10.641 27.422 -6.25 1 97.25 220 ASP B CA 1
ATOM 5158 C C . ASP B 1 220 ? -12.07 27.062 -5.836 1 97.25 220 ASP B C 1
ATOM 5160 O O . ASP B 1 220 ? -12.664 27.734 -4.988 1 97.25 220 ASP B O 1
ATOM 5164 N N . SER B 1 221 ? -12.57 26.031 -6.441 1 97.75 221 SER B N 1
ATOM 5165 C CA . SER B 1 221 ? -13.914 25.578 -6.086 1 97.75 221 SER B CA 1
ATOM 5166 C C . SER B 1 221 ? -13.977 25.109 -4.637 1 97.75 221 SER B C 1
ATOM 5168 O O . SER B 1 221 ? -14.922 25.422 -3.916 1 97.75 221 SER B O 1
ATOM 5170 N N . TRP B 1 222 ? -13.023 24.375 -4.227 1 97.94 222 TRP B N 1
ATOM 5171 C CA . TRP B 1 222 ? -12.961 23.906 -2.85 1 97.94 222 TRP B CA 1
ATOM 5172 C C . TRP B 1 222 ? -12.945 25.062 -1.871 1 97.94 222 TRP B C 1
ATOM 5174 O O . TRP B 1 222 ? -13.672 25.062 -0.875 1 97.94 222 TRP B O 1
ATOM 5184 N N . ARG B 1 223 ? -12.133 26.094 -2.139 1 98 223 ARG B N 1
ATOM 5185 C CA . ARG B 1 223 ? -12.039 27.25 -1.265 1 98 223 ARG B CA 1
ATOM 5186 C C . ARG B 1 223 ? -13.359 28.016 -1.218 1 98 223 ARG B C 1
ATOM 5188 O O . ARG B 1 223 ? -13.82 28.406 -0.144 1 98 223 ARG B O 1
ATOM 5195 N N . ALA B 1 224 ? -13.953 28.109 -2.379 1 97.38 224 ALA B N 1
ATOM 5196 C CA . ALA B 1 224 ? -15.219 28.828 -2.482 1 97.38 224 ALA B CA 1
ATOM 5197 C C . ALA B 1 224 ? -16.344 28.094 -1.756 1 97.38 224 ALA B C 1
ATOM 5199 O O . ALA B 1 224 ? -17.219 28.719 -1.164 1 97.38 224 ALA B O 1
ATOM 5200 N N . GLU B 1 225 ? -16.25 26.766 -1.765 1 96.69 225 GLU B N 1
ATOM 5201 C CA . GLU B 1 225 ? -17.328 25.953 -1.201 1 96.69 225 GLU B CA 1
ATOM 5202 C C . GLU B 1 225 ? -17.062 25.641 0.271 1 96.69 225 GLU B C 1
ATOM 5204 O O . GLU B 1 225 ? -17.938 25.094 0.959 1 96.69 225 GLU B O 1
ATOM 5209 N N . SER B 1 226 ? -15.867 26.016 0.735 1 97.25 226 SER B N 1
ATOM 5210 C CA . SER B 1 226 ? -15.57 25.781 2.146 1 97.25 226 SER B CA 1
ATOM 5211 C C . SER B 1 226 ? -16.5 26.594 3.041 1 97.25 226 SER B C 1
ATOM 5213 O O . SER B 1 226 ? -16.797 27.766 2.752 1 97.25 226 SER B O 1
ATOM 5215 N N . PRO B 1 227 ? -17.031 25.969 4.117 1 95.44 227 PRO B N 1
ATOM 5216 C CA . PRO B 1 227 ? -17.875 26.734 5.043 1 95.44 227 PRO B CA 1
ATOM 5217 C C . PRO B 1 227 ? -17.203 28.016 5.527 1 95.44 227 PRO B C 1
ATOM 5219 O O . PRO B 1 227 ? -15.992 28.047 5.762 1 95.44 227 PRO B O 1
ATOM 5222 N N . SER B 1 228 ? -17.984 29.016 5.801 1 95.75 228 SER B N 1
ATOM 5223 C CA . SER B 1 228 ? -17.484 30.344 6.125 1 95.75 228 SER B CA 1
ATOM 5224 C C . SER B 1 228 ? -16.719 30.344 7.441 1 95.75 228 SER B C 1
ATOM 5226 O O . SER B 1 228 ? -15.727 31.062 7.594 1 95.75 228 SER B O 1
ATOM 5228 N N . HIS B 1 229 ? -17.188 29.5 8.359 1 94.38 229 HIS B N 1
ATOM 5229 C CA . HIS B 1 229 ? -16.562 29.5 9.68 1 94.38 229 HIS B CA 1
ATOM 5230 C C . HIS B 1 229 ? -15.188 28.812 9.633 1 94.38 229 HIS B C 1
ATOM 5232 O O . HIS B 1 229 ? -14.422 28.891 10.602 1 94.38 229 HIS B O 1
ATOM 5238 N N . LEU B 1 230 ? -14.867 28.219 8.461 1 96.31 230 LEU B N 1
ATOM 5239 C CA . LEU B 1 230 ? -13.578 27.547 8.32 1 96.31 230 LEU B CA 1
ATOM 5240 C C . LEU B 1 230 ? -12.625 28.391 7.477 1 96.31 230 LEU B C 1
ATOM 5242 O O . LEU B 1 230 ? -11.422 28.109 7.426 1 96.31 230 LEU B O 1
ATOM 5246 N N . ARG B 1 231 ? -13.148 29.375 6.848 1 97.12 231 ARG B N 1
ATOM 5247 C CA . ARG B 1 231 ? -12.359 30.156 5.902 1 97.12 231 ARG B CA 1
ATOM 5248 C C . ARG B 1 231 ? -11.875 31.469 6.539 1 97.12 231 ARG B C 1
ATOM 5250 O O . ARG B 1 231 ? -12.688 32.281 6.988 1 97.12 231 ARG B O 1
ATOM 5257 N N . TYR B 1 232 ? -10.555 31.672 6.52 1 97 232 TYR B N 1
ATOM 5258 C CA . TYR B 1 232 ? -9.977 32.906 7.059 1 97 232 TYR B CA 1
ATOM 5259 C C . TYR B 1 232 ? -9.195 33.656 5.988 1 97 232 TYR B C 1
ATOM 5261 O O . TYR B 1 232 ? -8.312 33.094 5.344 1 97 232 TYR B O 1
ATOM 5269 N N . ASP B 1 233 ? -9.523 34.875 5.828 1 96.44 233 ASP B N 1
ATOM 5270 C CA . ASP B 1 233 ? -8.859 35.75 4.875 1 96.44 233 ASP B CA 1
ATOM 5271 C C . ASP B 1 233 ? -7.609 36.406 5.492 1 96.44 233 ASP B C 1
ATOM 5273 O O . ASP B 1 233 ? -7.707 37.188 6.438 1 96.44 233 ASP B O 1
ATOM 5277 N N . PRO B 1 234 ? -6.473 36.094 4.953 1 97.25 234 PRO B N 1
ATOM 5278 C CA . PRO B 1 234 ? -5.23 36.625 5.516 1 97.25 234 PRO B CA 1
ATOM 5279 C C . PRO B 1 234 ? -5.211 38.156 5.586 1 97.25 234 PRO B C 1
ATOM 5281 O O . PRO B 1 234 ? -4.473 38.719 6.391 1 97.25 234 PRO B O 1
ATOM 5284 N N . GLU B 1 235 ? -5.949 38.812 4.762 1 96.62 235 GLU B N 1
ATOM 5285 C CA . GLU B 1 235 ? -5.98 40.281 4.746 1 96.62 235 GLU B CA 1
ATOM 5286 C C . GLU B 1 235 ? -6.934 40.812 5.801 1 96.62 235 GLU B C 1
ATOM 5288 O O . GLU B 1 235 ? -6.922 42 6.102 1 96.62 235 GLU B O 1
ATOM 5293 N N . ASN B 1 236 ? -7.715 39.969 6.34 1 96.69 236 ASN B N 1
ATOM 5294 C CA . ASN B 1 236 ? -8.695 40.375 7.344 1 96.69 236 ASN B CA 1
ATOM 5295 C C . ASN B 1 236 ? -8.836 39.312 8.43 1 96.69 236 ASN B C 1
ATOM 5297 O O . ASN B 1 236 ? -9.898 38.688 8.578 1 96.69 236 ASN B O 1
ATOM 5301 N N . LEU B 1 237 ? -7.852 39.188 9.289 1 97.38 237 LEU B N 1
ATOM 5302 C CA . LEU B 1 237 ? -7.816 38.156 10.312 1 97.38 237 LEU B CA 1
ATOM 5303 C C . LEU B 1 237 ? -8.328 38.688 11.641 1 97.38 237 LEU B C 1
ATOM 5305 O O . LEU B 1 237 ? -8.188 39.875 11.938 1 97.38 237 LEU B O 1
ATOM 5309 N N . PRO B 1 238 ? -8.969 37.844 12.414 1 95.12 238 PRO B N 1
ATOM 5310 C CA . PRO B 1 238 ? -9.367 38.25 13.766 1 95.12 238 PRO B CA 1
ATOM 5311 C C . PRO B 1 238 ? -8.164 38.469 14.695 1 95.12 238 PRO B C 1
ATOM 5313 O O . PRO B 1 238 ? -7.035 38.125 14.328 1 95.12 238 PRO B O 1
ATOM 5316 N N . THR B 1 239 ? -8.445 38.969 15.859 1 92.56 239 THR B N 1
ATOM 5317 C CA . THR B 1 239 ? -7.383 39.25 16.812 1 92.56 239 THR B CA 1
ATOM 5318 C C . THR B 1 239 ? -6.949 38 17.531 1 92.56 239 THR B C 1
ATOM 5320 O O . THR B 1 239 ? -5.805 37.875 17.984 1 92.56 239 THR B O 1
ATOM 5323 N N . VAL B 1 240 ? -7.938 37.062 17.656 1 93.69 240 VAL B N 1
ATOM 5324 C CA . VAL B 1 240 ? -7.645 35.812 18.344 1 93.69 240 VAL B CA 1
ATOM 5325 C C . VAL B 1 240 ? -7.711 34.656 17.344 1 93.69 240 VAL B C 1
ATOM 5327 O O . VAL B 1 240 ? -8.617 34.594 16.516 1 93.69 240 VAL B O 1
ATOM 5330 N N . CYS B 1 241 ? -6.766 33.781 17.438 1 94.06 241 CYS B N 1
ATOM 5331 C CA . CYS B 1 241 ? -6.684 32.625 16.531 1 94.06 241 CYS B CA 1
ATOM 5332 C C . CYS B 1 241 ? -7.789 31.625 16.828 1 94.06 241 CYS B C 1
ATOM 5334 O O . CYS B 1 241 ? -8.039 31.297 18 1 94.06 241 CYS B O 1
ATOM 5336 N N . PRO B 1 242 ? -8.508 31.219 15.82 1 93.75 242 PRO B N 1
ATOM 5337 C CA . PRO B 1 242 ? -9.453 30.125 16.031 1 93.75 242 PRO B CA 1
ATOM 5338 C C . PRO B 1 242 ? -8.766 28.828 16.469 1 93.75 242 PRO B C 1
ATOM 5340 O O . PRO B 1 242 ? -7.539 28.766 16.547 1 93.75 242 PRO B O 1
ATOM 5343 N N . PRO B 1 243 ? -9.625 27.812 16.766 1 87.56 243 PRO B N 1
ATOM 5344 C CA . PRO B 1 243 ? -9.008 26.531 17.141 1 87.56 243 PRO B CA 1
ATOM 5345 C C . PRO B 1 243 ? -7.945 26.078 16.141 1 87.56 243 PRO B C 1
ATOM 5347 O O . PRO B 1 243 ? -8.109 26.266 14.93 1 87.56 243 PRO B O 1
ATOM 5350 N N . PRO B 1 244 ? -6.863 25.469 16.562 1 88.06 244 PRO B N 1
ATOM 5351 C CA . PRO B 1 244 ? -5.688 25.172 15.742 1 88.06 244 PRO B CA 1
ATOM 5352 C C . PRO B 1 244 ? -6.023 24.328 14.516 1 88.06 244 PRO B C 1
ATOM 5354 O O . PRO B 1 244 ? -5.414 24.5 13.461 1 88.06 244 PRO B O 1
ATOM 5357 N N . HIS B 1 245 ? -6.973 23.406 14.625 1 89.62 245 HIS B N 1
ATOM 5358 C CA . HIS B 1 245 ? -7.281 22.562 13.484 1 89.62 245 HIS B CA 1
ATOM 5359 C C . HIS B 1 245 ? -7.887 23.359 12.344 1 89.62 245 HIS B C 1
ATOM 5361 O O . HIS B 1 245 ? -7.738 23 11.172 1 89.62 245 HIS B O 1
ATOM 5367 N N . ILE B 1 246 ? -8.484 24.438 12.641 1 94.06 246 ILE B N 1
ATOM 5368 C CA . ILE B 1 246 ? -9.078 25.297 11.625 1 94.06 246 ILE B CA 1
ATOM 5369 C C . ILE B 1 246 ? -7.984 26.094 10.914 1 94.06 246 ILE B C 1
ATOM 5371 O O . ILE B 1 246 ? -7.949 26.141 9.68 1 94.06 246 ILE B O 1
ATOM 5375 N N . ILE B 1 247 ? -7.07 26.656 11.711 1 94.75 247 ILE B N 1
ATOM 5376 C CA . ILE B 1 247 ? -5.988 27.438 11.117 1 94.75 247 ILE B CA 1
ATOM 5377 C C . ILE B 1 247 ? -5.066 26.516 10.32 1 94.75 247 ILE B C 1
ATOM 5379 O O . ILE B 1 247 ? -4.547 26.906 9.273 1 94.75 247 ILE B O 1
ATOM 5383 N N . SER B 1 248 ? -4.887 25.297 10.789 1 95.25 248 SER B N 1
ATOM 5384 C CA . SER B 1 248 ? -4.066 24.312 10.078 1 95.25 248 SER B CA 1
ATOM 5385 C C . SER B 1 248 ? -4.625 24.031 8.688 1 95.25 248 SER B C 1
ATOM 5387 O O . SER B 1 248 ? -3.867 23.875 7.73 1 95.25 248 SER B O 1
ATOM 5389 N N . GLN B 1 249 ? -5.914 23.906 8.586 1 96.75 249 GLN B N 1
ATOM 5390 C CA . GLN B 1 249 ? -6.539 23.672 7.293 1 96.75 249 GLN B CA 1
ATOM 5391 C C . GLN B 1 249 ? -6.293 24.828 6.332 1 96.75 249 GLN B C 1
ATOM 5393 O O . GLN B 1 249 ? -6.094 24.609 5.133 1 96.75 249 GLN B O 1
ATOM 5398 N N . ASN B 1 250 ? -6.32 26.078 6.859 1 98.19 250 ASN B N 1
ATOM 5399 C CA . ASN B 1 250 ? -6.031 27.25 6.027 1 98.19 250 ASN B CA 1
ATOM 5400 C C . ASN B 1 250 ? -4.574 27.25 5.57 1 98.19 250 ASN B C 1
ATOM 5402 O O . ASN B 1 250 ? -4.285 27.578 4.418 1 98.19 250 ASN B O 1
ATOM 5406 N N . LEU B 1 251 ? -3.719 26.875 6.508 1 98.19 251 LEU B N 1
ATOM 5407 C CA . LEU B 1 251 ? -2.316 26.734 6.129 1 98.19 251 LEU B CA 1
ATOM 5408 C C . LEU B 1 251 ? -2.154 25.688 5.031 1 98.19 251 LEU B C 1
ATOM 5410 O O . LEU B 1 251 ? -1.414 25.906 4.07 1 98.19 251 LEU B O 1
ATOM 5414 N N . LEU B 1 252 ? -2.879 24.609 5.191 1 98.12 252 LEU B N 1
ATOM 5415 C CA . LEU B 1 252 ? -2.789 23.516 4.23 1 98.12 252 LEU B CA 1
ATOM 5416 C C . LEU B 1 252 ? -3.297 23.953 2.861 1 98.12 252 LEU B C 1
ATOM 5418 O O . LEU B 1 252 ? -2.771 23.516 1.834 1 98.12 252 LEU B O 1
ATOM 5422 N N . TYR B 1 253 ? -4.285 24.781 2.859 1 98.44 253 TYR B N 1
ATOM 5423 C CA . TYR B 1 253 ? -4.785 25.312 1.6 1 98.44 253 TYR B CA 1
ATOM 5424 C C . TYR B 1 253 ? -3.686 26.047 0.84 1 98.44 253 TYR B C 1
ATOM 5426 O O . TYR B 1 253 ? -3.43 25.75 -0.33 1 98.44 253 TYR B O 1
ATOM 5434 N N . PHE B 1 254 ? -3.014 26.953 1.458 1 98.5 254 PHE B N 1
ATOM 5435 C CA . PHE B 1 254 ? -1.979 27.734 0.789 1 98.5 254 PHE B CA 1
ATOM 5436 C C . PHE B 1 254 ? -0.789 26.844 0.426 1 98.5 254 PHE B C 1
ATOM 5438 O O . PHE B 1 254 ? -0.135 27.062 -0.596 1 98.5 254 PHE B O 1
ATOM 5445 N N . THR B 1 255 ? -0.561 25.859 1.277 1 98.25 255 THR B N 1
ATOM 5446 C CA . THR B 1 255 ? 0.463 24.875 0.954 1 98.25 255 THR B CA 1
ATOM 5447 C C . THR B 1 255 ? 0.121 24.141 -0.342 1 98.25 255 THR B C 1
ATOM 5449 O O . THR B 1 255 ? 0.992 23.938 -1.188 1 98.25 255 THR B O 1
ATOM 5452 N N . THR B 1 256 ? -1.138 23.797 -0.472 1 98.25 256 THR B N 1
ATOM 5453 C CA . THR B 1 256 ? -1.601 23.094 -1.664 1 98.25 256 THR B CA 1
ATOM 5454 C C . THR B 1 256 ? -1.465 23.969 -2.9 1 98.25 256 THR B C 1
ATOM 5456 O O . THR B 1 256 ? -1.093 23.5 -3.975 1 98.25 256 THR B O 1
ATOM 5459 N N . VAL B 1 257 ? -1.687 25.25 -2.748 1 98 257 VAL B N 1
ATOM 5460 C CA . VAL B 1 257 ? -1.503 26.203 -3.828 1 98 257 VAL B CA 1
ATOM 5461 C C . VAL B 1 257 ? -0.042 26.219 -4.273 1 98 257 VAL B C 1
ATOM 5463 O O . VAL B 1 257 ? 0.251 26.172 -5.469 1 98 257 VAL B O 1
ATOM 5466 N N . ILE B 1 258 ? 0.839 26.219 -3.342 1 97.31 258 ILE B N 1
ATOM 5467 C CA . ILE B 1 258 ? 2.266 26.25 -3.646 1 97.31 258 ILE B CA 1
ATOM 5468 C C . ILE B 1 258 ? 2.672 24.953 -4.348 1 97.31 258 ILE B C 1
ATOM 5470 O O . ILE B 1 258 ? 3.359 24.984 -5.371 1 97.31 258 ILE B O 1
ATOM 5474 N N . LEU B 1 259 ? 2.217 23.859 -3.824 1 96.06 259 LEU B N 1
ATOM 5475 C CA . LEU B 1 259 ? 2.574 22.562 -4.387 1 96.06 259 LEU B CA 1
ATOM 5476 C C . LEU B 1 259 ? 2.07 22.422 -5.82 1 96.06 259 LEU B C 1
ATOM 5478 O O . LEU B 1 259 ? 2.732 21.812 -6.664 1 96.06 259 LEU B O 1
ATOM 5482 N N . ALA B 1 260 ? 0.931 22.984 -6.117 1 95.38 260 ALA B N 1
ATOM 5483 C CA . ALA B 1 260 ? 0.346 22.922 -7.453 1 95.38 260 ALA B CA 1
ATOM 5484 C C . ALA B 1 260 ? 1.157 23.734 -8.453 1 95.38 260 ALA B C 1
ATOM 5486 O O . ALA B 1 260 ? 1.3 23.359 -9.617 1 95.38 260 ALA B O 1
ATOM 5487 N N . HIS B 1 261 ? 1.784 24.812 -8.023 1 94.19 261 HIS B N 1
ATOM 5488 C CA . HIS B 1 261 ? 2.404 25.766 -8.945 1 94.19 261 HIS B CA 1
ATOM 5489 C C . HIS B 1 261 ? 3.918 25.578 -8.984 1 94.19 261 HIS B C 1
ATOM 5491 O O . HIS B 1 261 ? 4.57 26 -9.945 1 94.19 261 HIS B O 1
ATOM 5497 N N . ARG B 1 262 ? 4.441 24.953 -8.016 1 92.19 262 ARG B N 1
ATOM 5498 C CA . ARG B 1 262 ? 5.887 24.859 -7.824 1 92.19 262 ARG B CA 1
ATOM 5499 C C . ARG B 1 262 ? 6.555 24.219 -9.047 1 92.19 262 ARG B C 1
ATOM 5501 O O . ARG B 1 262 ? 7.594 24.703 -9.5 1 92.19 262 ARG B O 1
ATOM 5508 N N . PRO B 1 263 ? 5.992 23.172 -9.586 1 87.88 263 PRO B N 1
ATOM 5509 C CA . PRO B 1 263 ? 6.645 22.578 -10.75 1 87.88 263 PRO B CA 1
ATOM 5510 C C . PRO B 1 263 ? 6.715 23.531 -11.945 1 87.88 263 PRO B C 1
ATOM 5512 O O . PRO B 1 263 ? 7.484 23.297 -12.875 1 87.88 263 PRO B O 1
ATOM 5515 N N . PHE B 1 264 ? 6.012 24.641 -11.938 1 87.19 264 PHE B N 1
ATOM 5516 C CA . PHE B 1 264 ? 5.93 25.562 -13.062 1 87.19 264 PHE B CA 1
ATOM 5517 C C . PHE B 1 264 ? 6.586 26.906 -12.719 1 87.19 264 PHE B C 1
ATOM 5519 O O . PHE B 1 264 ? 6.281 27.922 -13.328 1 87.19 264 PHE B O 1
ATOM 5526 N N . TRP B 1 265 ? 7.527 26.875 -11.797 1 84.75 265 TRP B N 1
ATOM 5527 C CA . TRP B 1 265 ? 8.164 28.062 -11.227 1 84.75 265 TRP B CA 1
ATOM 5528 C C . TRP B 1 265 ? 8.961 28.812 -12.289 1 84.75 265 TRP B C 1
ATOM 5530 O O . TRP B 1 265 ? 9.305 29.984 -12.102 1 84.75 265 TRP B O 1
ATOM 5540 N N . SER B 1 266 ? 9.281 28.172 -13.312 1 82.25 266 SER B N 1
ATOM 5541 C CA . SER B 1 266 ? 10.055 28.828 -14.359 1 82.25 266 SER B CA 1
ATOM 5542 C C . SER B 1 266 ? 9.289 30 -14.969 1 82.25 266 SER B C 1
ATOM 5544 O O . SER B 1 266 ? 9.883 30.953 -15.477 1 82.25 266 SER B O 1
ATOM 5546 N N . ALA B 1 267 ? 7.977 29.875 -14.945 1 85.81 267 ALA B N 1
ATOM 5547 C CA . ALA B 1 267 ? 7.137 31 -15.328 1 85.81 267 ALA B CA 1
ATOM 5548 C C . ALA B 1 267 ? 6.953 31.969 -14.164 1 85.81 267 ALA B C 1
ATOM 5550 O O . ALA B 1 267 ? 6.414 31.594 -13.117 1 85.81 267 ALA B O 1
ATOM 5551 N N . PRO B 1 268 ? 7.363 33.188 -14.281 1 88.94 268 PRO B N 1
ATOM 5552 C CA . PRO B 1 268 ? 7.316 34.156 -13.18 1 88.94 268 PRO B CA 1
ATOM 5553 C C . PRO B 1 268 ? 5.918 34.312 -12.586 1 88.94 268 PRO B C 1
ATOM 5555 O O . PRO B 1 268 ? 5.781 34.531 -11.383 1 88.94 268 PRO B O 1
ATOM 5558 N N . ALA B 1 269 ? 4.926 34.219 -13.414 1 92.38 269 ALA B N 1
ATOM 5559 C CA . ALA B 1 269 ? 3.555 34.375 -12.93 1 92.38 269 ALA B CA 1
ATOM 5560 C C . ALA B 1 269 ? 3.227 33.312 -11.891 1 92.38 269 ALA B C 1
ATOM 5562 O O . ALA B 1 269 ? 2.576 33.594 -10.883 1 92.38 269 ALA B O 1
ATOM 5563 N N . TYR B 1 270 ? 3.652 32.156 -12.125 1 91.62 270 TYR B N 1
ATOM 5564 C CA . TYR B 1 270 ? 3.369 31.047 -11.203 1 91.62 270 TYR B CA 1
ATOM 5565 C C . TYR B 1 270 ? 4.234 31.156 -9.953 1 91.62 270 TYR B C 1
ATOM 5567 O O . TYR B 1 270 ? 3.793 30.797 -8.859 1 91.62 270 TYR B O 1
ATOM 5575 N N . TYR B 1 271 ? 5.422 31.641 -10.133 1 92.19 271 TYR B N 1
ATOM 5576 C CA . TYR B 1 271 ? 6.273 31.859 -8.969 1 92.19 271 TYR B CA 1
ATOM 5577 C C . TYR B 1 271 ? 5.66 32.906 -8.039 1 92.19 271 TYR B C 1
ATOM 5579 O O . TYR B 1 271 ? 5.676 32.75 -6.82 1 92.19 271 TYR B O 1
ATOM 5587 N N . GLN B 1 272 ? 5.125 33.906 -8.633 1 94.88 272 GLN B N 1
ATOM 5588 C CA . GLN B 1 272 ? 4.512 34.969 -7.836 1 94.88 272 GLN B CA 1
ATOM 5589 C C . GLN B 1 272 ? 3.318 34.438 -7.047 1 94.88 272 GLN B C 1
ATOM 5591 O O . GLN B 1 272 ? 3.061 34.875 -5.93 1 94.88 272 GLN B O 1
ATOM 5596 N N . VAL B 1 273 ? 2.588 33.5 -7.641 1 96.38 273 VAL B N 1
ATOM 5597 C CA . VAL B 1 273 ? 1.475 32.875 -6.93 1 96.38 273 VAL B CA 1
ATOM 5598 C C . VAL B 1 273 ? 1.993 32.156 -5.684 1 96.38 273 VAL B C 1
ATOM 5600 O O . VAL B 1 273 ? 1.377 32.25 -4.617 1 96.38 273 VAL B O 1
ATOM 5603 N N . CYS B 1 274 ? 3.119 31.516 -5.789 1 96 274 CYS B N 1
ATOM 5604 C CA . CYS B 1 274 ? 3.715 30.797 -4.668 1 96 274 CYS B CA 1
ATOM 5605 C C . CYS B 1 274 ? 4.18 31.75 -3.584 1 96 274 CYS B C 1
ATOM 5607 O O . CYS B 1 274 ? 3.963 31.516 -2.396 1 96 274 CYS B O 1
ATOM 5609 N N . ILE B 1 275 ? 4.758 32.875 -3.99 1 95.38 275 ILE B N 1
ATOM 5610 C CA . ILE B 1 275 ? 5.215 33.875 -3.035 1 95.38 275 ILE B CA 1
ATOM 5611 C C . ILE B 1 275 ? 4.016 34.438 -2.283 1 95.38 275 ILE B C 1
ATOM 5613 O O . ILE B 1 275 ? 4.043 34.562 -1.057 1 95.38 275 ILE B O 1
ATOM 5617 N N . SER B 1 276 ? 3.012 34.781 -3.037 1 97.38 276 SER B N 1
ATOM 5618 C CA . SER B 1 276 ? 1.812 35.344 -2.426 1 97.38 276 SER B CA 1
ATOM 5619 C C . SER B 1 276 ? 1.193 34.375 -1.425 1 97.38 276 SER B C 1
ATOM 5621 O O . SER B 1 276 ? 0.747 34.781 -0.352 1 97.38 276 SER B O 1
ATOM 5623 N N . ALA B 1 277 ? 1.151 33.094 -1.778 1 98.06 277 ALA B N 1
ATOM 5624 C CA . ALA B 1 277 ? 0.637 32.062 -0.875 1 98.06 277 ALA B CA 1
ATOM 5625 C C . ALA B 1 277 ? 1.479 31.984 0.396 1 98.06 277 ALA B C 1
ATOM 5627 O O . ALA B 1 277 ? 0.938 31.875 1.5 1 98.06 277 ALA B O 1
ATOM 5628 N N . ALA B 1 278 ? 2.762 32.062 0.258 1 97.69 278 ALA B N 1
ATOM 5629 C CA . ALA B 1 278 ? 3.666 32 1.405 1 97.69 278 ALA B CA 1
ATOM 5630 C C . ALA B 1 278 ? 3.451 33.188 2.328 1 97.69 278 ALA B C 1
ATOM 5632 O O . ALA B 1 278 ? 3.477 33.062 3.553 1 97.69 278 ALA B O 1
ATOM 5633 N N . LEU B 1 279 ? 3.256 34.312 1.723 1 97.88 279 LEU B N 1
ATOM 5634 C CA . LEU B 1 279 ? 2.998 35.531 2.512 1 97.88 279 LEU B CA 1
ATOM 5635 C C . LEU B 1 279 ? 1.683 35.406 3.273 1 97.88 279 LEU B C 1
ATOM 5637 O O . LEU B 1 279 ? 1.583 35.844 4.422 1 97.88 279 LEU B O 1
ATOM 5641 N N . SER B 1 280 ? 0.708 34.844 2.615 1 98.38 280 SER B N 1
ATOM 5642 C CA . SER B 1 280 ? -0.563 34.594 3.285 1 98.38 280 SER B CA 1
ATOM 5643 C C . SER B 1 280 ? -0.388 33.656 4.457 1 98.38 280 SER B C 1
ATOM 5645 O O . SER B 1 280 ? -0.98 33.844 5.52 1 98.38 280 SER B O 1
ATOM 5647 N N . MET B 1 281 ? 0.413 32.625 4.301 1 98.38 281 MET B N 1
ATOM 5648 C CA . MET B 1 281 ? 0.714 31.672 5.367 1 98.38 281 MET B CA 1
ATOM 5649 C C . MET B 1 281 ? 1.382 32.375 6.547 1 98.38 281 MET B C 1
ATOM 5651 O O . MET B 1 281 ? 1.089 32.062 7.703 1 98.38 281 MET B O 1
ATOM 5655 N N . GLU B 1 282 ? 2.273 33.281 6.227 1 98.25 282 GLU B N 1
ATOM 5656 C CA . GLU B 1 282 ? 2.959 34 7.289 1 98.25 282 GLU B CA 1
ATOM 5657 C C . GLU B 1 282 ? 1.966 34.75 8.18 1 98.25 282 GLU B C 1
ATOM 5659 O O . GLU B 1 282 ? 2.088 34.719 9.406 1 98.25 282 GLU B O 1
ATOM 5664 N N . LYS B 1 283 ? 1.029 35.406 7.555 1 98.44 283 LYS B N 1
ATOM 5665 C CA . LYS B 1 283 ? 0.027 36.125 8.32 1 98.44 283 LYS B CA 1
ATOM 5666 C C . LYS B 1 283 ? -0.745 35.219 9.25 1 98.44 283 LYS B C 1
ATOM 5668 O O . LYS B 1 283 ? -1.021 35.562 10.398 1 98.44 283 LYS B O 1
ATOM 5673 N N . LEU B 1 284 ? -1.095 34.031 8.758 1 98.31 284 LEU B N 1
ATOM 5674 C CA . LEU B 1 284 ? -1.792 33.031 9.57 1 98.31 284 LEU B CA 1
ATOM 5675 C C . LEU B 1 284 ? -0.91 32.562 10.719 1 98.31 284 LEU B C 1
ATOM 5677 O O . LEU B 1 284 ? -1.391 32.375 11.836 1 98.31 284 LEU B O 1
ATOM 5681 N N . LEU B 1 285 ? 0.331 32.375 10.461 1 97.81 285 LEU B N 1
ATOM 5682 C CA . LEU B 1 285 ? 1.27 31.922 11.477 1 97.81 285 LEU B CA 1
ATOM 5683 C C . LEU B 1 285 ? 1.462 32.969 12.555 1 97.81 285 LEU B C 1
ATOM 5685 O O . LEU B 1 285 ? 1.59 32.656 13.734 1 97.81 285 LEU B O 1
ATOM 5689 N N . LEU B 1 286 ? 1.53 34.219 12.117 1 97.44 286 LEU B N 1
ATOM 5690 C CA . LEU B 1 286 ? 1.647 35.312 13.086 1 97.44 286 LEU B CA 1
ATOM 5691 C C . LEU B 1 286 ? 0.427 35.344 14 1 97.44 286 LEU B C 1
ATOM 5693 O O . LEU B 1 286 ? 0.556 35.594 15.203 1 97.44 286 LEU B O 1
ATOM 5697 N N . LEU B 1 287 ? -0.749 35.125 13.406 1 97 287 LEU B N 1
ATOM 5698 C CA . LEU B 1 287 ? -1.956 35 14.219 1 97 287 LEU B CA 1
ATOM 5699 C C . LEU B 1 287 ? -1.842 33.844 15.195 1 97 287 LEU B C 1
ATOM 5701 O O . LEU B 1 287 ? -2.174 34 16.375 1 97 287 LEU B O 1
ATOM 5705 N N . LEU B 1 288 ? -1.38 32.719 14.773 1 95.44 288 LEU B N 1
ATOM 5706 C CA . LEU B 1 288 ? -1.183 31.562 15.609 1 95.44 288 LEU B CA 1
ATOM 5707 C C . LEU B 1 288 ? -0.207 31.859 16.75 1 95.44 288 LEU B C 1
ATOM 5709 O O . LEU B 1 288 ? -0.467 31.516 17.906 1 95.44 288 LEU B O 1
ATOM 5713 N N . GLU B 1 289 ? 0.869 32.469 16.422 1 94.56 289 GLU B N 1
ATOM 5714 C CA . GLU B 1 289 ? 1.905 32.812 17.391 1 94.56 289 GLU B CA 1
ATOM 5715 C C . GLU B 1 289 ? 1.367 33.719 18.484 1 94.56 289 GLU B C 1
ATOM 5717 O O . GLU B 1 289 ? 1.667 33.531 19.656 1 94.56 289 GLU B O 1
ATOM 5722 N N . SER B 1 290 ? 0.63 34.688 18.078 1 93.31 290 SER B N 1
ATOM 5723 C CA . SER B 1 290 ? 0.112 35.688 19.016 1 93.31 290 SER B CA 1
ATOM 5724 C C . SER B 1 290 ? -0.823 35.031 20.031 1 93.31 290 SER B C 1
ATOM 5726 O O . SER B 1 290 ? -0.912 35.5 21.172 1 93.31 290 SER B O 1
ATOM 5728 N N . THR B 1 291 ? -1.492 33.969 19.609 1 91.69 291 THR B N 1
ATOM 5729 C CA . THR B 1 291 ? -2.5 33.375 20.484 1 91.69 291 THR B CA 1
ATOM 5730 C C . THR B 1 291 ? -1.957 32.125 21.156 1 91.69 291 THR B C 1
ATOM 5732 O O . THR B 1 291 ? -2.152 31.922 22.359 1 91.69 291 THR B O 1
ATOM 5735 N N . PHE B 1 292 ? -1.264 31.266 20.438 1 88.62 292 PHE B N 1
ATOM 5736 C CA . PHE B 1 292 ? -0.902 29.953 20.969 1 88.62 292 PHE B CA 1
ATOM 5737 C C . PHE B 1 292 ? 0.611 29.812 21.062 1 88.62 292 PHE B C 1
ATOM 5739 O O . PHE B 1 292 ? 1.111 28.906 21.734 1 88.62 292 PHE B O 1
ATOM 5746 N N . GLY B 1 293 ? 1.341 30.656 20.438 1 90.25 293 GLY B N 1
ATOM 5747 C CA . GLY B 1 293 ? 2.777 30.453 20.344 1 90.25 293 GLY B CA 1
ATOM 5748 C C . GLY B 1 293 ? 3.162 29.391 19.328 1 90.25 293 GLY B C 1
ATOM 5749 O O . GLY B 1 293 ? 2.295 28.797 18.688 1 90.25 293 GLY B O 1
ATOM 5750 N N . PHE B 1 294 ? 4.438 29.156 19.141 1 91.88 294 PHE B N 1
ATOM 5751 C CA . PHE B 1 294 ? 4.93 28.203 18.156 1 91.88 294 PHE B CA 1
ATOM 5752 C C . PHE B 1 294 ? 5.391 26.922 18.828 1 91.88 294 PHE B C 1
ATOM 5754 O O . PHE B 1 294 ? 5.902 26.016 18.172 1 91.88 294 PHE B O 1
ATOM 5761 N N . GLU B 1 295 ? 5.141 26.766 20.062 1 84.38 295 GLU B N 1
ATOM 5762 C CA . GLU B 1 295 ? 5.648 25.625 20.828 1 84.38 295 GLU B CA 1
ATOM 5763 C C . GLU B 1 295 ? 4.906 24.344 20.453 1 84.38 295 GLU B C 1
ATOM 5765 O O . GLU B 1 295 ? 5.445 23.25 20.594 1 84.38 295 GLU B O 1
ATOM 5770 N N . ASN B 1 296 ? 3.691 24.578 19.906 1 81.12 296 ASN B N 1
ATOM 5771 C CA . ASN B 1 296 ? 2.869 23.406 19.641 1 81.12 296 ASN B CA 1
ATOM 5772 C C . ASN B 1 296 ? 2.568 23.266 18.156 1 81.12 296 ASN B C 1
ATOM 5774 O O . ASN B 1 296 ? 1.454 22.891 17.766 1 81.12 296 ASN B O 1
ATOM 5778 N N . ILE B 1 297 ? 3.572 23.516 17.391 1 88.06 297 ILE B N 1
ATOM 5779 C CA . ILE B 1 297 ? 3.449 23.297 15.953 1 88.06 297 ILE B CA 1
ATOM 5780 C C . ILE B 1 297 ? 3.32 21.797 15.68 1 88.06 297 ILE B C 1
ATOM 5782 O O . ILE B 1 297 ? 4.102 20.984 16.188 1 88.06 297 ILE B O 1
ATOM 5786 N N . THR B 1 298 ? 2.305 21.453 14.977 1 86.88 298 THR B N 1
ATOM 5787 C CA . THR B 1 298 ? 2.066 20.062 14.641 1 86.88 298 THR B CA 1
ATOM 5788 C C . THR B 1 298 ? 2.869 19.656 13.406 1 86.88 298 THR B C 1
ATOM 5790 O O . THR B 1 298 ? 3.461 20.5 12.734 1 86.88 298 THR B O 1
ATOM 5793 N N . TYR B 1 299 ? 2.924 18.391 13.141 1 89.38 299 TYR B N 1
ATOM 5794 C CA . TYR B 1 299 ? 3.645 17.875 11.977 1 89.38 299 TYR B CA 1
ATOM 5795 C C . TYR B 1 299 ? 3.037 18.422 10.688 1 89.38 299 TYR B C 1
ATOM 5797 O O . TYR B 1 299 ? 3.758 18.703 9.727 1 89.38 299 TYR B O 1
ATOM 5805 N N . LEU B 1 300 ? 1.735 18.531 10.664 1 91.88 300 LEU B N 1
ATOM 5806 C CA . LEU B 1 300 ? 1.102 19.047 9.461 1 91.88 300 LEU B CA 1
ATOM 5807 C C . LEU B 1 300 ? 1.466 20.516 9.242 1 91.88 300 LEU B C 1
ATOM 5809 O O . LEU B 1 300 ? 1.835 20.906 8.133 1 91.88 300 LEU B O 1
ATOM 5813 N N . MET B 1 301 ? 1.394 21.281 10.336 1 94.75 301 MET B N 1
ATOM 5814 C CA . MET B 1 301 ? 1.807 22.672 10.25 1 94.75 301 MET B CA 1
ATOM 5815 C C . MET B 1 301 ? 3.273 22.781 9.844 1 94.75 301 MET B C 1
ATOM 5817 O O . MET B 1 301 ? 3.639 23.656 9.055 1 94.75 301 MET B O 1
ATOM 5821 N N . GLY B 1 302 ? 4.008 21.859 10.469 1 95.06 302 GLY B N 1
ATOM 5822 C CA . GLY B 1 302 ? 5.426 21.859 10.141 1 95.06 302 GLY B CA 1
ATOM 5823 C C . GLY B 1 302 ? 5.688 21.719 8.648 1 95.06 302 GLY B C 1
ATOM 5824 O O . GLY B 1 302 ? 6.523 22.438 8.094 1 95.06 302 GLY B O 1
ATOM 5825 N N . TYR B 1 303 ? 5 20.859 8 1 95.75 303 TYR B N 1
ATOM 5826 C CA . TYR B 1 303 ? 5.172 20.703 6.562 1 95.75 303 TYR B CA 1
ATOM 5827 C C . TYR B 1 303 ? 4.742 21.953 5.816 1 95.75 303 TYR B C 1
ATOM 5829 O O . TYR B 1 303 ? 5.379 22.359 4.844 1 95.75 303 TYR B O 1
ATOM 5837 N N . CYS B 1 304 ? 3.639 22.5 6.238 1 97 304 CYS B N 1
ATOM 5838 C CA . CYS B 1 304 ? 3.166 23.719 5.605 1 97 304 CYS B CA 1
ATOM 5839 C C . CYS B 1 304 ? 4.211 24.828 5.703 1 97 304 CYS B C 1
ATOM 5841 O O . CYS B 1 304 ? 4.492 25.516 4.719 1 97 304 CYS B O 1
ATOM 5843 N N . ILE B 1 305 ? 4.781 24.938 6.859 1 97.5 305 ILE B N 1
ATOM 5844 C CA . ILE B 1 305 ? 5.781 25.969 7.109 1 97.5 305 ILE B CA 1
ATOM 5845 C C . ILE B 1 305 ? 7.012 25.719 6.242 1 97.5 305 ILE B C 1
ATOM 5847 O O . ILE B 1 305 ? 7.555 26.641 5.629 1 97.5 305 ILE B O 1
ATOM 5851 N N . TYR B 1 306 ? 7.438 24.5 6.148 1 96.31 306 TYR B N 1
ATOM 5852 C CA . TYR B 1 306 ? 8.547 24.125 5.281 1 96.31 306 TYR B CA 1
ATOM 5853 C C . TYR B 1 306 ? 8.281 24.531 3.84 1 96.31 306 TYR B C 1
ATOM 5855 O O . TYR B 1 306 ? 9.156 25.094 3.174 1 96.31 306 TYR B O 1
ATOM 5863 N N . THR B 1 307 ? 7.125 24.219 3.385 1 96.62 307 THR B N 1
ATOM 5864 C CA . THR B 1 307 ? 6.738 24.516 2.01 1 96.62 307 THR B CA 1
ATOM 5865 C C . THR B 1 307 ? 6.695 26.031 1.78 1 96.62 307 THR B C 1
ATOM 5867 O O . THR B 1 307 ? 7.164 26.516 0.75 1 96.62 307 THR B O 1
ATOM 5870 N N . GLY B 1 308 ? 6.137 26.781 2.719 1 97.19 308 GLY B N 1
ATOM 5871 C CA . GLY B 1 308 ? 6.156 28.234 2.623 1 97.19 308 GLY B CA 1
ATOM 5872 C C . GLY B 1 308 ? 7.559 28.812 2.57 1 97.19 308 GLY B C 1
ATOM 5873 O O . GLY B 1 308 ? 7.848 29.688 1.75 1 97.19 308 GLY B O 1
ATOM 5874 N N . ALA B 1 309 ? 8.359 28.297 3.43 1 95.62 309 ALA B N 1
ATOM 5875 C CA . ALA B 1 309 ? 9.75 28.75 3.463 1 95.62 309 ALA B CA 1
ATOM 5876 C C . ALA B 1 309 ? 10.453 28.453 2.143 1 95.62 309 ALA B C 1
ATOM 5878 O O . ALA B 1 309 ? 11.242 29.266 1.658 1 95.62 309 ALA B O 1
ATOM 5879 N N . SER B 1 310 ? 10.18 27.297 1.619 1 92.5 310 SER B N 1
ATOM 5880 C CA . SER B 1 310 ? 10.781 26.906 0.344 1 92.5 310 SER B CA 1
ATOM 5881 C C . SER B 1 310 ? 10.383 27.875 -0.765 1 92.5 310 SER B C 1
ATOM 5883 O O . SER B 1 310 ? 11.172 28.141 -1.674 1 92.5 310 SER B O 1
ATOM 5885 N N . ALA B 1 311 ? 9.219 28.391 -0.738 1 93.88 311 ALA B N 1
ATOM 5886 C CA . ALA B 1 311 ? 8.695 29.281 -1.772 1 93.88 311 ALA B CA 1
ATOM 5887 C C . ALA B 1 311 ? 9.383 30.641 -1.719 1 93.88 311 ALA B C 1
ATOM 5889 O O . ALA B 1 311 ? 9.578 31.297 -2.752 1 93.88 311 ALA B O 1
ATOM 5890 N N . VAL B 1 312 ? 9.828 31.109 -0.557 1 93.88 312 VAL B N 1
ATOM 5891 C CA . VAL B 1 312 ? 10.375 32.469 -0.435 1 93.88 312 VAL B CA 1
ATOM 5892 C C . VAL B 1 312 ? 11.898 32.406 -0.335 1 93.88 312 VAL B C 1
ATOM 5894 O O . VAL B 1 312 ? 12.562 33.406 -0.154 1 93.88 312 VAL B O 1
ATOM 5897 N N . LEU B 1 313 ? 12.445 31.203 -0.419 1 91.75 313 LEU B N 1
ATOM 5898 C CA . LEU B 1 313 ? 13.867 30.969 -0.181 1 91.75 313 LEU B CA 1
ATOM 5899 C C . LEU B 1 313 ? 14.719 31.812 -1.125 1 91.75 313 LEU B C 1
ATOM 5901 O O . LEU B 1 313 ? 15.633 32.5 -0.686 1 91.75 313 LEU B O 1
ATOM 5905 N N . GLU B 1 314 ? 14.414 31.766 -2.395 1 87.31 314 GLU B N 1
ATOM 5906 C CA . GLU B 1 314 ? 15.211 32.5 -3.375 1 87.31 314 GLU B CA 1
ATOM 5907 C C . GLU B 1 314 ? 15.086 34 -3.18 1 87.31 314 GLU B C 1
ATOM 5909 O O . GLU B 1 314 ? 16.062 34.75 -3.322 1 87.31 314 GLU B O 1
ATOM 5914 N N . ASP B 1 315 ? 13.883 34.375 -2.955 1 87.44 315 ASP B N 1
ATOM 5915 C CA . ASP B 1 315 ? 13.664 35.781 -2.664 1 87.44 315 ASP B CA 1
ATOM 5916 C C . ASP B 1 315 ? 14.445 36.219 -1.429 1 87.44 315 ASP B C 1
ATOM 5918 O O . ASP B 1 315 ? 15.016 37.312 -1.402 1 87.44 315 ASP B O 1
ATOM 5922 N N . ALA B 1 316 ? 14.484 35.406 -0.439 1 90.38 316 ALA B N 1
ATOM 5923 C CA . ALA B 1 316 ? 15.203 35.688 0.799 1 90.38 316 ALA B CA 1
ATOM 5924 C C . ALA B 1 316 ? 16.703 35.75 0.558 1 90.38 316 ALA B C 1
ATOM 5926 O O . ALA B 1 316 ? 17.406 36.594 1.13 1 90.38 316 ALA B O 1
ATOM 5927 N N . LYS B 1 317 ? 17.172 34.906 -0.232 1 87.12 317 LYS B N 1
ATOM 5928 C CA . LYS B 1 317 ? 18.594 34.906 -0.548 1 87.12 317 LYS B CA 1
ATOM 5929 C C . LYS B 1 317 ? 19.016 36.219 -1.197 1 87.12 317 LYS B C 1
ATOM 5931 O O . LYS B 1 317 ? 20.109 36.75 -0.921 1 87.12 317 LYS B O 1
ATOM 5936 N N . ASN B 1 318 ? 18.188 36.656 -2.059 1 85.19 318 ASN B N 1
ATOM 5937 C CA . ASN B 1 318 ? 18.484 37.875 -2.82 1 85.19 318 ASN B CA 1
ATOM 5938 C C . ASN B 1 318 ? 18.234 39.125 -1.994 1 85.19 318 ASN B C 1
ATOM 5940 O O . ASN B 1 318 ? 18.781 40.219 -2.299 1 85.19 318 ASN B O 1
ATOM 5944 N N . ASN B 1 319 ? 17.375 39 -1.045 1 83.69 319 ASN B N 1
ATOM 5945 C CA . ASN B 1 319 ? 16.953 40.188 -0.299 1 83.69 319 ASN B CA 1
ATOM 5946 C C . ASN B 1 319 ? 17.172 40.031 1.2 1 83.69 319 ASN B C 1
ATOM 5948 O O . ASN B 1 319 ? 16.219 40.031 1.981 1 83.69 319 ASN B O 1
ATOM 5952 N N . GLY B 1 320 ? 18.438 39.875 1.699 1 76.19 320 GLY B N 1
ATOM 5953 C CA . GLY B 1 320 ? 18.703 39.906 3.129 1 76.19 320 GLY B CA 1
ATOM 5954 C C . GLY B 1 320 ? 18.906 38.531 3.734 1 76.19 320 GLY B C 1
ATOM 5955 O O . GLY B 1 320 ? 19.281 38.406 4.902 1 76.19 320 GLY B O 1
ATOM 5956 N N . GLY B 1 321 ? 18.609 37.438 2.961 1 73.06 321 GLY B N 1
ATOM 5957 C CA . GLY B 1 321 ? 18.875 36.094 3.43 1 73.06 321 GLY B CA 1
ATOM 5958 C C . GLY B 1 321 ? 17.984 35.688 4.59 1 73.06 321 GLY B C 1
ATOM 5959 O O . GLY B 1 321 ? 16.766 35.781 4.512 1 73.06 321 GLY B O 1
ATOM 5960 N N . ALA B 1 322 ? 18.609 35.438 5.723 1 74.31 322 ALA B N 1
ATOM 5961 C CA . ALA B 1 322 ? 17.922 35 6.93 1 74.31 322 ALA B CA 1
ATOM 5962 C C . ALA B 1 322 ? 17.188 36.156 7.605 1 74.31 322 ALA B C 1
ATOM 5964 O O . ALA B 1 322 ? 16.312 35.938 8.453 1 74.31 322 ALA B O 1
ATOM 5965 N N . SER B 1 323 ? 17.469 37.344 7.199 1 79.38 323 SER B N 1
ATOM 5966 C CA . SER B 1 323 ? 16.844 38.531 7.805 1 79.38 323 SER B CA 1
ATOM 5967 C C . SER B 1 323 ? 15.562 38.906 7.066 1 79.38 323 SER B C 1
ATOM 5969 O O . SER B 1 323 ? 14.844 39.812 7.5 1 79.38 323 SER B O 1
ATOM 5971 N N . HIS B 1 324 ? 15.367 38.125 6.008 1 88.38 324 HIS B N 1
ATOM 5972 C CA . HIS B 1 324 ? 14.086 38.344 5.332 1 88.38 324 HIS B CA 1
ATOM 5973 C C . HIS B 1 324 ? 12.922 38.125 6.289 1 88.38 324 HIS B C 1
ATOM 5975 O O . HIS B 1 324 ? 12.852 37.094 6.969 1 88.38 324 HIS B O 1
ATOM 5981 N N . PRO B 1 325 ? 12.031 39.062 6.461 1 91.12 325 PRO B N 1
ATOM 5982 C CA . PRO B 1 325 ? 11.016 39 7.52 1 91.12 325 PRO B CA 1
ATOM 5983 C C . PRO B 1 325 ? 10.172 37.719 7.445 1 91.12 325 PRO B C 1
ATOM 5985 O O . PRO B 1 325 ? 9.969 37.062 8.461 1 91.12 325 PRO B O 1
ATOM 5988 N N . THR B 1 326 ? 9.695 37.406 6.301 1 94.75 326 THR B N 1
ATOM 5989 C CA . THR B 1 326 ? 8.859 36.219 6.125 1 94.75 326 THR B CA 1
ATOM 5990 C C . THR B 1 326 ? 9.648 34.969 6.453 1 94.75 326 THR B C 1
ATOM 5992 O O . THR B 1 326 ? 9.141 34.062 7.141 1 94.75 326 THR B O 1
ATOM 5995 N N . MET B 1 327 ? 10.875 34.875 5.984 1 94.44 327 MET B N 1
ATOM 5996 C CA . MET B 1 327 ? 11.734 33.75 6.266 1 94.44 327 MET B CA 1
ATOM 5997 C C . MET B 1 327 ? 12.008 33.625 7.762 1 94.44 327 MET B C 1
ATOM 5999 O O . MET B 1 327 ? 12.008 32.531 8.312 1 94.44 327 MET B O 1
ATOM 6003 N N . GLN B 1 328 ? 12.133 34.719 8.414 1 94.5 328 GLN B N 1
ATOM 6004 C CA . GLN B 1 328 ? 12.375 34.719 9.852 1 94.5 328 GLN B CA 1
ATOM 6005 C C . GLN B 1 328 ? 11.195 34.125 10.602 1 94.5 328 GLN B C 1
ATOM 6007 O O . GLN B 1 328 ? 11.383 33.375 11.57 1 94.5 328 GLN B O 1
ATOM 6012 N N . THR B 1 329 ? 10.047 34.5 10.164 1 96.75 329 THR B N 1
ATOM 6013 C CA . THR B 1 329 ? 8.852 33.969 10.789 1 96.75 329 THR B CA 1
ATOM 6014 C C . THR B 1 329 ? 8.812 32.438 10.633 1 96.75 329 THR B C 1
ATOM 6016 O O . THR B 1 329 ? 8.539 31.719 11.602 1 96.75 329 THR B O 1
ATOM 6019 N N . PHE B 1 330 ? 9.062 31.953 9.43 1 97 330 PHE B N 1
ATOM 6020 C CA . PHE B 1 330 ? 9.039 30.531 9.164 1 97 330 PHE B CA 1
ATOM 6021 C C . PHE B 1 330 ? 10.109 29.812 9.984 1 97 330 PHE B C 1
ATOM 6023 O O . PHE B 1 330 ? 9.836 28.766 10.578 1 97 330 PHE B O 1
ATOM 6030 N N . LEU B 1 331 ? 11.297 30.375 10.078 1 95.12 331 LEU B N 1
ATOM 6031 C CA . LEU B 1 331 ? 12.383 29.766 10.844 1 95.12 331 LEU B CA 1
ATOM 6032 C C . LEU B 1 331 ? 12.055 29.75 12.328 1 95.12 331 LEU B C 1
ATOM 6034 O O . LEU B 1 331 ? 12.305 28.75 13.016 1 95.12 331 LEU B O 1
ATOM 6038 N N . ARG B 1 332 ? 11.469 30.781 12.828 1 95.5 332 ARG B N 1
ATOM 6039 C CA . ARG B 1 332 ? 11.07 30.859 14.227 1 95.5 332 ARG B CA 1
ATOM 6040 C C . ARG B 1 332 ? 10 29.812 14.539 1 95.5 332 ARG B C 1
ATOM 6042 O O . ARG B 1 332 ? 10.039 29.172 15.602 1 95.5 332 ARG B O 1
ATOM 6049 N N . ALA B 1 333 ? 9.102 29.672 13.641 1 96 333 ALA B N 1
ATOM 6050 C CA . ALA B 1 333 ? 8.023 28.703 13.828 1 96 333 ALA B CA 1
ATOM 6051 C C . ALA B 1 333 ? 8.578 27.281 13.898 1 96 333 ALA B C 1
ATOM 6053 O O . ALA B 1 333 ? 8.219 26.516 14.797 1 96 333 ALA B O 1
ATOM 6054 N N . LEU B 1 334 ? 9.438 26.891 12.922 1 94.81 334 LEU B N 1
ATOM 6055 C CA . LEU B 1 334 ? 10.031 25.562 12.906 1 94.81 334 LEU B CA 1
ATOM 6056 C C . LEU B 1 334 ? 10.891 25.328 14.141 1 94.81 334 LEU B C 1
ATOM 6058 O O . LEU B 1 334 ? 10.828 24.281 14.766 1 94.81 334 LEU B O 1
ATOM 6062 N N . ASN B 1 335 ? 11.609 26.344 14.484 1 92.94 335 ASN B N 1
ATOM 6063 C CA . ASN B 1 335 ? 12.477 26.25 15.656 1 92.94 335 ASN B CA 1
ATOM 6064 C C . ASN B 1 335 ? 11.664 26.141 16.938 1 92.94 335 ASN B C 1
ATOM 6066 O O . ASN B 1 335 ? 12.023 25.375 17.844 1 92.94 335 ASN B O 1
ATOM 6070 N N . GLY B 1 336 ? 10.648 26.906 17.016 1 90.88 336 GLY B N 1
ATOM 6071 C CA . GLY B 1 336 ? 9.797 26.891 18.203 1 90.88 336 GLY B CA 1
ATOM 6072 C C . GLY B 1 336 ? 9.109 25.547 18.406 1 90.88 336 GLY B C 1
ATOM 6073 O O . GLY B 1 336 ? 8.898 25.125 19.547 1 90.88 336 GLY B O 1
ATOM 6074 N N . GLY B 1 337 ? 8.75 24.875 17.344 1 89.56 337 GLY B N 1
ATOM 6075 C CA . GLY B 1 337 ? 8.016 23.609 17.422 1 89.56 337 GLY B CA 1
ATOM 6076 C C . GLY B 1 337 ? 8.922 22.406 17.562 1 89.56 337 GLY B C 1
ATOM 6077 O O . GLY B 1 337 ? 8.453 21.312 17.875 1 89.56 337 GLY B O 1
ATOM 6078 N N . MET B 1 338 ? 10.172 22.5 17.391 1 88.69 338 MET B N 1
ATOM 6079 C CA . MET B 1 338 ? 11.117 21.406 17.281 1 88.69 338 MET B CA 1
ATOM 6080 C C . MET B 1 338 ? 11.211 20.625 18.594 1 88.69 338 MET B C 1
ATOM 6082 O O . MET B 1 338 ? 11.445 19.422 18.594 1 88.69 338 MET B O 1
ATOM 6086 N N . ALA B 1 339 ? 11.016 21.281 19.672 1 79.38 339 ALA B N 1
ATOM 6087 C CA . ALA B 1 339 ? 11.133 20.625 20.969 1 79.38 339 ALA B CA 1
ATOM 6088 C C . ALA B 1 339 ? 10.086 19.531 21.125 1 79.38 339 ALA B C 1
ATOM 6090 O O . ALA B 1 339 ? 10.375 18.453 21.656 1 79.38 339 ALA B O 1
ATOM 6091 N N . ARG B 1 340 ? 8.945 19.781 20.625 1 77.94 340 ARG B N 1
ATOM 6092 C CA . ARG B 1 340 ? 7.844 18.828 20.766 1 77.94 340 ARG B CA 1
ATOM 6093 C C . ARG B 1 340 ? 7.637 18.016 19.5 1 77.94 340 ARG B C 1
ATOM 6095 O O . ARG B 1 340 ? 6.992 16.969 19.516 1 77.94 340 ARG B O 1
ATOM 6102 N N . CYS B 1 341 ? 8.156 18.438 18.469 1 86.44 341 CYS B N 1
ATOM 6103 C CA . CYS B 1 341 ? 8.055 17.766 17.172 1 86.44 341 CYS B CA 1
ATOM 6104 C C . CYS B 1 341 ? 9.406 17.703 16.469 1 86.44 341 CYS B C 1
ATOM 6106 O O . CYS B 1 341 ? 9.648 18.438 15.516 1 86.44 341 CYS B O 1
ATOM 6108 N N . PRO B 1 342 ? 10.266 16.797 16.891 1 87.81 342 PRO B N 1
ATOM 6109 C CA . PRO B 1 342 ? 11.633 16.688 16.359 1 87.81 342 PRO B CA 1
ATOM 6110 C C . PRO B 1 342 ? 11.656 16.5 14.836 1 87.81 342 PRO B C 1
ATOM 6112 O O . PRO B 1 342 ? 12.68 16.797 14.203 1 87.81 342 PRO B O 1
ATOM 6115 N N . LEU B 1 343 ? 10.602 16.078 14.32 1 89.69 343 LEU B N 1
ATOM 6116 C CA . LEU B 1 343 ? 10.453 15.945 12.875 1 89.69 343 LEU B CA 1
ATOM 6117 C C . LEU B 1 343 ? 10.844 17.25 12.172 1 89.69 343 LEU B C 1
ATOM 6119 O O . LEU B 1 343 ? 11.375 17.219 11.062 1 89.69 343 LEU B O 1
ATOM 6123 N N . LEU B 1 344 ? 10.695 18.406 12.797 1 92.31 344 LEU B N 1
ATOM 6124 C CA . LEU B 1 344 ? 10.859 19.719 12.188 1 92.31 344 LEU B CA 1
ATOM 6125 C C . LEU B 1 344 ? 12.336 20.078 12.039 1 92.31 344 LEU B C 1
ATOM 6127 O O . LEU B 1 344 ? 12.688 20.984 11.289 1 92.31 344 LEU B O 1
ATOM 6131 N N . GLU B 1 345 ? 13.125 19.359 12.688 1 90.81 345 GLU B N 1
ATOM 6132 C CA . GLU B 1 345 ? 14.555 19.641 12.664 1 90.81 345 GLU B CA 1
ATOM 6133 C C . GLU B 1 345 ? 15.125 19.5 11.258 1 90.81 345 GLU B C 1
ATOM 6135 O O . GLU B 1 345 ? 15.898 20.344 10.797 1 90.81 345 GLU B O 1
ATOM 6140 N N . ARG B 1 346 ? 14.766 18.469 10.633 1 90.38 346 ARG B N 1
ATOM 6141 C CA . ARG B 1 346 ? 15.258 18.234 9.273 1 90.38 346 ARG B CA 1
ATOM 6142 C C . ARG B 1 346 ? 14.812 19.359 8.336 1 90.38 346 ARG B C 1
ATOM 6144 O O . ARG B 1 346 ? 15.594 19.828 7.512 1 90.38 346 ARG B O 1
ATOM 6151 N N . SER B 1 347 ? 13.609 19.719 8.453 1 91.38 347 SER B N 1
ATOM 6152 C CA . SER B 1 347 ? 13.094 20.812 7.637 1 91.38 347 SER B CA 1
ATOM 6153 C C . SER B 1 347 ? 13.891 22.094 7.852 1 91.38 347 SER B C 1
ATOM 6155 O O . SER B 1 347 ? 14.266 22.766 6.895 1 91.38 347 SER B O 1
ATOM 6157 N N . LEU B 1 348 ? 14.117 22.328 9.125 1 91.5 348 LEU B N 1
ATOM 6158 C CA . LEU B 1 348 ? 14.883 23.516 9.477 1 91.5 348 LEU B CA 1
ATOM 6159 C C . LEU B 1 348 ? 16.281 23.453 8.875 1 91.5 348 LEU B C 1
ATOM 6161 O O . LEU B 1 348 ? 16.75 24.438 8.289 1 91.5 348 LEU B O 1
ATOM 6165 N N . HIS B 1 349 ? 16.875 22.344 8.891 1 89.31 349 HIS B N 1
ATOM 6166 C CA . HIS B 1 349 ? 18.234 22.156 8.367 1 89.31 349 HIS B CA 1
ATOM 6167 C C . HIS B 1 349 ? 18.266 22.359 6.859 1 89.31 349 HIS B C 1
ATOM 6169 O O . HIS B 1 349 ? 19.188 23.016 6.34 1 89.31 349 HIS B O 1
ATOM 6175 N N . ILE B 1 350 ? 17.344 21.828 6.195 1 90.12 350 ILE B N 1
ATOM 6176 C CA . ILE B 1 350 ? 17.281 21.938 4.738 1 90.12 350 ILE B CA 1
ATOM 6177 C C . ILE B 1 350 ? 17.141 23.406 4.34 1 90.12 350 ILE B C 1
ATOM 6179 O O . ILE B 1 350 ? 17.828 23.875 3.426 1 90.12 350 ILE B O 1
ATOM 6183 N N . ILE B 1 351 ? 16.328 24.141 5.039 1 90.38 351 ILE B N 1
ATOM 6184 C CA . ILE B 1 351 ? 16.078 25.531 4.711 1 90.38 351 ILE B CA 1
ATOM 6185 C C . ILE B 1 351 ? 17.344 26.359 4.98 1 90.38 351 ILE B C 1
ATOM 6187 O O . ILE B 1 351 ? 17.734 27.172 4.156 1 90.38 351 ILE B O 1
ATOM 6191 N N . ILE B 1 352 ? 17.953 26.078 6.109 1 89.06 352 ILE B N 1
ATOM 6192 C CA . ILE B 1 352 ? 19.156 26.828 6.488 1 89.06 352 ILE B CA 1
ATOM 6193 C C . ILE B 1 352 ? 20.266 26.562 5.488 1 89.06 352 ILE B C 1
ATOM 6195 O O . ILE B 1 352 ? 20.969 27.484 5.059 1 89.06 352 ILE B O 1
ATOM 6199 N N . LYS B 1 353 ? 20.406 25.297 5.102 1 86.5 353 LYS B N 1
ATOM 6200 C CA . LYS B 1 353 ? 21.391 24.953 4.082 1 86.5 353 LYS B CA 1
ATOM 6201 C C . LYS B 1 353 ? 21.078 25.641 2.756 1 86.5 353 LYS B C 1
ATOM 6203 O O . LYS B 1 353 ? 21.984 26.078 2.049 1 86.5 353 LYS B O 1
ATOM 6208 N N . GLY B 1 354 ? 19.844 25.703 2.451 1 85.06 354 GLY B N 1
ATOM 6209 C CA . GLY B 1 354 ? 19.422 26.375 1.232 1 85.06 354 GLY B CA 1
ATOM 6210 C C . GLY B 1 354 ? 19.719 27.859 1.239 1 85.06 354 GLY B C 1
ATOM 6211 O O . GLY B 1 354 ? 20.078 28.438 0.209 1 85.06 354 GLY B O 1
ATOM 6212 N N . LEU B 1 355 ? 19.625 28.5 2.348 1 87.31 355 LEU B N 1
ATOM 6213 C CA . LEU B 1 355 ? 19.875 29.938 2.492 1 87.31 355 LEU B CA 1
ATOM 6214 C C . LEU B 1 355 ? 21.359 30.234 2.314 1 87.31 355 LEU B C 1
ATOM 6216 O O . LEU B 1 355 ? 21.719 31.328 1.873 1 87.31 355 LEU B O 1
ATOM 6220 N N . LYS B 1 356 ? 22.156 29.234 2.598 1 83.25 356 LYS B N 1
ATOM 6221 C CA . LYS B 1 356 ? 23.594 29.438 2.535 1 83.25 356 LYS B CA 1
ATOM 6222 C C . LYS B 1 356 ? 24.125 29.219 1.118 1 83.25 356 LYS B C 1
ATOM 6224 O O . LYS B 1 356 ? 25.219 29.656 0.784 1 83.25 356 LYS B O 1
ATOM 6229 N N . ARG B 1 357 ? 23.375 28.594 0.316 1 80.12 357 ARG B N 1
ATOM 6230 C CA . ARG B 1 357 ? 23.781 28.359 -1.067 1 80.12 357 ARG B CA 1
ATOM 6231 C C . ARG B 1 357 ? 23.656 29.625 -1.896 1 80.12 357 ARG B C 1
ATOM 6233 O O . ARG B 1 357 ? 22.797 30.469 -1.623 1 80.12 357 ARG B O 1
ATOM 6240 N N . SER B 1 358 ? 24.594 29.781 -2.955 1 72.38 358 SER B N 1
ATOM 6241 C CA . SER B 1 358 ? 24.578 30.969 -3.812 1 72.38 358 SER B CA 1
ATOM 6242 C C . SER B 1 358 ? 23.281 31.062 -4.605 1 72.38 358 SER B C 1
ATOM 6244 O O . SER B 1 358 ? 22.75 30.047 -5.059 1 72.38 358 SER B O 1
ATOM 6246 N N . PRO B 1 359 ? 22.875 32.312 -4.629 1 67.56 359 PRO B N 1
ATOM 6247 C CA . PRO B 1 359 ? 21.641 32.5 -5.383 1 67.56 359 PRO B CA 1
ATOM 6248 C C . PRO B 1 359 ? 21.781 32.156 -6.859 1 67.56 359 PRO B C 1
ATOM 6250 O O . PRO B 1 359 ? 22.875 32.281 -7.426 1 67.56 359 PRO B O 1
ATOM 6253 N N . VAL B 1 360 ? 20.844 31.406 -7.477 1 57.69 360 VAL B N 1
ATOM 6254 C CA . VAL B 1 360 ? 20.828 31.109 -8.906 1 57.69 360 VAL B CA 1
ATOM 6255 C C . VAL B 1 360 ? 20.312 32.312 -9.672 1 57.69 360 VAL B C 1
ATOM 6257 O O . VAL B 1 360 ? 19.312 32.938 -9.297 1 57.69 360 VAL B O 1
ATOM 6260 N N . TYR B 1 361 ? 21.172 33.125 -10.492 1 48.47 361 TYR B N 1
ATOM 6261 C CA . TYR B 1 361 ? 20.766 34.219 -11.367 1 48.47 361 TYR B CA 1
ATOM 6262 C C . TYR B 1 361 ? 19.812 33.719 -12.445 1 48.47 361 TYR B C 1
ATOM 6264 O O . TYR B 1 361 ? 20.125 32.781 -13.188 1 48.47 361 TYR B O 1
ATOM 6272 N N . ARG B 1 362 ? 18.562 33.938 -12.32 1 49.91 362 ARG B N 1
ATOM 6273 C CA . ARG B 1 362 ? 17.656 33.719 -13.438 1 49.91 362 ARG B CA 1
ATOM 6274 C C . ARG B 1 362 ? 17.781 34.812 -14.477 1 49.91 362 ARG B C 1
ATOM 6276 O O . ARG B 1 362 ? 17.531 36 -14.18 1 49.91 362 ARG B O 1
ATOM 6283 N N . ALA B 1 363 ? 18.547 34.688 -15.711 1 42.72 363 ALA B N 1
ATOM 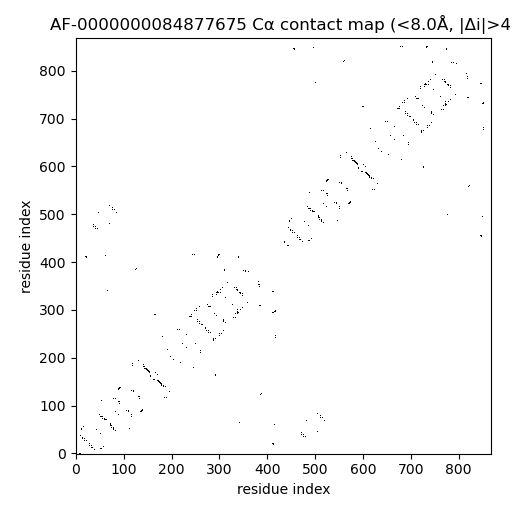6284 C CA . ALA B 1 363 ? 18.578 35.656 -16.797 1 42.72 363 ALA B CA 1
ATOM 6285 C C . ALA B 1 363 ? 17.156 36.062 -17.203 1 42.72 363 ALA B C 1
ATOM 6287 O O . ALA B 1 363 ? 16.234 35.219 -17.172 1 42.72 363 ALA B O 1
ATOM 6288 N N . PRO B 1 364 ? 16.797 37.281 -17.219 1 37.53 364 PRO B N 1
ATOM 6289 C CA . PRO B 1 364 ? 15.539 37.656 -17.859 1 37.53 364 PRO B CA 1
ATOM 6290 C C . PRO B 1 364 ? 15.328 36.969 -19.203 1 37.53 364 PRO B C 1
ATOM 6292 O O . PRO B 1 364 ? 16.297 36.625 -19.875 1 37.53 364 PRO B O 1
ATOM 6295 N N . ALA B 1 365 ? 14.219 36.5 -19.391 1 41.56 365 ALA B N 1
ATOM 6296 C CA . ALA B 1 365 ? 13.828 35.969 -20.688 1 41.56 365 ALA B CA 1
ATOM 6297 C C . ALA B 1 365 ? 14.297 36.844 -21.828 1 41.56 365 ALA B C 1
ATOM 6299 O O . ALA B 1 365 ? 13.633 37.844 -22.156 1 41.56 365 ALA B O 1
ATOM 6300 N N . GLU B 1 366 ? 15.359 37.562 -22.109 1 34.5 366 GLU B N 1
ATOM 6301 C CA . GLU B 1 366 ? 15.539 38.062 -23.469 1 34.5 366 GLU B CA 1
ATOM 6302 C C . GLU B 1 366 ? 15.172 36.969 -24.484 1 34.5 366 GLU B C 1
ATOM 6304 O O . GLU B 1 366 ? 15.094 35.781 -24.141 1 34.5 366 GLU B O 1
ATOM 6309 N N . ASN B 1 367 ? 15.25 37.438 -26.078 1 34.25 367 ASN B N 1
ATOM 6310 C CA . ASN B 1 367 ? 14.953 36.75 -27.328 1 34.25 367 ASN B CA 1
ATOM 6311 C C . ASN B 1 367 ? 15.617 35.375 -27.391 1 34.25 367 ASN B C 1
ATOM 6313 O O . ASN B 1 367 ? 16.75 35.219 -27.859 1 34.25 367 ASN B O 1
ATOM 6317 N N . CYS B 1 368 ? 15.625 34.625 -26.5 1 31.92 368 CYS B N 1
ATOM 6318 C CA . CYS B 1 368 ? 16.219 33.312 -26.781 1 31.92 368 CYS B CA 1
ATOM 6319 C C . CYS B 1 368 ? 15.656 32.719 -28.062 1 31.92 368 CYS B C 1
ATOM 6321 O O . CYS B 1 368 ? 14.492 32.312 -28.125 1 31.92 368 CYS B O 1
ATOM 6323 N N . VAL B 1 369 ? 16.109 33.25 -29.312 1 31.02 369 VAL B N 1
ATOM 6324 C CA . VAL B 1 369 ? 16.172 32.5 -30.562 1 31.02 369 VAL B CA 1
ATOM 6325 C C . VAL B 1 369 ? 16.531 31.062 -30.266 1 31.02 369 VAL B C 1
ATOM 6327 O O . VAL B 1 369 ? 17.062 30.734 -29.219 1 31.02 369 VAL B O 1
ATOM 6330 N N . SER B 1 370 ? 16.672 30.125 -31.438 1 31.64 370 SER B N 1
ATOM 6331 C CA . SER B 1 370 ? 16.625 28.734 -31.875 1 31.64 370 SER B CA 1
ATOM 6332 C C . SER B 1 370 ? 17.766 27.922 -31.266 1 31.64 370 SER B C 1
ATOM 6334 O O . SER B 1 370 ? 17.938 26.734 -31.578 1 31.64 370 SER B O 1
ATOM 6336 N N . ASP B 1 371 ? 18.953 28.531 -30.859 1 31.8 371 ASP B N 1
ATOM 6337 C CA . ASP B 1 371 ? 20 27.5 -30.969 1 31.8 371 ASP B CA 1
ATOM 6338 C C . ASP B 1 371 ? 19.766 26.391 -29.953 1 31.8 371 ASP B C 1
ATOM 6340 O O . ASP B 1 371 ? 19.359 26.641 -28.812 1 31.8 371 ASP B O 1
ATOM 6344 N N . ASN B 1 372 ? 19.625 25.062 -30.391 1 31.94 372 ASN B N 1
ATOM 6345 C CA . ASN B 1 372 ? 19.469 23.672 -29.969 1 31.94 372 ASN B CA 1
ATOM 6346 C C . ASN B 1 372 ? 20.312 23.359 -28.734 1 31.94 372 ASN B C 1
ATOM 6348 O O . ASN B 1 372 ? 20.625 22.203 -28.484 1 31.94 372 ASN B O 1
ATOM 6352 N N . THR B 1 373 ? 21.188 24.312 -28.359 1 30.61 373 THR B N 1
ATOM 6353 C CA . THR B 1 373 ? 22.188 23.766 -27.453 1 30.61 373 THR B CA 1
ATOM 6354 C C . THR B 1 373 ? 21.516 23.156 -26.219 1 30.61 373 THR B C 1
ATOM 6356 O O . THR B 1 373 ? 20.391 23.516 -25.875 1 30.61 373 THR B O 1
ATOM 6359 N N . THR B 1 374 ? 22.406 22.391 -25.438 1 32.47 374 THR B N 1
ATOM 6360 C CA . THR B 1 374 ? 22.312 21.438 -24.328 1 32.47 374 THR B CA 1
ATOM 6361 C C . THR B 1 374 ? 21.578 22.062 -23.156 1 32.47 374 THR B C 1
ATOM 6363 O O . THR B 1 374 ? 22.047 23.047 -22.562 1 32.47 374 THR B O 1
ATOM 6366 N N . THR B 1 375 ? 20.312 22.266 -23.281 1 31.66 375 THR B N 1
ATOM 6367 C CA . THR B 1 375 ? 19.469 22.625 -22.141 1 31.66 375 THR B CA 1
ATOM 6368 C C . THR B 1 375 ? 19.984 22 -20.859 1 31.66 375 THR B C 1
ATOM 6370 O O . THR B 1 375 ? 19.922 20.781 -20.672 1 31.66 375 THR B O 1
ATOM 6373 N N . THR B 1 376 ? 21.234 22.359 -20.484 1 33.62 376 THR B N 1
ATOM 6374 C CA . THR B 1 376 ? 21.641 21.953 -19.156 1 33.62 376 THR B CA 1
ATOM 6375 C C . THR B 1 376 ? 20.453 21.984 -18.203 1 33.62 376 THR B C 1
ATOM 6377 O O . THR B 1 376 ? 19.734 22.984 -18.125 1 33.62 376 THR B O 1
ATOM 6380 N N . ALA B 1 377 ? 19.875 20.891 -17.938 1 34.16 377 ALA B N 1
ATOM 6381 C CA . ALA B 1 377 ? 18.938 20.797 -16.812 1 34.16 377 ALA B CA 1
ATOM 6382 C C . ALA B 1 377 ? 19.25 21.859 -15.758 1 34.16 377 ALA B C 1
ATOM 6384 O O . ALA B 1 377 ? 20.297 21.812 -15.102 1 34.16 377 ALA B O 1
ATOM 6385 N N . ALA B 1 378 ? 19.062 23.062 -15.922 1 32.88 378 ALA B N 1
ATOM 6386 C CA . ALA B 1 378 ? 19.141 24.062 -14.867 1 32.88 378 ALA B CA 1
ATOM 6387 C C . ALA B 1 378 ? 18.812 23.453 -13.508 1 32.88 378 ALA B C 1
ATOM 6389 O O . ALA B 1 378 ? 17.688 22.984 -13.281 1 32.88 378 ALA B O 1
ATOM 6390 N N . VAL B 1 379 ? 19.656 22.672 -12.797 1 40.5 379 VAL B N 1
ATOM 6391 C CA . VAL B 1 379 ? 19.562 22.203 -11.414 1 40.5 379 VAL B CA 1
ATOM 6392 C C . VAL B 1 379 ? 18.734 23.203 -10.594 1 40.5 379 VAL B C 1
ATOM 6394 O O . VAL B 1 379 ? 19.172 24.344 -10.375 1 40.5 379 VAL B O 1
ATOM 6397 N N . ASN B 1 380 ? 17.516 23.422 -10.82 1 45.5 380 ASN B N 1
ATOM 6398 C CA . ASN B 1 380 ? 16.641 24.312 -10.055 1 45.5 380 ASN B CA 1
ATOM 6399 C C . ASN B 1 380 ? 16.984 24.281 -8.562 1 45.5 380 ASN B C 1
ATOM 6401 O O . ASN B 1 380 ? 17.141 23.219 -7.977 1 45.5 380 ASN B O 1
ATOM 6405 N N . SER B 1 381 ? 17.688 25.297 -7.988 1 54.25 381 SER B N 1
ATOM 6406 C CA . SER B 1 381 ? 18.172 25.703 -6.672 1 54.25 381 SER B CA 1
ATOM 6407 C C . SER B 1 381 ? 17.109 25.516 -5.605 1 54.25 381 SER B C 1
ATOM 6409 O O . SER B 1 381 ? 17.312 25.859 -4.441 1 54.25 381 SER B O 1
ATOM 6411 N N . TYR B 1 382 ? 16.016 24.859 -5.996 1 64.31 382 TYR B N 1
ATOM 6412 C CA . TYR B 1 382 ? 14.969 24.797 -4.984 1 64.31 382 TYR B CA 1
ATOM 6413 C C . TYR B 1 382 ? 15.117 23.562 -4.105 1 64.31 382 TYR B C 1
ATOM 6415 O O . TYR B 1 382 ? 15.602 22.531 -4.559 1 64.31 382 TYR B O 1
ATOM 6423 N N . ILE B 1 383 ? 14.961 23.906 -2.873 1 73.44 383 ILE B N 1
ATOM 6424 C CA . ILE B 1 383 ? 14.961 22.781 -1.936 1 73.44 383 ILE B CA 1
ATOM 6425 C C . ILE B 1 383 ? 13.852 21.812 -2.297 1 73.44 383 ILE B C 1
ATOM 6427 O O . ILE B 1 383 ? 12.883 22.172 -2.967 1 73.44 383 ILE B O 1
ATOM 6431 N N . PRO B 1 384 ? 13.984 20.578 -1.886 1 78.44 384 PRO B N 1
ATOM 6432 C CA . PRO B 1 384 ? 12.992 19.578 -2.25 1 78.44 384 PRO B CA 1
ATOM 6433 C C . PRO B 1 384 ? 11.609 19.859 -1.661 1 78.44 384 PRO B C 1
ATOM 6435 O O . PRO B 1 384 ? 11.508 20.438 -0.572 1 78.44 384 PRO B O 1
ATOM 6438 N N . ALA B 1 385 ? 10.617 19.531 -2.379 1 80.81 385 ALA B N 1
ATOM 6439 C CA . ALA B 1 385 ? 9.25 19.641 -1.881 1 80.81 385 ALA B CA 1
ATOM 6440 C C . ALA B 1 385 ? 9.008 18.719 -0.695 1 80.81 385 ALA B C 1
ATOM 6442 O O . ALA B 1 385 ? 8.148 18.984 0.144 1 80.81 385 ALA B O 1
ATOM 6443 N N . PHE B 1 386 ? 9.812 17.609 -0.72 1 82.31 386 PHE B N 1
ATOM 6444 C CA . PHE B 1 386 ? 9.633 16.594 0.308 1 82.31 386 PHE B CA 1
ATOM 6445 C C . PHE B 1 386 ? 10.883 16.469 1.174 1 82.31 386 PHE B C 1
ATOM 6447 O O . PHE B 1 386 ? 11.922 15.992 0.71 1 82.31 386 PHE B O 1
ATOM 6454 N N . PRO B 1 387 ? 10.727 16.75 2.424 1 80.06 387 PRO B N 1
ATOM 6455 C CA . PRO B 1 387 ? 11.914 16.812 3.275 1 80.06 387 PRO B CA 1
ATOM 6456 C C . PRO B 1 387 ? 12.617 15.469 3.404 1 80.06 387 PRO B C 1
ATOM 6458 O O . PRO B 1 387 ? 13.836 15.414 3.619 1 80.06 387 PRO B O 1
ATOM 6461 N N . TYR B 1 388 ? 11.914 14.375 3.295 1 77.88 388 TYR B N 1
ATOM 6462 C CA . TYR B 1 388 ? 12.508 13.062 3.551 1 77.88 388 TYR B CA 1
ATOM 6463 C C . TYR B 1 388 ? 12.555 12.227 2.279 1 77.88 388 TYR B C 1
ATOM 6465 O O . TYR B 1 388 ? 12.516 10.992 2.338 1 77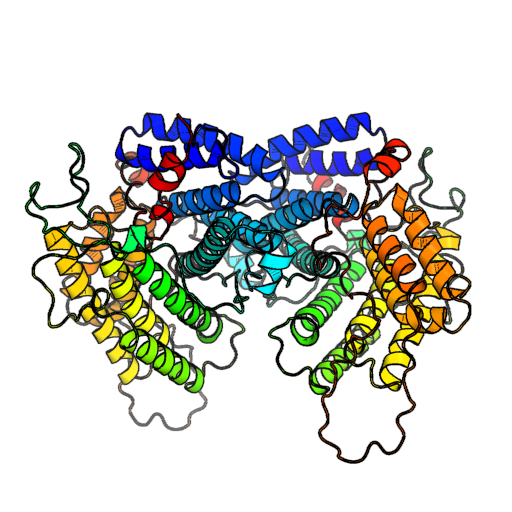.88 388 TYR B O 1
ATOM 6473 N N . LEU B 1 389 ? 12.555 12.898 1.11 1 67.19 389 LEU B N 1
ATOM 6474 C CA . LEU B 1 389 ? 12.641 12.203 -0.167 1 67.19 389 LEU B CA 1
ATOM 6475 C C . LEU B 1 389 ? 13.969 11.469 -0.3 1 67.19 389 LEU B C 1
ATOM 6477 O O . LEU B 1 389 ? 14.008 10.32 -0.757 1 67.19 389 LEU B O 1
ATOM 6481 N N . GLU B 1 390 ? 15.281 12.195 -0.03 1 56 390 GLU B N 1
ATOM 6482 C CA . GLU B 1 390 ? 16.609 11.602 -0.188 1 56 390 GLU B CA 1
ATOM 6483 C C . GLU B 1 390 ? 17.078 10.953 1.108 1 56 390 GLU B C 1
ATOM 6485 O O . GLU B 1 390 ? 16.781 11.438 2.199 1 56 390 GLU B O 1
ATOM 6490 N N . PRO B 1 391 ? 17.578 9.609 0.999 1 48.69 391 PRO B N 1
ATOM 6491 C CA . PRO B 1 391 ? 18.125 9 2.213 1 48.69 391 PRO B CA 1
ATOM 6492 C C . PRO B 1 391 ? 19.203 9.867 2.869 1 48.69 391 PRO B C 1
ATOM 6494 O O . PRO B 1 391 ? 19.953 10.555 2.178 1 48.69 391 PRO B O 1
ATOM 6497 N N . VAL B 1 392 ? 19.031 10.297 4.012 1 43.22 392 VAL B N 1
ATOM 6498 C CA . VAL B 1 392 ? 20.047 11.039 4.762 1 43.22 392 VAL B CA 1
ATOM 6499 C C . VAL B 1 392 ? 21.391 10.328 4.664 1 43.22 392 VAL B C 1
ATOM 6501 O O . VAL B 1 392 ? 21.469 9.117 4.883 1 43.22 392 VAL B O 1
ATOM 6504 N N . SER B 1 393 ? 22.406 10.742 3.945 1 36.5 393 SER B N 1
ATOM 6505 C CA . SER B 1 393 ? 23.766 10.25 4.176 1 36.5 393 SER B CA 1
ATOM 6506 C C . SER B 1 393 ? 24.078 10.172 5.664 1 36.5 393 SER B C 1
ATOM 6508 O O . SER B 1 393 ? 23.828 11.125 6.406 1 36.5 393 SER B O 1
ATOM 6510 N N . PRO B 1 394 ? 24.359 8.984 6.23 1 33.28 394 PRO B N 1
ATOM 6511 C CA . PRO B 1 394 ? 24.797 8.883 7.625 1 33.28 394 PRO B CA 1
ATOM 6512 C C . PRO B 1 394 ? 25.797 9.977 8.008 1 33.28 394 PRO B C 1
ATOM 6514 O O . PRO B 1 394 ? 25.938 10.289 9.195 1 33.28 394 PRO B O 1
ATOM 6517 N N . ASN B 1 395 ? 26.797 10.266 7.176 1 33.03 395 ASN B N 1
ATOM 6518 C CA . ASN B 1 395 ? 27.922 11.102 7.551 1 33.03 395 ASN B CA 1
ATOM 6519 C C . ASN B 1 395 ? 27.484 12.531 7.863 1 33.03 395 ASN B C 1
ATOM 6521 O O . ASN B 1 395 ? 28.297 13.352 8.305 1 33.03 395 ASN B O 1
ATOM 6525 N N . ASP B 1 396 ? 26.547 12.938 7.324 1 33.31 396 ASP B N 1
ATOM 6526 C CA . ASP B 1 396 ? 26.469 14.375 7.543 1 33.31 396 ASP B CA 1
ATOM 6527 C C . ASP B 1 396 ? 25.953 14.688 8.945 1 33.31 396 ASP B C 1
ATOM 6529 O O . ASP B 1 396 ? 25.969 15.844 9.375 1 33.31 396 ASP B O 1
ATOM 6533 N N . PHE B 1 397 ? 24.844 14.016 9.477 1 29.86 397 PHE B N 1
ATOM 6534 C CA . PHE B 1 397 ? 24.406 14.555 10.758 1 29.86 397 PHE B CA 1
ATOM 6535 C C . PHE B 1 397 ? 25.141 13.875 11.906 1 29.86 397 PHE B C 1
ATOM 6537 O O . PHE B 1 397 ? 25.047 12.664 12.086 1 29.86 397 PHE B O 1
ATOM 6544 N N . ASP B 1 398 ? 26.203 14.391 12.242 1 27.55 398 ASP B N 1
ATOM 6545 C CA . ASP B 1 398 ? 26.766 14.141 13.57 1 27.55 398 ASP B CA 1
ATOM 6546 C C . ASP B 1 398 ? 25.672 14.258 14.648 1 27.55 398 ASP B C 1
ATOM 6548 O O . ASP B 1 398 ? 25.391 15.352 15.125 1 27.55 398 ASP B O 1
ATOM 6552 N N . MET B 1 399 ? 24.797 13.422 14.664 1 28.09 399 MET B N 1
ATOM 6553 C CA . MET B 1 399 ? 23.781 13.359 15.711 1 28.09 399 MET B CA 1
ATOM 6554 C C . MET B 1 399 ? 24.422 13.234 17.094 1 28.09 399 MET B C 1
ATOM 6556 O O . MET B 1 399 ? 23.719 13.266 18.109 1 28.09 399 MET B O 1
ATOM 6560 N N . ASP B 1 400 ? 25.609 12.734 17.266 1 28.67 400 ASP B N 1
ATOM 6561 C CA . ASP B 1 400 ? 26.125 12.555 18.625 1 28.67 400 ASP B CA 1
ATOM 6562 C C . ASP B 1 400 ? 26.125 13.875 19.391 1 28.67 400 ASP B C 1
ATOM 6564 O O . ASP B 1 400 ? 25.859 13.898 20.594 1 28.67 400 ASP B O 1
ATOM 6568 N N . ALA B 1 401 ? 26.672 14.938 18.812 1 28.47 401 ALA B N 1
ATOM 6569 C CA . ALA B 1 401 ? 26.797 16.141 19.641 1 28.47 401 ALA B CA 1
ATOM 6570 C C . ALA B 1 401 ? 25.438 16.703 20 1 28.47 401 ALA B C 1
ATOM 6572 O O . ALA B 1 401 ? 25.25 17.219 21.109 1 28.47 401 ALA B O 1
ATOM 6573 N N . TYR B 1 402 ? 24.516 16.719 19 1 24.91 402 TYR B N 1
ATOM 6574 C CA . TYR B 1 402 ? 23.281 17.422 19.328 1 24.91 402 TYR B CA 1
ATOM 6575 C C . TYR B 1 402 ? 22.344 16.547 20.141 1 24.91 402 TYR B C 1
ATOM 6577 O O . TYR B 1 402 ? 21.516 17.047 20.891 1 24.91 402 TYR B O 1
ATOM 6585 N N . LEU B 1 403 ? 22.375 15.258 20.031 1 28.34 403 LEU B N 1
ATOM 6586 C CA . LEU B 1 403 ? 21.516 14.414 20.859 1 28.34 403 LEU B CA 1
ATOM 6587 C C . LEU B 1 403 ? 21.891 14.531 22.328 1 28.34 403 LEU B C 1
ATOM 6589 O O . LEU B 1 403 ? 21.172 14.031 23.203 1 28.34 403 LEU B O 1
ATOM 6593 N N . HIS B 1 404 ? 23.109 14.805 22.75 1 27.17 404 HIS B N 1
ATOM 6594 C CA . HIS B 1 404 ? 23.422 14.883 24.172 1 27.17 404 HIS B CA 1
ATOM 6595 C C . HIS B 1 404 ? 22.547 15.914 24.875 1 27.17 404 HIS B C 1
ATOM 6597 O O . HIS B 1 404 ? 22.219 15.766 26.047 1 27.17 404 HIS B O 1
ATOM 6603 N N . SER B 1 405 ? 22.484 17.203 24.328 1 24.84 405 SER B N 1
ATOM 6604 C CA . SER B 1 405 ? 21.797 18.141 25.219 1 24.84 405 SER B CA 1
ATOM 6605 C C . SER B 1 405 ? 20.297 17.891 25.219 1 24.84 405 SER B C 1
ATOM 6607 O O . SER B 1 405 ? 19.641 18.016 26.266 1 24.84 405 SER B O 1
ATOM 6609 N N . MET B 1 406 ? 19.562 17.953 24.047 1 25.12 406 MET B N 1
ATOM 6610 C CA . MET B 1 406 ? 18.125 18.25 24.016 1 25.12 406 MET B CA 1
ATOM 6611 C C . MET B 1 406 ? 17.297 16.984 24.109 1 25.12 406 MET B C 1
ATOM 6613 O O . MET B 1 406 ? 16.172 16.938 23.641 1 25.12 406 MET B O 1
ATOM 6617 N N . MET B 1 407 ? 17.672 15.844 24.641 1 26.47 407 MET B N 1
ATOM 6618 C CA . MET B 1 407 ? 16.938 14.617 24.969 1 26.47 407 MET B CA 1
ATOM 6619 C C . MET B 1 407 ? 15.664 14.938 25.75 1 26.47 407 MET B C 1
ATOM 6621 O O . MET B 1 407 ? 15.156 14.086 26.484 1 26.47 407 MET B O 1
ATOM 6625 N N . ASN B 1 408 ? 15.297 16.219 25.734 1 24.3 408 ASN B N 1
ATOM 6626 C CA . ASN B 1 408 ? 14.078 16.328 26.531 1 24.3 408 ASN B CA 1
ATOM 6627 C C . ASN B 1 408 ? 12.867 15.766 25.797 1 24.3 408 ASN B C 1
ATOM 6629 O O . ASN B 1 408 ? 12.477 16.281 24.75 1 24.3 408 ASN B O 1
ATOM 6633 N N . MET B 1 409 ? 12.609 14.492 25.812 1 24.8 409 MET B N 1
ATOM 6634 C CA . MET B 1 409 ? 11.57 13.586 25.328 1 24.8 409 MET B CA 1
ATOM 6635 C C . MET B 1 409 ? 10.18 14.164 25.594 1 24.8 409 MET B C 1
ATOM 6637 O O . MET B 1 409 ? 9.172 13.477 25.406 1 24.8 409 MET B O 1
ATOM 6641 N N . ASP B 1 410 ? 9.984 15.438 26 1 24.5 410 ASP B N 1
ATOM 6642 C CA . ASP B 1 410 ? 8.734 15.969 26.547 1 24.5 410 ASP B CA 1
ATOM 6643 C C . ASP B 1 410 ? 7.711 16.219 25.438 1 24.5 410 ASP B C 1
ATOM 6645 O O . ASP B 1 410 ? 6.555 16.547 25.719 1 24.5 410 ASP B O 1
ATOM 6649 N N . THR B 1 411 ? 7.988 16.406 24.141 1 24.56 411 THR B N 1
ATOM 6650 C CA . THR B 1 411 ? 7.195 17.234 23.219 1 24.56 411 THR B CA 1
ATOM 6651 C C . THR B 1 411 ? 6.188 16.375 22.469 1 24.56 411 THR B C 1
ATOM 6653 O O . THR B 1 411 ? 5.605 16.812 21.469 1 24.56 411 THR B O 1
ATOM 6656 N N . MET B 1 412 ? 5.785 15.18 22.766 1 25.7 412 MET B N 1
ATOM 6657 C CA . MET B 1 412 ? 4.977 14.383 21.859 1 25.7 412 MET B CA 1
ATOM 6658 C C . MET B 1 412 ? 3.508 14.789 21.922 1 25.7 412 MET B C 1
ATOM 6660 O O . MET B 1 412 ? 2.658 14.188 21.266 1 25.7 412 MET B O 1
ATOM 6664 N N . ALA B 1 413 ? 2.938 15.719 22.75 1 26.09 413 ALA B N 1
ATOM 6665 C CA . ALA B 1 413 ? 1.522 16.016 22.953 1 26.09 413 ALA B CA 1
ATOM 6666 C C . ALA B 1 413 ? 0.891 16.547 21.672 1 26.09 413 ALA B C 1
ATOM 6668 O O . ALA B 1 413 ? -0.335 16.594 21.547 1 26.09 413 ALA B O 1
ATOM 6669 N N . SER B 1 414 ? 1.554 17.188 20.828 1 26.44 414 SER B N 1
ATOM 6670 C CA . SER B 1 414 ? 0.925 18.125 19.906 1 26.44 414 SER B CA 1
ATOM 6671 C C . SER B 1 414 ? 0.422 17.422 18.656 1 26.44 414 SER B C 1
ATOM 6673 O O . SER B 1 414 ? 0.782 17.797 17.531 1 26.44 414 SER B O 1
ATOM 6675 N N . LEU B 1 415 ? 0.209 16.141 18.797 1 28.75 415 LEU B N 1
ATOM 6676 C CA . LEU B 1 415 ? -0.279 15.602 17.531 1 28.75 415 LEU B CA 1
ATOM 6677 C C . LEU B 1 415 ? -1.715 16.047 17.266 1 28.75 415 LEU B C 1
ATOM 6679 O O . LEU B 1 415 ? -2.447 15.375 16.531 1 28.75 415 LEU B O 1
ATOM 6683 N N . ASP B 1 416 ? -2.264 17.062 17.984 1 30.62 416 ASP B N 1
ATOM 6684 C CA . ASP B 1 416 ? -3.662 17.469 17.891 1 30.62 416 ASP B CA 1
ATOM 6685 C C . ASP B 1 416 ? -4.023 17.891 16.469 1 30.62 416 ASP B C 1
ATOM 6687 O O . ASP B 1 416 ? -5.07 18.5 16.234 1 30.62 416 ASP B O 1
ATOM 6691 N N . CYS B 1 417 ? -3.166 18.016 15.781 1 29.92 417 CYS B N 1
ATOM 6692 C CA . CYS B 1 417 ? -3.688 18.75 14.641 1 29.92 417 CYS B CA 1
ATOM 6693 C C . CYS B 1 417 ? -4.801 17.969 13.945 1 29.92 417 CYS B C 1
ATOM 6695 O O . CYS B 1 417 ? -5.535 18.516 13.125 1 29.92 417 CYS B O 1
ATOM 6697 N N . TYR B 1 418 ? -4.707 16.75 13.516 1 31.08 418 TYR B N 1
ATOM 6698 C CA . TYR B 1 418 ? -5.781 16.156 12.742 1 31.08 418 TYR B CA 1
ATOM 6699 C C . TYR B 1 418 ? -6.816 15.508 13.656 1 31.08 418 TYR B C 1
ATOM 6701 O O . TYR B 1 418 ? -6.52 15.172 14.805 1 31.08 418 TYR B O 1
ATOM 6709 N N . PRO B 1 419 ? -8.164 15.211 13.133 1 30.14 419 PRO B N 1
ATOM 6710 C CA . PRO B 1 419 ? -9.344 14.68 13.812 1 30.14 419 PRO B CA 1
ATOM 6711 C C . PRO B 1 419 ? -9.062 13.383 14.562 1 30.14 419 PRO B C 1
ATOM 6713 O O . PRO B 1 419 ? -9.984 12.633 14.891 1 30.14 419 PRO B O 1
ATOM 6716 N N . GLU B 1 420 ? -8.031 13.039 14.859 1 31.16 420 GLU B N 1
ATOM 6717 C CA . GLU B 1 420 ? -8 11.922 15.797 1 31.16 420 GLU B CA 1
ATOM 6718 C C . GLU B 1 420 ? -8.945 12.164 16.969 1 31.16 420 GLU B C 1
ATOM 6720 O O . GLU B 1 420 ? -9.297 11.234 17.703 1 31.16 420 GLU B O 1
ATOM 6725 N N . LEU B 1 421 ? -8.852 13.43 17.422 1 32 421 LEU B N 1
ATOM 6726 C CA . LEU B 1 421 ? -9.445 13.594 18.734 1 32 421 LEU B CA 1
ATOM 6727 C C . LEU B 1 421 ? -10.945 13.344 18.688 1 32 421 LEU B C 1
ATOM 6729 O O . LEU B 1 421 ? -11.625 13.398 19.719 1 32 421 LEU B O 1
ATOM 6733 N N . GLN B 1 422 ? -11.484 13.57 17.562 1 29.28 422 GLN B N 1
ATOM 6734 C CA . GLN B 1 422 ? -12.93 13.5 17.75 1 29.28 422 GLN B CA 1
ATOM 6735 C C . GLN B 1 422 ? -13.383 12.062 17.969 1 29.28 422 GLN B C 1
ATOM 6737 O O . GLN B 1 422 ? -14.234 11.555 17.234 1 29.28 422 GLN B O 1
ATOM 6742 N N . ILE B 1 423 ? -12.508 11.219 18.156 1 31.25 423 ILE B N 1
ATOM 6743 C CA . ILE B 1 423 ? -13.195 10.07 18.75 1 31.25 423 ILE B CA 1
ATOM 6744 C C . ILE B 1 423 ? -13.969 10.516 19.984 1 31.25 423 ILE B C 1
ATOM 6746 O O . ILE B 1 423 ? -13.375 10.992 20.953 1 31.25 423 ILE B O 1
ATOM 6750 N N . ASP B 1 424 ? -15.047 11.055 19.719 1 29.09 424 ASP B N 1
ATOM 6751 C CA . ASP B 1 424 ? -15.922 11.281 20.859 1 29.09 424 ASP B CA 1
ATOM 6752 C C . ASP B 1 424 ? -15.852 10.109 21.844 1 29.09 424 ASP B C 1
ATOM 6754 O O . ASP B 1 424 ? -16.547 9.102 21.656 1 29.09 424 ASP B O 1
ATOM 6758 N N . LEU B 1 425 ? -14.867 10.117 22.453 1 30.97 425 LEU B N 1
ATOM 6759 C CA . LEU B 1 425 ? -14.703 9.164 23.547 1 30.97 425 LEU B CA 1
ATOM 6760 C C . LEU B 1 425 ? -15.93 9.172 24.453 1 30.97 425 LEU B C 1
ATOM 6762 O O . LEU B 1 425 ? -16.281 8.141 25.047 1 30.97 425 LEU B O 1
ATOM 6766 N N . ASP B 1 426 ? -16.547 10.312 24.531 1 30.33 426 ASP B N 1
ATOM 6767 C CA . ASP B 1 426 ? -17.688 10.391 25.438 1 30.33 426 ASP B CA 1
ATOM 6768 C C . ASP B 1 426 ? -18.859 9.578 24.891 1 30.33 426 ASP B C 1
ATOM 6770 O O . ASP B 1 426 ? -19.562 8.898 25.656 1 30.33 426 ASP B O 1
ATOM 6774 N N . GLU B 1 427 ? -19.172 9.82 23.703 1 31.45 427 GLU B N 1
ATOM 6775 C CA . GLU B 1 427 ? -20.344 9.117 23.188 1 31.45 427 GLU B CA 1
ATOM 6776 C C . GLU B 1 427 ? -20.078 7.617 23.078 1 31.45 427 GLU B C 1
ATOM 6778 O O . GLU B 1 427 ? -20.984 6.801 23.312 1 31.45 427 GLU B O 1
ATOM 6783 N N . MET B 1 428 ? -18.938 7.242 22.734 1 30.42 428 MET B N 1
ATOM 6784 C CA . MET B 1 428 ? -18.625 5.816 22.797 1 30.42 428 MET B CA 1
ATOM 6785 C C . MET B 1 428 ? -18.609 5.312 24.234 1 30.42 428 MET B C 1
ATOM 6787 O O . MET B 1 428 ? -18.875 4.137 24.484 1 30.42 428 MET B O 1
ATOM 6791 N N . MET B 1 429 ? -18.375 6.246 25.156 1 28.3 429 MET B N 1
ATOM 6792 C CA . MET B 1 429 ? -18.406 5.941 26.578 1 28.3 429 MET B CA 1
ATOM 6793 C C . MET B 1 429 ? -19.828 5.961 27.125 1 28.3 429 MET B C 1
ATOM 6795 O O . MET B 1 429 ? -20.094 5.445 28.203 1 28.3 429 MET B O 1
ATOM 6799 N N . ARG B 1 430 ? -20.688 6.828 26.719 1 32.75 430 ARG B N 1
ATOM 6800 C CA . ARG B 1 430 ? -22 6.93 27.328 1 32.75 430 ARG B CA 1
ATOM 6801 C C . ARG B 1 430 ? -22.812 5.66 27.094 1 32.75 430 ARG B C 1
ATOM 6803 O O . ARG B 1 430 ? -23.781 5.398 27.797 1 32.75 430 ARG B O 1
ATOM 6810 N N . HIS B 1 431 ? -22.859 5.137 26 1 29.23 431 HIS B N 1
ATOM 6811 C CA . HIS B 1 431 ? -23.844 4.066 25.828 1 29.23 431 HIS B CA 1
ATOM 6812 C C . HIS B 1 431 ? -23.297 2.742 26.359 1 29.23 431 HIS B C 1
ATOM 6814 O O . HIS B 1 431 ? -23.812 1.674 26 1 29.23 431 HIS B O 1
ATOM 6820 N N . ALA B 1 432 ? -22.297 2.92 27.188 1 26.97 432 ALA B N 1
ATOM 6821 C CA . ALA B 1 432 ? -22 1.73 27.984 1 26.97 432 ALA B CA 1
ATOM 6822 C C . ALA B 1 432 ? -22.984 1.566 29.125 1 26.97 432 ALA B C 1
ATOM 6824 O O . ALA B 1 432 ? -23.328 2.537 29.797 1 26.97 432 ALA B O 1
ATOM 6825 N N . PRO B 1 433 ? -23.859 0.614 29 1 25.61 433 PRO B N 1
ATOM 6826 C CA . PRO B 1 433 ? -24.703 0.463 30.188 1 25.61 433 PRO B CA 1
ATOM 6827 C C . PRO B 1 433 ? -23.922 0.613 31.5 1 25.61 433 PRO B C 1
ATOM 6829 O O . PRO B 1 433 ? -22.703 0.394 31.516 1 25.61 433 PRO B O 1
ATOM 6832 N N . PRO B 1 434 ? -24.547 1.214 32.594 1 24.81 434 PRO B N 1
ATOM 6833 C CA . PRO B 1 434 ? -23.984 1.183 33.938 1 24.81 434 PRO B CA 1
ATOM 6834 C C . PRO B 1 434 ? -23.453 -0.195 34.344 1 24.81 434 PRO B C 1
ATOM 6836 O O . PRO B 1 434 ? -23.953 -1.212 33.844 1 24.81 434 PRO B O 1
#

Foldseek 3Di:
DPPPDLLDDPLLVLLVVLLVCLQPDPVVNVVSVVVSVVSLVVCLVDQQGLNQLLSLQSVLQLCLLVQVLVSNVVSLVSSQVSLVVVVLQALDPVVCVVVVPDPVRSLSSPLSNLLSLLVQLLSCLAAVDAGDDQRHHPDALDHDDCPLQFDWDDFDCDDPDGLWPDPDPPADTDRPRLSLLQSLSSLVSNLSNLLSVQPRDPPRPPPDVVSLVVSVVSLVVSQVPRDPVLHADLVDHDQAQDDPLSLLSLLVSLLSLLSSLVSVVLDVVSLVSLLVSLVSNLSSLVNCCNIRRLQQQGSSNLLSLLSSLLSCLLVLLVPVQCPPPSNVSSLRNLVNNCLQRVSSVLSNVQSNVLSPDDRDDDPPPDPPDDDPPDPPVPPPSGGDSHSNNDPPDPPPDPCVVVCVPSPPSNRSNNNPNHSSVPPPPPVVVVPPDD/DPPPDLLDDPLLVLLVVLLQCLQPDLVVNVVSVVVSVVSLVVCLVDQQGLNQLLSLQSVLQLCLLVQVLVSSVVSLVSSQVSLVVVVLQALDPVVCVVVVPDPVRSLSSVLSNLSSLLVQLLSCLAAVDAGDDQRHHPDALDHDDCPLQFDWDDWDCDDPDGQWPDPDPPDDTDRPRQSLLSSLSSLVSNLSNLLSVQPRDPPRPPPDVVSLVVSVVSLVVSLVPRDPVLHADLVDHDQAQDDQLSLLSLLVSLLSLLSSLVSVVLDVVSLVSNLVSLVSNLSSLVNCCNIRRLQQQGSSNLLSLLSSLLSCLLVLLVPVQCPPPSNVSSLRNLVNNCLQRVSSVLSNVQSNVLSPDDRDDDPPPDPPPDDPDDVPPPPPSTGDSHSNNDPPDPPPDPCVVVCVPSPPSSRSNNNPNHPSPPPVPVVVVPPPDD